Protein AF-0000000080398010 (afdb_homodimer)

pLDDT: mean 87.18, std 16.02, range [29.72, 98.94]

Solvent-accessible surface area (backbone atoms only — not comparable to full-atom values): 49599 Å² total; per-residue (Å²): 121,76,58,70,66,60,52,52,48,48,68,68,34,64,46,47,52,47,32,69,35,80,79,49,30,62,54,34,50,76,70,70,41,73,60,24,50,86,69,58,51,68,89,64,68,44,68,51,65,40,63,33,53,90,36,53,34,21,79,43,53,70,84,75,73,85,48,70,62,50,56,50,50,46,52,51,50,50,44,45,41,30,76,60,27,38,23,46,73,39,97,46,92,76,47,40,20,34,41,34,54,44,63,81,55,83,49,75,66,41,50,49,48,44,43,66,70,47,47,18,61,56,58,59,42,85,45,66,52,16,18,34,37,36,37,34,52,31,29,76,81,13,26,53,38,29,9,47,48,36,7,49,49,8,24,36,19,6,48,14,41,64,40,6,64,44,34,18,28,22,32,34,42,32,36,48,32,86,74,87,62,96,38,75,64,52,50,27,30,45,47,42,60,52,51,50,54,49,37,38,52,31,57,38,42,23,38,43,75,45,58,30,44,79,49,80,33,28,57,62,48,30,56,57,52,52,36,62,45,65,63,74,57,85,87,72,82,82,80,67,67,59,86,76,61,62,50,34,79,33,56,89,33,35,32,38,35,30,34,28,50,48,57,50,24,28,31,29,52,49,34,41,28,56,18,40,21,40,37,40,35,26,30,38,61,94,44,38,67,50,28,44,52,50,19,63,71,55,66,33,43,66,44,68,46,50,57,61,44,88,64,31,38,58,54,49,45,52,49,40,47,70,69,31,73,96,30,30,29,37,27,42,35,48,51,42,64,64,82,64,81,35,45,60,57,74,46,49,69,65,50,42,46,52,29,39,32,41,43,34,48,28,52,55,47,34,41,31,60,35,21,43,91,56,62,43,85,81,55,73,68,62,63,82,44,72,56,35,52,39,74,53,13,21,35,41,37,60,35,27,33,41,10,51,39,21,30,72,26,22,38,46,48,9,17,29,22,13,17,47,42,25,30,21,32,30,45,30,57,46,37,74,75,42,74,62,60,22,48,29,22,28,19,36,18,42,44,43,44,55,36,75,76,50,65,69,47,55,69,69,55,44,50,48,45,18,48,45,23,31,38,39,47,56,41,45,31,57,43,55,16,41,52,51,49,52,55,55,30,70,30,29,34,15,44,52,30,43,67,47,60,45,30,24,41,36,46,55,9,87,121,75,59,69,65,60,54,53,47,46,67,68,34,62,46,48,53,48,31,70,34,78,78,50,30,61,52,34,49,74,72,70,41,73,59,24,50,86,69,58,52,69,89,63,67,44,67,51,63,40,65,33,55,89,36,55,34,21,78,43,53,70,84,76,75,87,46,70,60,52,56,50,50,47,52,51,51,49,44,46,40,30,77,61,26,38,23,45,74,39,98,48,92,78,47,40,21,34,41,34,54,44,62,80,57,81,48,74,66,42,50,48,48,44,43,66,72,46,48,18,61,55,58,58,42,88,44,65,54,16,18,35,37,35,35,33,52,33,28,75,82,12,24,53,39,30,8,48,48,37,8,50,49,8,23,36,19,6,48,15,41,65,41,6,63,42,34,18,28,21,33,32,40,32,36,48,31,90,74,86,61,95,40,75,65,52,49,27,30,44,46,41,60,53,50,48,55,50,37,40,52,32,58,38,41,24,38,43,75,47,58,31,45,77,48,79,33,27,58,63,48,30,57,56,51,50,35,62,44,66,66,74,59,84,88,74,85,81,81,67,66,59,85,75,61,62,51,35,78,32,57,88,33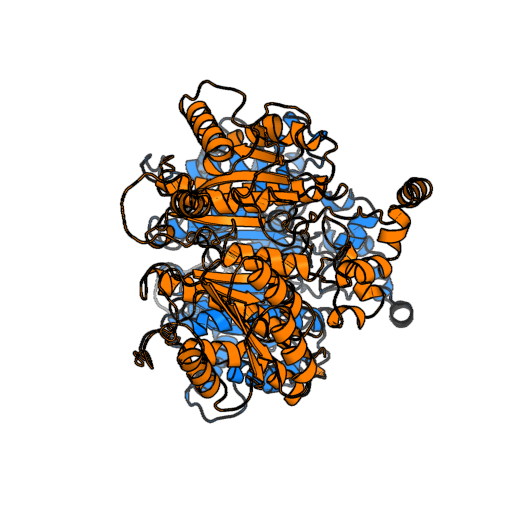,36,32,38,34,30,34,28,50,48,58,49,25,29,31,30,52,48,34,40,26,56,17,40,21,42,37,39,37,26,28,38,62,92,43,37,68,50,29,43,53,50,18,63,72,55,65,35,44,64,45,69,48,49,56,61,43,89,63,30,39,58,55,50,45,52,49,39,47,71,69,30,73,95,29,32,30,37,26,43,35,48,50,42,66,64,82,63,80,36,45,61,55,73,46,50,69,65,52,42,46,51,28,38,34,41,43,34,50,28,54,55,46,32,42,32,60,36,22,43,92,57,62,41,88,79,56,74,67,62,64,82,43,71,56,34,52,40,74,53,12,21,34,39,37,61,34,26,32,41,11,50,42,20,30,73,26,23,37,46,49,8,17,30,24,14,16,47,42,26,30,22,32,31,44,30,56,46,37,75,76,43,73,64,60,23,49,30,22,27,19,36,18,43,44,44,44,57,35,76,75,50,66,69,44,55,69,69,56,44,50,47,46,18,47,45,22,32,39,37,47,57,40,44,31,58,42,54,16,41,51,49,48,51,54,54,30,68,29,28,34,15,46,52,29,44,68,47,59,44,30,24,41,34,45,54,12,78

Foldseek 3Di:
DPPPQLVVQCVVDPQQVQLVDPVCVVVCVVVVHARFYDAQLDDALAAFQLRCAPAEEEEEEQPDDPDPVGVVVSVVVQCLCPVQSNHHYDNDLQHLFYEYELQPDDAPVSVVSCCPPPVVSVLPDLRALGQYEYEYEAEPVDPSRVVVVVVVLVVQLVSQLSNLRRLYAGEYEYEHDDRDDPDLQVSQQCSLVSSLSRHSLLSLFHSYYFYFYRDDLLPDSNSVVSCVLVVVDDPDDDPPPDPVSHRAQQAPFEEEFEPQLFFLNVLQQQSNLSSRYAYEYEYAQVSQVSQVVSCVVSVHHYDHDDLLDPCRLVVVQVVLLPPPVVSAGQEYEADWFDFDFAAPVPDDPCRLVVRCSTLAVSVLSNQQSQQADRDDPPCPPDSPDDHRYDRQHEYEHEAALCLFQPDGRGPSRVVSRVVQLVVFQVSQVVCPPDDHGQYAYEYEHEAAEDTPVLVPDDPVSQQCSQQQASSSGHHYSSSSSSVSVSRSGSSNSRGHSYYRYSRNHGPRGD/DPPPQLVVQCVVDPQQVQLVDPVCVVVCVVVVHARFYDAQLDDALAAFQLRCAPAEEEEEEQPDDPDPVGVVVSVVVVCLCPVQSNHHYDNDLQHLHYEYELQPDDAPVSVVSCCPPPVVSVLPDLRALGQYEYEYEAEPVDPSRVVVVVVVLVVQLVSQLSNLRRLYAGEYEYEHDPRDDPDLQVSQQCSLVSSLSRHSLLSLFHSYYFYFYRDDLLPDSNSVVSCVLVVVDDPDDDPPVDPVSHRAQQAPFEEEFEPQLFFLNVLQQQSNLSSHYAYEYEYAQVSQVSQVVSCVVSVHHYDHDQLLDPCRLVVVQVVLLPPPVVSAGQEYEADWFDADFAAPVPDDPCRLVVRCSTLAVSVLSNQQSQQADRDDPPCPPDSPDDHRYDRQHEYEHEAALCLFFPDGRGPSNVVSRVVQLVVFQVSQVVCPPDDHGQYAYEYEHEAAEDTPVLVPDDPVVQQCSQQQASSSGHHYSSSSSSVSVSRSGSSNSRGHSYYRYSRNHGPRGD

Organism: NCBI:txid72520

Radius of gyration: 28.29 Å; Cα contacts (8 Å, |Δi|>4): 2454; chains: 2; bounding box: 71×84×78 Å

Structure (mmCIF, N/CA/C/O backbone):
data_AF-0000000080398010-model_v1
#
loop_
_entity.id
_entity.type
_entity.pdbx_description
1 polymer 'Short-chain dehydrogenase reductase sdr'
#
loop_
_atom_site.group_PDB
_atom_site.id
_atom_site.type_symbol
_atom_site.label_atom_id
_atom_site.label_alt_id
_atom_site.label_comp_id
_atom_site.label_asym_id
_atom_site.label_entity_id
_atom_site.label_seq_id
_atom_site.pdbx_PDB_ins_code
_atom_site.Cartn_x
_atom_site.Cartn_y
_atom_site.Cartn_z
_atom_site.occupancy
_atom_site.B_iso_or_equiv
_atom_site.auth_seq_id
_atom_site.auth_comp_id
_atom_site.auth_asym_id
_atom_site.auth_atom_id
_atom_site.pdbx_PDB_model_num
ATOM 1 N N . MET A 1 1 ? -14.133 35.562 1.5 1 29.72 1 MET A N 1
ATOM 2 C CA . MET A 1 1 ? -13.398 35.375 0.251 1 29.72 1 MET A CA 1
ATOM 3 C C . MET A 1 1 ? -12.555 34.125 0.288 1 29.72 1 MET A C 1
ATOM 5 O O . MET A 1 1 ? -11.93 33.812 1.306 1 29.72 1 MET A O 1
ATOM 9 N N . PRO A 1 2 ? -12.898 33.25 -0.47 1 39.75 2 PRO A N 1
ATOM 10 C CA . PRO A 1 2 ? -12.023 32.062 -0.4 1 39.75 2 PRO A CA 1
ATOM 11 C C . PRO A 1 2 ? -10.547 32.438 -0.285 1 39.75 2 PRO A C 1
ATOM 13 O O . PRO A 1 2 ? -10.125 33.469 -0.78 1 39.75 2 PRO A O 1
ATOM 16 N N . PRO A 1 3 ? -9.859 31.891 0.656 1 46.03 3 PRO A N 1
ATOM 17 C CA . PRO A 1 3 ? -8.453 32.281 0.783 1 46.03 3 PRO A CA 1
ATOM 18 C C . PRO A 1 3 ? -7.738 32.375 -0.565 1 46.03 3 PRO A C 1
ATOM 20 O O . PRO A 1 3 ? -8.125 31.672 -1.513 1 46.03 3 PRO A O 1
ATOM 23 N N . ARG A 1 4 ? -7.109 33.5 -0.872 1 44.81 4 ARG A N 1
ATOM 24 C CA . ARG A 1 4 ? -6.379 33.906 -2.064 1 44.81 4 ARG A CA 1
ATOM 25 C C . ARG A 1 4 ? -5.746 32.719 -2.764 1 44.81 4 ARG A C 1
ATOM 27 O O . ARG A 1 4 ? -5.723 32.656 -3.994 1 44.81 4 ARG A O 1
ATOM 34 N N . GLN A 1 5 ? -5.355 31.812 -2.002 1 47.94 5 GLN A N 1
ATOM 35 C CA . GLN A 1 5 ? -4.625 30.703 -2.611 1 47.94 5 GLN A CA 1
ATOM 36 C C . GLN A 1 5 ? -5.574 29.734 -3.314 1 47.94 5 GLN A C 1
ATOM 38 O O . GLN A 1 5 ? -5.246 29.188 -4.367 1 47.94 5 GLN A O 1
ATOM 43 N N . GLN A 1 6 ? -6.797 29.594 -2.814 1 54.53 6 GLN A N 1
ATOM 44 C CA . GLN A 1 6 ? -7.781 28.734 -3.479 1 54.53 6 GLN A CA 1
ATOM 45 C C . GLN A 1 6 ? -8.172 29.312 -4.84 1 54.53 6 GLN A C 1
ATOM 47 O O . GLN A 1 6 ? -8.32 28.562 -5.809 1 54.53 6 GLN A O 1
ATOM 52 N N . PHE A 1 7 ? -8.102 30.641 -4.836 1 47.56 7 PHE A N 1
ATOM 53 C CA . PHE A 1 7 ? -8.516 31.312 -6.059 1 47.56 7 PHE A CA 1
ATOM 54 C C . PHE A 1 7 ? -7.492 31.109 -7.168 1 47.56 7 PHE A C 1
ATOM 56 O O . PHE A 1 7 ? -7.855 30.859 -8.32 1 47.56 7 PHE A O 1
ATOM 63 N N . GLN A 1 8 ? -6.293 31.234 -6.828 1 53.72 8 GLN A N 1
ATOM 64 C CA . GLN A 1 8 ? -5.262 31.094 -7.852 1 53.72 8 GLN A CA 1
ATOM 65 C C . GLN A 1 8 ? -5.195 29.656 -8.359 1 53.72 8 GLN A C 1
ATOM 67 O O . GLN A 1 8 ? -5.055 29.422 -9.562 1 53.72 8 GLN A O 1
ATOM 72 N N . ALA A 1 9 ? -5.363 28.719 -7.52 1 59.22 9 ALA A N 1
ATOM 73 C CA . ALA A 1 9 ? -5.363 27.312 -7.914 1 59.22 9 ALA A CA 1
ATOM 74 C C . ALA A 1 9 ? -6.516 27 -8.867 1 59.22 9 ALA A C 1
ATOM 76 O O . ALA A 1 9 ? -6.332 26.312 -9.867 1 59.22 9 ALA A O 1
ATOM 77 N N . PHE A 1 10 ? -7.559 27.594 -8.586 1 58.19 10 PHE A N 1
ATOM 78 C CA . PHE A 1 10 ? -8.742 27.453 -9.422 1 58.19 10 PHE A CA 1
ATOM 79 C C . PHE A 1 10 ? -8.508 28.078 -10.797 1 58.19 10 PHE A C 1
ATOM 81 O O . PHE A 1 10 ? -8.859 27.469 -11.812 1 58.19 10 PHE A O 1
ATOM 88 N N . LYS A 1 11 ? -7.793 29.078 -10.781 1 60.03 11 LYS A N 1
ATOM 89 C CA . LYS A 1 11 ? -7.559 29.781 -12.039 1 60.03 11 LYS A CA 1
ATOM 90 C C . LYS A 1 11 ? -6.59 29.016 -12.93 1 60.03 11 LYS A C 1
ATOM 92 O O . LYS A 1 11 ? -6.68 29.078 -14.156 1 60.03 11 LYS A O 1
ATOM 97 N N . ASP A 1 12 ? -5.883 28.234 -12.32 1 72.5 12 ASP A N 1
ATOM 98 C CA . ASP A 1 12 ? -4.824 27.578 -13.086 1 72.5 12 ASP A CA 1
ATOM 99 C C . ASP A 1 12 ? -5.305 26.266 -13.68 1 72.5 12 ASP A C 1
ATOM 101 O O . ASP A 1 12 ? -4.668 25.719 -14.586 1 72.5 12 ASP A O 1
ATOM 105 N N . ASP A 1 13 ? -6.402 25.781 -13.266 1 79 13 ASP A N 1
ATOM 106 C CA . ASP A 1 13 ? -6.938 24.547 -13.805 1 79 13 ASP A CA 1
ATOM 107 C C . ASP A 1 13 ? -7.988 24.812 -14.875 1 79 13 ASP A C 1
ATOM 109 O O . ASP A 1 13 ? -9.156 25.062 -14.562 1 79 13 ASP A O 1
ATOM 113 N N . PHE A 1 14 ? -7.598 24.625 -16.109 1 75.88 14 PHE A N 1
ATOM 114 C CA . PHE A 1 14 ? -8.414 24.969 -17.266 1 75.88 14 PHE A CA 1
ATOM 115 C C . PHE A 1 14 ? -9.719 24.188 -17.266 1 75.88 14 PHE A C 1
ATOM 117 O O . PHE A 1 14 ? -10.797 24.766 -17.406 1 75.88 14 PHE A O 1
ATOM 124 N N . PHE A 1 15 ? -9.656 23.016 -17 1 77.56 15 PHE A N 1
ATOM 125 C CA . PHE A 1 15 ? -10.844 22.172 -17.078 1 77.56 15 PHE A CA 1
ATOM 126 C C . PHE A 1 15 ? -11.75 22.406 -15.875 1 77.56 15 PHE A C 1
ATOM 128 O O . PHE A 1 15 ? -12.977 22.328 -15.992 1 77.56 15 PHE A O 1
ATOM 135 N N . LEU A 1 16 ? -11.211 22.625 -14.773 1 80.94 16 LEU A N 1
ATOM 136 C CA . LEU A 1 16 ? -12.023 22.938 -13.602 1 80.94 16 LEU A CA 1
ATOM 137 C C . LEU A 1 16 ? -12.805 24.219 -13.82 1 80.94 16 LEU A C 1
ATOM 139 O O . LEU A 1 16 ? -13.984 24.312 -13.461 1 80.94 16 LEU A O 1
ATOM 143 N N . LYS A 1 17 ? -12.188 25.156 -14.422 1 77.75 17 LYS A N 1
ATOM 144 C CA . LYS A 1 17 ? -12.859 26.422 -14.734 1 77.75 17 LYS A CA 1
ATOM 145 C C . LYS A 1 17 ? -13.961 26.219 -15.773 1 77.75 17 LYS A C 1
ATOM 147 O O . LYS A 1 17 ? -15.086 26.688 -15.594 1 77.75 17 LYS A O 1
ATOM 152 N N . LEU A 1 18 ? -13.602 25.422 -16.797 1 77 18 LEU A N 1
ATOM 153 C CA . LEU A 1 18 ? -14.523 25.219 -17.906 1 77 18 LEU A CA 1
ATOM 154 C C . LEU A 1 18 ? -15.734 24.406 -17.453 1 77 18 LEU A C 1
ATOM 156 O O . LEU A 1 18 ? -16.844 24.641 -17.922 1 77 18 LEU A O 1
ATOM 160 N N . SER A 1 19 ? -15.508 23.562 -16.547 1 80.31 19 SER A N 1
ATOM 161 C CA . SER A 1 19 ? -16.562 22.641 -16.125 1 80.31 19 SER A CA 1
ATOM 162 C C . SER A 1 19 ? -17.562 23.328 -15.211 1 80.31 19 SER A C 1
ATOM 164 O O . SER A 1 19 ? -18.641 22.781 -14.945 1 80.31 19 SER A O 1
ATOM 166 N N . GLN A 1 20 ? -17.234 24.5 -14.781 1 79.12 20 GLN A N 1
ATOM 167 C CA . GLN A 1 20 ? -18.172 25.25 -13.938 1 79.12 20 GLN A CA 1
ATOM 168 C C . GLN A 1 20 ? -19.266 25.891 -14.781 1 79.12 20 GLN A C 1
ATOM 170 O O . GLN A 1 20 ? -20.297 26.312 -14.25 1 79.12 20 GLN A O 1
ATOM 175 N N . ASN A 1 21 ? -18.922 25.922 -16.109 1 78.69 21 ASN A N 1
ATOM 176 C CA . ASN A 1 21 ? -19.906 26.469 -17.031 1 78.69 21 ASN A CA 1
ATOM 177 C C . ASN A 1 21 ? -20.953 25.438 -17.422 1 78.69 21 ASN A C 1
ATOM 179 O O . ASN A 1 21 ? -20.641 24.422 -18.047 1 78.69 21 ASN A O 1
ATOM 183 N N . ASN A 1 22 ? -22.172 25.688 -17.109 1 80.62 22 ASN A N 1
ATOM 184 C CA . ASN A 1 22 ? -23.266 24.734 -17.281 1 80.62 22 ASN A CA 1
ATOM 185 C C . ASN A 1 22 ? -23.547 24.453 -18.766 1 80.62 22 ASN A C 1
ATOM 187 O O . ASN A 1 22 ? -24.094 23.406 -19.109 1 80.62 22 ASN A O 1
ATOM 191 N N . ILE A 1 23 ? -23.188 25.344 -19.609 1 79.25 23 ILE A N 1
ATOM 192 C CA . ILE A 1 23 ? -23.422 25.188 -21.031 1 79.25 23 ILE A CA 1
ATOM 193 C C . ILE A 1 23 ? -22.328 24.297 -21.641 1 79.25 23 ILE A C 1
ATOM 195 O O . ILE A 1 23 ? -22.609 23.453 -22.484 1 79.25 23 ILE A O 1
ATOM 199 N N . LEU A 1 24 ? -21.141 24.484 -21.156 1 80.19 24 LEU A N 1
ATOM 200 C CA . LEU A 1 24 ? -20 23.812 -21.781 1 80.19 24 LEU A CA 1
ATOM 201 C C . LEU A 1 24 ? -19.797 22.422 -21.188 1 80.19 24 LEU A C 1
ATOM 203 O O . LEU A 1 24 ? -19.266 21.516 -21.844 1 80.19 24 LEU A O 1
ATOM 207 N N . ARG A 1 25 ? -20.188 22.25 -20.031 1 82.94 25 ARG A N 1
ATOM 208 C CA . ARG A 1 25 ? -19.922 21.016 -19.297 1 82.94 25 ARG A CA 1
ATOM 209 C C . ARG A 1 25 ? -20.469 19.797 -20.047 1 82.94 25 ARG A C 1
ATOM 211 O O . ARG A 1 25 ? -19.75 18.812 -20.234 1 82.94 25 ARG A O 1
ATOM 218 N N . PRO A 1 26 ? -21.703 19.875 -20.516 1 80.5 26 PRO A N 1
ATOM 219 C CA . PRO A 1 26 ? -22.203 18.719 -21.234 1 80.5 26 PRO A CA 1
ATOM 220 C C . PRO A 1 26 ? -21.391 18.391 -22.484 1 80.5 26 PRO A C 1
ATOM 222 O O . PRO A 1 26 ? -21.25 17.219 -22.859 1 80.5 26 PRO A O 1
ATOM 225 N N . TRP A 1 27 ? -20.859 19.344 -23.047 1 76.12 27 TRP A N 1
ATOM 226 C CA . TRP A 1 27 ? -20.047 19.156 -24.25 1 76.12 27 TRP A CA 1
ATOM 227 C C . TRP A 1 27 ? -18.719 18.5 -23.906 1 76.12 27 TRP A C 1
ATOM 229 O O . TRP A 1 27 ? -18.25 17.609 -24.625 1 76.12 27 TRP A O 1
ATOM 239 N N . LEU A 1 28 ? -18.172 18.969 -22.875 1 75.94 28 LEU A N 1
ATOM 240 C CA . LEU A 1 28 ? -16.922 18.375 -22.438 1 75.94 28 LEU A CA 1
ATOM 241 C C . LEU A 1 28 ? -17.094 16.891 -22.141 1 75.94 28 LEU A C 1
ATOM 243 O O . LEU A 1 28 ? -16.281 16.062 -22.578 1 75.94 28 LEU A O 1
ATOM 247 N N . SER A 1 29 ? -18.078 16.656 -21.516 1 78.69 29 SER A N 1
ATOM 248 C CA . SER A 1 29 ? -18.375 15.266 -21.172 1 78.69 29 SER A CA 1
ATOM 249 C C . SER A 1 29 ? -18.609 14.414 -22.422 1 78.69 29 SER A C 1
ATOM 251 O O . SER A 1 29 ? -18.141 13.281 -22.5 1 78.69 29 SER A O 1
ATOM 253 N N . LYS A 1 30 ? -19.281 14.922 -23.359 1 73.62 30 LYS A N 1
ATOM 254 C CA . LYS A 1 30 ? -19.578 14.227 -24.609 1 73.62 30 LYS A CA 1
ATOM 255 C C . LYS A 1 30 ? -18.297 13.875 -25.375 1 73.62 30 LYS A C 1
ATOM 257 O O . LYS A 1 30 ? -18.219 12.828 -26.016 1 73.62 30 LYS A O 1
ATOM 262 N N . PHE A 1 31 ? -17.344 14.734 -25.156 1 75.31 31 PHE A N 1
ATOM 263 C CA . PHE A 1 31 ? -16.094 14.531 -25.891 1 75.31 31 PHE A CA 1
ATOM 264 C C . PHE A 1 31 ? -15.094 13.758 -25.031 1 75.31 31 PHE A C 1
ATOM 266 O O . PHE A 1 31 ? -13.93 13.625 -25.406 1 75.31 31 PHE A O 1
ATOM 273 N N . GLY A 1 32 ? -15.523 13.352 -23.859 1 72.56 32 GLY A N 1
ATOM 274 C CA . GLY A 1 32 ? -14.664 12.547 -23.016 1 72.56 32 GLY A CA 1
ATOM 275 C C . GLY A 1 32 ? -13.617 13.352 -22.281 1 72.56 32 GLY A C 1
ATOM 276 O O . GLY A 1 32 ? -12.602 12.812 -21.844 1 72.56 32 GLY A O 1
ATOM 277 N N . LEU A 1 33 ? -13.883 14.641 -22.203 1 74.81 33 LEU A N 1
ATOM 278 C CA . LEU A 1 33 ? -12.953 15.508 -21.484 1 74.81 33 LEU A CA 1
ATOM 279 C C . LEU A 1 33 ? -13.289 15.555 -20 1 74.81 33 LEU A C 1
ATOM 281 O O . LEU A 1 33 ? -14.43 15.281 -19.609 1 74.81 33 LEU A O 1
ATOM 285 N N . PRO A 1 34 ? -12.297 15.938 -19.219 1 79.31 34 PRO A N 1
ATOM 286 C CA . PRO A 1 34 ? -12.547 15.961 -17.766 1 79.31 34 PRO A CA 1
ATOM 287 C C . PRO A 1 34 ? -13.539 17.047 -17.359 1 79.31 34 PRO A C 1
ATOM 289 O O . PRO A 1 34 ? -13.531 18.141 -17.922 1 79.31 34 PRO A O 1
ATOM 292 N N . THR A 1 35 ? -14.438 16.734 -16.453 1 84.62 35 THR A N 1
ATOM 293 C CA . THR A 1 35 ? -15.398 17.688 -15.914 1 84.62 35 THR A CA 1
ATOM 294 C C . THR A 1 35 ? -15.383 17.688 -14.391 1 84.62 35 THR A C 1
ATOM 296 O O . THR A 1 35 ? -16.422 17.469 -13.758 1 84.62 35 THR A O 1
ATOM 299 N N . PRO A 1 36 ? -14.227 18.047 -13.812 1 88.25 36 PRO A N 1
ATOM 300 C CA . PRO A 1 36 ? -14.172 18.078 -12.352 1 88.25 36 PRO A CA 1
ATOM 301 C C . PRO A 1 36 ? -15.117 19.125 -11.742 1 88.25 36 PRO A C 1
ATOM 303 O O . PRO A 1 36 ? -15.359 20.156 -12.352 1 88.25 36 PRO A O 1
ATOM 306 N N . VAL A 1 37 ? -15.656 18.828 -10.555 1 89.31 37 VAL A N 1
ATOM 307 C CA . VAL A 1 37 ? -16.5 19.766 -9.836 1 89.31 37 VAL A CA 1
ATOM 308 C C . VAL A 1 37 ? -15.688 20.484 -8.758 1 89.31 37 VAL A C 1
ATOM 310 O O . VAL A 1 37 ? -14.844 19.875 -8.102 1 89.31 37 VAL A O 1
ATOM 313 N N . LEU A 1 38 ? -15.938 21.75 -8.672 1 90.25 38 LEU A N 1
ATOM 314 C CA . LEU A 1 38 ? -15.281 22.484 -7.598 1 90.25 38 LEU A CA 1
ATOM 315 C C . LEU A 1 38 ? -15.703 21.953 -6.234 1 90.25 38 LEU A C 1
ATOM 317 O O . LEU A 1 38 ? -16.891 21.953 -5.898 1 90.25 38 LEU A O 1
ATOM 321 N N . LEU A 1 39 ? -14.742 21.516 -5.438 1 94.12 39 LEU A N 1
ATOM 322 C CA . LEU A 1 39 ? -15.047 20.875 -4.168 1 94.12 39 LEU A CA 1
ATOM 323 C C . LEU A 1 39 ? -15.523 21.891 -3.141 1 94.12 39 LEU A C 1
ATOM 325 O O . LEU A 1 39 ? -15.008 23.016 -3.086 1 94.12 39 LEU A O 1
ATOM 329 N N . ASP A 1 40 ? -16.516 21.516 -2.4 1 93.75 40 ASP A N 1
ATOM 330 C CA . ASP A 1 40 ? -16.969 22.312 -1.272 1 93.75 40 ASP A CA 1
ATOM 331 C C . ASP A 1 40 ? -16.094 22.094 -0.043 1 93.75 40 ASP A C 1
ATOM 333 O O . ASP A 1 40 ? -16.141 21.031 0.576 1 93.75 40 ASP A O 1
ATOM 337 N N . ARG A 1 41 ? -15.328 23.078 0.331 1 93 41 ARG A N 1
ATOM 338 C CA . ARG A 1 41 ? -14.414 22.984 1.465 1 93 41 ARG A CA 1
ATOM 339 C C . ARG A 1 41 ? -14.93 23.797 2.652 1 93 41 ARG A C 1
ATOM 341 O O . ARG A 1 41 ? -14.211 23.984 3.633 1 93 41 ARG A O 1
ATOM 348 N N . GLY A 1 42 ? -16.109 24.188 2.551 1 88.75 42 GLY A N 1
ATOM 349 C CA . GLY A 1 42 ? -16.672 25.016 3.607 1 88.75 42 GLY A CA 1
ATOM 350 C C . GLY A 1 42 ? -16.156 26.438 3.586 1 88.75 42 GLY A C 1
ATOM 351 O O . GLY A 1 42 ? -15.297 26.781 2.779 1 88.75 42 GLY A O 1
ATOM 352 N N . THR A 1 43 ? -16.719 27.281 4.512 1 86.81 43 THR A N 1
ATOM 353 C CA . THR A 1 43 ? -16.375 28.703 4.52 1 86.81 43 THR A CA 1
ATOM 354 C C . THR A 1 43 ? -15.672 29.078 5.816 1 86.81 43 THR A C 1
ATOM 356 O O . THR A 1 43 ? -15.078 30.156 5.914 1 86.81 43 THR A O 1
ATOM 359 N N . ARG A 1 44 ? -15.625 28.156 6.734 1 87.19 44 ARG A N 1
ATOM 360 C CA . ARG A 1 44 ? -15.008 28.453 8.023 1 87.19 44 ARG A CA 1
ATOM 361 C C . ARG A 1 44 ? -13.508 28.203 7.984 1 87.19 44 ARG A C 1
ATOM 363 O O . ARG A 1 44 ? -13.031 27.312 7.281 1 87.19 44 ARG A O 1
ATOM 370 N N . ASN A 1 45 ? -12.859 29 8.758 1 90.19 45 ASN A N 1
ATOM 371 C CA . ASN A 1 45 ? -11.414 28.828 8.82 1 90.19 45 ASN A CA 1
ATOM 372 C C . ASN A 1 45 ? -11 27.969 10.016 1 90.19 45 ASN A C 1
ATOM 374 O O . ASN A 1 45 ? -9.812 27.797 10.289 1 90.19 45 ASN A O 1
ATOM 378 N N . HIS A 1 46 ? -11.961 27.531 10.766 1 94 46 HIS A N 1
ATOM 379 C CA . HIS A 1 46 ? -11.766 26.594 11.867 1 94 46 HIS A CA 1
ATOM 380 C C . HIS A 1 46 ? -12.961 25.656 12.023 1 94 46 HIS A C 1
ATOM 382 O O . HIS A 1 46 ? -14.023 25.906 11.445 1 94 46 HIS A O 1
ATOM 388 N N . PHE A 1 47 ? -12.766 24.594 12.688 1 94.75 47 PHE A N 1
ATOM 389 C CA . PHE A 1 47 ? -13.852 23.641 12.906 1 94.75 47 PHE A CA 1
ATOM 390 C C . PHE A 1 47 ? -14.914 24.234 13.82 1 94.75 47 PHE A C 1
ATOM 392 O O . PHE A 1 47 ? -14.594 25.016 14.727 1 94.75 47 PHE A O 1
ATOM 399 N N . ALA A 1 48 ? -16.156 23.875 13.656 1 92.12 48 ALA A N 1
ATOM 400 C CA . ALA A 1 48 ? -17.219 24.25 14.586 1 92.12 48 ALA A CA 1
ATOM 401 C C . ALA A 1 48 ? -17.094 23.469 15.891 1 92.12 48 ALA A C 1
ATOM 403 O O . ALA A 1 48 ? -16.484 22.391 15.93 1 92.12 48 ALA A O 1
ATOM 404 N N . VAL A 1 49 ? -17.609 24.062 16.922 1 89.75 49 VAL A N 1
ATOM 405 C CA . VAL A 1 49 ? -17.734 23.391 18.203 1 89.75 49 VAL A CA 1
ATOM 406 C C . VAL A 1 49 ? -19.172 23.438 18.688 1 89.75 49 VAL A C 1
ATOM 408 O O . VAL A 1 49 ? -19.703 24.516 19.016 1 89.75 49 VAL A O 1
ATOM 411 N N . PRO A 1 50 ? -19.859 22.297 18.703 1 91.25 50 PRO A N 1
ATOM 412 C CA . PRO A 1 50 ? -19.406 20.969 18.297 1 91.25 50 PRO A CA 1
ATOM 413 C C . PRO A 1 50 ? -19.188 20.859 16.781 1 91.25 50 PRO A C 1
ATOM 415 O O . PRO A 1 50 ? -19.75 21.641 16.016 1 91.25 50 PRO A O 1
ATOM 418 N N . PRO A 1 51 ? -18.438 19.859 16.406 1 93.25 51 PRO A N 1
ATOM 419 C CA . PRO A 1 51 ? -17.891 19.859 15.047 1 93.25 51 PRO A CA 1
ATOM 420 C C . PRO A 1 51 ? -18.969 19.734 13.977 1 93.25 51 PRO A C 1
ATOM 422 O O . PRO A 1 51 ? -18.812 20.25 12.867 1 93.25 51 PRO A O 1
ATOM 425 N N . LEU A 1 52 ? -20.062 19.078 14.234 1 94.94 52 LEU A N 1
ATOM 426 C CA . LEU A 1 52 ? -21.062 18.844 13.203 1 94.94 52 LEU A CA 1
ATOM 427 C C . LEU A 1 52 ? -22.25 19.797 13.367 1 94.94 52 LEU A C 1
ATOM 429 O O . LEU A 1 52 ? -23.328 19.547 12.82 1 94.94 52 LEU A O 1
ATOM 433 N N . ALA A 1 53 ? -22 20.875 14.164 1 92.19 53 ALA A N 1
ATOM 434 C CA . ALA A 1 53 ? -23.047 21.891 14.289 1 92.19 53 ALA A CA 1
ATOM 435 C C . ALA A 1 53 ? -23.469 22.422 12.922 1 92.19 53 ALA A C 1
ATOM 437 O O . ALA A 1 53 ? -22.625 22.812 12.117 1 92.19 53 ALA A O 1
ATOM 438 N N . GLY A 1 54 ? -24.781 22.344 12.656 1 89.88 54 GLY A N 1
ATOM 439 C CA . GLY A 1 54 ? -25.328 22.844 11.406 1 89.88 54 GLY A CA 1
ATOM 440 C C . GLY A 1 54 ? -25.328 21.812 10.289 1 89.88 54 GLY A C 1
ATOM 441 O O . GLY A 1 54 ? -25.797 22.094 9.188 1 89.88 54 GLY A O 1
ATOM 442 N N . CYS A 1 55 ? -24.859 20.625 10.578 1 92.56 55 CYS A N 1
ATOM 443 C CA . CYS A 1 55 ? -24.828 19.562 9.578 1 92.56 55 CYS A CA 1
ATOM 444 C C . CYS A 1 55 ? -26 18.609 9.766 1 92.56 55 CYS A C 1
ATOM 446 O O . CYS A 1 55 ? -26.453 18.375 10.891 1 92.56 55 CYS A O 1
ATOM 448 N N . SER A 1 56 ? -26.547 18.141 8.695 1 93.62 56 SER A N 1
ATOM 449 C CA . SER A 1 56 ? -27.484 17.016 8.688 1 93.62 56 SER A CA 1
ATOM 450 C C . SER A 1 56 ? -26.766 15.719 8.32 1 93.62 56 SER A C 1
ATOM 452 O O . SER A 1 56 ? -26.094 15.641 7.289 1 93.62 56 SER A O 1
ATOM 454 N N . VAL A 1 57 ? -26.938 14.727 9.195 1 95.44 57 VAL A N 1
ATOM 455 C CA . VAL A 1 57 ? -26.25 13.453 9 1 95.44 57 VAL A CA 1
ATOM 456 C C . VAL A 1 57 ? -27.266 12.312 9.023 1 95.44 57 VAL A C 1
ATOM 458 O O . VAL A 1 57 ? -28.172 12.297 9.859 1 95.44 57 VAL A O 1
ATOM 461 N N . ALA A 1 58 ? -27.188 11.453 8.039 1 94.38 58 ALA A N 1
ATOM 462 C CA . ALA A 1 58 ? -27.953 10.211 8.07 1 94.38 58 ALA A CA 1
ATOM 463 C C . ALA A 1 58 ? -27.109 9.062 8.617 1 94.38 58 ALA A C 1
ATOM 465 O O . ALA A 1 58 ? -25.922 8.945 8.297 1 94.38 58 ALA A O 1
ATOM 466 N N . VAL A 1 59 ? -27.672 8.273 9.492 1 93.19 59 VAL A N 1
ATOM 467 C CA . VAL A 1 59 ? -27.031 7.074 10.031 1 93.19 59 VAL A CA 1
ATOM 468 C C . VAL A 1 59 ? -27.766 5.832 9.531 1 93.19 59 VAL A C 1
ATOM 470 O O . VAL A 1 59 ? -28.953 5.672 9.773 1 93.19 59 VAL A O 1
ATOM 473 N N . ILE A 1 60 ? -26.984 5.008 8.797 1 90.94 60 ILE A N 1
ATOM 474 C CA . ILE A 1 60 ? -27.578 3.82 8.188 1 90.94 60 ILE A CA 1
ATOM 475 C C . ILE A 1 60 ? -26.938 2.564 8.773 1 90.94 60 ILE A C 1
ATOM 477 O O . ILE A 1 60 ? -25.719 2.504 8.953 1 90.94 60 ILE A O 1
ATOM 481 N N . GLY A 1 61 ? -27.797 1.636 9.195 1 86.56 61 GLY A N 1
ATOM 482 C CA . GLY A 1 61 ? -27.312 0.359 9.703 1 86.56 61 GLY A CA 1
ATOM 483 C C . GLY A 1 61 ? -27.797 -0.825 8.883 1 86.56 61 GLY A C 1
ATOM 484 O O . GLY A 1 61 ? -28.141 -0.672 7.711 1 86.56 61 GLY A O 1
ATOM 485 N N . LYS A 1 62 ? -27.719 -1.938 9.594 1 83.06 62 LYS A N 1
ATOM 486 C CA . LYS A 1 62 ? -28.141 -3.17 8.938 1 83.06 62 LYS A CA 1
ATOM 487 C C . LYS A 1 62 ? -29.641 -3.143 8.664 1 83.06 62 LYS A C 1
ATOM 489 O O . LYS A 1 62 ? -30.438 -2.789 9.539 1 83.06 62 LYS A O 1
ATOM 494 N N . GLN A 1 63 ? -30.141 -3.115 7.438 1 69.44 63 GLN A N 1
ATOM 495 C CA . GLN A 1 63 ? -31.547 -3.029 7.105 1 69.44 63 GLN A CA 1
ATOM 496 C C . GLN A 1 63 ? -32.281 -4.305 7.504 1 69.44 63 GLN A C 1
ATOM 498 O O . GLN A 1 63 ? -33.469 -4.262 7.879 1 69.44 63 GLN A O 1
ATOM 503 N N . SER A 1 64 ? -31.797 -5.367 7.109 1 61.22 64 SER A N 1
ATOM 504 C CA . SER A 1 64 ? -32.562 -6.586 7.352 1 61.22 64 SER A CA 1
ATOM 505 C C . SER A 1 64 ? -31.953 -7.402 8.484 1 61.22 64 SER A C 1
ATOM 507 O O . SER A 1 64 ? -30.734 -7.383 8.695 1 61.22 64 SER A O 1
ATOM 509 N N . GLY A 1 65 ? -32.844 -7.953 9.391 1 56.31 65 GLY A N 1
ATOM 510 C CA . GLY A 1 65 ? -32.625 -8.977 10.406 1 56.31 65 GLY A CA 1
ATOM 511 C C . GLY A 1 65 ? -32.406 -8.406 11.789 1 56.31 65 GLY A C 1
ATOM 512 O O . GLY A 1 65 ? -32.062 -7.227 11.938 1 56.31 65 GLY A O 1
ATOM 513 N N . ASP A 1 66 ? -33.125 -8.727 12.719 1 54.38 66 ASP A N 1
ATOM 514 C CA . ASP A 1 66 ? -33.438 -8.43 14.109 1 54.38 66 ASP A CA 1
ATOM 515 C C . ASP A 1 66 ? -32.188 -8.336 14.961 1 54.38 66 ASP A C 1
ATOM 517 O O . ASP A 1 66 ? -31.891 -9.242 15.742 1 54.38 66 ASP A O 1
ATOM 521 N N . SER A 1 67 ? -30.938 -7.938 14.352 1 61.47 67 SER A N 1
ATOM 522 C CA . SER A 1 67 ? -30.125 -8.188 15.531 1 61.47 67 SER A CA 1
ATOM 523 C C . SER A 1 67 ? -30.156 -7.008 16.5 1 61.47 67 SER A C 1
ATOM 525 O O . SER A 1 67 ? -30.094 -5.852 16.062 1 61.47 67 SER A O 1
ATOM 527 N N . SER A 1 68 ? -30.734 -7.219 17.641 1 62.72 68 SER A N 1
ATOM 528 C CA . SER A 1 68 ? -30.719 -6.359 18.812 1 62.72 68 SER A CA 1
ATOM 529 C C . SER A 1 68 ? -29.422 -5.555 18.875 1 62.72 68 SER A C 1
ATOM 531 O O . SER A 1 68 ? -29.438 -4.359 19.172 1 62.72 68 SER A O 1
ATOM 533 N N . HIS A 1 69 ? -28.453 -6.102 18.297 1 69.19 69 HIS A N 1
ATOM 534 C CA . HIS A 1 69 ? -27.141 -5.445 18.375 1 69.19 69 HIS A CA 1
ATOM 535 C C . HIS A 1 69 ? -27.031 -4.316 17.359 1 69.19 69 HIS A C 1
ATOM 537 O O . HIS A 1 69 ? -26.547 -3.232 17.672 1 69.19 69 HIS A O 1
ATOM 543 N N . ALA A 1 70 ? -27.578 -4.555 16.203 1 71.25 70 ALA A N 1
ATOM 544 C CA . ALA A 1 70 ? -27.5 -3.547 15.156 1 71.25 70 ALA A CA 1
ATOM 545 C C . ALA A 1 70 ? -28.344 -2.322 15.492 1 71.25 70 ALA A C 1
ATOM 547 O O . ALA A 1 70 ? -27.906 -1.186 15.281 1 71.25 70 ALA A O 1
ATOM 548 N N . HIS A 1 71 ? -29.406 -2.588 16.078 1 76.25 71 HIS A N 1
ATOM 549 C CA . HIS A 1 71 ? -30.297 -1.49 16.469 1 76.25 71 HIS A CA 1
ATOM 550 C C . HIS A 1 71 ? -29.672 -0.668 17.609 1 76.25 71 HIS A C 1
ATOM 552 O O . HIS A 1 71 ? -29.781 0.561 17.609 1 76.25 71 HIS A O 1
ATOM 558 N N . GLN A 1 72 ? -29.078 -1.388 18.438 1 80.12 72 GLN A N 1
ATOM 559 C CA . GLN A 1 72 ? -28.438 -0.704 19.547 1 80.12 72 GLN A CA 1
ATOM 560 C C . GLN A 1 72 ? -27.281 0.162 19.078 1 80.12 72 GLN A C 1
ATOM 562 O O . GLN A 1 72 ? -27.094 1.279 19.562 1 80.12 72 GLN A O 1
ATOM 567 N N . THR A 1 73 ? -26.562 -0.33 18.109 1 83.75 73 THR A N 1
ATOM 568 C CA . THR A 1 73 ? -25.422 0.423 17.578 1 83.75 73 THR A CA 1
ATOM 569 C C . THR A 1 73 ? -25.891 1.7 16.891 1 83.75 73 THR A C 1
ATOM 571 O O . THR A 1 73 ? -25.297 2.766 17.078 1 83.75 73 THR A O 1
ATOM 574 N N . ILE A 1 74 ? -26.969 1.597 16.219 1 86.44 74 ILE A N 1
ATOM 575 C CA . ILE A 1 74 ? -27.5 2.748 15.5 1 86.44 74 ILE A CA 1
ATOM 576 C C . ILE A 1 74 ? -27.969 3.809 16.484 1 86.44 74 ILE A C 1
ATOM 578 O O . ILE A 1 74 ? -27.766 5.004 16.266 1 86.44 74 ILE A O 1
ATOM 582 N N . LYS A 1 75 ? -28.578 3.334 17.5 1 85.88 75 LYS A N 1
ATOM 583 C CA . LYS A 1 75 ? -29.047 4.262 18.531 1 85.88 75 LYS A CA 1
ATOM 584 C C . LYS A 1 75 ? -27.859 5.008 19.156 1 85.88 75 LYS A C 1
ATOM 586 O O . LYS A 1 75 ? -27.922 6.223 19.359 1 85.88 75 LYS A O 1
ATOM 591 N N . ILE A 1 76 ? -26.906 4.301 19.391 1 86.19 76 ILE A N 1
ATOM 592 C CA . ILE A 1 76 ? -25.719 4.887 20.016 1 86.19 76 ILE A CA 1
ATOM 593 C C . ILE A 1 76 ? -25.047 5.867 19.062 1 86.19 76 ILE A C 1
ATOM 595 O O . ILE A 1 76 ? -24.672 6.969 19.453 1 86.19 76 ILE A O 1
ATOM 599 N N . LEU A 1 77 ? -24.938 5.496 17.797 1 90.31 77 LEU A N 1
ATOM 600 C CA . LEU A 1 77 ? -24.312 6.355 16.812 1 90.31 77 LEU A CA 1
ATOM 601 C C . LEU A 1 77 ? -25.141 7.613 16.578 1 90.31 77 LEU A C 1
ATOM 603 O O . LEU A 1 77 ? -24.594 8.703 16.391 1 90.31 77 LEU A O 1
ATOM 607 N N . THR A 1 78 ? -26.406 7.434 16.594 1 90.38 78 THR A N 1
ATOM 608 C CA . THR A 1 78 ? -27.312 8.57 16.422 1 90.38 78 THR A CA 1
ATOM 609 C C . THR A 1 78 ? -27.141 9.562 17.578 1 90.38 78 THR A C 1
ATOM 611 O O . THR A 1 78 ? -27.094 10.773 17.359 1 90.38 78 THR A O 1
ATOM 614 N N . GLN A 1 79 ? -27.031 9.023 18.719 1 88.38 79 GLN A N 1
ATOM 615 C CA . GLN A 1 79 ? -26.828 9.859 19.906 1 88.38 79 GLN A CA 1
ATOM 616 C C . GLN A 1 79 ? -25.469 10.555 19.859 1 88.38 79 GLN A C 1
ATOM 618 O O . GLN A 1 79 ? -25.359 11.727 20.219 1 88.38 79 GLN A O 1
ATOM 623 N N . LEU A 1 80 ? -24.5 9.828 19.453 1 89.69 80 LEU A N 1
ATOM 624 C CA . LEU A 1 80 ? -23.172 10.406 19.312 1 89.69 80 LEU A CA 1
ATOM 625 C C . LEU A 1 80 ? -23.188 11.578 18.328 1 89.69 80 LEU A C 1
ATOM 627 O O . LEU A 1 80 ? -22.656 12.656 18.641 1 89.69 80 LEU A O 1
ATOM 631 N N . MET A 1 81 ? -23.828 11.383 17.219 1 92 81 MET A N 1
ATOM 632 C CA . MET A 1 81 ? -23.859 12.398 16.172 1 92 81 MET A CA 1
ATOM 633 C C . MET A 1 81 ? -24.641 13.625 16.625 1 92 81 MET A C 1
ATOM 635 O O . MET A 1 81 ? -24.234 14.758 16.391 1 92 81 MET A O 1
ATOM 639 N N . SER A 1 82 ? -25.766 13.391 17.312 1 91.44 82 SER A N 1
ATOM 640 C CA . SER A 1 82 ? -26.656 14.484 17.656 1 91.44 82 SER A CA 1
ATOM 641 C C . SER A 1 82 ? -26.219 15.164 18.953 1 91.44 82 SER A C 1
ATOM 643 O O . SER A 1 82 ? -25.828 16.328 18.953 1 91.44 82 SER A O 1
ATOM 645 N N . THR A 1 83 ? -26.031 14.43 20.016 1 86.75 83 THR A N 1
ATOM 646 C CA . THR A 1 83 ? -25.859 14.992 21.359 1 86.75 83 THR A CA 1
ATOM 647 C C . THR A 1 83 ? -24.406 15.414 21.578 1 86.75 83 THR A C 1
ATOM 649 O O . THR A 1 83 ? -24.141 16.438 22.219 1 86.75 83 THR A O 1
ATOM 652 N N . LYS A 1 84 ? -23.562 14.703 21.016 1 86.75 84 LYS A N 1
ATOM 653 C CA . LYS A 1 84 ? -22.156 14.992 21.312 1 86.75 84 LYS A CA 1
ATOM 654 C C . LYS A 1 84 ? -21.516 15.812 20.203 1 86.75 84 LYS A C 1
ATOM 656 O O . LYS A 1 84 ? -20.719 16.703 20.484 1 86.75 84 LYS A O 1
ATOM 661 N N . LEU A 1 85 ? -21.922 15.531 18.953 1 92.38 85 LEU A N 1
ATOM 662 C CA . LEU A 1 85 ? -21.219 16.156 17.844 1 92.38 85 LEU A CA 1
ATOM 663 C C . LEU A 1 85 ? -22.062 17.266 17.203 1 92.38 85 LEU A C 1
ATOM 665 O O . LEU A 1 85 ? -21.578 18 16.344 1 92.38 85 LEU A O 1
ATOM 669 N N . GLY A 1 86 ? -23.344 17.406 17.547 1 91.62 86 GLY A N 1
ATOM 670 C CA . GLY A 1 86 ? -24.156 18.578 17.25 1 91.62 86 GLY A CA 1
ATOM 671 C C . GLY A 1 86 ? -24.891 18.484 15.93 1 91.62 86 GLY A C 1
ATOM 672 O O . GLY A 1 86 ? -25.438 19.469 15.438 1 91.62 86 GLY A O 1
ATOM 673 N N . ALA A 1 87 ? -24.922 17.281 15.32 1 93.94 87 ALA A N 1
ATOM 674 C CA . ALA A 1 87 ? -25.578 17.109 14.031 1 93.94 87 ALA A CA 1
ATOM 675 C C . ALA A 1 87 ? -27.094 16.984 14.188 1 93.94 87 ALA A C 1
ATOM 677 O O . ALA A 1 87 ? -27.578 16.562 15.25 1 93.94 87 ALA A O 1
ATOM 678 N N . SER A 1 88 ? -27.844 17.438 13.188 1 93.25 88 SER A N 1
ATOM 679 C CA . SER A 1 88 ? -29.219 16.984 13.016 1 93.25 88 SER A CA 1
ATOM 680 C C . SER A 1 88 ? -29.281 15.633 12.32 1 93.25 88 SER A C 1
ATOM 682 O O . SER A 1 88 ? -28.891 15.508 11.156 1 93.25 88 SER A O 1
ATOM 684 N N . VAL A 1 89 ? -29.719 14.688 13.109 1 90.31 89 VAL A N 1
ATOM 685 C CA . VAL A 1 89 ? -29.766 13.352 12.523 1 90.31 89 VAL A CA 1
ATOM 686 C C . VAL A 1 89 ? -31.141 13.109 11.891 1 90.31 89 VAL A C 1
ATOM 688 O O . VAL A 1 89 ? -32.156 13.25 12.555 1 90.31 89 VAL A O 1
ATOM 691 N N . GLU A 1 90 ? -31.109 13.039 10.625 1 76.38 90 GLU A N 1
ATOM 692 C CA . GLU A 1 90 ? -32.344 12.906 9.867 1 76.38 90 GLU A CA 1
ATOM 693 C C . GLU A 1 90 ? -32.375 11.609 9.062 1 76.38 90 GLU A C 1
ATOM 695 O O . GLU A 1 90 ? -31.312 11.094 8.695 1 76.38 90 GLU A O 1
ATOM 700 N N . CYS A 1 91 ? -33.438 10.969 9.117 1 64.06 91 CYS A N 1
ATOM 701 C CA . CYS A 1 91 ? -33.625 9.828 8.227 1 64.06 91 CYS A CA 1
ATOM 702 C C . CYS A 1 91 ? -33.969 10.273 6.82 1 64.06 91 CYS A C 1
ATOM 704 O O . CYS A 1 91 ? -35.094 10.031 6.363 1 64.06 91 CYS A O 1
ATOM 706 N N . GLN A 1 92 ? -33.25 11.32 6.367 1 64.69 92 GLN A N 1
ATOM 707 C CA . GLN A 1 92 ? -33.719 11.836 5.09 1 64.69 92 GLN A CA 1
ATOM 708 C C . GLN A 1 92 ? -32.844 11.328 3.936 1 64.69 92 GLN A C 1
ATOM 710 O O . GLN A 1 92 ? -31.641 11.219 4.066 1 64.69 92 GLN A O 1
ATOM 715 N N . GLU A 1 93 ? -33.562 10.961 2.924 1 67.25 93 GLU A N 1
ATOM 716 C CA . GLU A 1 93 ? -32.969 10.477 1.682 1 67.25 93 GLU A CA 1
ATOM 717 C C . GLU A 1 93 ? -32.031 11.523 1.069 1 67.25 93 GLU A C 1
ATOM 719 O O . GLU A 1 93 ? -31.125 11.188 0.308 1 67.25 93 GLU A O 1
ATOM 724 N N . ASN A 1 94 ? -32.125 12.664 1.56 1 73.62 94 ASN A N 1
ATOM 725 C CA . ASN A 1 94 ? -31.391 13.695 0.831 1 73.62 94 ASN A CA 1
ATOM 726 C C . ASN A 1 94 ? -30.172 14.156 1.608 1 73.62 94 ASN A C 1
ATOM 728 O O . ASN A 1 94 ? -29.484 15.102 1.198 1 73.62 94 ASN A O 1
ATOM 732 N N . CYS A 1 95 ? -29.828 13.508 2.555 1 88.19 95 CYS A N 1
ATOM 733 C CA . CYS A 1 95 ? -28.641 13.906 3.324 1 88.19 95 CYS A CA 1
ATOM 734 C C . CYS A 1 95 ? -27.359 13.586 2.566 1 88.19 95 CYS A C 1
ATOM 736 O O . CYS A 1 95 ? -27.203 12.477 2.055 1 88.19 95 CYS A O 1
ATOM 738 N N . ASN A 1 96 ? -26.516 14.602 2.496 1 92.25 96 ASN A N 1
ATOM 739 C CA . ASN A 1 96 ? -25.266 14.406 1.768 1 92.25 96 ASN A CA 1
ATOM 740 C C . ASN A 1 96 ? -24.156 13.883 2.68 1 92.25 96 ASN A C 1
ATOM 742 O O . ASN A 1 96 ? -23.078 13.531 2.211 1 92.25 96 ASN A O 1
ATOM 746 N N . LYS A 1 97 ? -24.406 13.883 3.969 1 96.5 97 LYS A N 1
ATOM 747 C CA . LYS A 1 97 ? -23.484 13.273 4.93 1 96.5 97 LYS A CA 1
ATOM 748 C C . LYS A 1 97 ? -24.094 12 5.52 1 96.5 97 LYS A C 1
ATOM 750 O O . LYS A 1 97 ? -25.172 12.031 6.109 1 96.5 97 LYS A O 1
ATOM 755 N N . VAL A 1 98 ? -23.375 10.898 5.309 1 96.44 98 VAL A N 1
ATOM 756 C CA . VAL A 1 98 ? -23.969 9.617 5.676 1 96.44 98 VAL A CA 1
ATOM 757 C C . VAL A 1 98 ? -22.953 8.773 6.434 1 96.44 98 VAL A C 1
ATOM 759 O O . VAL A 1 98 ? -21.828 8.586 5.969 1 96.44 98 VAL A O 1
ATOM 762 N N . LEU A 1 99 ? -23.328 8.344 7.598 1 96.25 99 LEU A N 1
ATOM 763 C CA . LEU A 1 99 ? -22.578 7.359 8.367 1 96.25 99 LEU A CA 1
ATOM 764 C C . LEU A 1 99 ? -23.188 5.973 8.219 1 96.25 99 LEU A C 1
ATOM 766 O O . LEU A 1 99 ? -24.375 5.781 8.523 1 96.25 99 LEU A O 1
ATOM 770 N N . VAL A 1 100 ? -22.391 5.02 7.723 1 95.5 100 VAL A N 1
ATOM 771 C CA . VAL A 1 100 ? -22.875 3.652 7.539 1 95.5 100 VAL A CA 1
ATOM 772 C C . VAL A 1 100 ? -22.234 2.738 8.578 1 95.5 100 VAL A C 1
ATOM 774 O O . VAL A 1 100 ? -21 2.633 8.656 1 95.5 100 VAL A O 1
ATOM 777 N N . ASP A 1 101 ? -23.078 2.057 9.359 1 93.44 101 ASP A N 1
ATOM 778 C CA . ASP A 1 101 ? -22.578 1.095 10.344 1 93.44 101 ASP A CA 1
ATOM 779 C C . ASP A 1 101 ? -22.312 -0.264 9.695 1 93.44 101 ASP A C 1
ATOM 781 O O . ASP A 1 101 ? -23.25 -0.932 9.234 1 93.44 101 ASP A O 1
ATOM 785 N N . ALA A 1 102 ? -21.094 -0.635 9.656 1 94 102 ALA A N 1
ATOM 786 C CA . ALA A 1 102 ? -20.703 -1.95 9.156 1 94 102 ALA A CA 1
ATOM 787 C C . ALA A 1 102 ? -20.016 -2.77 10.258 1 94 102 ALA A C 1
ATOM 789 O O . ALA A 1 102 ? -19.312 -3.732 9.969 1 94 102 ALA A O 1
ATOM 790 N N . THR A 1 103 ? -20.203 -2.449 11.531 1 90.44 103 THR A N 1
ATOM 791 C CA . THR A 1 103 ? -19.562 -3.145 12.641 1 90.44 103 THR A CA 1
ATOM 792 C C . THR A 1 103 ? -20.156 -4.539 12.828 1 90.44 103 THR A C 1
ATOM 794 O O . THR A 1 103 ? -19.578 -5.379 13.516 1 90.44 103 THR A O 1
ATOM 797 N N . TRP A 1 104 ? -21.219 -4.836 12.18 1 88.56 104 TRP A N 1
ATOM 798 C CA . TRP A 1 104 ? -21.906 -6.113 12.305 1 88.56 104 TRP A CA 1
ATOM 799 C C . TRP A 1 104 ? -21.359 -7.133 11.32 1 88.56 104 TRP A C 1
ATOM 801 O O . TRP A 1 104 ? -21.703 -8.32 11.391 1 88.56 104 TRP A O 1
ATOM 811 N N . VAL A 1 105 ? -20.531 -6.75 10.398 1 91.88 105 VAL A N 1
ATOM 812 C CA . VAL A 1 105 ? -20.016 -7.621 9.344 1 91.88 105 VAL A CA 1
ATOM 813 C C . VAL A 1 105 ? -19.109 -8.688 9.945 1 91.88 105 VAL A C 1
ATOM 815 O O . VAL A 1 105 ? -18.188 -8.375 10.695 1 91.88 105 VAL A O 1
ATOM 818 N N . ARG A 1 106 ? -19.438 -10.008 9.625 1 91 106 ARG A N 1
ATOM 819 C CA . ARG A 1 106 ? -18.656 -11.117 10.18 1 91 106 ARG A CA 1
ATOM 820 C C . ARG A 1 106 ? -18.344 -12.148 9.109 1 91 106 ARG A C 1
ATOM 822 O O . ARG A 1 106 ? -17.547 -13.07 9.344 1 91 106 ARG A O 1
ATOM 829 N N . SER A 1 107 ? -18.891 -12.016 7.965 1 93.56 107 SER A N 1
ATOM 830 C CA . SER A 1 107 ? -18.703 -12.992 6.891 1 93.56 107 SER A CA 1
ATOM 831 C C . SER A 1 107 ? -18.703 -12.312 5.523 1 93.56 107 SER A C 1
ATOM 833 O O . SER A 1 107 ? -19.141 -11.172 5.395 1 93.56 107 SER A O 1
ATOM 835 N N . PRO A 1 108 ? -18.203 -13 4.5 1 96.31 108 PRO A N 1
ATOM 836 C CA . PRO A 1 108 ? -18.281 -12.445 3.146 1 96.31 108 PRO A CA 1
ATOM 837 C C . PRO A 1 108 ? -19.703 -12.109 2.725 1 96.31 108 PRO A C 1
ATOM 839 O O . PRO A 1 108 ? -19.938 -11.094 2.066 1 96.31 108 PRO A O 1
ATOM 842 N N . LEU A 1 109 ? -20.641 -12.922 3.133 1 93.31 109 LEU A N 1
ATOM 843 C CA . LEU A 1 109 ? -22.031 -12.695 2.777 1 93.31 109 LEU A CA 1
ATOM 844 C C . LEU A 1 109 ? -22.562 -11.438 3.457 1 93.31 109 LEU A C 1
ATOM 846 O O . LEU A 1 109 ? -23.422 -10.742 2.906 1 93.31 109 LEU A O 1
ATOM 850 N N . ASP A 1 110 ? -22.062 -11.125 4.641 1 94.19 110 ASP A N 1
ATOM 851 C CA . ASP A 1 110 ? -22.438 -9.875 5.301 1 94.19 110 ASP A CA 1
ATOM 852 C C . ASP A 1 110 ? -21.984 -8.664 4.484 1 94.19 110 ASP A C 1
ATOM 854 O O . ASP A 1 110 ? -22.672 -7.645 4.445 1 94.19 110 ASP A O 1
ATOM 858 N N . VAL A 1 111 ? -20.844 -8.781 3.863 1 96.94 111 VAL A N 1
ATOM 859 C CA . VAL A 1 111 ? -20.359 -7.684 3.031 1 96.94 111 VAL A CA 1
ATOM 860 C C . VAL A 1 111 ? -21.266 -7.523 1.81 1 96.94 111 VAL A C 1
ATOM 862 O O . VAL A 1 111 ? -21.547 -6.402 1.375 1 96.94 111 VAL A O 1
ATOM 865 N N . SER A 1 112 ? -21.734 -8.695 1.278 1 96.69 112 SER A N 1
ATOM 866 C CA . SER A 1 112 ? -22.703 -8.633 0.193 1 96.69 112 SER A CA 1
ATOM 867 C C . SER A 1 112 ? -23.969 -7.883 0.621 1 96.69 112 SER A C 1
ATOM 869 O O . SER A 1 112 ? -24.469 -7.039 -0.118 1 96.69 112 SER A O 1
ATOM 871 N N . SER A 1 113 ? -24.375 -8.172 1.776 1 94.81 113 SER A N 1
ATOM 872 C CA . SER A 1 113 ? -25.562 -7.512 2.305 1 94.81 113 SER A CA 1
ATOM 873 C C . SER A 1 113 ? -25.328 -6.016 2.488 1 94.81 113 SER A C 1
ATOM 875 O O . SER A 1 113 ? -26.188 -5.199 2.137 1 94.81 113 SER A O 1
ATOM 877 N N . LEU A 1 114 ? -24.219 -5.668 3.025 1 96 114 LEU A N 1
ATOM 878 C CA . LEU A 1 114 ? -23.844 -4.27 3.201 1 96 114 LEU A CA 1
ATOM 879 C C . LEU A 1 114 ? -23.844 -3.537 1.863 1 96 114 LEU A C 1
ATOM 881 O O . LEU A 1 114 ? -24.406 -2.451 1.74 1 96 114 LEU A O 1
ATOM 885 N N . ALA A 1 115 ? -23.172 -4.148 0.879 1 97.5 115 ALA A N 1
ATOM 886 C CA . ALA A 1 115 ? -23.031 -3.539 -0.441 1 97.5 115 ALA A CA 1
ATOM 887 C C . ALA A 1 115 ? -24.391 -3.369 -1.114 1 97.5 115 ALA A C 1
ATOM 889 O O . ALA A 1 115 ? -24.703 -2.297 -1.638 1 97.5 115 ALA A O 1
ATOM 890 N N . LEU A 1 116 ? -25.234 -4.391 -1.032 1 95.69 116 LEU A N 1
ATOM 891 C CA . LEU A 1 116 ? -26.453 -4.465 -1.838 1 95.69 116 LEU A CA 1
ATOM 892 C C . LEU A 1 116 ? -27.594 -3.723 -1.159 1 95.69 116 LEU A C 1
ATOM 894 O O . LEU A 1 116 ? -28.469 -3.16 -1.832 1 95.69 116 LEU A O 1
ATOM 898 N N . HIS A 1 117 ? -27.531 -3.641 0.167 1 93.38 117 HIS A N 1
ATOM 899 C CA . HIS A 1 117 ? -28.703 -3.113 0.855 1 93.38 117 HIS A CA 1
ATOM 900 C C . HIS A 1 117 ? -28.422 -1.748 1.47 1 93.38 117 HIS A C 1
ATOM 902 O O . HIS A 1 117 ? -29.344 -1.007 1.809 1 93.38 117 HIS A O 1
ATOM 908 N N . SER A 1 118 ? -27.219 -1.364 1.585 1 92.62 118 SER A N 1
ATOM 909 C CA . SER A 1 118 ? -26.875 -0.061 2.152 1 92.62 118 SER A CA 1
ATOM 910 C C . SER A 1 118 ? -26.109 0.792 1.155 1 92.62 118 SER A C 1
ATOM 912 O O . SER A 1 118 ? -26.562 1.867 0.761 1 92.62 118 SER A O 1
ATOM 914 N N . LEU A 1 119 ? -25.109 0.29 0.607 1 96.12 119 LEU A N 1
ATOM 915 C CA . LEU A 1 119 ? -24.188 1.107 -0.171 1 96.12 119 LEU A CA 1
ATOM 916 C C . LEU A 1 119 ? -24.719 1.334 -1.582 1 96.12 119 LEU A C 1
ATOM 918 O O . LEU A 1 119 ? -24.484 2.391 -2.176 1 96.12 119 LEU A O 1
ATOM 922 N N . ARG A 1 120 ? -25.391 0.335 -2.096 1 95.62 120 ARG A N 1
ATOM 923 C CA . ARG A 1 120 ? -25.922 0.456 -3.447 1 95.62 120 ARG A CA 1
ATOM 924 C C . ARG A 1 120 ? -26.906 1.623 -3.551 1 95.62 120 ARG A C 1
ATOM 926 O O . ARG A 1 120 ? -26.859 2.393 -4.512 1 95.62 120 ARG A O 1
ATOM 933 N N . SER A 1 121 ? -27.781 1.768 -2.598 1 91.12 121 SER A N 1
ATOM 934 C CA . SER A 1 121 ? -28.75 2.867 -2.592 1 91.12 121 SER A CA 1
ATOM 935 C C . SER A 1 121 ? -28.031 4.215 -2.49 1 91.12 121 SER A C 1
ATOM 937 O O . SER A 1 121 ? -28.453 5.191 -3.113 1 91.12 121 SER A O 1
ATOM 939 N N . LEU A 1 122 ? -27.047 4.25 -1.736 1 91.88 122 LEU A N 1
ATOM 940 C CA . LEU A 1 122 ? -26.266 5.477 -1.612 1 91.88 122 LEU A CA 1
ATOM 941 C C . LEU A 1 122 ? -25.594 5.828 -2.932 1 91.88 122 LEU A C 1
ATOM 943 O O . LEU A 1 122 ? -25.578 6.992 -3.342 1 91.88 122 LEU A O 1
ATOM 947 N N . ALA A 1 123 ? -25.031 4.82 -3.551 1 93.19 123 ALA A N 1
ATOM 948 C CA . ALA A 1 123 ? -24.359 5.008 -4.832 1 93.19 123 ALA A CA 1
ATOM 949 C C . ALA A 1 123 ? -25.344 5.504 -5.898 1 93.19 123 ALA A C 1
ATOM 951 O O . ALA A 1 123 ? -24.953 6.184 -6.844 1 93.19 123 ALA A O 1
ATOM 952 N N . ALA A 1 124 ? -26.531 5.137 -5.695 1 91.06 124 ALA A N 1
ATOM 953 C CA . ALA A 1 124 ? -27.547 5.496 -6.672 1 91.06 124 ALA A CA 1
ATOM 954 C C . ALA A 1 124 ? -28.016 6.934 -6.473 1 91.06 124 ALA A C 1
ATOM 956 O O . ALA A 1 124 ? -28.625 7.527 -7.367 1 91.06 124 ALA A O 1
ATOM 957 N N . ARG A 1 125 ? -27.547 7.363 -5.281 1 86.44 125 ARG A N 1
ATOM 958 C CA . ARG A 1 125 ? -27.922 8.742 -5.008 1 86.44 125 ARG A CA 1
ATOM 959 C C . ARG A 1 125 ? -26.984 9.719 -5.734 1 86.44 125 ARG A C 1
ATOM 961 O O . ARG A 1 125 ? -25.812 9.422 -5.938 1 86.44 125 ARG A O 1
ATOM 968 N N . LYS A 1 126 ? -27.328 10.586 -6.48 1 80.81 126 LYS A N 1
ATOM 969 C CA . LYS A 1 126 ? -26.484 11.617 -7.09 1 80.81 126 LYS A CA 1
ATOM 970 C C . LYS A 1 126 ? -26.141 12.711 -6.078 1 80.81 126 LYS A C 1
ATOM 972 O O . LYS A 1 126 ? -26.469 13.875 -6.289 1 80.81 126 LYS A O 1
ATOM 977 N N . LEU A 1 127 ? -25.344 12.195 -5.047 1 88.62 127 LEU A N 1
ATOM 978 C CA . LEU A 1 127 ? -24.953 13.148 -4.016 1 88.62 127 LEU A CA 1
ATOM 979 C C . LEU A 1 127 ? -23.953 14.156 -4.559 1 88.62 127 LEU A C 1
ATOM 981 O O . LEU A 1 127 ? -23.062 13.789 -5.336 1 88.62 127 LEU A O 1
ATOM 985 N N . LYS A 1 128 ? -24.203 15.367 -4.25 1 90.06 128 LYS A N 1
ATOM 986 C CA . LYS A 1 128 ? -23.219 16.406 -4.566 1 90.06 128 LYS A CA 1
ATOM 987 C C . LYS A 1 128 ? -22.391 16.766 -3.338 1 90.06 128 LYS A C 1
ATOM 989 O O . LYS A 1 128 ? -22.938 17.156 -2.303 1 90.06 128 LYS A O 1
ATOM 994 N N . HIS A 1 129 ? -21.078 16.641 -3.455 1 94.81 129 HIS A N 1
ATOM 995 C CA . HIS A 1 129 ? -20.156 16.891 -2.352 1 94.81 129 HIS A CA 1
ATOM 996 C C . HIS A 1 129 ? -20.5 16.047 -1.135 1 94.81 129 HIS A C 1
ATOM 998 O O . HIS A 1 129 ? -20.5 16.531 -0.004 1 94.81 129 HIS A O 1
ATOM 1004 N N . GLY A 1 130 ? -20.969 14.82 -1.46 1 95.94 130 GLY A N 1
ATOM 1005 C CA . GLY A 1 130 ? -21.328 13.906 -0.384 1 95.94 130 GLY A CA 1
ATOM 1006 C C . GLY A 1 130 ? -20.125 13.461 0.436 1 95.94 130 GLY A C 1
ATOM 1007 O O . GLY A 1 130 ? -19 13.453 -0.059 1 95.94 130 GLY A O 1
ATOM 1008 N N . ARG A 1 131 ? -20.422 13.18 1.701 1 97.94 131 ARG A N 1
ATOM 1009 C CA . ARG A 1 131 ? -19.469 12.57 2.623 1 97.94 131 ARG A CA 1
ATOM 1010 C C . ARG A 1 131 ? -20 11.258 3.174 1 97.94 131 ARG A C 1
ATOM 1012 O O . ARG A 1 131 ? -20.938 11.25 3.984 1 97.94 131 ARG A O 1
ATOM 1019 N N . ILE A 1 132 ? -19.453 10.133 2.711 1 97.69 132 ILE A N 1
ATOM 1020 C CA . ILE A 1 132 ? -19.875 8.812 3.182 1 97.69 132 ILE A CA 1
ATOM 1021 C C . ILE A 1 132 ? -18.766 8.195 4.027 1 97.69 132 ILE A C 1
ATOM 1023 O O . ILE A 1 132 ? -17.609 8.086 3.58 1 97.69 132 ILE A O 1
ATOM 1027 N N . VAL A 1 133 ? -19.094 7.828 5.262 1 98.38 133 VAL A N 1
ATOM 1028 C CA . VAL A 1 133 ? -18.141 7.184 6.156 1 98.38 133 VAL A CA 1
ATOM 1029 C C . VAL A 1 133 ? -18.672 5.816 6.578 1 98.38 133 VAL A C 1
ATOM 1031 O O . VAL A 1 133 ? -19.781 5.711 7.098 1 98.38 133 VAL A O 1
ATOM 1034 N N . ILE A 1 134 ? -17.906 4.793 6.309 1 97.88 134 ILE A N 1
ATOM 1035 C CA . ILE A 1 134 ? -18.25 3.438 6.73 1 97.88 134 ILE A CA 1
ATOM 1036 C C . ILE A 1 134 ? -17.484 3.096 8.016 1 97.88 134 ILE A C 1
ATOM 1038 O O . ILE A 1 134 ? -16.25 3.154 8.047 1 97.88 134 ILE A O 1
ATOM 1042 N N . LEU A 1 135 ? -18.219 2.811 9.055 1 95.25 135 LEU A N 1
ATOM 1043 C CA . LEU A 1 135 ? -17.641 2.389 10.328 1 95.25 135 LEU A CA 1
ATOM 1044 C C . LEU A 1 135 ? -17.594 0.868 10.422 1 95.25 135 LEU A C 1
ATOM 1046 O O . LEU A 1 135 ? -18.625 0.199 10.297 1 95.25 135 LEU A O 1
ATOM 1050 N N . SER A 1 136 ? -16.406 0.318 10.57 1 93.69 136 SER A N 1
ATOM 1051 C CA . SER A 1 136 ? -16.219 -1.12 10.734 1 93.69 136 SER A CA 1
ATOM 1052 C C . SER A 1 136 ? -15.297 -1.432 11.906 1 93.69 136 SER A C 1
ATOM 1054 O O . SER A 1 136 ? -14.867 -0.524 12.625 1 93.69 136 SER A O 1
ATOM 1056 N N . SER A 1 137 ? -15.203 -2.697 12.234 1 89.62 137 SER A N 1
ATOM 1057 C CA . SER A 1 137 ? -14.289 -3.168 13.266 1 89.62 137 SER A CA 1
ATOM 1058 C C . SER A 1 137 ? -13.57 -4.441 12.836 1 89.62 137 SER A C 1
ATOM 1060 O O . SER A 1 137 ? -14.023 -5.137 11.922 1 89.62 137 SER A O 1
ATOM 1062 N N . TYR A 1 138 ? -12.391 -4.582 13.359 1 85.62 138 TYR A N 1
ATOM 1063 C CA . TYR A 1 138 ? -11.758 -5.875 13.109 1 85.62 138 TYR A CA 1
ATOM 1064 C C . TYR A 1 138 ? -10.836 -6.266 14.258 1 85.62 138 TYR A C 1
ATOM 1066 O O . TYR A 1 138 ? -10.406 -5.406 15.039 1 85.62 138 TYR A O 1
ATOM 1074 N N . THR A 1 139 ? -10.734 -7.516 14.438 1 84.38 139 THR A N 1
ATOM 1075 C CA . THR A 1 139 ? -9.812 -8.156 15.367 1 84.38 139 THR A CA 1
ATOM 1076 C C . THR A 1 139 ? -8.633 -8.766 14.617 1 84.38 139 THR A C 1
ATOM 1078 O O . THR A 1 139 ? -8.781 -9.766 13.914 1 84.38 139 THR A O 1
ATOM 1081 N N . PRO A 1 140 ? -7.457 -8.297 14.867 1 77.69 140 PRO A N 1
ATOM 1082 C CA . PRO A 1 140 ? -6.305 -8.727 14.07 1 77.69 140 PRO A CA 1
ATOM 1083 C C . PRO A 1 140 ? -6.004 -10.211 14.227 1 77.69 140 PRO A C 1
ATOM 1085 O O . PRO A 1 140 ? -5.504 -10.844 13.289 1 77.69 140 PRO A O 1
ATOM 1088 N N . SER A 1 141 ? -6.328 -10.797 15.359 1 79.94 141 SER A N 1
ATOM 1089 C CA . SER A 1 141 ? -6.008 -12.203 15.602 1 79.94 141 SER A CA 1
ATOM 1090 C C . SER A 1 141 ? -7.031 -13.125 14.945 1 79.94 141 SER A C 1
ATOM 1092 O O . SER A 1 141 ? -6.812 -14.328 14.844 1 79.94 141 SER A O 1
ATOM 1094 N N . ASP A 1 142 ? -8.062 -12.531 14.539 1 88.94 142 ASP A N 1
ATOM 1095 C CA . ASP A 1 142 ? -9.094 -13.281 13.82 1 88.94 142 ASP A CA 1
ATOM 1096 C C . ASP A 1 142 ? -8.859 -13.227 12.312 1 88.94 142 ASP A C 1
ATOM 1098 O O . ASP A 1 142 ? -8.984 -12.172 11.695 1 88.94 142 ASP A O 1
ATOM 1102 N N . ILE A 1 143 ? -8.602 -14.383 11.781 1 92.62 143 ILE A N 1
ATOM 1103 C CA . ILE A 1 143 ? -8.164 -14.5 10.391 1 92.62 143 ILE A CA 1
ATOM 1104 C C . ILE A 1 143 ? -9.227 -13.93 9.469 1 92.62 143 ILE A C 1
ATOM 1106 O O . ILE A 1 143 ? -8.93 -13.109 8.594 1 92.62 143 ILE A O 1
ATOM 1110 N N . LEU A 1 144 ? -10.461 -14.32 9.641 1 93.88 144 LEU A N 1
ATOM 1111 C CA . LEU A 1 144 ? -11.547 -13.875 8.773 1 93.88 144 LEU A CA 1
ATOM 1112 C C . LEU A 1 144 ? -11.805 -12.383 8.953 1 93.88 144 LEU A C 1
ATOM 1114 O O . LEU A 1 144 ? -12.047 -11.664 7.973 1 93.88 144 LEU A O 1
ATOM 1118 N N . SER A 1 145 ? -11.758 -11.93 10.195 1 92.75 145 SER A N 1
ATOM 1119 C CA . SER A 1 145 ? -11.961 -10.516 10.477 1 92.75 145 SER A CA 1
ATOM 1120 C C . SER A 1 145 ? -10.922 -9.656 9.75 1 92.75 145 SER A C 1
ATOM 1122 O O . SER A 1 145 ? -11.266 -8.625 9.172 1 92.75 145 SER A O 1
ATOM 1124 N N . ALA A 1 146 ? -9.711 -10.109 9.797 1 93.06 146 ALA A N 1
ATOM 1125 C CA . ALA A 1 146 ? -8.641 -9.398 9.109 1 93.06 146 ALA A CA 1
ATOM 1126 C C . ALA A 1 146 ? -8.844 -9.422 7.602 1 93.06 146 ALA A C 1
ATOM 1128 O O . ALA A 1 146 ? -8.641 -8.414 6.922 1 93.06 146 ALA A O 1
ATOM 1129 N N . SER A 1 147 ? -9.234 -10.562 7.105 1 96.38 147 SER A N 1
ATOM 1130 C CA . SER A 1 147 ? -9.547 -10.719 5.688 1 96.38 147 SER A CA 1
ATOM 1131 C C . SER A 1 147 ? -10.625 -9.75 5.242 1 96.38 147 SER A C 1
ATOM 1133 O O . SER A 1 147 ? -10.438 -8.992 4.285 1 96.38 147 SER A O 1
ATOM 1135 N N . LEU A 1 148 ? -11.695 -9.68 5.965 1 96.69 148 LEU A N 1
ATOM 1136 C CA . LEU A 1 148 ? -12.836 -8.844 5.613 1 96.69 148 LEU A CA 1
ATOM 1137 C C . LEU A 1 148 ? -12.492 -7.367 5.73 1 96.69 148 LEU A C 1
ATOM 1139 O O . LEU A 1 148 ? -12.953 -6.551 4.93 1 96.69 148 LEU A O 1
ATOM 1143 N N . SER A 1 149 ? -11.734 -7.035 6.734 1 95.81 149 SER A N 1
ATOM 1144 C CA . SER A 1 149 ? -11.312 -5.648 6.887 1 95.81 149 SER A CA 1
ATOM 1145 C C . SER A 1 149 ? -10.531 -5.172 5.668 1 95.81 149 SER A C 1
ATOM 1147 O O . SER A 1 149 ? -10.758 -4.074 5.16 1 95.81 149 SER A O 1
ATOM 1149 N N . SER A 1 150 ? -9.617 -6.031 5.207 1 96.62 150 SER A N 1
ATOM 1150 C CA . SER A 1 150 ? -8.859 -5.707 4 1 96.62 150 SER A CA 1
ATOM 1151 C C . SER A 1 150 ? -9.781 -5.59 2.787 1 96.62 150 SER A C 1
ATOM 1153 O O . SER A 1 150 ? -9.633 -4.672 1.976 1 96.62 150 SER A O 1
ATOM 1155 N N . GLY A 1 151 ? -10.672 -6.488 2.709 1 98.38 151 GLY A N 1
ATOM 1156 C CA . GLY A 1 151 ? -11.625 -6.465 1.612 1 98.38 151 GLY A CA 1
ATOM 1157 C C . GLY A 1 151 ? -12.5 -5.227 1.609 1 98.38 151 GLY A C 1
ATOM 1158 O O . GLY A 1 151 ? -12.711 -4.609 0.563 1 98.38 151 GLY A O 1
ATOM 1159 N N . LEU A 1 152 ? -12.992 -4.848 2.727 1 98.06 152 LEU A N 1
ATOM 1160 C CA . LEU A 1 152 ? -13.867 -3.686 2.848 1 98.06 152 LEU A CA 1
ATOM 1161 C C . LEU A 1 152 ? -13.133 -2.406 2.465 1 98.06 152 LEU A C 1
ATOM 1163 O O . LEU A 1 152 ? -13.719 -1.508 1.856 1 98.06 152 LEU A O 1
ATOM 1167 N N . ALA A 1 153 ? -11.93 -2.35 2.832 1 97.06 153 ALA A N 1
ATOM 1168 C CA . ALA A 1 153 ? -11.141 -1.171 2.475 1 97.06 153 ALA A CA 1
ATOM 1169 C C . ALA A 1 153 ? -11.078 -0.992 0.961 1 97.06 153 ALA A C 1
ATOM 1171 O O . ALA A 1 153 ? -11.203 0.127 0.457 1 97.06 153 ALA A O 1
ATOM 1172 N N . SER A 1 154 ? -10.898 -2.088 0.287 1 97.31 154 SER A N 1
ATOM 1173 C CA . SER A 1 154 ? -10.82 -1.998 -1.167 1 97.31 154 SER A CA 1
ATOM 1174 C C . SER A 1 154 ? -12.188 -1.718 -1.779 1 97.31 154 SER A C 1
ATOM 1176 O O . SER A 1 154 ? -12.297 -1.013 -2.785 1 97.31 154 SER A O 1
ATOM 1178 N N . LEU A 1 155 ? -13.211 -2.301 -1.216 1 98.38 155 LEU A N 1
ATOM 1179 C CA . LEU A 1 155 ? -14.57 -1.965 -1.639 1 98.38 155 LEU A CA 1
ATOM 1180 C C . LEU A 1 155 ? -14.82 -0.467 -1.504 1 98.38 155 LEU A C 1
ATOM 1182 O O . LEU A 1 155 ? -15.375 0.157 -2.412 1 98.38 155 LEU A O 1
ATOM 1186 N N . VAL A 1 156 ? -14.359 0.102 -0.441 1 98.06 156 VAL A N 1
ATOM 1187 C CA . VAL A 1 156 ? -14.516 1.527 -0.169 1 98.06 156 VAL A CA 1
ATOM 1188 C C . VAL A 1 156 ? -13.789 2.34 -1.237 1 98.06 156 VAL A C 1
ATOM 1190 O O . VAL A 1 156 ? -14.336 3.314 -1.763 1 98.06 156 VAL A O 1
ATOM 1193 N N . ARG A 1 157 ? -12.602 1.967 -1.566 1 97.06 157 ARG A N 1
ATOM 1194 C CA . ARG A 1 157 ? -11.844 2.672 -2.6 1 97.06 157 ARG A CA 1
ATOM 1195 C C . ARG A 1 157 ? -12.562 2.598 -3.943 1 97.06 157 ARG A C 1
ATOM 1197 O O . ARG A 1 157 ? -12.625 3.588 -4.676 1 97.06 157 ARG A O 1
ATOM 1204 N N . SER A 1 158 ? -13.094 1.408 -4.254 1 97.5 158 SER A N 1
ATOM 1205 C CA . SER A 1 158 ? -13.812 1.246 -5.512 1 97.5 158 SER A CA 1
ATOM 1206 C C . SER A 1 158 ? -15.055 2.131 -5.559 1 97.5 158 SER A C 1
ATOM 1208 O O . SER A 1 158 ? -15.312 2.797 -6.562 1 97.5 158 SER A O 1
ATOM 1210 N N . LEU A 1 159 ? -15.727 2.125 -4.445 1 98.19 159 LEU A N 1
ATOM 1211 C CA . LEU A 1 159 ? -16.922 2.953 -4.371 1 98.19 159 LEU A CA 1
ATOM 1212 C C . LEU A 1 159 ? -16.578 4.434 -4.453 1 98.19 159 LEU A C 1
ATOM 1214 O O . LEU A 1 159 ? -17.281 5.211 -5.094 1 98.19 159 LEU A O 1
ATOM 1218 N N . ALA A 1 160 ? -15.508 4.852 -3.807 1 97.62 160 ALA A N 1
ATOM 1219 C CA . ALA A 1 160 ? -15.031 6.23 -3.865 1 97.62 160 ALA A CA 1
ATOM 1220 C C . ALA A 1 160 ? -14.734 6.648 -5.301 1 97.62 160 ALA A C 1
ATOM 1222 O O . ALA A 1 160 ? -15.008 7.785 -5.695 1 97.62 160 ALA A O 1
ATOM 1223 N N . LYS A 1 161 ? -14.18 5.754 -6.043 1 96 161 LYS A N 1
ATOM 1224 C CA . LYS A 1 161 ? -13.891 6.039 -7.445 1 96 161 LYS A CA 1
ATOM 1225 C C . LYS A 1 161 ? -15.18 6.215 -8.242 1 96 161 LYS A C 1
ATOM 1227 O O . LYS A 1 161 ? -15.25 7.055 -9.148 1 96 161 LYS A O 1
ATOM 1232 N N . GLU A 1 162 ? -16.188 5.461 -7.887 1 96.56 162 GLU A N 1
ATOM 1233 C CA . GLU A 1 162 ? -17.453 5.547 -8.594 1 96.56 162 GLU A CA 1
ATOM 1234 C C . GLU A 1 162 ? -18.172 6.863 -8.289 1 96.56 162 GLU A C 1
ATOM 1236 O O . GLU A 1 162 ? -18.875 7.406 -9.148 1 96.56 162 GLU A O 1
ATOM 1241 N N . MET A 1 163 ? -17.906 7.367 -7.109 1 96.38 163 MET A N 1
ATOM 1242 C CA . MET A 1 163 ? -18.734 8.492 -6.672 1 96.38 163 MET A CA 1
ATOM 1243 C C . MET A 1 163 ? -17.938 9.797 -6.734 1 96.38 163 MET A C 1
ATOM 1245 O O . MET A 1 163 ? -18.5 10.875 -6.512 1 96.38 163 MET A O 1
ATOM 1249 N N . GLY A 1 164 ? -16.703 9.758 -7.094 1 95.75 164 GLY A N 1
ATOM 1250 C CA . GLY A 1 164 ? -15.812 10.906 -7.027 1 95.75 164 GLY A CA 1
ATOM 1251 C C . GLY A 1 164 ? -16.188 12.008 -8 1 95.75 164 GLY A C 1
ATOM 1252 O O . GLY A 1 164 ? -15.867 13.18 -7.773 1 95.75 164 GLY A O 1
ATOM 1253 N N . GLY A 1 165 ? -16.891 11.711 -9.055 1 92.38 165 GLY A N 1
ATOM 1254 C CA . GLY A 1 165 ? -17.188 12.672 -10.102 1 92.38 165 GLY A CA 1
ATOM 1255 C C . GLY A 1 165 ? -18.078 13.812 -9.625 1 92.38 165 GLY A C 1
ATOM 1256 O O . GLY A 1 165 ? -18.094 14.883 -10.234 1 92.38 165 GLY A O 1
ATOM 1257 N N . THR A 1 166 ? -18.797 13.648 -8.562 1 93.06 166 THR A N 1
ATOM 1258 C CA . THR A 1 166 ? -19.688 14.672 -8.039 1 93.06 166 THR A CA 1
ATOM 1259 C C . THR A 1 166 ? -19.078 15.367 -6.828 1 93.06 166 THR A C 1
ATOM 1261 O O . THR A 1 166 ? -19.766 16.078 -6.094 1 93.06 166 THR A O 1
ATOM 1264 N N . GLY A 1 167 ? -17.781 15.047 -6.598 1 94.88 167 GLY A N 1
ATOM 1265 C CA . GLY A 1 167 ? -17.141 15.609 -5.426 1 94.88 167 GLY A CA 1
ATOM 1266 C C . GLY A 1 167 ? -17.422 14.844 -4.152 1 94.88 167 GLY A C 1
ATOM 1267 O O . GLY A 1 167 ? -17.141 15.32 -3.053 1 94.88 167 GLY A O 1
ATOM 1268 N N . THR A 1 168 ? -18.047 13.664 -4.258 1 96.81 168 THR A N 1
ATOM 1269 C CA . THR A 1 168 ? -18.391 12.82 -3.119 1 96.81 168 THR A CA 1
ATOM 1270 C C . THR A 1 168 ? -17.203 11.961 -2.699 1 96.81 168 THR A C 1
ATOM 1272 O O . THR A 1 168 ? -16.5 11.414 -3.549 1 96.81 168 THR A O 1
ATOM 1275 N N . THR A 1 169 ? -16.953 11.938 -1.399 1 98.19 169 THR A N 1
ATOM 1276 C CA . THR A 1 169 ? -15.898 11.086 -0.872 1 98.19 169 THR A CA 1
ATOM 1277 C C . THR A 1 169 ? -16.484 9.898 -0.117 1 98.19 169 THR A C 1
ATOM 1279 O O . THR A 1 169 ? -17.594 9.961 0.389 1 98.19 169 THR A O 1
ATOM 1282 N N . VAL A 1 170 ? -15.852 8.766 -0.152 1 98.44 170 VAL A N 1
ATOM 1283 C CA . VAL A 1 170 ? -16.156 7.57 0.621 1 98.44 170 VAL A CA 1
ATOM 1284 C C . VAL A 1 170 ? -14.922 7.141 1.412 1 98.44 170 VAL A C 1
ATOM 1286 O O . VAL A 1 170 ? -13.852 6.926 0.839 1 98.44 170 VAL A O 1
ATOM 1289 N N . ASN A 1 171 ? -15.062 7.105 2.721 1 98.62 171 ASN A N 1
ATOM 1290 C CA . ASN A 1 171 ? -13.977 6.715 3.607 1 98.62 171 ASN A CA 1
ATOM 1291 C C . ASN A 1 171 ? -14.43 5.695 4.645 1 98.62 171 ASN A C 1
ATOM 1293 O O . ASN A 1 171 ? -15.625 5.402 4.746 1 98.62 171 ASN A O 1
ATOM 1297 N N . MET A 1 172 ? -13.453 5.133 5.281 1 98.12 172 MET A N 1
ATOM 1298 C CA . MET A 1 172 ? -13.766 4.129 6.297 1 98.12 172 MET A CA 1
ATOM 1299 C C . MET A 1 172 ? -13.008 4.414 7.59 1 98.12 172 MET A C 1
ATOM 1301 O O . MET A 1 172 ? -11.852 4.844 7.555 1 98.12 172 MET A O 1
ATOM 1305 N N . VAL A 1 173 ? -13.672 4.301 8.727 1 96.69 173 VAL A N 1
ATOM 1306 C CA . VAL A 1 173 ? -13.062 4.234 10.055 1 96.69 173 VAL A CA 1
ATOM 1307 C C . VAL A 1 173 ? -13.164 2.814 10.602 1 96.69 173 VAL A C 1
ATOM 1309 O O . VAL A 1 173 ? -14.242 2.219 10.602 1 96.69 173 VAL A O 1
ATOM 1312 N N . VAL A 1 174 ? -12.078 2.236 10.977 1 95.44 174 VAL A N 1
ATOM 1313 C CA . VAL A 1 174 ? -12.055 0.871 11.484 1 95.44 174 VAL A CA 1
ATOM 1314 C C . VAL A 1 174 ? -11.562 0.869 12.93 1 95.44 174 VAL A C 1
ATOM 1316 O O . VAL A 1 174 ? -10.492 1.411 13.234 1 95.44 174 VAL A O 1
ATOM 1319 N N . VAL A 1 175 ? -12.297 0.274 13.789 1 91.5 175 VAL A N 1
ATOM 1320 C CA . VAL A 1 175 ? -11.898 0.137 15.188 1 91.5 175 VAL A CA 1
ATOM 1321 C C . VAL A 1 175 ? -11.195 -1.203 15.398 1 91.5 175 VAL A C 1
ATOM 1323 O O . VAL A 1 175 ? -11.75 -2.258 15.07 1 91.5 175 VAL A O 1
ATOM 1326 N N . ARG A 1 176 ? -10 -1.102 15.828 1 86.5 176 ARG A N 1
ATOM 1327 C CA . ARG A 1 176 ? -9.273 -2.32 16.156 1 86.5 176 ARG A CA 1
ATOM 1328 C C . ARG A 1 176 ? -9.594 -2.771 17.578 1 86.5 176 ARG A C 1
ATOM 1330 O O . ARG A 1 176 ? -9.289 -2.064 18.547 1 86.5 176 ARG A O 1
ATOM 1337 N N . VAL A 1 177 ? -10.484 -3.781 17.734 1 72.06 177 VAL A N 1
ATOM 1338 C CA . VAL A 1 177 ? -10.906 -4.176 19.062 1 72.06 177 VAL A CA 1
ATOM 1339 C C . VAL A 1 177 ? -10.898 -5.699 19.188 1 72.06 177 VAL A C 1
ATOM 1341 O O . VAL A 1 177 ? -10.938 -6.406 18.172 1 72.06 177 VAL A O 1
ATOM 1344 N N . ALA A 1 178 ? -10.438 -6.195 20.25 1 59.38 178 ALA A N 1
ATOM 1345 C CA . ALA A 1 178 ? -10.844 -7.551 20.594 1 59.38 178 ALA A CA 1
ATOM 1346 C C . ALA A 1 178 ? -12.188 -7.547 21.328 1 59.38 178 ALA A C 1
ATOM 1348 O O . ALA A 1 178 ? -12.273 -7.066 22.469 1 59.38 178 ALA A O 1
ATOM 1349 N N . PRO A 1 179 ? -13.273 -8.109 21.156 1 57.84 179 PRO A N 1
ATOM 1350 C CA . PRO A 1 179 ? -14.578 -8.016 20.484 1 57.84 179 PRO A CA 1
ATOM 1351 C C . PRO A 1 179 ? -15.156 -6.602 20.516 1 57.84 179 PRO A C 1
ATOM 1353 O O . PRO A 1 179 ? -14.906 -5.848 21.453 1 57.84 179 PRO A O 1
ATOM 1356 N N . PHE A 1 180 ? -15.734 -6.07 19.469 1 57.09 180 PHE A N 1
ATOM 1357 C CA . PHE A 1 180 ? -16.297 -4.73 19.375 1 57.09 180 PHE A CA 1
ATOM 1358 C C . PHE A 1 180 ? -17.453 -4.562 20.344 1 57.09 180 PHE A C 1
ATOM 1360 O O . PHE A 1 180 ? -18.438 -5.316 20.297 1 57.09 180 PHE A O 1
ATOM 1367 N N . THR A 1 181 ? -17.109 -3.996 21.5 1 62.72 181 THR A N 1
ATOM 1368 C CA . THR A 1 181 ? -18.203 -3.586 22.375 1 62.72 181 THR A CA 1
ATOM 1369 C C . THR A 1 181 ? -18.391 -2.07 22.328 1 62.72 181 THR A C 1
ATOM 1371 O O . THR A 1 181 ? -17.406 -1.32 22.344 1 62.72 181 THR A O 1
ATOM 1374 N N . LEU A 1 182 ? -19.578 -1.758 22 1 63.88 182 LEU A N 1
ATOM 1375 C CA . LEU A 1 182 ? -19.938 -0.343 22.016 1 63.88 182 LEU A CA 1
ATOM 1376 C C . LEU A 1 182 ? -19.891 0.215 23.422 1 63.88 182 LEU A C 1
ATOM 1378 O O . LEU A 1 182 ? -20.797 -0.022 24.219 1 63.88 182 LEU A O 1
ATOM 1382 N N . SER A 1 183 ? -18.719 0.613 23.797 1 69.12 183 SER A N 1
ATOM 1383 C CA . SER A 1 183 ? -18.531 1.249 25.094 1 69.12 183 SER A CA 1
ATOM 1384 C C . SER A 1 183 ? -18.328 2.754 24.938 1 69.12 183 SER A C 1
ATOM 1386 O O . SER A 1 183 ? -18.109 3.252 23.844 1 69.12 183 SER A O 1
ATOM 1388 N N . SER A 1 184 ? -18.516 3.422 26.047 1 65.75 184 SER A N 1
ATOM 1389 C CA . SER A 1 184 ? -18.297 4.863 26.078 1 65.75 184 SER A CA 1
ATOM 1390 C C . SER A 1 184 ? -16.906 5.215 25.578 1 65.75 184 SER A C 1
ATOM 1392 O O . SER A 1 184 ? -16.719 6.23 24.891 1 65.75 184 SER A O 1
ATOM 1394 N N . GLN A 1 185 ? -16.016 4.332 25.844 1 68.44 185 GLN A N 1
ATOM 1395 C CA . GLN A 1 185 ? -14.633 4.57 25.422 1 68.44 185 GLN A CA 1
ATOM 1396 C C . GLN A 1 185 ? -14.5 4.473 23.906 1 68.44 185 GLN A C 1
ATOM 1398 O O . GLN A 1 185 ? -13.812 5.289 23.281 1 68.44 185 GLN A O 1
ATOM 1403 N N . THR A 1 186 ? -15.156 3.441 23.406 1 73.31 186 THR A N 1
ATOM 1404 C CA . THR A 1 186 ? -15.117 3.27 21.953 1 73.31 186 THR A CA 1
ATOM 1405 C C . THR A 1 186 ? -15.719 4.484 21.25 1 73.31 186 THR A C 1
ATOM 1407 O O . THR A 1 186 ? -15.148 4.988 20.281 1 73.31 186 THR A O 1
ATOM 1410 N N . PHE A 1 187 ? -16.719 5.02 21.844 1 73.31 187 PHE A N 1
ATOM 1411 C CA . PHE A 1 187 ? -17.406 6.125 21.188 1 73.31 187 PHE A CA 1
ATOM 1412 C C . PHE A 1 187 ? -16.578 7.406 21.281 1 73.31 187 PHE A C 1
ATOM 1414 O O . PHE A 1 187 ? -16.547 8.195 20.328 1 73.31 187 PHE A O 1
ATOM 1421 N N . ALA A 1 188 ? -15.859 7.578 22.391 1 74.25 188 ALA A N 1
ATOM 1422 C CA . ALA A 1 188 ? -15 8.75 22.531 1 74.25 188 ALA A CA 1
ATOM 1423 C C . ALA A 1 188 ? -13.859 8.711 21.516 1 74.25 188 ALA A C 1
ATOM 1425 O O . ALA A 1 188 ? -13.484 9.742 20.953 1 74.25 188 ALA A O 1
ATOM 1426 N N . SER A 1 189 ? -13.398 7.539 21.219 1 82.31 189 SER A N 1
ATOM 1427 C CA . SER A 1 189 ? -12.203 7.395 20.391 1 82.31 189 SER A CA 1
ATOM 1428 C C . SER A 1 189 ? -12.539 7.543 18.922 1 82.31 189 SER A C 1
ATOM 1430 O O . SER A 1 189 ? -11.688 7.938 18.109 1 82.31 189 SER A O 1
ATOM 1432 N N . ILE A 1 190 ? -13.773 7.289 18.578 1 90.12 190 ILE A N 1
ATOM 1433 C CA . ILE A 1 190 ? -14.07 7.297 17.141 1 90.12 190 ILE A CA 1
ATOM 1434 C C . ILE A 1 190 ? -14.867 8.555 16.797 1 90.12 190 ILE A C 1
ATOM 1436 O O . ILE A 1 190 ? -15.086 8.844 15.609 1 90.12 190 ILE A O 1
ATOM 1440 N N . ALA A 1 191 ? -15.273 9.344 17.781 1 92 191 ALA A N 1
ATOM 1441 C CA . ALA A 1 191 ? -16.141 10.5 17.547 1 92 191 ALA A CA 1
ATOM 1442 C C . ALA A 1 191 ? -15.5 11.492 16.594 1 92 191 ALA A C 1
ATOM 1444 O O . ALA A 1 191 ? -16.109 11.891 15.594 1 92 191 ALA A O 1
ATOM 1445 N N . TRP A 1 192 ? -14.297 11.805 16.844 1 94.5 192 TRP A N 1
ATOM 1446 C CA . TRP A 1 192 ? -13.633 12.859 16.078 1 94.5 192 TRP A CA 1
ATOM 1447 C C . TRP A 1 192 ? -13.266 12.383 14.68 1 94.5 192 TRP A C 1
ATOM 1449 O O . TRP A 1 192 ? -13.531 13.07 13.695 1 94.5 192 TRP A O 1
ATOM 1459 N N . PRO A 1 193 ? -12.727 11.148 14.555 1 96.38 193 PRO A N 1
ATOM 1460 C CA . PRO A 1 193 ? -12.477 10.672 13.188 1 96.38 193 PRO A CA 1
ATOM 1461 C C . PRO A 1 193 ? -13.742 10.602 12.344 1 96.38 193 PRO A C 1
ATOM 1463 O O . PRO A 1 193 ? -13.727 10.953 11.164 1 96.38 193 PRO A O 1
ATOM 1466 N N . LEU A 1 194 ? -14.82 10.211 12.945 1 96.5 194 LEU A N 1
ATOM 1467 C CA . LEU A 1 194 ? -16.094 10.18 12.219 1 96.5 194 LEU A CA 1
ATOM 1468 C C . LEU A 1 194 ? -16.547 11.578 11.844 1 96.5 194 LEU A C 1
ATOM 1470 O O . LEU A 1 194 ? -16.891 11.836 10.688 1 96.5 194 LEU A O 1
ATOM 1474 N N . ALA A 1 195 ? -16.484 12.484 12.789 1 96.94 195 ALA A N 1
ATOM 1475 C CA . ALA A 1 195 ? -16.906 13.859 12.539 1 96.94 195 ALA A CA 1
ATOM 1476 C C . ALA A 1 195 ? -16.078 14.508 11.438 1 96.94 195 ALA A C 1
ATOM 1478 O O . ALA A 1 195 ? -16.625 15.086 10.492 1 96.94 195 ALA A O 1
ATOM 1479 N N . PHE A 1 196 ? -14.797 14.383 11.523 1 98 196 PHE A N 1
ATOM 1480 C CA . PHE A 1 196 ? -13.898 15.031 10.578 1 98 196 PHE A CA 1
ATOM 1481 C C . PHE A 1 196 ? -14.195 14.57 9.156 1 98 196 PHE A C 1
ATOM 1483 O O . PHE A 1 196 ? -14.289 15.383 8.234 1 98 196 PHE A O 1
ATOM 1490 N N . LEU A 1 197 ? -14.367 13.219 8.984 1 98.62 197 LEU A N 1
ATOM 1491 C CA . LEU A 1 197 ? -14.555 12.664 7.648 1 98.62 197 LEU A CA 1
ATOM 1492 C C . LEU A 1 197 ? -15.938 13.008 7.113 1 98.62 197 LEU A C 1
ATOM 1494 O O . LEU A 1 197 ? -16.188 12.875 5.914 1 98.62 197 LEU A O 1
ATOM 1498 N N . LEU A 1 198 ? -16.797 13.523 7.926 1 98 198 LEU A N 1
ATOM 1499 C CA . LEU A 1 198 ? -18.125 13.945 7.492 1 98 198 LEU A CA 1
ATOM 1500 C C . LEU A 1 198 ? -18.141 15.438 7.172 1 98 198 LEU A C 1
ATOM 1502 O O . LEU A 1 198 ? -19.141 15.953 6.641 1 98 198 LEU A O 1
ATOM 1506 N N . LEU A 1 199 ? -17.062 16.141 7.445 1 97.5 199 LEU A N 1
ATOM 1507 C CA . LEU A 1 199 ? -17.016 17.594 7.258 1 97.5 199 LEU A CA 1
ATOM 1508 C C . LEU A 1 199 ? -16.516 17.938 5.855 1 97.5 199 LEU A C 1
ATOM 1510 O O . LEU A 1 199 ? -15.859 17.125 5.207 1 97.5 199 LEU A O 1
ATOM 1514 N N . HIS A 1 200 ? -16.797 19.125 5.43 1 95.38 200 HIS A N 1
ATOM 1515 C CA . HIS A 1 200 ? -16.328 19.656 4.148 1 95.38 200 HIS A CA 1
ATOM 1516 C C . HIS A 1 200 ? -14.812 19.797 4.121 1 95.38 200 HIS A C 1
ATOM 1518 O O . HIS A 1 200 ? -14.203 19.781 3.051 1 95.38 200 HIS A O 1
ATOM 1524 N N . GLU A 1 201 ? -14.227 19.844 5.328 1 96.75 201 GLU A N 1
ATOM 1525 C CA . GLU A 1 201 ? -12.781 20.016 5.441 1 96.75 201 GLU A CA 1
ATOM 1526 C C . GLU A 1 201 ? -12.039 18.781 4.949 1 96.75 201 GLU A C 1
ATOM 1528 O O . GLU A 1 201 ? -10.836 18.844 4.684 1 96.75 201 GLU A O 1
ATOM 1533 N N . SER A 1 202 ? -12.75 17.641 4.82 1 98.06 202 SER A N 1
ATOM 1534 C CA . SER A 1 202 ? -12.125 16.406 4.332 1 98.06 202 SER A CA 1
ATOM 1535 C C . SER A 1 202 ? -12.398 16.203 2.844 1 98.06 202 SER A C 1
ATOM 1537 O O . SER A 1 202 ? -12.32 15.086 2.342 1 98.06 202 SER A O 1
ATOM 1539 N N . ALA A 1 203 ? -12.648 17.266 2.078 1 97.44 203 ALA A N 1
ATOM 1540 C CA . ALA A 1 203 ? -13.148 17.219 0.707 1 97.44 203 ALA A CA 1
ATOM 1541 C C . ALA A 1 203 ? -12.156 16.531 -0.222 1 97.44 203 ALA A C 1
ATOM 1543 O O . ALA A 1 203 ? -12.539 15.984 -1.258 1 97.44 203 ALA A O 1
ATOM 1544 N N . PHE A 1 204 ? -10.875 16.531 0.155 1 97.94 204 PHE A N 1
ATOM 1545 C CA . PHE A 1 204 ? -9.867 15.961 -0.736 1 97.94 204 PHE A CA 1
ATOM 1546 C C . PHE A 1 204 ? -9.32 14.656 -0.17 1 97.94 204 PHE A C 1
ATOM 1548 O O . PHE A 1 204 ? -8.258 14.195 -0.584 1 97.94 204 PHE A O 1
ATOM 1555 N N . ILE A 1 205 ? -9.992 14.102 0.854 1 98.5 205 ILE A N 1
ATOM 1556 C CA . ILE A 1 205 ? -9.68 12.805 1.443 1 98.5 205 ILE A CA 1
ATOM 1557 C C . ILE A 1 205 ? -10.727 11.773 1.028 1 98.5 205 ILE A C 1
ATOM 1559 O O . ILE A 1 205 ? -11.875 11.844 1.472 1 98.5 205 ILE A O 1
ATOM 1563 N N . SER A 1 206 ? -10.32 10.844 0.187 1 98.19 206 SER A N 1
ATOM 1564 C CA . SER A 1 206 ? -11.25 9.828 -0.302 1 98.19 206 SER A CA 1
ATOM 1565 C C . SER A 1 206 ? -10.578 8.461 -0.389 1 98.19 206 SER A C 1
ATOM 1567 O O . SER A 1 206 ? -9.367 8.375 -0.586 1 98.19 206 SER A O 1
ATOM 1569 N N . GLY A 1 207 ? -11.359 7.422 -0.138 1 97.38 207 GLY A N 1
ATOM 1570 C CA . GLY A 1 207 ? -10.867 6.055 -0.234 1 97.38 207 GLY A CA 1
ATOM 1571 C C . GLY A 1 207 ? -9.938 5.676 0.9 1 97.38 207 GLY A C 1
ATOM 1572 O O . GLY A 1 207 ? -9.148 4.734 0.775 1 97.38 207 GLY A O 1
ATOM 1573 N N . GLN A 1 208 ? -9.945 6.445 1.969 1 97.5 208 GLN A N 1
ATOM 1574 C CA . GLN A 1 208 ? -8.984 6.223 3.041 1 97.5 208 GLN A CA 1
ATOM 1575 C C . GLN A 1 208 ? -9.594 5.391 4.168 1 97.5 208 GLN A C 1
ATOM 1577 O O . GLN A 1 208 ? -10.805 5.434 4.391 1 97.5 208 GLN A O 1
ATOM 1582 N N . LYS A 1 209 ? -8.781 4.621 4.719 1 96.81 209 LYS A N 1
ATOM 1583 C CA . LYS A 1 209 ? -9.07 3.881 5.945 1 96.81 209 LYS A CA 1
ATOM 1584 C C . LYS A 1 209 ? -8.32 4.469 7.137 1 96.81 209 LYS A C 1
ATOM 1586 O O . LYS A 1 209 ? -7.09 4.562 7.113 1 96.81 209 LYS A O 1
ATOM 1591 N N . ILE A 1 210 ? -9.016 4.965 8.141 1 97.38 210 ILE A N 1
ATOM 1592 C CA . ILE A 1 210 ? -8.414 5.387 9.398 1 97.38 210 ILE A CA 1
ATOM 1593 C C . ILE A 1 210 ? -8.68 4.336 10.477 1 97.38 210 ILE A C 1
ATOM 1595 O O . ILE A 1 210 ? -9.828 4.035 10.789 1 97.38 210 ILE A O 1
ATOM 1599 N N . THR A 1 211 ? -7.645 3.766 10.992 1 95.44 211 THR A N 1
ATOM 1600 C CA . THR A 1 211 ? -7.75 2.785 12.062 1 95.44 211 THR A CA 1
ATOM 1601 C C . THR A 1 211 ? -7.66 3.465 13.43 1 95.44 211 THR A C 1
ATOM 1603 O O . THR A 1 211 ? -6.762 4.273 13.664 1 95.44 211 THR A O 1
ATOM 1606 N N . VAL A 1 212 ? -8.578 3.176 14.25 1 93.12 212 VAL A N 1
ATOM 1607 C CA . VAL A 1 212 ? -8.594 3.727 15.602 1 93.12 212 VAL A CA 1
ATOM 1608 C C . VAL A 1 212 ? -8.32 2.617 16.609 1 93.12 212 VAL A C 1
ATOM 1610 O O . VAL A 1 212 ? -9.023 1.604 16.641 1 93.12 212 VAL A O 1
ATOM 1613 N N . GLU A 1 213 ? -7.277 2.768 17.312 1 87.38 213 GLU A N 1
ATOM 1614 C CA . GLU A 1 213 ? -6.953 1.825 18.375 1 87.38 213 GLU A CA 1
ATOM 1615 C C . GLU A 1 213 ? -7.562 2.262 19.703 1 87.38 213 GLU A C 1
ATOM 1617 O O . GLU A 1 213 ? -7.586 3.451 20.016 1 87.38 213 GLU A O 1
ATOM 1622 N N . LEU A 1 214 ? -8.109 1.088 20.328 1 75.12 214 LEU A N 1
ATOM 1623 C CA . LEU A 1 214 ? -8.68 1.362 21.656 1 75.12 214 LEU A CA 1
ATOM 1624 C C . LEU A 1 214 ? -7.629 1.169 22.75 1 75.12 214 LEU A C 1
ATOM 1626 O O . LEU A 1 214 ? -6.785 0.274 22.641 1 75.12 214 LEU A O 1
ATOM 1630 N N . GLY A 1 215 ? -7.051 2.146 23.312 1 60.84 215 GLY A N 1
ATOM 1631 C CA . GLY A 1 215 ? -6.094 2.012 24.391 1 60.84 215 GLY A CA 1
ATOM 1632 C C . GLY A 1 215 ? -5.844 3.312 25.141 1 60.84 215 GLY A C 1
ATOM 1633 O O . GLY A 1 215 ? -6.531 4.309 24.906 1 60.84 215 GLY A O 1
ATOM 1634 N N . ALA A 1 216 ? -4.965 3.111 26.062 1 50.69 216 ALA A N 1
ATOM 1635 C CA . ALA A 1 216 ? -4.715 4.129 27.078 1 50.69 216 ALA A CA 1
ATOM 1636 C C . ALA A 1 216 ? -4.562 5.512 26.453 1 50.69 216 ALA A C 1
ATOM 1638 O O . ALA A 1 216 ? -4.902 6.523 27.062 1 50.69 216 ALA A O 1
ATOM 1639 N N . GLY A 1 217 ? -4.074 5.664 25.328 1 51.62 217 GLY A N 1
ATOM 1640 C CA . GLY A 1 217 ? -3.881 7.023 24.844 1 51.62 217 GLY A CA 1
ATOM 1641 C C . GLY A 1 217 ? -5.168 7.688 24.391 1 51.62 217 GLY A C 1
ATOM 1642 O O . GLY A 1 217 ? -5.16 8.852 23.984 1 51.62 217 GLY A O 1
ATOM 1643 N N . SER A 1 218 ? -6.09 6.746 24.203 1 53.06 218 SER A N 1
ATOM 1644 C CA . SER A 1 218 ? -7.367 7.285 23.75 1 53.06 218 SER A CA 1
ATOM 1645 C C . SER A 1 218 ? -8.016 8.148 24.828 1 53.06 218 SER A C 1
ATOM 1647 O O . SER A 1 218 ? -9.18 8.539 24.688 1 53.06 218 SER A O 1
ATOM 1649 N N . SER A 1 219 ? -7.27 8.258 25.953 1 51.06 219 SER A N 1
ATOM 1650 C CA . SER A 1 219 ? -8.031 8.555 27.172 1 51.06 219 SER A CA 1
ATOM 1651 C C . SER A 1 219 ? -8.75 9.891 27.062 1 51.06 219 SER A C 1
ATOM 1653 O O . SER A 1 219 ? -9.375 10.344 28.016 1 51.06 219 SER A O 1
ATOM 1655 N N . GLY A 1 220 ? -8.25 11.055 26.531 1 54.72 220 GLY A N 1
ATOM 1656 C CA . GLY A 1 220 ? -9.141 12.164 26.859 1 54.72 220 GLY A CA 1
ATOM 1657 C C . GLY A 1 220 ? -10.516 12.031 26.234 1 54.72 220 GLY A C 1
ATOM 1658 O O . GLY A 1 220 ? -10.664 11.406 25.188 1 54.72 220 GLY A O 1
ATOM 1659 N N . ASP A 1 221 ? -11.477 11.844 27.016 1 67.62 221 ASP A N 1
ATOM 1660 C CA . ASP A 1 221 ? -12.859 11.867 26.547 1 67.62 221 ASP A CA 1
ATOM 1661 C C . ASP A 1 221 ? -13.125 13.086 25.672 1 67.62 221 ASP A C 1
ATOM 1663 O O . ASP A 1 221 ? -13.375 14.18 26.172 1 67.62 221 ASP A O 1
ATOM 1667 N N . PHE A 1 222 ? -12.836 12.938 24.281 1 77.5 222 PHE A N 1
ATOM 1668 C CA . PHE A 1 222 ? -13.047 14.016 23.312 1 77.5 222 PHE A CA 1
ATOM 1669 C C . PHE A 1 222 ? -14.422 14.656 23.516 1 77.5 222 PHE A C 1
ATOM 1671 O O . PHE A 1 222 ? -14.555 15.875 23.438 1 77.5 222 PHE A O 1
ATOM 1678 N N . CYS A 1 223 ? -15.32 13.852 23.828 1 77.5 223 CYS A N 1
ATOM 1679 C CA . CYS A 1 223 ? -16.672 14.383 24.031 1 77.5 223 CYS A CA 1
ATOM 1680 C C . CYS A 1 223 ? -16.734 15.242 25.281 1 77.5 223 CYS A C 1
ATOM 1682 O O . CYS A 1 223 ? -17.391 16.281 25.297 1 77.5 223 CYS A O 1
ATOM 1684 N N . ALA A 1 224 ? -15.977 14.742 26.266 1 76 224 ALA A N 1
ATOM 1685 C CA . ALA A 1 224 ? -15.906 15.547 27.484 1 76 224 ALA A CA 1
ATOM 1686 C C . ALA A 1 224 ? -15.164 16.859 27.234 1 76 224 ALA A C 1
ATOM 1688 O O . ALA A 1 224 ? -15.555 17.906 27.75 1 76 224 ALA A O 1
ATOM 1689 N N . TRP A 1 225 ? -14.156 16.781 26.484 1 77 225 TRP A N 1
ATOM 1690 C CA . TRP A 1 225 ? -13.391 17.969 26.109 1 77 225 TRP A CA 1
ATOM 1691 C C . TRP A 1 225 ? -14.25 18.953 25.328 1 77 225 TRP A C 1
ATOM 1693 O O . TRP A 1 225 ? -14.25 20.141 25.609 1 77 225 TRP A O 1
ATOM 1703 N N . LEU A 1 226 ? -15 18.469 24.422 1 78.56 226 LEU A N 1
ATOM 1704 C CA . LEU A 1 226 ? -15.906 19.297 23.641 1 78.56 226 LEU A CA 1
ATOM 1705 C C . LEU A 1 226 ? -16.906 20.031 24.531 1 78.56 226 LEU A C 1
ATOM 1707 O O . LEU A 1 226 ? -17.156 21.219 24.344 1 78.56 226 LEU A O 1
ATOM 1711 N N . GLU A 1 227 ? -17.391 19.266 25.469 1 78 227 GLU A N 1
ATOM 1712 C CA . GLU A 1 227 ? -18.359 19.844 26.391 1 78 227 GLU A CA 1
ATOM 1713 C C . GLU A 1 227 ? -17.734 20.953 27.234 1 78 227 GLU A C 1
ATOM 1715 O O . GLU A 1 227 ? -18.406 21.953 27.531 1 78 227 GLU A O 1
ATOM 1720 N N . SER A 1 228 ? -16.484 20.797 27.469 1 76.94 228 SER A N 1
ATOM 1721 C CA . SER A 1 228 ? -15.797 21.797 28.25 1 76.94 228 SER A CA 1
ATOM 1722 C C . SER A 1 228 ? -15.594 23.078 27.453 1 76.94 228 SER A C 1
ATOM 1724 O O . SER A 1 228 ? -15.461 24.172 28.031 1 76.94 228 SER A O 1
ATOM 1726 N N . LEU A 1 229 ? -15.57 22.938 26.188 1 75.94 229 LEU A N 1
ATOM 1727 C CA . LEU A 1 229 ? -15.352 24.094 25.328 1 75.94 229 LEU A CA 1
ATOM 1728 C C . LEU A 1 229 ? -16.641 24.875 25.125 1 75.94 229 LEU A C 1
ATOM 1730 O O . LEU A 1 229 ? -16.625 26.047 24.75 1 75.94 229 LEU A O 1
ATOM 1734 N N . THR A 1 230 ? -17.812 24.172 25.203 1 69.31 230 THR A N 1
ATOM 1735 C CA . THR A 1 230 ? -19.109 24.797 24.938 1 69.31 230 THR A CA 1
ATOM 1736 C C . THR A 1 230 ? -19.766 25.281 26.219 1 69.31 230 THR A C 1
ATOM 1738 O O . THR A 1 230 ? -20.781 25.969 26.188 1 69.31 230 THR A O 1
ATOM 1741 N N . GLY A 1 231 ? -19.125 25.375 27.312 1 60.5 231 GLY A N 1
ATOM 1742 C CA . GLY A 1 231 ? -19.672 25.828 28.578 1 60.5 231 GLY A CA 1
ATOM 1743 C C . GLY A 1 231 ? -20.766 24.922 29.125 1 60.5 231 GLY A C 1
ATOM 1744 O O . GLY A 1 231 ? -21.453 25.266 30.078 1 60.5 231 GLY A O 1
ATOM 1745 N N . ALA A 1 232 ? -21.281 23.906 28.469 1 47.03 232 ALA A N 1
ATOM 1746 C CA . ALA A 1 232 ? -22.406 23.141 28.984 1 47.03 232 ALA A CA 1
ATOM 1747 C C . ALA A 1 232 ? -22.016 22.328 30.219 1 47.03 232 ALA A C 1
ATOM 1749 O O . ALA A 1 232 ? -22.812 21.531 30.719 1 47.03 232 ALA A O 1
ATOM 1750 N N . ALA A 1 233 ? -20.812 22.047 30.578 1 43.75 233 ALA A N 1
ATOM 1751 C CA . ALA A 1 233 ? -20.484 21.359 31.828 1 43.75 233 ALA A CA 1
ATOM 1752 C C . ALA A 1 233 ? -21.031 22.141 33.031 1 43.75 233 ALA A C 1
ATOM 1754 O O . ALA A 1 233 ? -21.188 23.359 32.969 1 43.75 233 ALA A O 1
ATOM 1755 N N . ASN A 1 234 ? -21.422 21.266 34.219 1 36.88 234 ASN A N 1
ATOM 1756 C CA . ASN A 1 234 ? -21.875 21.594 35.562 1 36.88 234 ASN A CA 1
ATOM 1757 C C . ASN A 1 234 ? -21.016 22.703 36.188 1 36.88 234 ASN A C 1
ATOM 1759 O O . ASN A 1 234 ? -19.906 22.938 35.719 1 36.88 234 ASN A O 1
ATOM 1763 N N . ASN A 1 235 ? -21.469 23.375 37.438 1 31.44 235 ASN A N 1
ATOM 1764 C CA . ASN A 1 235 ? -21.141 24.234 38.562 1 31.44 235 ASN A CA 1
ATOM 1765 C C . ASN A 1 235 ? -19.734 23.953 39.094 1 31.44 235 ASN A C 1
ATOM 1767 O O . ASN A 1 235 ? -19.359 24.469 40.156 1 31.44 235 ASN A O 1
ATOM 1771 N N . ASP A 1 236 ? -19.219 22.719 39.25 1 29.73 236 ASP A N 1
ATOM 1772 C CA . ASP A 1 236 ? -18.172 22.641 40.25 1 29.73 236 ASP A CA 1
ATOM 1773 C C . ASP A 1 236 ? -16.938 23.422 39.844 1 29.73 236 ASP A C 1
ATOM 1775 O O . ASP A 1 236 ? -16.438 24.266 40.594 1 29.73 236 ASP A O 1
ATOM 1779 N N . THR A 1 237 ? -15.703 22.641 39.562 1 31.38 237 THR A N 1
ATOM 1780 C CA . THR A 1 237 ? -14.383 23.125 39.906 1 31.38 237 THR A CA 1
ATOM 1781 C C . THR A 1 237 ? -13.984 24.312 39.062 1 31.38 237 THR A C 1
ATOM 1783 O O . THR A 1 237 ? -14.586 24.547 38 1 31.38 237 THR A O 1
ATOM 1786 N N . SER A 1 238 ? -12.68 25.125 39.438 1 30.11 238 SER A N 1
ATOM 1787 C CA . SER A 1 238 ? -11.805 26.281 39.344 1 30.11 238 SER A CA 1
ATOM 1788 C C . SER A 1 238 ? -11.352 26.5 37.906 1 30.11 238 SER A C 1
ATOM 1790 O O . SER A 1 238 ? -10.586 27.422 37.625 1 30.11 238 SER A O 1
ATOM 1792 N N . ARG A 1 239 ? -11.234 25.422 37.125 1 35.38 239 ARG A N 1
ATOM 1793 C CA . ARG A 1 239 ? -10.602 25.922 35.906 1 35.38 239 ARG A CA 1
ATOM 1794 C C . ARG A 1 239 ? -11.586 26.75 35.094 1 35.38 239 ARG A C 1
ATOM 1796 O O . ARG A 1 239 ? -12.383 26.203 34.344 1 35.38 239 ARG A O 1
ATOM 1803 N N . THR A 1 240 ? -12.133 27.828 35.781 1 30.27 240 THR A N 1
ATOM 1804 C CA . THR A 1 240 ? -12.891 28.859 35.094 1 30.27 240 THR A CA 1
ATOM 1805 C C . THR A 1 240 ? -12.203 29.266 33.812 1 30.27 240 THR A C 1
ATOM 1807 O O . THR A 1 240 ? -11.172 29.922 33.812 1 30.27 240 THR A O 1
ATOM 1810 N N . LEU A 1 241 ? -12.148 28.391 32.844 1 34.69 241 LEU A N 1
ATOM 1811 C CA . LEU A 1 241 ? -11.688 28.969 31.609 1 34.69 241 LEU A CA 1
ATOM 1812 C C . LEU A 1 241 ? -12.406 30.281 31.312 1 34.69 241 LEU A C 1
ATOM 1814 O O . LEU A 1 241 ? -13.586 30.438 31.641 1 34.69 241 LEU A O 1
ATOM 1818 N N . SER A 1 242 ? -11.703 31.438 31.344 1 32.56 242 SER A N 1
ATOM 1819 C CA . SER A 1 242 ? -12.281 32.719 30.969 1 32.56 242 SER A CA 1
ATOM 1820 C C . SER A 1 242 ? -13.32 32.562 29.859 1 32.56 242 SER A C 1
ATOM 1822 O O . SER A 1 242 ? -13.234 31.625 29.062 1 32.56 242 SER A O 1
ATOM 1824 N N . PRO A 1 243 ? -14.461 33.156 30.016 1 35.31 243 PRO A N 1
ATOM 1825 C CA . PRO A 1 243 ? -15.531 33.25 29.016 1 35.31 243 PRO A CA 1
ATOM 1826 C C . PRO A 1 243 ? -15 33.312 27.578 1 35.31 243 PRO A C 1
ATOM 1828 O O . PRO A 1 243 ? -15.719 32.969 26.641 1 35.31 243 PRO A O 1
ATOM 1831 N N . ALA A 1 244 ? -13.914 34 27.391 1 36.81 244 ALA A N 1
ATOM 1832 C CA . ALA A 1 244 ? -13.414 34.188 26.031 1 36.81 244 ALA A CA 1
ATOM 1833 C C . ALA A 1 244 ? -12.992 32.844 25.406 1 36.81 244 ALA A C 1
ATOM 1835 O O . ALA A 1 244 ? -12.438 32.844 24.312 1 36.81 244 ALA A O 1
ATOM 1836 N N . ALA A 1 245 ? -12.758 31.859 26.125 1 45.25 245 ALA A N 1
ATOM 1837 C CA . ALA A 1 245 ? -12.375 30.562 25.562 1 45.25 245 ALA A CA 1
ATOM 1838 C C . ALA A 1 245 ? -13.359 30.125 24.469 1 45.25 245 ALA A C 1
ATOM 1840 O O . ALA A 1 245 ? -14.438 29.609 24.781 1 45.25 245 ALA A O 1
ATOM 1841 N N . GLU A 1 246 ? -13.531 30.906 23.438 1 54.84 246 GLU A N 1
ATOM 1842 C CA . GLU A 1 246 ? -14.227 30.75 22.156 1 54.84 246 GLU A CA 1
ATOM 1843 C C . GLU A 1 246 ? -13.961 29.359 21.578 1 54.84 246 GLU A C 1
ATOM 1845 O O . GLU A 1 246 ? -12.844 28.844 21.656 1 54.84 246 GLU A O 1
ATOM 1850 N N . GLY A 1 247 ? -14.984 28.453 21.281 1 79.75 247 GLY A N 1
ATOM 1851 C CA . GLY A 1 247 ? -15.398 27.266 20.531 1 79.75 247 GLY A CA 1
ATOM 1852 C C . GLY A 1 247 ? -14.383 26.844 19.5 1 79.75 247 GLY A C 1
ATOM 1853 O O . GLY A 1 247 ? -14.734 26.594 18.344 1 79.75 247 GLY A O 1
ATOM 1854 N N . LYS A 1 248 ? -13 26.906 19.984 1 90.94 248 LYS A N 1
ATOM 1855 C CA . LYS A 1 248 ? -11.984 26.453 19.047 1 90.94 248 LYS A CA 1
ATOM 1856 C C . LYS A 1 248 ? -11.297 25.188 19.547 1 90.94 248 LYS A C 1
ATOM 1858 O O . LYS A 1 248 ? -11 25.062 20.734 1 90.94 248 LYS A O 1
ATOM 1863 N N . LEU A 1 249 ? -10.898 24.328 18.734 1 92.5 249 LEU A N 1
ATOM 1864 C CA . LEU A 1 249 ? -10.531 22.969 19.109 1 92.5 249 LEU A CA 1
ATOM 1865 C C . LEU A 1 249 ? -9.102 22.906 19.625 1 92.5 249 LEU A C 1
ATOM 1867 O O . LEU A 1 249 ? -8.719 21.953 20.297 1 92.5 249 LEU A O 1
ATOM 1871 N N . LEU A 1 250 ? -8.25 23.953 19.359 1 95.62 250 LEU A N 1
ATOM 1872 C CA . LEU A 1 250 ? -6.867 23.891 19.812 1 95.62 250 LEU A CA 1
ATOM 1873 C C . LEU A 1 250 ? -6.547 25.062 20.734 1 95.62 250 LEU A C 1
ATOM 1875 O O . LEU A 1 250 ? -5.395 25.484 20.828 1 95.62 250 LEU A O 1
ATOM 1879 N N . ILE A 1 251 ? -7.562 25.578 21.375 1 93.19 251 ILE A N 1
ATOM 1880 C CA . ILE A 1 251 ? -7.383 26.672 22.312 1 93.19 251 ILE A CA 1
ATOM 1881 C C . ILE A 1 251 ? -6.406 26.25 23.422 1 93.19 251 ILE A C 1
ATOM 1883 O O . ILE A 1 251 ? -6.508 25.141 23.953 1 93.19 251 ILE A O 1
ATOM 1887 N N . GLY A 1 252 ? -5.418 27.094 23.656 1 93 252 GLY A N 1
ATOM 1888 C CA . GLY A 1 252 ? -4.461 26.859 24.719 1 93 252 GLY A CA 1
ATOM 1889 C C . GLY A 1 252 ? -3.322 25.938 24.312 1 93 252 GLY A C 1
ATOM 1890 O O . GLY A 1 252 ? -2.406 25.688 25.094 1 93 252 GLY A O 1
ATOM 1891 N N . LYS A 1 253 ? -3.338 25.469 23.141 1 96.06 253 LYS A N 1
ATOM 1892 C CA . LYS A 1 253 ? -2.291 24.562 22.656 1 96.06 253 LYS A CA 1
ATOM 1893 C C . LYS A 1 253 ? -1.16 25.344 21.984 1 96.06 253 LYS A C 1
ATOM 1895 O O . LYS A 1 253 ? -1.385 26.422 21.438 1 96.06 253 LYS A O 1
ATOM 1900 N N . THR A 1 254 ? 0.043 24.859 22.094 1 98.62 254 THR A N 1
ATOM 1901 C CA . THR A 1 254 ? 1.202 25.406 21.406 1 98.62 254 THR A CA 1
ATOM 1902 C C . THR A 1 254 ? 1.705 24.438 20.344 1 98.62 254 THR A C 1
ATOM 1904 O O . THR A 1 254 ? 1.994 23.281 20.641 1 98.62 254 THR A O 1
ATOM 1907 N N . CYS A 1 255 ? 1.797 24.875 19.094 1 98.81 255 CYS A N 1
ATOM 1908 C CA . CYS A 1 255 ? 2.189 24.047 17.953 1 98.81 255 CYS A CA 1
ATOM 1909 C C . CYS A 1 255 ? 3.445 24.609 17.297 1 98.81 255 CYS A C 1
ATOM 1911 O O . CYS A 1 255 ? 3.547 25.812 17.047 1 98.81 255 CYS A O 1
ATOM 1913 N N . LEU A 1 256 ? 4.414 23.75 17.062 1 98.94 256 LEU A N 1
ATOM 1914 C CA . LEU A 1 256 ? 5.582 24.094 16.266 1 98.94 256 LEU A CA 1
ATOM 1915 C C . LEU A 1 256 ? 5.418 23.609 14.828 1 98.94 256 LEU A C 1
ATOM 1917 O O . LEU A 1 256 ? 5.09 22.438 14.609 1 98.94 256 LEU A O 1
ATOM 1921 N N . VAL A 1 257 ? 5.602 24.453 13.852 1 98.94 257 VAL A N 1
ATOM 1922 C CA . VAL A 1 257 ? 5.5 24.094 12.438 1 98.94 257 VAL A CA 1
ATOM 1923 C C . VAL A 1 257 ? 6.805 24.453 11.727 1 98.94 257 VAL A C 1
ATOM 1925 O O . VAL A 1 257 ? 7.211 25.609 11.703 1 98.94 257 VAL A O 1
ATOM 1928 N N . THR A 1 258 ? 7.445 23.469 11.141 1 98.88 258 THR A N 1
ATOM 1929 C CA . THR A 1 258 ? 8.656 23.734 10.367 1 98.88 258 THR A CA 1
ATOM 1930 C C . THR A 1 258 ? 8.312 23.984 8.898 1 98.88 258 THR A C 1
ATOM 1932 O O . THR A 1 258 ? 7.375 23.391 8.367 1 98.88 258 THR A O 1
ATOM 1935 N N . GLY A 1 259 ? 9.094 24.812 8.219 1 98.19 259 GLY A N 1
ATOM 1936 C CA . GLY A 1 259 ? 8.852 25.141 6.82 1 98.19 259 GLY A CA 1
ATOM 1937 C C . GLY A 1 259 ? 7.539 25.875 6.598 1 98.19 259 GLY A C 1
ATOM 1938 O O . GLY A 1 259 ? 6.754 25.484 5.723 1 98.19 259 GLY A O 1
ATOM 1939 N N . CYS A 1 260 ? 7.199 26.938 7.359 1 96.38 260 CYS A N 1
ATOM 1940 C CA . CYS A 1 260 ? 5.809 27.375 7.355 1 96.38 260 CYS A CA 1
ATOM 1941 C C . CYS A 1 260 ? 5.664 28.734 6.68 1 96.38 260 CYS A C 1
ATOM 1943 O O . CYS A 1 260 ? 4.598 29.359 6.738 1 96.38 260 CYS A O 1
ATOM 1945 N N . SER A 1 261 ? 6.672 29.219 5.863 1 95.75 261 SER A N 1
ATOM 1946 C CA . SER A 1 261 ? 6.617 30.578 5.316 1 95.75 261 SER A CA 1
ATOM 1947 C C . SER A 1 261 ? 5.75 30.625 4.062 1 95.75 261 SER A C 1
ATOM 1949 O O . SER A 1 261 ? 5.363 31.703 3.615 1 95.75 261 SER A O 1
ATOM 1951 N N . ARG A 1 262 ? 5.496 29.5 3.426 1 93.19 262 ARG A N 1
ATOM 1952 C CA . ARG A 1 262 ? 4.703 29.5 2.201 1 93.19 262 ARG A CA 1
ATOM 1953 C C . ARG A 1 262 ? 4.031 28.141 1.985 1 93.19 262 ARG A C 1
ATOM 1955 O O . ARG A 1 262 ? 4.301 27.188 2.715 1 93.19 262 ARG A O 1
ATOM 1962 N N . GLY A 1 263 ? 3.123 28.125 1.067 1 95.12 263 GLY A N 1
ATOM 1963 C CA . GLY A 1 263 ? 2.545 26.875 0.594 1 95.12 263 GLY A CA 1
ATOM 1964 C C . GLY A 1 263 ? 1.795 26.125 1.673 1 95.12 263 GLY A C 1
ATOM 1965 O O . GLY A 1 263 ? 0.968 26.703 2.383 1 95.12 263 GLY A O 1
ATOM 1966 N N . ILE A 1 264 ? 2.082 24.812 1.72 1 97.31 264 ILE A N 1
ATOM 1967 C CA . ILE A 1 264 ? 1.404 23.922 2.646 1 97.31 264 ILE A CA 1
ATOM 1968 C C . ILE A 1 264 ? 1.701 24.344 4.086 1 97.31 264 ILE A C 1
ATOM 1970 O O . ILE A 1 264 ? 0.796 24.391 4.922 1 97.31 264 ILE A O 1
ATOM 1974 N N . GLY A 1 265 ? 2.949 24.703 4.359 1 98.38 265 GLY A N 1
ATOM 1975 C CA . GLY A 1 265 ? 3.328 25.125 5.699 1 98.38 265 GLY A CA 1
ATOM 1976 C C . GLY A 1 265 ? 2.586 26.359 6.18 1 98.38 265 GLY A C 1
ATOM 1977 O O . GLY A 1 265 ? 2.129 26.406 7.32 1 98.38 265 GLY A O 1
ATOM 1978 N N . ALA A 1 266 ? 2.463 27.312 5.312 1 98.31 266 ALA A N 1
ATOM 1979 C CA . ALA A 1 266 ? 1.742 28.547 5.66 1 98.31 266 ALA A CA 1
ATOM 1980 C C . ALA A 1 266 ? 0.271 28.25 5.941 1 98.31 266 ALA A C 1
ATOM 1982 O O . ALA A 1 266 ? -0.308 28.797 6.879 1 98.31 266 ALA A O 1
ATOM 1983 N N . ALA A 1 267 ? -0.285 27.359 5.133 1 97.81 267 ALA A N 1
ATOM 1984 C CA . ALA A 1 267 ? -1.683 26.984 5.332 1 97.81 267 ALA A CA 1
ATOM 1985 C C . ALA A 1 267 ? -1.873 26.25 6.66 1 97.81 267 ALA A C 1
ATOM 1987 O O . ALA A 1 267 ? -2.863 26.484 7.359 1 97.81 267 ALA A O 1
ATOM 1988 N N . ILE A 1 268 ? -0.917 25.422 7.008 1 98.75 268 ILE A N 1
ATOM 1989 C CA . ILE A 1 268 ? -0.982 24.688 8.266 1 98.75 268 ILE A CA 1
ATOM 1990 C C . ILE A 1 268 ? -0.908 25.656 9.438 1 98.75 268 ILE A C 1
ATOM 1992 O O . ILE A 1 268 ? -1.743 25.609 10.344 1 98.75 268 ILE A O 1
ATOM 1996 N N . ALA A 1 269 ? 0.039 26.562 9.414 1 98.75 269 ALA A N 1
ATOM 1997 C CA . ALA A 1 269 ? 0.201 27.531 10.492 1 98.75 269 ALA A CA 1
ATOM 1998 C C . ALA A 1 269 ? -1.054 28.391 10.656 1 98.75 269 ALA A C 1
ATOM 2000 O O . ALA A 1 269 ? -1.526 28.594 11.773 1 98.75 269 ALA A O 1
ATOM 2001 N N . THR A 1 270 ? -1.573 28.828 9.539 1 98.44 270 THR A N 1
ATOM 2002 C CA . THR A 1 270 ? -2.768 29.656 9.555 1 98.44 270 THR A CA 1
ATOM 2003 C C . THR A 1 270 ? -3.953 28.906 10.148 1 98.44 270 THR A C 1
ATOM 2005 O O . THR A 1 270 ? -4.688 29.438 10.977 1 98.44 270 THR A O 1
ATOM 2008 N N . ARG A 1 271 ? -4.133 27.656 9.734 1 98.12 271 ARG A N 1
ATOM 2009 C CA . ARG A 1 271 ? -5.246 26.844 10.211 1 98.12 271 ARG A CA 1
ATOM 2010 C C . ARG A 1 271 ? -5.113 26.562 11.711 1 98.12 271 ARG A C 1
ATOM 2012 O O . ARG A 1 271 ? -6.094 26.672 12.453 1 98.12 271 ARG A O 1
ATOM 2019 N N . LEU A 1 272 ? -3.916 26.203 12.172 1 98.62 272 LEU A N 1
ATOM 2020 C CA . LEU A 1 272 ? -3.707 25.922 13.594 1 98.62 272 LEU A CA 1
ATOM 2021 C C . LEU A 1 272 ? -3.982 27.156 14.445 1 98.62 272 LEU A C 1
ATOM 2023 O O . LEU A 1 272 ? -4.605 27.047 15.5 1 98.62 272 LEU A O 1
ATOM 2027 N N . ALA A 1 273 ? -3.572 28.312 14.016 1 98.38 273 ALA A N 1
ATOM 2028 C CA . ALA A 1 273 ? -3.855 29.562 14.719 1 98.38 273 ALA A CA 1
ATOM 2029 C C . ALA A 1 273 ? -5.355 29.844 14.766 1 98.38 273 ALA A C 1
ATOM 2031 O O . ALA A 1 273 ? -5.887 30.25 15.797 1 98.38 273 ALA A O 1
ATOM 2032 N N . ALA A 1 274 ? -5.992 29.609 13.648 1 97.19 274 ALA A N 1
ATOM 2033 C CA . ALA A 1 274 ? -7.434 29.812 13.57 1 97.19 274 ALA A CA 1
ATOM 2034 C C . ALA A 1 274 ? -8.18 28.891 14.523 1 97.19 274 ALA A C 1
ATOM 2036 O O . ALA A 1 274 ? -9.258 29.219 15.016 1 97.19 274 ALA A O 1
ATOM 2037 N N . GLU A 1 275 ? -7.566 27.719 14.758 1 97.06 275 GLU A N 1
ATOM 2038 C CA . GLU A 1 275 ? -8.148 26.766 15.695 1 97.06 275 GLU A CA 1
ATOM 2039 C C . GLU A 1 275 ? -7.852 27.156 17.141 1 97.06 275 GLU A C 1
ATOM 2041 O O . GLU A 1 275 ? -8.258 26.453 18.062 1 97.06 275 GLU A O 1
ATOM 2046 N N . GLY A 1 276 ? -7.031 28.219 17.391 1 96.25 276 GLY A N 1
ATOM 2047 C CA . GLY A 1 276 ? -6.801 28.75 18.719 1 96.25 276 GLY A CA 1
ATOM 2048 C C . GLY A 1 276 ? -5.41 28.438 19.25 1 96.25 276 GLY A C 1
ATOM 2049 O O . GLY A 1 276 ? -5.059 28.859 20.359 1 96.25 276 GLY A O 1
ATOM 2050 N N . ALA A 1 277 ? -4.598 27.859 18.469 1 98 277 ALA A N 1
ATOM 2051 C CA . ALA A 1 277 ? -3.264 27.469 18.922 1 98 277 ALA A CA 1
ATOM 2052 C C . ALA A 1 277 ? -2.299 28.656 18.844 1 98 277 ALA A C 1
ATOM 2054 O O . ALA A 1 277 ? -2.453 29.531 17.984 1 98 277 ALA A O 1
ATOM 2055 N N . ARG A 1 278 ? -1.414 28.656 19.734 1 98.31 278 ARG A N 1
ATOM 2056 C CA . ARG A 1 278 ? -0.206 29.453 19.547 1 98.31 278 ARG A CA 1
ATOM 2057 C C . ARG A 1 278 ? 0.779 28.766 18.625 1 98.31 278 ARG A C 1
ATOM 2059 O O . ARG A 1 278 ? 1.167 27.609 18.859 1 98.31 278 ARG A O 1
ATOM 2066 N N . VAL A 1 279 ? 1.238 29.453 17.594 1 98.81 279 VAL A N 1
ATOM 2067 C CA . VAL A 1 279 ? 2.082 28.812 16.594 1 98.81 279 VAL A CA 1
ATOM 2068 C C . VAL A 1 279 ? 3.518 29.312 16.734 1 98.81 279 VAL A C 1
ATOM 2070 O O . VAL A 1 279 ? 3.754 30.531 16.766 1 98.81 279 VAL A O 1
ATOM 2073 N N . LEU A 1 280 ? 4.438 28.438 16.906 1 98.88 280 LEU A N 1
ATOM 2074 C CA . LEU A 1 280 ? 5.863 28.672 16.719 1 98.88 280 LEU A CA 1
ATOM 2075 C C . LEU A 1 280 ? 6.293 28.266 15.312 1 98.88 280 LEU A C 1
ATOM 2077 O O . LEU A 1 280 ? 6.297 27.078 14.977 1 98.88 280 LEU A O 1
ATOM 2081 N N . GLY A 1 281 ? 6.656 29.25 14.484 1 98.81 281 GLY A N 1
ATOM 2082 C CA . GLY A 1 281 ? 6.973 29 13.086 1 98.81 281 GLY A CA 1
ATOM 2083 C C . GLY A 1 281 ? 8.461 29.016 12.797 1 98.81 281 GLY A C 1
ATOM 2084 O O . GLY A 1 281 ? 9.18 29.906 13.273 1 98.81 281 GLY A O 1
ATOM 2085 N N . VAL A 1 282 ? 8.93 28.016 12.023 1 98.88 282 VAL A N 1
ATOM 2086 C CA . VAL A 1 282 ? 10.344 27.922 11.68 1 98.88 282 VAL A CA 1
ATOM 2087 C C . VAL A 1 282 ? 10.492 27.891 10.156 1 98.88 282 VAL A C 1
ATOM 2089 O O . VAL A 1 282 ? 9.711 27.234 9.461 1 98.88 282 VAL A O 1
ATOM 2092 N N . ASP A 1 283 ? 11.438 28.562 9.625 1 98.69 283 ASP A N 1
ATOM 2093 C CA . ASP A 1 283 ? 11.867 28.438 8.234 1 98.69 283 ASP A CA 1
ATOM 2094 C C . ASP A 1 283 ? 13.312 28.906 8.062 1 98.69 283 ASP A C 1
ATOM 2096 O O . ASP A 1 283 ? 13.93 29.391 9.008 1 98.69 283 ASP A O 1
ATOM 2100 N N . VAL A 1 284 ? 13.836 28.734 6.895 1 98.44 284 VAL A N 1
ATOM 2101 C CA . VAL A 1 284 ? 15.219 29.062 6.602 1 98.44 284 VAL A CA 1
ATOM 2102 C C . VAL A 1 284 ? 15.398 30.578 6.613 1 98.44 284 VAL A C 1
ATOM 2104 O O . VAL A 1 284 ? 14.453 31.328 6.355 1 98.44 284 VAL A O 1
ATOM 2107 N N . PRO A 1 285 ? 16.625 31.062 6.836 1 97.75 285 PRO A N 1
ATOM 2108 C CA . PRO A 1 285 ? 16.891 32.5 6.898 1 97.75 285 PRO A CA 1
ATOM 2109 C C . PRO A 1 285 ? 16.469 33.25 5.621 1 97.75 285 PRO A C 1
ATOM 2111 O O . PRO A 1 285 ? 16.031 34.375 5.676 1 97.75 285 PRO A O 1
ATOM 2114 N N . GLY A 1 286 ? 16.562 32.625 4.512 1 97.25 286 GLY A N 1
ATOM 2115 C CA . GLY A 1 286 ? 16.188 33.219 3.244 1 97.25 286 GLY A CA 1
ATOM 2116 C C . GLY A 1 286 ? 14.695 33.531 3.15 1 97.25 286 GLY A C 1
ATOM 2117 O O . GLY A 1 286 ? 14.273 34.344 2.32 1 97.25 286 GLY A O 1
ATOM 2118 N N . ALA A 1 287 ? 13.93 32.938 3.996 1 97.31 287 ALA A N 1
ATOM 2119 C CA . ALA A 1 287 ? 12.484 33.125 3.994 1 97.31 287 ALA A CA 1
ATOM 2120 C C . ALA A 1 287 ? 12.039 33.938 5.203 1 97.31 287 ALA A C 1
ATOM 2122 O O . ALA A 1 287 ? 10.852 34 5.523 1 97.31 287 ALA A O 1
ATOM 2123 N N . CYS A 1 288 ? 12.898 34.625 5.887 1 97.44 288 CYS A N 1
ATOM 2124 C CA . CYS A 1 288 ? 12.672 35.281 7.168 1 97.44 288 CYS A CA 1
ATOM 2125 C C . CYS A 1 288 ? 11.578 36.344 7.055 1 97.44 288 CYS A C 1
ATOM 2127 O O . CYS A 1 288 ? 10.727 36.438 7.941 1 97.44 288 CYS A O 1
ATOM 2129 N N . GLN A 1 289 ? 11.555 37.094 6.027 1 97.94 289 GLN A N 1
ATOM 2130 C CA . GLN A 1 289 ? 10.57 38.156 5.875 1 97.94 289 GLN A CA 1
ATOM 2131 C C . GLN A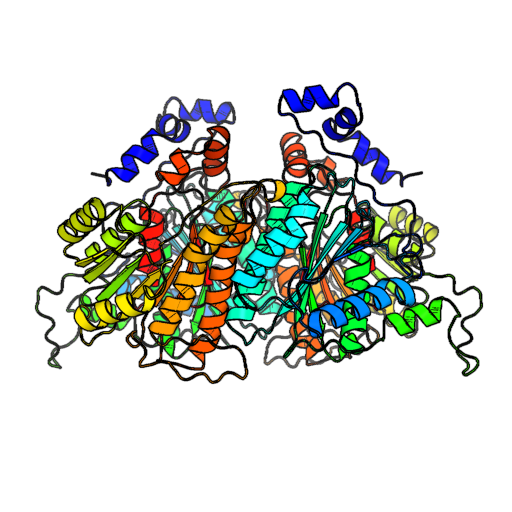 1 289 ? 9.156 37.594 5.777 1 97.94 289 GLN A C 1
ATOM 2133 O O . GLN A 1 289 ? 8.25 38.062 6.473 1 97.94 289 GLN A O 1
ATOM 2138 N N . ARG A 1 290 ? 9.023 36.594 4.918 1 97.75 290 ARG A N 1
ATOM 2139 C CA . ARG A 1 290 ? 7.727 35.938 4.762 1 97.75 290 ARG A CA 1
ATOM 2140 C C . ARG A 1 290 ? 7.297 35.25 6.055 1 97.75 290 ARG A C 1
ATOM 2142 O O . ARG A 1 290 ? 6.125 35.312 6.434 1 97.75 290 ARG A O 1
ATOM 2149 N N . LEU A 1 291 ? 8.242 34.625 6.672 1 98.44 291 LEU A N 1
ATOM 2150 C CA . LEU A 1 291 ? 7.973 33.969 7.938 1 98.44 291 LEU A CA 1
ATOM 2151 C C . LEU A 1 291 ? 7.496 34.938 8.992 1 98.44 291 LEU A C 1
ATOM 2153 O O . LEU A 1 291 ? 6.48 34.719 9.648 1 98.44 291 LEU A O 1
ATOM 2157 N N . THR A 1 292 ? 8.188 36.031 9.18 1 98.31 292 THR A N 1
ATOM 2158 C CA . THR A 1 292 ? 7.855 37.062 10.188 1 98.31 292 THR A CA 1
ATOM 2159 C C . THR A 1 292 ? 6.492 37.656 9.906 1 98.31 292 THR A C 1
ATOM 2161 O O . THR A 1 292 ? 5.688 37.875 10.82 1 98.31 292 THR A O 1
ATOM 2164 N N . ALA A 1 293 ? 6.262 37.938 8.664 1 98.44 293 ALA A N 1
ATOM 2165 C CA . ALA A 1 293 ? 4.973 38.531 8.281 1 98.44 293 ALA A CA 1
ATOM 2166 C C . ALA A 1 293 ? 3.826 37.594 8.633 1 98.44 293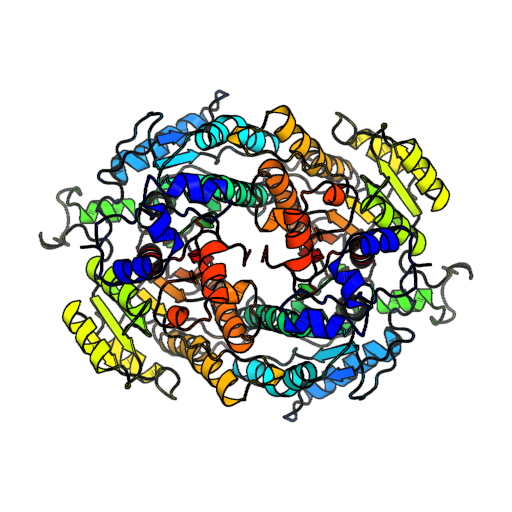 ALA A C 1
ATOM 2168 O O . ALA A 1 293 ? 2.795 38 9.156 1 98.44 293 ALA A O 1
ATOM 2169 N N . LEU A 1 294 ? 3.998 36.281 8.32 1 98.31 294 LEU A N 1
ATOM 2170 C CA . LEU A 1 294 ? 2.957 35.312 8.617 1 98.31 294 LEU A CA 1
ATOM 2171 C C . LEU A 1 294 ? 2.742 35.188 10.117 1 98.31 294 LEU A C 1
ATOM 2173 O O . LEU A 1 294 ? 1.602 35.125 10.586 1 98.31 294 LEU A O 1
ATOM 2177 N N . MET A 1 295 ? 3.814 35.125 10.883 1 98.38 295 MET A N 1
ATOM 2178 C CA . MET A 1 295 ? 3.705 34.969 12.328 1 98.38 295 MET A CA 1
ATOM 2179 C C . MET A 1 295 ? 3.039 36.188 12.961 1 98.38 295 MET A C 1
ATOM 2181 O O . MET A 1 295 ? 2.268 36.062 13.914 1 98.38 295 MET A O 1
ATOM 2185 N N . GLU A 1 296 ? 3.309 37.344 12.469 1 98.31 296 GLU A N 1
ATOM 2186 C CA . GLU A 1 296 ? 2.617 38.531 12.93 1 98.31 296 GLU A CA 1
ATOM 2187 C C . GLU A 1 296 ? 1.123 38.469 12.633 1 98.31 296 GLU A C 1
ATOM 2189 O O . GLU A 1 296 ? 0.298 38.812 13.477 1 98.31 296 GLU A O 1
ATOM 2194 N N . GLU A 1 297 ? 0.864 38 11.484 1 97.75 297 GLU A N 1
ATOM 2195 C CA . GLU A 1 297 ? -0.525 37.906 11.047 1 97.75 297 GLU A CA 1
ATOM 2196 C C . GLU A 1 297 ? -1.313 36.938 11.922 1 97.75 297 GLU A C 1
ATOM 2198 O O . GLU A 1 297 ? -2.467 37.188 12.273 1 97.75 297 GLU A O 1
ATOM 2203 N N . VAL A 1 298 ? -0.692 35.844 12.336 1 97.62 298 VAL A N 1
ATOM 2204 C CA . VAL A 1 298 ? -1.453 34.781 13.008 1 97.62 298 VAL A CA 1
ATOM 2205 C C . VAL A 1 298 ? -1.216 34.844 14.516 1 97.62 298 VAL A C 1
ATOM 2207 O O . VAL A 1 298 ? -1.729 34.031 15.273 1 97.62 298 VAL A O 1
ATOM 2210 N N . GLY A 1 299 ? -0.413 35.812 14.969 1 97.38 299 GLY A N 1
ATOM 2211 C CA . GLY A 1 299 ? -0.113 35.938 16.391 1 97.38 299 GLY A CA 1
ATOM 2212 C C . GLY A 1 299 ? 0.868 34.906 16.891 1 97.38 299 GLY A C 1
ATOM 2213 O O . GLY A 1 299 ? 0.765 34.438 18.031 1 97.38 299 GLY A O 1
ATOM 2214 N N . GLY A 1 300 ? 1.743 34.469 16.016 1 98.38 300 GLY A N 1
ATOM 2215 C CA . GLY A 1 300 ? 2.736 33.469 16.375 1 98.38 300 GLY A CA 1
ATOM 2216 C C . GLY A 1 300 ? 4.117 34.031 16.609 1 98.38 300 GLY A C 1
ATOM 2217 O O . GLY A 1 300 ? 4.266 35.25 16.734 1 98.38 300 GLY A O 1
ATOM 2218 N N . THR A 1 301 ? 5.051 33.156 16.781 1 98.75 301 THR A N 1
ATOM 2219 C CA . THR A 1 301 ? 6.449 33.531 16.984 1 98.75 301 THR A CA 1
ATOM 2220 C C . THR A 1 301 ? 7.336 32.875 15.914 1 98.75 301 THR A C 1
ATOM 2222 O O . THR A 1 301 ? 7.223 31.688 15.641 1 98.75 301 THR A O 1
ATOM 2225 N N . ALA A 1 302 ? 8.18 33.719 15.328 1 98.69 302 ALA A N 1
ATOM 2226 C CA . ALA A 1 302 ? 9.047 33.25 14.242 1 98.69 302 ALA A CA 1
ATOM 2227 C C . ALA A 1 302 ? 10.422 32.844 14.773 1 98.69 302 ALA A C 1
ATOM 2229 O O . ALA A 1 302 ? 10.961 33.469 15.68 1 98.69 302 ALA A O 1
ATOM 2230 N N . PHE A 1 303 ? 10.961 31.797 14.203 1 98.62 303 PHE A N 1
ATOM 2231 C CA . PHE A 1 303 ? 12.336 31.359 14.422 1 98.62 303 PHE A CA 1
ATOM 2232 C C . PHE A 1 303 ? 13.023 31.047 13.102 1 98.62 303 PHE A C 1
ATOM 2234 O O . PHE A 1 303 ? 12.695 30.062 12.438 1 98.62 303 PHE A O 1
ATOM 2241 N N . SER A 1 304 ? 13.93 31.875 12.68 1 98.44 304 SER A N 1
ATOM 2242 C CA . SER A 1 304 ? 14.648 31.703 11.422 1 98.44 304 SER A CA 1
ATOM 2243 C C . SER A 1 304 ? 15.859 30.797 11.594 1 98.44 304 SER A C 1
ATOM 2245 O O . SER A 1 304 ? 16.844 31.188 12.227 1 98.44 304 SER A O 1
ATOM 2247 N N . GLN A 1 305 ? 15.789 29.562 11.016 1 98.25 305 GLN A N 1
ATOM 2248 C CA . GLN A 1 305 ? 16.844 28.562 11.195 1 98.25 305 GLN A CA 1
ATOM 2249 C C . GLN A 1 305 ? 16.812 27.531 10.07 1 98.25 305 GLN A C 1
ATOM 2251 O O . GLN A 1 305 ? 15.758 26.984 9.742 1 98.25 305 GLN A O 1
ATOM 2256 N N . ASP A 1 306 ? 17.969 27.344 9.422 1 98.31 306 ASP A N 1
ATOM 2257 C CA . ASP A 1 306 ? 18.141 26.188 8.547 1 98.31 306 ASP A CA 1
ATOM 2258 C C . ASP A 1 306 ? 18.297 24.906 9.352 1 98.31 306 ASP A C 1
ATOM 2260 O O . ASP A 1 306 ? 19.328 24.688 9.984 1 98.31 306 ASP A O 1
ATOM 2264 N N . LEU A 1 307 ? 17.328 24.078 9.242 1 98 307 LEU A N 1
ATOM 2265 C CA . LEU A 1 307 ? 17.25 22.891 10.102 1 98 307 LEU A CA 1
ATOM 2266 C C . LEU A 1 307 ? 18.266 21.844 9.664 1 98 307 LEU A C 1
ATOM 2268 O O . LEU A 1 307 ? 18.531 20.891 10.398 1 98 307 LEU A O 1
ATOM 2272 N N . ALA A 1 308 ? 18.812 21.953 8.469 1 96.81 308 ALA A N 1
ATOM 2273 C CA . ALA A 1 308 ? 19.812 21 7.988 1 96.81 308 ALA A CA 1
ATOM 2274 C C . ALA A 1 308 ? 21.188 21.344 8.523 1 96.81 308 ALA A C 1
ATOM 2276 O O . ALA A 1 308 ? 22.125 20.547 8.422 1 96.81 308 ALA A O 1
ATOM 2277 N N . GLU A 1 309 ? 21.328 22.484 9.141 1 97.12 309 GLU A N 1
ATOM 2278 C CA . GLU A 1 309 ? 22.625 22.922 9.672 1 97.12 309 GLU A CA 1
ATOM 2279 C C . GLU A 1 309 ? 22.984 22.156 10.945 1 97.12 309 GLU A C 1
ATOM 2281 O O . GLU A 1 309 ? 22.094 21.766 11.711 1 97.12 309 GLU A O 1
ATOM 2286 N N . GLU A 1 310 ? 24.281 22.047 11.148 1 95.38 310 GLU A N 1
ATOM 2287 C CA . GLU A 1 310 ? 24.75 21.422 12.375 1 95.38 310 GLU A CA 1
ATOM 2288 C C . GLU A 1 310 ? 24.328 22.219 13.602 1 95.38 310 GLU A C 1
ATOM 2290 O O . GLU A 1 310 ? 24.469 23.453 13.633 1 95.38 310 GLU A O 1
ATOM 2295 N N . GLY A 1 311 ? 23.719 21.578 14.547 1 96.81 311 GLY A N 1
ATOM 2296 C CA . GLY A 1 311 ? 23.359 22.219 15.805 1 96.81 311 GLY A CA 1
ATOM 2297 C C . GLY A 1 311 ? 21.984 22.844 15.766 1 96.81 311 GLY A C 1
ATOM 2298 O O . GLY A 1 311 ? 21.5 23.359 16.781 1 96.81 311 GLY A O 1
ATOM 2299 N N . ALA A 1 312 ? 21.375 22.828 14.625 1 98.19 312 ALA A N 1
ATOM 2300 C CA . ALA A 1 312 ? 20.062 23.453 14.484 1 98.19 312 ALA A CA 1
ATOM 2301 C C . ALA A 1 312 ? 19.078 22.859 15.477 1 98.19 312 ALA A C 1
ATOM 2303 O O . ALA A 1 312 ? 18.219 23.562 16.016 1 98.19 312 ALA A O 1
ATOM 2304 N N . GLU A 1 313 ? 19.109 21.5 15.742 1 96.88 313 GLU A N 1
ATOM 2305 C CA . GLU A 1 313 ? 18.188 20.828 16.641 1 96.88 313 GLU A CA 1
ATOM 2306 C C . GLU A 1 313 ? 18.312 21.359 18.062 1 96.88 313 GLU A C 1
ATOM 2308 O O . GLU A 1 313 ? 17.328 21.484 18.797 1 96.88 313 GLU A O 1
ATOM 2313 N N . ARG A 1 314 ? 19.531 21.719 18.484 1 96.94 314 ARG A N 1
ATOM 2314 C CA . ARG A 1 314 ? 19.75 22.25 19.812 1 96.94 314 ARG A CA 1
ATOM 2315 C C . ARG A 1 314 ? 19.234 23.672 19.938 1 96.94 314 ARG A C 1
ATOM 2317 O O . ARG A 1 314 ? 18.625 24.047 20.938 1 96.94 314 ARG A O 1
ATOM 2324 N N . ARG A 1 315 ? 19.484 24.469 18.922 1 98.31 315 ARG A N 1
ATOM 2325 C CA . ARG A 1 315 ? 18.969 25.828 18.922 1 98.31 315 ARG A CA 1
ATOM 2326 C C . ARG A 1 315 ? 17.453 25.844 18.938 1 98.31 315 ARG A C 1
ATOM 2328 O O . ARG A 1 315 ? 16.828 26.672 19.609 1 98.31 315 ARG A O 1
ATOM 2335 N N . LEU A 1 316 ? 16.891 24.922 18.172 1 98.38 316 LEU A N 1
ATOM 2336 C CA . LEU A 1 316 ? 15.43 24.828 18.156 1 98.38 316 LEU A CA 1
ATOM 2337 C C . LEU A 1 316 ? 14.891 24.391 19.516 1 98.38 316 LEU A C 1
ATOM 2339 O O . LEU A 1 316 ? 13.859 24.891 19.953 1 98.38 316 LEU A O 1
ATOM 2343 N N . ARG A 1 317 ? 15.578 23.438 20.109 1 97.44 317 ARG A N 1
ATOM 2344 C CA . ARG A 1 317 ? 15.195 23.016 21.453 1 97.44 317 ARG A CA 1
ATOM 2345 C C . ARG A 1 317 ? 15.195 24.203 22.422 1 97.44 317 ARG A C 1
ATOM 2347 O O . ARG A 1 317 ? 14.242 24.391 23.188 1 97.44 317 ARG A O 1
ATOM 2354 N N . ASP A 1 318 ? 16.25 25 22.391 1 97.81 318 ASP A N 1
ATOM 2355 C CA . ASP A 1 318 ? 16.359 26.156 23.25 1 97.81 318 ASP A CA 1
ATOM 2356 C C . ASP A 1 318 ? 15.234 27.156 22.984 1 97.81 318 ASP A C 1
ATOM 2358 O O . ASP A 1 318 ? 14.68 27.734 23.922 1 97.81 318 ASP A O 1
ATOM 2362 N N . PHE A 1 319 ? 14.969 27.328 21.797 1 98.44 319 PHE A N 1
ATOM 2363 C CA . PHE A 1 319 ? 13.883 28.219 21.391 1 98.44 319 PHE A CA 1
ATOM 2364 C C . PHE A 1 319 ? 12.555 27.75 21.969 1 98.44 319 PHE A C 1
ATOM 2366 O O . PHE A 1 319 ? 11.797 28.547 22.516 1 98.44 319 PHE A O 1
ATOM 2373 N N . VAL A 1 320 ? 12.242 26.422 21.891 1 98.38 320 VAL A N 1
ATOM 2374 C CA . VAL A 1 320 ? 10.992 25.859 22.406 1 98.38 320 VAL A CA 1
ATOM 2375 C C . VAL A 1 320 ? 10.945 26.016 23.922 1 98.38 320 VAL A C 1
ATOM 2377 O O . VAL A 1 320 ? 9.922 26.406 24.484 1 98.38 320 VAL A O 1
ATOM 2380 N N . LEU A 1 321 ? 12.078 25.766 24.609 1 97.38 321 LEU A N 1
ATOM 2381 C CA . LEU A 1 321 ? 12.148 25.906 26.062 1 97.38 321 LEU A CA 1
ATOM 2382 C C . LEU A 1 321 ? 11.844 27.328 26.484 1 97.38 321 LEU A C 1
ATOM 2384 O O . LEU A 1 321 ? 11.234 27.547 27.547 1 97.38 321 LEU A O 1
ATOM 2388 N N . ALA A 1 322 ? 12.195 28.234 25.672 1 97.94 322 ALA A N 1
ATOM 2389 C CA . ALA A 1 322 ? 12.039 29.641 26.016 1 97.94 322 ALA A CA 1
ATOM 2390 C C . ALA A 1 322 ? 10.633 30.125 25.688 1 97.94 322 ALA A C 1
ATOM 2392 O O . ALA A 1 322 ? 10.062 30.953 26.406 1 97.94 322 ALA A O 1
ATOM 2393 N N . GLU A 1 323 ? 10.062 29.656 24.594 1 97.81 323 GLU A N 1
ATOM 2394 C CA . GLU A 1 323 ? 8.875 30.297 24.047 1 97.81 323 GLU A CA 1
ATOM 2395 C C . GLU A 1 323 ? 7.613 29.531 24.422 1 97.81 323 GLU A C 1
ATOM 2397 O O . GLU A 1 323 ? 6.527 30.109 24.516 1 97.81 323 GLU A O 1
ATOM 2402 N N . ALA A 1 324 ? 7.684 28.203 24.562 1 97.25 324 ALA A N 1
ATOM 2403 C CA . ALA A 1 324 ? 6.504 27.406 24.859 1 97.25 324 ALA A CA 1
ATOM 2404 C C . ALA A 1 324 ? 6.203 27.406 26.359 1 97.25 324 ALA A C 1
ATOM 2406 O O . ALA A 1 324 ? 7.117 27.344 27.172 1 97.25 324 ALA A O 1
ATOM 2407 N N . PRO A 1 325 ? 4.906 27.438 26.703 1 95.12 325 PRO A N 1
ATOM 2408 C CA . PRO A 1 325 ? 4.578 27.266 28.125 1 95.12 325 PRO A CA 1
ATOM 2409 C C . PRO A 1 325 ? 5.152 26 28.719 1 95.12 325 PRO A C 1
ATOM 2411 O O . PRO A 1 325 ? 4.98 24.906 28.156 1 95.12 325 PRO A O 1
ATOM 2414 N N . ALA A 1 326 ? 5.887 26.172 29.844 1 93.88 326 ALA A N 1
ATOM 2415 C CA . ALA A 1 326 ? 6.531 25.078 30.562 1 93.88 326 ALA A CA 1
ATOM 2416 C C . ALA A 1 326 ? 7.582 24.391 29.703 1 93.88 326 ALA A C 1
ATOM 2418 O O . ALA A 1 326 ? 8.008 23.266 30 1 93.88 326 ALA A O 1
ATOM 2419 N N . GLY A 1 327 ? 7.852 25.016 28.578 1 96.12 327 GLY A N 1
ATOM 2420 C CA . GLY A 1 327 ? 8.891 24.5 27.688 1 96.12 327 GLY A CA 1
ATOM 2421 C C . GLY A 1 327 ? 8.453 23.281 26.906 1 96.12 327 GLY A C 1
ATOM 2422 O O . GLY A 1 327 ? 9.289 22.453 26.516 1 96.12 327 GLY A O 1
ATOM 2423 N N . LYS A 1 328 ? 7.16 23.094 26.75 1 96.62 328 LYS A N 1
ATOM 2424 C CA . LYS A 1 328 ? 6.66 21.891 26.094 1 96.62 328 LYS A CA 1
ATOM 2425 C C . LYS A 1 328 ? 5.648 22.234 25.016 1 96.62 328 LYS A C 1
ATOM 2427 O O . LYS A 1 328 ? 4.922 23.234 25.125 1 96.62 328 LYS A O 1
ATOM 2432 N N . LEU A 1 329 ? 5.645 21.406 24.047 1 98.12 329 LEU A N 1
ATOM 2433 C CA . LEU A 1 329 ? 4.727 21.562 22.922 1 98.12 329 LEU A CA 1
ATOM 2434 C C . LEU A 1 329 ? 3.533 20.625 23.062 1 98.12 329 LEU A C 1
ATOM 2436 O O . LEU A 1 329 ? 3.627 19.578 23.719 1 98.12 329 LEU A O 1
ATOM 2440 N N . ASP A 1 330 ? 2.443 21.047 22.438 1 97.38 330 ASP A N 1
ATOM 2441 C CA . ASP A 1 330 ? 1.299 20.141 22.266 1 97.38 330 ASP A CA 1
ATOM 2442 C C . ASP A 1 330 ? 1.324 19.469 20.906 1 97.38 330 ASP A C 1
ATOM 2444 O O . ASP A 1 330 ? 0.863 18.328 20.766 1 97.38 330 ASP A O 1
ATOM 2448 N N . CYS A 1 331 ? 1.814 20.156 19.891 1 98.56 331 CYS A N 1
ATOM 2449 C CA . CYS A 1 331 ? 1.896 19.594 18.547 1 98.56 331 CYS A CA 1
ATOM 2450 C C . CYS A 1 331 ? 3.225 19.953 17.891 1 98.56 331 CYS A C 1
ATOM 2452 O O . CYS A 1 331 ? 3.715 21.078 18.047 1 98.56 331 CYS A O 1
ATOM 2454 N N . LEU A 1 332 ? 3.803 18.984 17.234 1 98.81 332 LEU A N 1
ATOM 2455 C CA . LEU A 1 332 ? 5.02 19.125 16.453 1 98.81 332 LEU A CA 1
ATOM 2456 C C . LEU A 1 332 ? 4.777 18.703 15 1 98.81 332 LEU A C 1
ATOM 2458 O O . LEU A 1 332 ? 4.562 17.531 14.719 1 98.81 332 LEU A O 1
ATOM 2462 N N . ILE A 1 333 ? 4.812 19.672 14.062 1 98.94 333 ILE A N 1
ATOM 2463 C CA . ILE A 1 333 ? 4.559 19.406 12.656 1 98.94 333 ILE A CA 1
ATOM 2464 C C . ILE A 1 333 ? 5.859 19.547 11.867 1 98.94 333 ILE A C 1
ATOM 2466 O O . ILE A 1 333 ? 6.406 20.641 11.734 1 98.94 333 ILE A O 1
ATOM 2470 N N . HIS A 1 334 ? 6.301 18.422 11.367 1 98.88 334 HIS A N 1
ATOM 2471 C CA . HIS A 1 334 ? 7.434 18.406 10.445 1 98.88 334 HIS A CA 1
ATOM 2472 C C . HIS A 1 334 ? 6.977 18.578 9.008 1 98.88 334 HIS A C 1
ATOM 2474 O O . HIS A 1 334 ? 6.691 17.594 8.312 1 98.88 334 HIS A O 1
ATOM 2480 N N . ASN A 1 335 ? 7.02 19.812 8.555 1 98.62 335 ASN A N 1
ATOM 2481 C CA . ASN A 1 335 ? 6.559 20.141 7.207 1 98.62 335 ASN A CA 1
ATOM 2482 C C . ASN A 1 335 ? 7.719 20.516 6.293 1 98.62 335 ASN A C 1
ATOM 2484 O O . ASN A 1 335 ? 7.617 20.391 5.07 1 98.62 335 ASN A O 1
ATOM 2488 N N . ALA A 1 336 ? 8.836 21 6.879 1 98.38 336 ALA A N 1
ATOM 2489 C CA . ALA A 1 336 ? 9.969 21.406 6.062 1 98.38 336 ALA A CA 1
ATOM 2490 C C . ALA A 1 336 ? 10.414 20.297 5.129 1 98.38 336 ALA A C 1
ATOM 2492 O O . ALA A 1 336 ? 10.477 19.125 5.531 1 98.38 336 ALA A O 1
ATOM 2493 N N . GLY A 1 337 ? 10.609 20.594 3.92 1 96.44 337 GLY A N 1
ATOM 2494 C CA . GLY A 1 337 ? 11.078 19.656 2.918 1 96.44 337 GLY A CA 1
ATOM 2495 C C . GLY A 1 337 ? 11.43 20.297 1.597 1 96.44 337 GLY A C 1
ATOM 2496 O O . GLY A 1 337 ? 10.938 21.391 1.285 1 96.44 337 GLY A O 1
ATOM 2497 N N . VAL A 1 338 ? 12.312 19.672 0.858 1 96.19 338 VAL A N 1
ATOM 2498 C CA . VAL A 1 338 ? 12.734 20.172 -0.447 1 96.19 338 VAL A CA 1
ATOM 2499 C C . VAL A 1 338 ? 12.711 19.031 -1.466 1 96.19 338 VAL A C 1
ATOM 2501 O O . VAL A 1 338 ? 12.641 17.859 -1.094 1 96.19 338 VAL A O 1
ATOM 2504 N N . THR A 1 339 ? 12.664 19.391 -2.73 1 94.94 339 THR A N 1
ATOM 2505 C CA . THR A 1 339 ? 12.82 18.453 -3.832 1 94.94 339 THR A CA 1
ATOM 2506 C C . THR A 1 339 ? 14.016 18.828 -4.707 1 94.94 339 THR A C 1
ATOM 2508 O O . THR A 1 339 ? 14.359 20 -4.82 1 94.94 339 THR A O 1
ATOM 2511 N N . ARG A 1 340 ? 14.695 17.906 -5.156 1 96.25 340 ARG A N 1
ATOM 2512 C CA . ARG A 1 340 ? 15.68 17.969 -6.23 1 96.25 340 ARG A CA 1
ATOM 2513 C C . ARG A 1 340 ? 15.469 16.859 -7.246 1 96.25 340 ARG A C 1
ATOM 2515 O O . ARG A 1 340 ? 16.047 15.773 -7.121 1 96.25 340 ARG A O 1
ATOM 2522 N N . ASP A 1 341 ? 14.688 17.156 -8.297 1 94.56 341 ASP A N 1
ATOM 2523 C CA . ASP A 1 341 ? 14.289 16.125 -9.25 1 94.56 341 ASP A CA 1
ATOM 2524 C C . ASP A 1 341 ? 15.375 15.914 -10.312 1 94.56 341 ASP A C 1
ATOM 2526 O O . ASP A 1 341 ? 15.773 16.844 -11 1 94.56 341 ASP A O 1
ATOM 2530 N N . ARG A 1 342 ? 15.859 14.695 -10.328 1 96.75 342 ARG A N 1
ATOM 2531 C CA . ARG A 1 342 ? 16.859 14.258 -11.297 1 96.75 342 ARG A CA 1
ATOM 2532 C C . ARG A 1 342 ? 16.969 12.734 -11.328 1 96.75 342 ARG A C 1
ATOM 2534 O O . ARG A 1 342 ? 16.891 12.078 -10.289 1 96.75 342 ARG A O 1
ATOM 2541 N N . THR A 1 343 ? 17.016 12.203 -12.562 1 97.38 343 THR A N 1
ATOM 2542 C CA . THR A 1 343 ? 17.281 10.766 -12.578 1 97.38 343 THR A CA 1
ATOM 2543 C C . THR A 1 343 ? 18.562 10.445 -11.812 1 97.38 343 THR A C 1
ATOM 2545 O O . THR A 1 343 ? 19.484 11.266 -11.766 1 97.38 343 THR A O 1
ATOM 2548 N N . LEU A 1 344 ? 18.625 9.234 -11.211 1 98.06 344 LEU A N 1
ATOM 2549 C CA . LEU A 1 344 ? 19.75 8.906 -10.352 1 98.06 344 LEU A CA 1
ATOM 2550 C C . LEU A 1 344 ? 21.062 8.953 -11.141 1 98.06 344 LEU A C 1
ATOM 2552 O O . LEU A 1 344 ? 22.078 9.43 -10.633 1 98.06 344 LEU A O 1
ATOM 2556 N N . ARG A 1 345 ? 21.062 8.555 -12.406 1 96.75 345 ARG A N 1
ATOM 2557 C CA . ARG A 1 345 ? 22.25 8.531 -13.234 1 96.75 345 ARG A CA 1
ATOM 2558 C C . ARG A 1 345 ? 22.844 9.93 -13.383 1 96.75 345 ARG A C 1
ATOM 2560 O O . ARG A 1 345 ? 24.062 10.078 -13.547 1 96.75 345 ARG A O 1
ATOM 2567 N N . ARG A 1 346 ? 22 10.922 -13.258 1 97.44 346 ARG A N 1
ATOM 2568 C CA . ARG A 1 346 ? 22.453 12.297 -13.477 1 97.44 346 ARG A CA 1
ATOM 2569 C C . ARG A 1 346 ? 22.484 13.078 -12.164 1 97.44 346 ARG A C 1
ATOM 2571 O O . ARG A 1 346 ? 22.891 14.234 -12.141 1 97.44 346 ARG A O 1
ATOM 2578 N N . MET A 1 347 ? 22.078 12.469 -11.117 1 97.62 347 MET A N 1
ATOM 2579 C CA . MET A 1 347 ? 21.938 13.172 -9.852 1 97.62 347 MET A CA 1
ATOM 2580 C C . MET A 1 347 ? 23.297 13.383 -9.195 1 97.62 347 MET A C 1
ATOM 2582 O O . MET A 1 347 ? 24.094 12.445 -9.109 1 97.62 347 MET A O 1
ATOM 2586 N N . THR A 1 348 ? 23.594 14.656 -8.82 1 97.75 348 THR A N 1
ATOM 2587 C CA . THR A 1 348 ? 24.859 14.93 -8.125 1 97.75 348 THR A CA 1
ATOM 2588 C C . THR A 1 348 ? 24.75 14.539 -6.656 1 97.75 348 T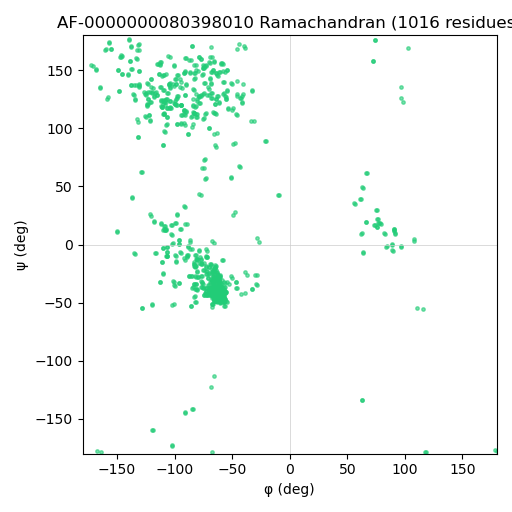HR A C 1
ATOM 2590 O O . THR A 1 348 ? 23.656 14.352 -6.129 1 97.75 348 THR A O 1
ATOM 2593 N N . ALA A 1 349 ? 25.875 14.375 -6.035 1 97.5 349 ALA A N 1
ATOM 2594 C CA . ALA A 1 349 ? 25.922 14.078 -4.605 1 97.5 349 ALA A CA 1
ATOM 2595 C C . ALA A 1 349 ? 25.234 15.172 -3.795 1 97.5 349 ALA A C 1
ATOM 2597 O O . ALA A 1 349 ? 24.5 14.891 -2.844 1 97.5 349 ALA A O 1
ATOM 2598 N N . GLU A 1 350 ? 25.453 16.359 -4.164 1 97.75 350 GLU A N 1
ATOM 2599 C CA . GLU A 1 350 ? 24.875 17.5 -3.453 1 97.75 350 GLU A CA 1
ATOM 2600 C C . GLU A 1 350 ? 23.359 17.469 -3.514 1 97.75 350 GLU A C 1
ATOM 2602 O O . GLU A 1 350 ? 22.688 17.719 -2.512 1 97.75 350 GLU A O 1
ATOM 2607 N N . GLU A 1 351 ? 22.844 17.156 -4.66 1 98 351 GLU A N 1
ATOM 2608 C CA . GLU A 1 351 ? 21.391 17.109 -4.84 1 98 351 GLU A CA 1
ATOM 2609 C C . GLU A 1 351 ? 20.781 16 -3.986 1 98 351 GLU A C 1
ATOM 2611 O O . GLU A 1 351 ? 19.75 16.219 -3.344 1 98 351 GLU A O 1
ATOM 2616 N N . PHE A 1 352 ? 21.359 14.828 -4.008 1 98.5 352 PHE A N 1
ATOM 2617 C CA . PHE A 1 352 ? 20.828 13.719 -3.227 1 98.5 352 PHE A CA 1
ATOM 2618 C C . PHE A 1 352 ? 20.922 14.016 -1.734 1 98.5 352 PHE A C 1
ATOM 2620 O O . PHE A 1 352 ? 19.922 13.898 -1.014 1 98.5 352 PHE A O 1
ATOM 2627 N N . GLU A 1 353 ? 22 14.516 -1.274 1 98 353 GLU A N 1
ATOM 2628 C CA . GLU A 1 353 ? 22.281 14.664 0.15 1 98 353 GLU A CA 1
ATOM 2629 C C . GLU A 1 353 ? 21.484 15.828 0.747 1 98 353 GLU A C 1
ATOM 2631 O O . GLU A 1 353 ? 21.078 15.773 1.907 1 98 353 GLU A O 1
ATOM 2636 N N . GLN A 1 354 ? 21.344 16.859 -0.003 1 97.88 354 GLN A N 1
ATOM 2637 C CA . GLN A 1 354 ? 20.562 17.984 0.497 1 97.88 354 GLN A CA 1
ATOM 2638 C C . GLN A 1 354 ? 19.141 17.547 0.856 1 97.88 354 GLN A C 1
ATOM 2640 O O . GLN A 1 354 ? 18.625 17.922 1.912 1 97.88 354 GLN A O 1
ATOM 2645 N N . VAL A 1 355 ? 18.516 16.766 -0.031 1 98.56 355 VAL A N 1
ATOM 2646 C CA . VAL A 1 355 ? 17.156 16.281 0.202 1 98.56 355 VAL A CA 1
ATOM 2647 C C . VAL A 1 355 ? 17.141 15.375 1.435 1 98.56 355 VAL A C 1
ATOM 2649 O O . VAL A 1 355 ? 16.25 15.492 2.277 1 98.56 355 VAL A O 1
ATOM 2652 N N . VAL A 1 356 ? 18.109 14.531 1.607 1 98.69 356 VAL A N 1
ATOM 2653 C CA . VAL A 1 356 ? 18.188 13.609 2.734 1 98.69 356 VAL A CA 1
ATOM 2654 C C . VAL A 1 356 ? 18.359 14.391 4.031 1 98.69 356 VAL A C 1
ATOM 2656 O O . VAL A 1 356 ? 17.703 14.109 5.035 1 98.69 356 VAL A O 1
ATOM 2659 N N . LYS A 1 357 ? 19.219 15.414 4.008 1 98 357 LYS A N 1
ATOM 2660 C CA . LYS A 1 357 ? 19.531 16.203 5.195 1 98 357 LYS A CA 1
ATOM 2661 C C . LYS A 1 357 ? 18.312 16.969 5.684 1 98 357 LYS A C 1
ATOM 2663 O O . LYS A 1 357 ? 18.016 16.984 6.879 1 98 357 LYS A O 1
ATOM 2668 N N . VAL A 1 358 ? 17.609 17.531 4.797 1 98.25 358 VAL A N 1
ATOM 2669 C CA . VAL A 1 358 ? 16.5 18.406 5.16 1 98.25 358 VAL A CA 1
ATOM 2670 C C . VAL A 1 358 ? 15.266 17.562 5.477 1 98.25 358 VAL A C 1
ATOM 2672 O O . VAL A 1 358 ? 14.648 17.719 6.531 1 98.25 358 VAL A O 1
ATOM 2675 N N . ASN A 1 359 ? 14.898 16.594 4.57 1 98.69 359 ASN A N 1
ATOM 2676 C CA . ASN A 1 359 ? 13.617 15.906 4.637 1 98.69 359 ASN A CA 1
ATOM 2677 C C . ASN A 1 359 ? 13.609 14.844 5.73 1 98.69 359 ASN A C 1
ATOM 2679 O O . ASN A 1 359 ? 12.547 14.484 6.246 1 98.69 359 ASN A O 1
ATOM 2683 N N . LEU A 1 360 ? 14.797 14.297 6.07 1 98.5 360 LEU A N 1
ATOM 2684 C CA . LEU A 1 360 ? 14.781 13.141 6.957 1 98.5 360 LEU A CA 1
ATOM 2685 C C . LEU A 1 360 ? 15.719 13.344 8.141 1 98.5 360 LEU A C 1
ATOM 2687 O O . LEU A 1 360 ? 15.289 13.273 9.297 1 98.5 360 LEU A O 1
ATOM 2691 N N . GLU A 1 361 ? 17 13.656 7.918 1 97.5 361 GLU A N 1
ATOM 2692 C CA . GLU A 1 361 ? 17.969 13.773 9.008 1 97.5 361 GLU A CA 1
ATOM 2693 C C . GLU A 1 361 ? 17.562 14.859 10 1 97.5 361 GLU A C 1
ATOM 2695 O O . GLU A 1 361 ? 17.688 14.68 11.211 1 97.5 361 GLU A O 1
ATOM 2700 N N . ALA A 1 362 ? 17.141 15.945 9.508 1 97.88 362 ALA A N 1
ATOM 2701 C CA . ALA A 1 362 ? 16.703 17.031 10.383 1 97.88 362 ALA A CA 1
ATOM 2702 C C . ALA A 1 362 ? 15.586 16.578 11.305 1 97.88 362 ALA A C 1
ATOM 2704 O O . ALA A 1 362 ? 15.602 16.875 12.5 1 97.88 362 ALA A O 1
ATOM 2705 N N . VAL A 1 363 ? 14.617 15.836 10.789 1 98 363 VAL A N 1
ATOM 2706 C CA . VAL A 1 363 ? 13.477 15.344 11.562 1 98 363 VAL A CA 1
ATOM 2707 C C . VAL A 1 363 ? 13.961 14.414 12.672 1 98 363 VAL A C 1
ATOM 2709 O O . VAL A 1 363 ? 13.555 14.547 13.828 1 98 363 VAL A O 1
ATOM 2712 N N . LEU A 1 364 ? 14.828 13.492 12.328 1 96.44 364 LEU A N 1
ATOM 2713 C CA . LEU A 1 364 ? 15.359 12.539 13.289 1 96.44 364 LEU A CA 1
ATOM 2714 C C . LEU A 1 364 ? 16.125 13.25 14.398 1 96.44 364 LEU A C 1
ATOM 2716 O O . LEU A 1 364 ? 15.945 12.953 15.578 1 96.44 364 LEU A O 1
ATOM 2720 N N . ARG A 1 365 ? 16.922 14.242 14.039 1 95.5 365 ARG A N 1
ATOM 2721 C CA . ARG A 1 365 ? 17.734 14.984 15.008 1 95.5 365 ARG A CA 1
ATOM 2722 C C . ARG A 1 365 ? 16.844 15.82 15.922 1 95.5 365 ARG A C 1
ATOM 2724 O O . ARG A 1 365 ? 17.094 15.891 17.125 1 95.5 365 ARG A O 1
ATOM 2731 N N . ILE A 1 366 ? 15.883 16.438 15.383 1 96.88 366 ILE A N 1
ATOM 2732 C CA . ILE A 1 366 ? 14.984 17.281 16.172 1 96.88 366 ILE A CA 1
ATOM 2733 C C . ILE A 1 366 ? 14.219 16.422 17.172 1 96.88 366 ILE A C 1
ATOM 2735 O O . ILE A 1 366 ? 14.148 16.75 18.359 1 96.88 366 ILE A O 1
ATOM 2739 N N . ASN A 1 367 ? 13.648 15.297 16.688 1 96 367 ASN A N 1
ATOM 2740 C CA . ASN A 1 367 ? 12.883 14.43 17.578 1 96 367 ASN A CA 1
ATOM 2741 C C . ASN A 1 367 ? 13.758 13.875 18.703 1 96 367 ASN A C 1
ATOM 2743 O O . ASN A 1 367 ? 13.312 13.781 19.844 1 96 367 ASN A O 1
ATOM 2747 N N . GLU A 1 368 ? 14.977 13.578 18.344 1 93 368 GLU A N 1
ATOM 2748 C CA . GLU A 1 368 ? 15.906 13.125 19.375 1 93 368 GLU A CA 1
ATOM 2749 C C . GLU A 1 368 ? 16.188 14.234 20.391 1 93 368 GLU A C 1
ATOM 2751 O O . GLU A 1 368 ? 16.156 14 21.594 1 93 368 GLU A O 1
ATOM 2756 N N . ALA A 1 369 ? 16.438 15.398 19.922 1 94.25 369 ALA A N 1
ATOM 2757 C CA . ALA A 1 369 ? 16.734 16.547 20.781 1 94.25 369 ALA A CA 1
ATOM 2758 C C . ALA A 1 369 ? 15.531 16.875 21.656 1 94.25 369 ALA A C 1
ATOM 2760 O O . ALA A 1 369 ? 15.688 17.453 22.75 1 94.25 369 ALA A O 1
ATOM 2761 N N . PHE A 1 370 ? 14.352 16.547 21.172 1 95.56 370 PHE A N 1
ATOM 2762 C CA . PHE A 1 370 ? 13.125 16.828 21.922 1 95.56 370 PHE A CA 1
ATOM 2763 C C . PHE A 1 370 ? 12.805 15.688 22.891 1 95.56 370 PHE A C 1
ATOM 2765 O O . PHE A 1 370 ? 11.742 15.68 23.5 1 95.56 370 PHE A O 1
ATOM 2772 N N . GLY A 1 371 ? 13.695 14.695 22.953 1 91.69 371 GLY A N 1
ATOM 2773 C CA . GLY A 1 371 ? 13.594 13.656 23.969 1 91.69 371 GLY A CA 1
ATOM 2774 C C . GLY A 1 371 ? 12.789 12.453 23.516 1 91.69 371 GLY A C 1
ATOM 2775 O O . GLY A 1 371 ? 12.438 11.594 24.328 1 91.69 371 GLY A O 1
ATOM 2776 N N . LEU A 1 372 ? 12.438 12.367 22.25 1 91.56 372 LEU A N 1
ATOM 2777 C CA . LEU A 1 372 ? 11.703 11.211 21.75 1 91.56 372 LEU A CA 1
ATOM 2778 C C . LEU A 1 372 ? 12.641 10.023 21.562 1 91.56 372 LEU A C 1
ATOM 2780 O O . LEU A 1 372 ? 13.852 10.195 21.391 1 91.56 372 LEU A O 1
ATOM 2784 N N . PRO A 1 373 ? 12.086 8.852 21.531 1 83.38 373 PRO A N 1
ATOM 2785 C CA . PRO A 1 373 ? 12.922 7.652 21.375 1 83.38 373 PRO A CA 1
ATOM 2786 C C . PRO A 1 373 ? 13.625 7.605 20.031 1 83.38 373 PRO A C 1
ATOM 2788 O O . PRO A 1 373 ? 13.047 7.996 19 1 83.38 373 PRO A O 1
ATOM 2791 N N . SER A 1 374 ? 14.859 7.562 19.938 1 72.5 374 SER A N 1
ATOM 2792 C CA . SER A 1 374 ? 15.594 7.48 18.672 1 72.5 374 SER A CA 1
ATOM 2793 C C . SER A 1 374 ? 16.047 6.051 18.391 1 72.5 374 SER A C 1
ATOM 2795 O O . SER A 1 374 ? 16.266 5.684 17.234 1 72.5 374 SER A O 1
ATOM 2797 N N . HIS A 1 375 ? 16.781 5.391 19.531 1 55.34 375 HIS A N 1
ATOM 2798 C CA . HIS A 1 375 ? 17.672 4.258 19.328 1 55.34 375 HIS A CA 1
ATOM 2799 C C . HIS A 1 375 ? 16.891 2.975 19.078 1 55.34 375 HIS A C 1
ATOM 2801 O O . HIS A 1 375 ? 15.734 2.859 19.469 1 55.34 375 HIS A O 1
ATOM 2807 N N . THR A 1 376 ? 17.594 2.006 18.109 1 47.22 376 THR A N 1
ATOM 2808 C CA . THR A 1 376 ? 17.594 0.562 17.891 1 47.22 376 THR A CA 1
ATOM 2809 C C . THR A 1 376 ? 17.547 -0.177 19.234 1 47.22 376 THR A C 1
ATOM 2811 O O . THR A 1 376 ? 17.891 0.388 20.266 1 47.22 376 THR A O 1
ATOM 2814 N N . GLU A 1 377 ? 17.344 -1.369 19.297 1 38.81 377 GLU A N 1
ATOM 2815 C CA . GLU A 1 377 ? 17.734 -2.406 20.25 1 38.81 377 GLU A CA 1
ATOM 2816 C C . GLU A 1 377 ? 19.219 -2.348 20.562 1 38.81 377 GLU A C 1
ATOM 2818 O O . GLU A 1 377 ? 20.047 -2.318 19.641 1 38.81 377 GLU A O 1
ATOM 2823 N N . GLY A 1 378 ? 19.766 -2.102 21.766 1 39.31 378 GLY A N 1
ATOM 2824 C CA . GLY A 1 378 ? 21.016 -2.021 22.516 1 39.31 378 GLY A CA 1
ATOM 2825 C C . GLY A 1 378 ? 21.375 -0.605 22.922 1 39.31 378 GLY A C 1
ATOM 2826 O O . GLY A 1 378 ? 22.297 -0.396 23.719 1 39.31 378 GLY A O 1
ATOM 2827 N N . GLY A 1 379 ? 21.469 0.388 22.016 1 36.94 379 GLY A N 1
ATOM 2828 C CA . GLY A 1 379 ? 21.906 1.667 22.562 1 36.94 379 GLY A CA 1
ATOM 2829 C C . GLY A 1 379 ? 20.828 2.371 23.359 1 36.94 379 GLY A C 1
ATOM 2830 O O . GLY A 1 379 ? 19.797 2.748 22.828 1 36.94 379 GLY A O 1
ATOM 2831 N N . THR A 1 380 ? 20.578 1.865 24.469 1 36.31 380 THR A N 1
ATOM 2832 C CA . THR A 1 380 ? 19.922 2.57 25.562 1 36.31 380 THR A CA 1
ATOM 2833 C C . THR A 1 380 ? 20.203 4.07 25.484 1 36.31 380 THR A C 1
ATOM 2835 O O . THR A 1 380 ? 20.984 4.602 26.266 1 36.31 380 THR A O 1
ATOM 2838 N N . LYS A 1 381 ? 20.844 4.523 24.484 1 38.78 381 LYS A N 1
ATOM 2839 C CA . LYS A 1 381 ? 21.188 5.891 24.859 1 38.78 381 LYS A CA 1
ATOM 2840 C C . LYS A 1 381 ? 20 6.621 25.469 1 38.78 381 LYS A C 1
ATOM 2842 O O . LYS A 1 381 ? 18.859 6.43 25.047 1 38.78 381 LYS A O 1
ATOM 2847 N N . SER A 1 382 ? 20.25 7.09 26.484 1 42.88 382 SER A N 1
ATOM 2848 C CA . SER A 1 382 ? 19.656 8.008 27.453 1 42.88 382 SER A CA 1
ATOM 2849 C C . SER A 1 382 ? 18.781 9.047 26.75 1 42.88 382 SER A C 1
ATOM 2851 O O . SER A 1 382 ? 19.094 9.484 25.641 1 42.88 382 SER A O 1
ATOM 2853 N N . GLN A 1 383 ? 17.562 8.844 26.906 1 50.62 383 GLN A N 1
ATOM 2854 C CA . GLN A 1 383 ? 16.766 10.047 26.781 1 50.62 383 GLN A CA 1
ATOM 2855 C C . GLN A 1 383 ? 17.609 11.297 27 1 50.62 383 GLN A C 1
ATOM 2857 O O . GLN A 1 383 ? 18.266 11.438 28.031 1 50.62 383 GLN A O 1
ATOM 2862 N N . LEU A 1 384 ? 18.219 11.82 25.828 1 54.75 384 LEU A N 1
ATOM 2863 C CA . LEU A 1 384 ? 19.109 12.977 25.938 1 54.75 384 LEU A CA 1
ATOM 2864 C C . LEU A 1 384 ? 18.562 13.977 26.953 1 54.75 384 LEU A C 1
ATOM 2866 O O . LEU A 1 384 ? 19.344 14.719 27.562 1 54.75 384 LEU A O 1
ATOM 2870 N N . GLY A 1 385 ? 17.188 13.969 27.234 1 64.38 385 GLY A N 1
ATOM 2871 C CA . GLY A 1 385 ? 16.562 14.914 28.141 1 64.38 385 GLY A CA 1
ATOM 2872 C C . GLY A 1 385 ? 15.055 14.727 28.234 1 64.38 385 GLY A C 1
ATOM 2873 O O . GLY A 1 385 ? 14.516 13.719 27.781 1 64.38 385 GLY A O 1
ATOM 2874 N N . PRO A 1 386 ? 14.547 15.594 28.969 1 84 386 PRO A N 1
ATOM 2875 C CA . PRO A 1 386 ? 13.086 15.539 29.125 1 84 386 PRO A CA 1
ATOM 2876 C C . PRO A 1 386 ? 12.344 15.648 27.797 1 84 386 PRO A C 1
ATOM 2878 O O . PRO A 1 386 ? 12.805 16.344 26.875 1 84 386 PRO A O 1
ATOM 2881 N N . VAL A 1 387 ? 11.375 14.938 27.656 1 90.69 387 VAL A N 1
ATOM 2882 C CA . VAL A 1 387 ? 10.508 15 26.484 1 90.69 387 VAL A CA 1
ATOM 2883 C C . VAL A 1 387 ? 9.828 16.359 26.406 1 90.69 387 VAL A C 1
ATOM 2885 O O . VAL A 1 387 ? 9.195 16.797 27.375 1 90.69 387 VAL A O 1
ATOM 2888 N N . LEU A 1 388 ? 9.977 17.016 25.312 1 95.5 388 LEU A N 1
ATOM 2889 C CA . LEU A 1 388 ? 9.461 18.375 25.156 1 95.5 388 LEU A CA 1
ATOM 2890 C C . LEU A 1 388 ? 8.039 18.359 24.625 1 95.5 388 LEU A C 1
ATOM 2892 O O . LEU A 1 388 ? 7.559 19.359 24.094 1 95.5 388 LEU A O 1
ATOM 2896 N N . LEU A 1 389 ? 7.352 17.266 24.703 1 95.5 389 LEU A N 1
ATOM 2897 C CA . LEU A 1 389 ? 5.934 17.172 24.359 1 95.5 389 LEU A CA 1
ATOM 2898 C C . LEU A 1 389 ? 5.094 16.891 25.594 1 95.5 389 LEU A C 1
ATOM 2900 O O . LEU A 1 389 ? 5.488 16.109 26.453 1 95.5 389 LEU A O 1
ATOM 2904 N N . ASN A 1 390 ? 4.004 17.609 25.703 1 93.44 390 ASN A N 1
ATOM 2905 C CA . ASN A 1 390 ? 3.039 17.328 26.766 1 93.44 390 ASN A CA 1
ATOM 2906 C C . ASN A 1 390 ? 2.389 15.961 26.578 1 93.44 390 ASN A C 1
ATOM 2908 O O . ASN A 1 390 ? 2.402 15.406 25.484 1 93.44 390 ASN A O 1
ATOM 2912 N N . PRO A 1 391 ? 1.88 15.445 27.734 1 89.75 391 PRO A N 1
ATOM 2913 C CA . PRO A 1 391 ? 0.993 14.297 27.531 1 89.75 391 PRO A CA 1
ATOM 2914 C C . PRO A 1 391 ? -0.09 14.562 26.5 1 89.75 391 PRO A C 1
ATOM 2916 O O . PRO A 1 391 ? -0.568 15.695 26.375 1 89.75 391 PRO A O 1
ATOM 2919 N N . LEU A 1 392 ? -0.389 13.617 25.641 1 89.38 392 LEU A N 1
ATOM 2920 C CA . LEU A 1 392 ? -1.378 13.711 24.562 1 89.38 392 LEU A CA 1
ATOM 2921 C C . LEU A 1 392 ? -0.852 14.547 23.406 1 89.38 392 LEU A C 1
ATOM 2923 O O . LEU A 1 392 ? -1.632 15.055 22.594 1 89.38 392 LEU A O 1
ATOM 2927 N N . GLY A 1 393 ? 0.474 14.766 23.422 1 94.44 393 GLY A N 1
ATOM 2928 C CA . GLY A 1 393 ? 1.09 15.484 22.312 1 94.44 393 GLY A CA 1
ATOM 2929 C C . GLY A 1 393 ? 0.872 14.82 20.969 1 94.44 393 GLY A C 1
ATOM 2930 O O . GLY A 1 393 ? 0.558 13.633 20.906 1 94.44 393 GLY A O 1
ATOM 2931 N N . ARG A 1 394 ? 0.949 15.586 19.938 1 96.94 394 ARG A N 1
ATOM 2932 C CA . ARG A 1 394 ? 0.714 15.133 18.578 1 96.94 394 ARG A CA 1
ATOM 2933 C C . ARG A 1 394 ? 1.899 15.469 17.672 1 96.94 394 ARG A C 1
ATOM 2935 O O . ARG A 1 394 ? 2.385 16.609 17.672 1 96.94 394 ARG A O 1
ATOM 2942 N N . ILE A 1 395 ? 2.385 14.461 16.938 1 98.25 395 ILE A N 1
ATOM 2943 C CA . ILE A 1 395 ? 3.418 14.672 15.938 1 98.25 395 ILE A CA 1
ATOM 2944 C C . ILE A 1 395 ? 2.863 14.352 14.547 1 98.25 395 ILE A C 1
ATOM 2946 O O . ILE A 1 395 ? 2.248 13.305 14.344 1 98.25 395 ILE A O 1
ATOM 2950 N N . VAL A 1 396 ? 3.018 15.25 13.617 1 98.94 396 VAL A N 1
ATOM 2951 C CA . VAL A 1 396 ? 2.588 15.039 12.242 1 98.94 396 VAL A CA 1
ATOM 2952 C C . VAL A 1 396 ? 3.775 15.211 11.297 1 98.94 396 VAL A C 1
ATOM 2954 O O . VAL A 1 396 ? 4.488 16.219 11.367 1 98.94 396 VAL A O 1
ATOM 2957 N N . LEU A 1 397 ? 4.043 14.227 10.477 1 98.88 397 LEU A N 1
ATOM 2958 C CA . LEU A 1 397 ? 5.082 14.258 9.453 1 98.88 397 LEU A CA 1
ATOM 2959 C C . LEU A 1 397 ? 4.469 14.43 8.062 1 98.88 397 LEU A C 1
ATOM 2961 O O . LEU A 1 397 ? 3.438 13.828 7.762 1 98.88 397 LEU A O 1
ATOM 2965 N N . LEU A 1 398 ? 5.066 15.242 7.242 1 98.69 398 LEU A N 1
ATOM 2966 C CA . LEU A 1 398 ? 4.613 15.352 5.859 1 98.69 398 LEU A CA 1
ATOM 2967 C C . LEU A 1 398 ? 5.406 14.43 4.945 1 98.69 398 LEU A C 1
ATOM 2969 O O . LEU A 1 398 ? 6.539 14.734 4.57 1 98.69 398 LEU A O 1
ATOM 2973 N N . SER A 1 399 ? 4.773 13.391 4.594 1 98.06 399 SER A N 1
ATOM 2974 C CA . SER A 1 399 ? 5.281 12.445 3.6 1 98.06 399 SER A CA 1
ATOM 2975 C C . SER A 1 399 ? 4.812 12.812 2.197 1 98.06 399 SER A C 1
ATOM 2977 O O . SER A 1 399 ? 4.816 13.992 1.825 1 98.06 399 SER A O 1
ATOM 2979 N N . SER A 1 400 ? 4.539 11.812 1.379 1 96.56 400 SER A N 1
ATOM 2980 C CA . SER A 1 400 ? 4.09 12.023 0.007 1 96.56 400 SER A CA 1
ATOM 2981 C C . SER A 1 400 ? 3.586 10.727 -0.618 1 96.56 400 SER A C 1
ATOM 2983 O O . SER A 1 400 ? 4.047 9.641 -0.263 1 96.56 400 SER A O 1
ATOM 2985 N N . ILE A 1 401 ? 2.648 10.867 -1.524 1 95.38 401 ILE A N 1
ATOM 2986 C CA . ILE A 1 401 ? 2.244 9.688 -2.289 1 95.38 401 ILE A CA 1
ATOM 2987 C C . ILE A 1 401 ? 3.43 9.164 -3.1 1 95.38 401 ILE A C 1
ATOM 2989 O O . ILE A 1 401 ? 3.508 7.973 -3.398 1 95.38 401 ILE A O 1
ATOM 2993 N N . ASN A 1 402 ? 4.34 10.055 -3.418 1 94.62 402 ASN A N 1
ATOM 2994 C CA . ASN A 1 402 ? 5.535 9.609 -4.121 1 94.62 402 ASN A CA 1
ATOM 2995 C C . ASN A 1 402 ? 6.441 8.773 -3.217 1 94.62 402 ASN A C 1
ATOM 2997 O O . ASN A 1 402 ? 7.246 7.977 -3.701 1 94.62 402 ASN A O 1
ATOM 3001 N N . GLY A 1 403 ? 6.352 8.977 -1.915 1 96.38 403 GLY A N 1
ATOM 3002 C CA . GLY A 1 403 ? 7.02 8.07 -0.995 1 96.38 403 GLY A CA 1
ATOM 3003 C C . GLY A 1 403 ? 6.453 6.664 -1.022 1 96.38 403 GLY A C 1
ATOM 3004 O O . GLY A 1 403 ? 7.172 5.695 -0.776 1 96.38 403 GLY A O 1
ATOM 3005 N N . ILE A 1 404 ? 5.199 6.602 -1.353 1 94.5 404 ILE A N 1
ATOM 3006 C CA . ILE A 1 404 ? 4.516 5.312 -1.371 1 94.5 404 ILE A CA 1
ATOM 3007 C C . ILE A 1 404 ? 4.801 4.594 -2.688 1 94.5 404 ILE A C 1
ATOM 3009 O O . ILE A 1 404 ? 5.262 3.451 -2.691 1 94.5 404 ILE A O 1
ATOM 3013 N N . ALA A 1 405 ? 4.73 5.27 -3.785 1 93.69 405 ALA A N 1
ATOM 3014 C CA . ALA A 1 405 ? 4.73 4.641 -5.102 1 93.69 405 ALA A CA 1
ATOM 3015 C C . ALA A 1 405 ? 6.125 4.68 -5.727 1 93.69 405 ALA A C 1
ATOM 3017 O O . ALA A 1 405 ? 6.402 3.957 -6.688 1 93.69 405 ALA A O 1
ATOM 3018 N N . GLY A 1 406 ? 7.004 5.492 -5.176 1 94.56 406 GLY A N 1
ATOM 3019 C CA . GLY A 1 406 ? 8.172 5.848 -5.969 1 94.56 406 GLY A CA 1
ATOM 3020 C C . GLY A 1 406 ? 7.852 6.797 -7.105 1 94.56 406 GLY A C 1
ATOM 3021 O O . GLY A 1 406 ? 6.695 6.902 -7.527 1 94.56 406 GLY A O 1
ATOM 3022 N N . ALA A 1 407 ? 8.898 7.504 -7.562 1 93.62 407 ALA A N 1
ATOM 3023 C CA . ALA A 1 407 ? 8.688 8.461 -8.641 1 93.62 407 ALA A CA 1
ATOM 3024 C C . ALA A 1 407 ? 9.922 8.57 -9.523 1 93.62 407 ALA A C 1
ATOM 3026 O O . ALA A 1 407 ? 11.047 8.695 -9.023 1 93.62 407 ALA A O 1
ATOM 3027 N N . PHE A 1 408 ? 9.664 8.492 -10.867 1 94.88 408 PHE A N 1
ATOM 3028 C CA . PHE A 1 408 ? 10.734 8.703 -11.836 1 94.88 408 PHE A CA 1
ATOM 3029 C C . PHE A 1 408 ? 11.438 10.031 -11.586 1 94.88 408 PHE A C 1
ATOM 3031 O O . PHE A 1 408 ? 10.789 11.078 -11.539 1 94.88 408 PHE A O 1
ATOM 3038 N N . GLY A 1 409 ? 12.711 9.984 -11.258 1 96.5 409 GLY A N 1
ATOM 3039 C CA . GLY A 1 409 ? 13.5 11.195 -11.078 1 96.5 409 GLY A CA 1
ATOM 3040 C C . GLY A 1 409 ? 13.492 11.703 -9.648 1 96.5 409 GLY A C 1
ATOM 3041 O O . GLY A 1 409 ? 13.906 12.836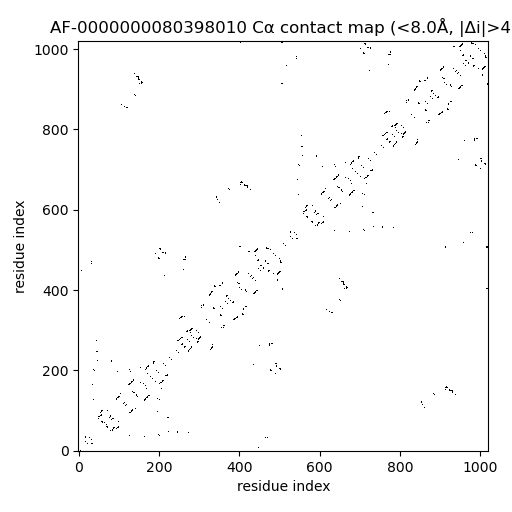 -9.391 1 96.5 409 GLY A O 1
ATOM 3042 N N . GLN A 1 410 ? 13.023 10.867 -8.742 1 97.12 410 GLN A N 1
ATOM 3043 C CA . GLN A 1 410 ? 12.938 11.312 -7.359 1 97.12 410 GLN A CA 1
ATOM 3044 C C . GLN A 1 410 ? 13.422 10.234 -6.398 1 97.12 410 GLN A C 1
ATOM 3046 O O . GLN A 1 410 ? 12.82 10.008 -5.352 1 97.12 410 GLN A O 1
ATOM 3051 N N . THR A 1 411 ? 14.469 9.531 -6.723 1 98.56 411 THR A N 1
ATOM 3052 C CA . THR A 1 411 ? 14.992 8.5 -5.84 1 98.56 411 THR A CA 1
ATOM 3053 C C . THR A 1 411 ? 15.289 9.07 -4.457 1 98.56 411 THR A C 1
ATOM 3055 O O . THR A 1 411 ? 14.992 8.438 -3.441 1 98.56 411 THR A O 1
ATOM 3058 N N . ASN A 1 412 ? 15.867 10.32 -4.422 1 98.62 412 ASN A N 1
ATOM 3059 C CA . ASN A 1 412 ? 16.172 10.984 -3.162 1 98.62 412 ASN A CA 1
ATOM 3060 C C . ASN A 1 412 ? 14.898 11.359 -2.41 1 98.62 412 ASN A C 1
ATOM 3062 O O . ASN A 1 412 ? 14.727 11 -1.246 1 98.62 412 ASN A O 1
ATOM 3066 N N . TYR A 1 413 ? 14 11.992 -3.029 1 98.31 413 TYR A N 1
ATOM 3067 C CA . TYR A 1 413 ? 12.758 12.469 -2.426 1 98.31 413 TYR A CA 1
ATOM 3068 C C . TYR A 1 413 ? 11.875 11.305 -1.988 1 98.31 413 TYR A C 1
ATOM 3070 O O . TYR A 1 413 ? 11.398 11.273 -0.852 1 98.31 413 TYR A O 1
ATOM 3078 N N . SER A 1 414 ? 11.695 10.336 -2.871 1 97.75 414 SER A N 1
ATOM 3079 C CA . SER A 1 414 ? 10.867 9.18 -2.549 1 97.75 414 SER A CA 1
ATOM 3080 C C . SER A 1 414 ? 11.438 8.414 -1.356 1 97.75 414 SER A C 1
ATOM 3082 O O . SER A 1 414 ? 10.68 7.957 -0.492 1 97.75 414 SER A O 1
ATOM 3084 N N . PHE A 1 415 ? 12.758 8.32 -1.334 1 98.69 415 PHE A N 1
ATOM 3085 C CA . PHE A 1 415 ? 13.414 7.703 -0.189 1 98.69 415 PHE A CA 1
ATOM 3086 C C . PHE A 1 415 ? 13.016 8.406 1.105 1 98.69 415 PHE A C 1
ATOM 3088 O O . PHE A 1 415 ? 12.516 7.77 2.035 1 98.69 415 PHE A O 1
ATOM 3095 N N . THR A 1 416 ? 13.141 9.641 1.192 1 98.88 416 THR A N 1
ATOM 3096 C CA . THR A 1 416 ? 12.969 10.375 2.441 1 98.88 416 THR A CA 1
ATOM 3097 C C . THR A 1 416 ? 11.5 10.367 2.869 1 98.88 416 THR A C 1
ATOM 3099 O O . THR A 1 416 ? 11.195 10.195 4.051 1 98.88 416 THR A O 1
ATOM 3102 N N . LYS A 1 417 ? 10.609 10.547 1.934 1 98.56 417 LYS A N 1
ATOM 3103 C CA . LYS A 1 417 ? 9.188 10.633 2.279 1 98.56 417 LYS A CA 1
ATOM 3104 C C . LYS A 1 417 ? 8.648 9.273 2.715 1 98.56 417 LYS A C 1
ATOM 3106 O O . LYS A 1 417 ? 7.809 9.195 3.615 1 98.56 417 LYS A O 1
ATOM 3111 N N . ALA A 1 418 ? 9.125 8.219 2.137 1 98.19 418 ALA A N 1
ATOM 3112 C CA . ALA A 1 418 ? 8.766 6.883 2.6 1 98.19 418 ALA A CA 1
ATOM 3113 C C . ALA A 1 418 ? 9.375 6.594 3.969 1 98.19 418 ALA A C 1
ATOM 3115 O O . ALA A 1 418 ? 8.75 5.945 4.809 1 98.19 418 ALA A O 1
ATOM 3116 N N . ALA A 1 419 ? 10.594 7.027 4.121 1 98.62 419 ALA A N 1
ATOM 3117 C CA . ALA A 1 419 ? 11.25 6.836 5.41 1 98.62 419 ALA A CA 1
ATOM 3118 C C . ALA A 1 419 ? 10.477 7.516 6.535 1 98.62 419 ALA A C 1
ATOM 3120 O O . ALA A 1 419 ? 10.406 7 7.652 1 98.62 419 ALA A O 1
ATOM 3121 N N . LEU A 1 420 ? 9.891 8.648 6.262 1 98.69 420 LEU A N 1
ATOM 3122 C CA . LEU A 1 420 ? 9.086 9.344 7.262 1 98.69 420 LEU A CA 1
ATOM 3123 C C . LEU A 1 420 ? 7.863 8.516 7.641 1 98.69 420 LEU A C 1
ATOM 3125 O O . LEU A 1 420 ? 7.504 8.43 8.82 1 98.69 420 LEU A O 1
ATOM 3129 N N . SER A 1 421 ? 7.207 7.926 6.664 1 97.94 421 SER A N 1
ATOM 3130 C CA . SER A 1 421 ? 6.066 7.062 6.953 1 97.94 421 SER A CA 1
ATOM 3131 C C . SER A 1 421 ? 6.48 5.863 7.797 1 97.94 421 SER A C 1
ATOM 3133 O O . SER A 1 421 ? 5.789 5.496 8.75 1 97.94 421 SER A O 1
ATOM 3135 N N . GLY A 1 422 ? 7.598 5.254 7.379 1 97.19 422 GLY A N 1
ATOM 3136 C CA . GLY A 1 422 ? 8.117 4.152 8.18 1 97.19 422 GLY A CA 1
ATOM 3137 C C . GLY A 1 422 ? 8.484 4.566 9.594 1 97.19 422 GLY A C 1
ATOM 3138 O O . GLY A 1 422 ? 8.25 3.82 10.547 1 97.19 422 GLY A O 1
ATOM 3139 N N . TYR A 1 423 ? 9.016 5.738 9.734 1 97.25 423 TYR A N 1
ATOM 3140 C CA . TYR A 1 423 ? 9.375 6.293 11.031 1 97.25 423 TYR A CA 1
ATOM 3141 C C . TYR A 1 423 ? 8.141 6.473 11.914 1 97.25 423 TYR A C 1
ATOM 3143 O O . TYR A 1 423 ? 8.156 6.113 13.094 1 97.25 423 TYR A O 1
ATOM 3151 N N . ALA A 1 424 ? 7.109 6.996 11.352 1 97.56 424 ALA A N 1
ATOM 3152 C CA . ALA A 1 424 ? 5.871 7.203 12.094 1 97.56 424 ALA A CA 1
ATOM 3153 C C . ALA A 1 424 ? 5.344 5.887 12.656 1 97.56 424 ALA A C 1
ATOM 3155 O O . ALA A 1 424 ? 4.984 5.812 13.836 1 97.56 424 ALA A O 1
ATOM 3156 N N . HIS A 1 425 ? 5.332 4.918 11.836 1 96.06 425 HIS A N 1
ATOM 3157 C CA . HIS A 1 425 ? 4.828 3.621 12.266 1 96.06 425 HIS A CA 1
ATOM 3158 C C . HIS A 1 425 ? 5.68 3.045 13.391 1 96.06 425 HIS A C 1
ATOM 3160 O O . HIS A 1 425 ? 5.152 2.604 14.414 1 96.06 425 HIS A O 1
ATOM 3166 N N . ALA A 1 426 ? 6.965 3.047 13.203 1 94.38 426 ALA A N 1
ATOM 3167 C CA . ALA A 1 426 ? 7.879 2.441 14.172 1 94.38 426 ALA A CA 1
ATOM 3168 C C . ALA A 1 426 ? 7.859 3.197 15.492 1 94.38 426 ALA A C 1
ATOM 3170 O O . ALA A 1 426 ? 7.793 2.588 16.562 1 94.38 426 ALA A O 1
ATOM 3171 N N . LEU A 1 427 ? 7.914 4.492 15.406 1 94.31 427 LEU A N 1
ATOM 3172 C CA . LEU A 1 427 ? 7.922 5.285 16.625 1 94.31 427 LEU A CA 1
ATOM 3173 C C . LEU A 1 427 ? 6.598 5.145 17.375 1 94.31 427 LEU A C 1
ATOM 3175 O O . LEU A 1 427 ? 6.574 5.109 18.609 1 94.31 427 LEU A O 1
ATOM 3179 N N . ALA A 1 428 ? 5.484 5.105 16.672 1 94.06 428 ALA A N 1
ATOM 3180 C CA . ALA A 1 428 ? 4.184 4.918 17.312 1 94.06 428 ALA A CA 1
ATOM 3181 C C . ALA A 1 428 ? 4.164 3.637 18.141 1 94.06 428 ALA A C 1
ATOM 3183 O O . ALA A 1 428 ? 3.609 3.611 19.234 1 94.06 428 ALA A O 1
ATOM 3184 N N . THR A 1 429 ? 4.781 2.609 17.578 1 89.88 429 THR A N 1
ATOM 3185 C CA . THR A 1 429 ? 4.828 1.332 18.281 1 89.88 429 THR A CA 1
ATOM 3186 C C . THR A 1 429 ? 5.605 1.465 19.578 1 89.88 429 THR A C 1
ATOM 3188 O O . THR A 1 429 ? 5.172 0.96 20.625 1 89.88 429 THR A O 1
ATOM 3191 N N . VAL A 1 430 ? 6.621 2.184 19.516 1 88.19 430 VAL A N 1
ATOM 3192 C CA . VAL A 1 430 ? 7.457 2.361 20.703 1 88.19 430 VAL A CA 1
ATOM 3193 C C . VAL A 1 430 ? 6.75 3.264 21.703 1 88.19 430 VAL A C 1
ATOM 3195 O O . VAL A 1 430 ? 6.75 2.984 22.906 1 88.19 430 VAL A O 1
ATOM 3198 N N . LEU A 1 431 ? 6.113 4.293 21.172 1 88 431 LEU A N 1
ATOM 3199 C CA . LEU A 1 431 ? 5.426 5.242 22.047 1 88 431 LEU A CA 1
ATOM 3200 C C . LEU A 1 431 ? 4.25 4.578 22.75 1 88 431 LEU A C 1
ATOM 3202 O O . LEU A 1 431 ? 3.879 4.98 23.859 1 88 431 LEU A O 1
ATOM 3206 N N . SER A 1 432 ? 3.709 3.609 22.156 1 84.12 432 SER A N 1
ATOM 3207 C CA . SER A 1 432 ? 2.566 2.928 22.766 1 84.12 432 SER A CA 1
ATOM 3208 C C . SER A 1 432 ? 2.994 2.082 23.953 1 84.12 432 SER A C 1
ATOM 3210 O O . SER A 1 432 ? 2.174 1.757 24.812 1 84.12 432 SER A O 1
ATOM 3212 N N . THR A 1 433 ? 4.25 1.778 24.031 1 78.44 433 THR A N 1
ATOM 3213 C CA . THR A 1 433 ? 4.719 0.901 25.094 1 78.44 433 THR A CA 1
ATOM 3214 C C . THR A 1 433 ? 5.609 1.663 26.062 1 78.44 433 THR A C 1
ATOM 3216 O O . THR A 1 433 ? 5.711 1.295 27.234 1 78.44 433 THR A O 1
ATOM 3219 N N . ARG A 1 434 ? 6.254 2.576 25.438 1 74.44 434 ARG A N 1
ATOM 3220 C CA . ARG A 1 434 ? 7.215 3.332 26.234 1 74.44 434 ARG A CA 1
ATOM 3221 C C . ARG A 1 434 ? 7.035 4.832 26.031 1 74.44 434 ARG A C 1
ATOM 3223 O O . ARG A 1 434 ? 6.543 5.27 24.984 1 74.44 434 ARG A O 1
ATOM 3230 N N . GLY A 1 435 ? 7.066 5.691 26.969 1 65.5 435 GLY A N 1
ATOM 3231 C CA . GLY A 1 435 ? 7.004 7.141 26.844 1 65.5 435 GLY A CA 1
ATOM 3232 C C . GLY A 1 435 ? 5.797 7.75 27.531 1 65.5 435 GLY A C 1
ATOM 3233 O O . GLY A 1 435 ? 5.047 7.047 28.219 1 65.5 435 GLY A O 1
ATOM 3234 N N . PRO A 1 436 ? 5.801 9.102 27.328 1 73.19 436 PRO A N 1
ATOM 3235 C CA . PRO A 1 436 ? 4.633 9.75 27.938 1 73.19 436 PRO A CA 1
ATOM 3236 C C . PRO A 1 436 ? 3.312 9.25 27.359 1 73.19 436 PRO A C 1
ATOM 3238 O O . PRO A 1 436 ? 3.238 8.93 26.172 1 73.19 436 PRO A O 1
ATOM 3241 N N . PRO A 1 437 ? 2.416 9.258 28.141 1 79.69 437 PRO A N 1
ATOM 3242 C CA . PRO A 1 437 ? 1.152 8.656 27.719 1 79.69 437 PRO A CA 1
ATOM 3243 C C . PRO A 1 437 ? 0.423 9.484 26.656 1 79.69 437 PRO A C 1
ATOM 3245 O O . PRO A 1 437 ? 0.376 10.711 26.766 1 79.69 437 PRO A O 1
ATOM 3248 N N . GLY A 1 438 ? 0.071 8.883 25.656 1 87.56 438 GLY A N 1
ATOM 3249 C CA . GLY A 1 438 ? -0.941 9.438 24.766 1 87.56 438 GLY A CA 1
ATOM 3250 C C . GLY A 1 438 ? -0.354 10.18 23.578 1 87.56 438 GLY A C 1
ATOM 3251 O O . GLY A 1 438 ? -1.09 10.758 22.781 1 87.56 438 GLY A O 1
ATOM 3252 N N . ILE A 1 439 ? 0.995 10.273 23.469 1 92.69 439 ILE A N 1
ATOM 3253 C CA . ILE A 1 439 ? 1.59 10.938 22.312 1 92.69 439 ILE A CA 1
ATOM 3254 C C . ILE A 1 439 ? 1.348 10.102 21.062 1 92.69 439 ILE A C 1
ATOM 3256 O O . ILE A 1 439 ? 1.477 8.875 21.094 1 92.69 439 ILE A O 1
ATOM 3260 N N . THR A 1 440 ? 0.876 10.727 20.047 1 95 440 THR A N 1
ATOM 3261 C CA . THR A 1 440 ? 0.688 10.031 18.781 1 95 440 THR A CA 1
ATOM 3262 C C . THR A 1 440 ? 1.612 10.609 17.703 1 95 440 THR A C 1
ATOM 3264 O O . THR A 1 440 ? 2.104 11.734 17.844 1 95 440 THR A O 1
ATOM 3267 N N . ILE A 1 441 ? 1.93 9.867 16.734 1 96.88 441 ILE A N 1
ATOM 3268 C CA . ILE A 1 441 ? 2.668 10.297 15.555 1 96.88 441 ILE A CA 1
ATOM 3269 C C . ILE A 1 441 ? 2.016 9.727 14.297 1 96.88 441 ILE A C 1
ATOM 3271 O O . ILE A 1 441 ? 1.691 8.539 14.25 1 96.88 441 ILE A O 1
ATOM 3275 N N . ASN A 1 442 ? 1.75 10.562 13.344 1 98.5 442 ASN A N 1
ATOM 3276 C CA . ASN A 1 442 ? 1.184 10.164 12.055 1 98.5 442 ASN A CA 1
ATOM 3277 C C . ASN A 1 442 ? 1.84 10.906 10.898 1 98.5 442 ASN A C 1
ATOM 3279 O O . ASN A 1 442 ? 2.471 11.945 11.102 1 98.5 442 ASN A O 1
ATOM 3283 N N . ALA A 1 443 ? 1.74 10.344 9.75 1 98.81 443 ALA A N 1
ATOM 3284 C CA . ALA A 1 443 ? 2.184 11.008 8.531 1 98.81 443 ALA A CA 1
ATOM 3285 C C . ALA A 1 443 ? 0.995 11.383 7.648 1 98.81 443 ALA A C 1
ATOM 3287 O O . ALA A 1 443 ? -0.045 10.719 7.684 1 98.81 443 ALA A O 1
ATOM 3288 N N . ILE A 1 444 ? 1.094 12.469 6.98 1 98.81 444 ILE A N 1
ATOM 3289 C CA . ILE A 1 444 ? 0.211 12.836 5.879 1 98.81 444 ILE A CA 1
ATOM 3290 C C . ILE A 1 444 ? 0.951 12.68 4.551 1 98.81 444 ILE A C 1
ATOM 3292 O O . ILE A 1 444 ? 2.111 13.078 4.43 1 98.81 444 ILE A O 1
ATOM 3296 N N . ALA A 1 445 ? 0.348 12.023 3.631 1 97.88 445 ALA A N 1
ATOM 3297 C CA . ALA A 1 445 ? 0.899 11.891 2.285 1 97.88 445 ALA A CA 1
ATOM 3298 C C . ALA A 1 445 ? 0.092 12.695 1.277 1 97.88 445 ALA A C 1
ATOM 3300 O O . ALA A 1 445 ? -0.898 12.211 0.728 1 97.88 445 ALA A O 1
ATOM 3301 N N . PRO A 1 446 ? 0.542 13.898 0.951 1 97.12 446 PRO A N 1
ATOM 3302 C CA . PRO A 1 446 ? -0.159 14.727 -0.035 1 97.12 446 PRO A CA 1
ATOM 3303 C C . PRO A 1 446 ? -0.054 14.164 -1.453 1 97.12 446 PRO A C 1
ATOM 3305 O O . PRO A 1 446 ? 0.97 13.586 -1.816 1 97.12 446 PRO A O 1
ATOM 3308 N N . GLY A 1 447 ? -1.15 14.32 -2.184 1 94.94 447 GLY A N 1
ATOM 3309 C CA . GLY A 1 447 ? -1.081 14.148 -3.625 1 94.94 447 GLY A CA 1
ATOM 3310 C C . GLY A 1 447 ? -0.64 15.398 -4.355 1 94.94 447 GLY A C 1
ATOM 3311 O O . GLY A 1 447 ? 0.318 16.062 -3.943 1 94.94 447 GLY A O 1
ATOM 3312 N N . PHE A 1 448 ? -1.24 15.633 -5.488 1 93.44 448 PHE A N 1
ATOM 3313 C CA . PHE A 1 448 ? -0.975 16.859 -6.219 1 93.44 448 PHE A CA 1
ATOM 3314 C C . PHE A 1 448 ? -1.67 18.047 -5.555 1 93.44 448 PHE A C 1
ATOM 3316 O O . PHE A 1 448 ? -2.898 18.141 -5.578 1 93.44 448 PHE A O 1
ATOM 3323 N N . ILE A 1 449 ? -0.906 18.828 -4.969 1 95.06 449 ILE A N 1
ATOM 3324 C CA . ILE A 1 449 ? -1.418 20.016 -4.297 1 95.06 449 ILE A CA 1
ATOM 3325 C C . ILE A 1 449 ? -1.008 21.266 -5.07 1 95.06 449 ILE A C 1
ATOM 3327 O O . ILE A 1 449 ? 0.151 21.406 -5.473 1 95.06 449 ILE A O 1
ATOM 3331 N N . GLU A 1 450 ? -1.979 22.109 -5.258 1 92 450 GLU A N 1
ATOM 3332 C CA . GLU A 1 450 ? -1.709 23.359 -5.965 1 92 450 GLU A CA 1
ATOM 3333 C C . GLU A 1 450 ? -0.852 24.297 -5.121 1 92 450 GLU A C 1
ATOM 3335 O O . GLU A 1 450 ? -1.359 24.969 -4.219 1 92 450 GLU A O 1
ATOM 3340 N N . THR A 1 451 ? 0.439 24.344 -5.402 1 89.5 451 THR A N 1
ATOM 3341 C CA . THR A 1 451 ? 1.423 25.203 -4.746 1 89.5 451 THR A CA 1
ATOM 3342 C C . THR A 1 451 ? 2.408 25.766 -5.762 1 89.5 451 THR A C 1
ATOM 3344 O O . THR A 1 451 ? 2.312 25.484 -6.957 1 89.5 451 THR A O 1
ATOM 3347 N N . ASP A 1 452 ? 3.289 26.625 -5.246 1 81.81 452 ASP A N 1
ATOM 3348 C CA . ASP A 1 452 ? 4.359 27.125 -6.102 1 81.81 452 ASP A CA 1
ATOM 3349 C C . ASP A 1 452 ? 5.227 25.984 -6.625 1 81.81 452 ASP A C 1
ATOM 3351 O O . ASP A 1 452 ? 5.699 26.031 -7.766 1 81.81 452 ASP A O 1
ATOM 3355 N N . MET A 1 453 ? 5.379 25 -5.812 1 75.81 453 MET A N 1
ATOM 3356 C CA . MET A 1 453 ? 6.172 23.828 -6.184 1 75.81 453 MET A CA 1
ATOM 3357 C C . MET A 1 453 ? 5.574 23.141 -7.398 1 75.81 453 MET A C 1
ATOM 3359 O O . MET A 1 453 ? 6.289 22.812 -8.352 1 75.81 453 MET A O 1
ATOM 3363 N N . THR A 1 454 ? 4.277 22.922 -7.402 1 82.19 454 THR A N 1
ATOM 3364 C CA . THR A 1 454 ? 3.639 22.156 -8.477 1 82.19 454 THR A CA 1
ATOM 3365 C C . THR A 1 454 ? 3.375 23.062 -9.68 1 82.19 454 THR A C 1
ATOM 3367 O O . THR A 1 454 ? 3.188 22.562 -10.797 1 82.19 454 THR A O 1
ATOM 3370 N N . ARG A 1 455 ? 3.365 24.344 -9.477 1 80.56 455 ARG A N 1
ATOM 3371 C CA . ARG A 1 455 ? 3.188 25.281 -10.578 1 80.56 455 ARG A CA 1
ATOM 3372 C C . ARG A 1 455 ? 4.363 25.219 -11.547 1 80.56 455 ARG A C 1
ATOM 3374 O O . ARG A 1 455 ? 4.223 25.562 -12.727 1 80.56 455 ARG A O 1
ATOM 3381 N N . ARG A 1 456 ? 5.465 24.766 -11.023 1 78.62 456 ARG A N 1
ATOM 3382 C CA . ARG A 1 456 ? 6.688 24.734 -11.82 1 78.62 456 ARG A CA 1
ATOM 3383 C C . ARG A 1 456 ? 6.766 23.469 -12.656 1 78.62 456 ARG A C 1
ATOM 3385 O O . ARG A 1 456 ? 7.617 23.359 -13.547 1 78.62 456 ARG A O 1
ATOM 3392 N N . MET A 1 457 ? 5.848 22.594 -12.508 1 81.62 457 MET A N 1
ATOM 3393 C CA . MET A 1 457 ? 5.855 21.344 -13.258 1 81.62 457 MET A CA 1
ATOM 3394 C C . MET A 1 457 ? 5.438 21.578 -14.703 1 81.62 457 MET A C 1
ATOM 3396 O O . MET A 1 457 ? 4.707 22.516 -15 1 81.62 457 MET A O 1
ATOM 3400 N N . PRO A 1 458 ? 5.957 20.688 -15.555 1 81.62 458 PRO A N 1
ATOM 3401 C CA . PRO A 1 458 ? 5.477 20.75 -16.938 1 81.62 458 PRO A CA 1
ATOM 3402 C C . PRO A 1 458 ? 3.971 20.531 -17.047 1 81.62 458 PRO A C 1
ATOM 3404 O O . PRO A 1 458 ? 3.365 19.906 -16.172 1 81.62 458 PRO A O 1
ATOM 3407 N N . THR A 1 459 ? 3.365 21.016 -18.094 1 83.31 459 THR A N 1
ATOM 3408 C CA . THR A 1 459 ? 1.921 21.031 -18.297 1 83.31 459 THR A CA 1
ATOM 3409 C C . THR A 1 459 ? 1.35 19.625 -18.234 1 83.31 459 THR A C 1
ATOM 3411 O O . THR A 1 459 ? 0.316 19.391 -17.609 1 83.31 459 THR A O 1
ATOM 3414 N N . LEU A 1 460 ? 2.041 18.672 -18.922 1 81.06 460 LEU A N 1
ATOM 3415 C CA . LEU A 1 460 ? 1.549 17.297 -18.906 1 81.06 460 LEU A CA 1
ATOM 3416 C C . LEU A 1 460 ? 1.584 16.703 -17.5 1 81.06 460 LEU A C 1
ATOM 3418 O O . LEU A 1 460 ? 0.666 15.984 -17.109 1 81.06 460 LEU A O 1
ATOM 3422 N N . GLY A 1 461 ? 2.613 17.062 -16.812 1 84.38 461 GLY A N 1
ATOM 3423 C CA . GLY A 1 461 ? 2.711 16.625 -15.43 1 84.38 461 GLY A CA 1
ATOM 3424 C C . GLY A 1 461 ? 1.61 17.172 -14.547 1 84.38 461 GLY A C 1
ATOM 3425 O O . GLY A 1 461 ? 1.023 16.453 -13.742 1 84.38 461 GLY A O 1
ATOM 3426 N N . LYS A 1 462 ? 1.318 18.406 -14.711 1 87.31 462 LYS A N 1
ATOM 3427 C CA . LYS A 1 462 ? 0.245 19.047 -13.953 1 87.31 462 LYS A CA 1
ATOM 3428 C C . LYS A 1 462 ? -1.107 18.422 -14.297 1 87.31 462 LYS A C 1
ATOM 3430 O O . LYS A 1 462 ? -1.925 18.172 -13.398 1 87.31 462 LYS A O 1
ATOM 3435 N N . PHE A 1 463 ? -1.287 18.219 -15.602 1 86.19 463 PHE A N 1
ATOM 3436 C CA . PHE A 1 463 ? -2.539 17.609 -16.047 1 86.19 463 PHE A CA 1
ATOM 3437 C C . PHE A 1 463 ? -2.73 16.234 -15.406 1 86.19 463 PHE A C 1
ATOM 3439 O O . PHE A 1 463 ? -3.787 15.953 -14.844 1 86.19 463 PHE A O 1
ATOM 3446 N N . LEU A 1 464 ? -1.706 15.438 -15.438 1 84.75 464 LEU A N 1
ATOM 3447 C CA . LEU A 1 464 ? -1.792 14.102 -14.875 1 84.75 464 LEU A CA 1
ATOM 3448 C C . LEU A 1 464 ? -1.958 14.156 -13.359 1 84.75 464 LEU A C 1
ATOM 3450 O O . LEU A 1 464 ? -2.717 13.375 -12.781 1 84.75 464 LEU A O 1
ATOM 3454 N N . GLY A 1 465 ? -1.238 15.07 -12.75 1 88.06 465 GLY A N 1
ATOM 3455 C CA . GLY A 1 465 ? -1.369 15.25 -11.312 1 88.06 465 GLY A CA 1
ATOM 3456 C C . GLY A 1 465 ? -2.781 15.594 -10.883 1 88.06 465 GLY A C 1
ATOM 3457 O O . GLY A 1 465 ? -3.254 15.109 -9.852 1 88.06 465 GLY A O 1
ATOM 3458 N N . ARG A 1 466 ? -3.449 16.375 -11.68 1 90.25 466 ARG A N 1
ATOM 3459 C CA . ARG A 1 466 ? -4.797 16.828 -11.375 1 90.25 466 ARG A CA 1
ATOM 3460 C C . ARG A 1 466 ? -5.832 15.75 -11.688 1 90.25 466 ARG A C 1
ATOM 3462 O O . ARG A 1 466 ? -6.836 15.625 -10.984 1 90.25 466 ARG A O 1
ATOM 3469 N N . ARG A 1 467 ? -5.512 14.898 -12.641 1 90 467 ARG A N 1
ATOM 3470 C CA . ARG A 1 467 ? -6.566 14.062 -13.203 1 90 467 ARG A CA 1
ATOM 3471 C C . ARG A 1 467 ? -6.43 12.617 -12.727 1 90 467 ARG A C 1
ATOM 3473 O O . ARG A 1 467 ? -7.375 11.836 -12.82 1 90 467 ARG A O 1
ATOM 3480 N N . ALA A 1 468 ? -5.406 12.312 -12.133 1 89.5 468 ALA A N 1
ATOM 3481 C CA . ALA A 1 468 ? -5.137 10.914 -11.797 1 89.5 468 ALA A CA 1
ATOM 3482 C C . ALA A 1 468 ? -5.68 10.562 -10.414 1 89.5 468 ALA A C 1
ATOM 3484 O O . ALA A 1 468 ? -5.047 9.812 -9.672 1 89.5 468 ALA A O 1
ATOM 3485 N N . ASN A 1 469 ? -6.738 11.156 -10.031 1 92.31 469 ASN A N 1
ATOM 3486 C CA . ASN A 1 469 ? -7.41 10.805 -8.789 1 92.31 469 ASN A CA 1
ATOM 3487 C C . ASN A 1 469 ? -8.922 10.766 -8.961 1 92.31 469 ASN A C 1
ATOM 3489 O O . ASN A 1 469 ? -9.445 11.164 -10 1 92.31 469 ASN A O 1
ATOM 3493 N N . ALA A 1 470 ? -9.648 10.289 -7.996 1 93.38 470 ALA A N 1
ATOM 3494 C CA . ALA A 1 470 ? -11.07 10.008 -8.117 1 93.38 470 ALA A CA 1
ATOM 3495 C C . ALA A 1 470 ? -11.883 11.297 -8.211 1 93.38 470 ALA A C 1
ATOM 3497 O O . ALA A 1 470 ? -13.031 11.289 -8.656 1 93.38 470 ALA A O 1
ATOM 3498 N N . LEU A 1 471 ? -11.273 12.422 -7.773 1 94.5 471 LEU A N 1
ATOM 3499 C CA . LEU A 1 471 ? -11.961 13.711 -7.781 1 94.5 471 LEU A CA 1
ATOM 3500 C C . LEU A 1 471 ? -11.555 14.539 -8.992 1 94.5 471 LEU A C 1
ATOM 3502 O O . LEU A 1 471 ? -12.125 15.609 -9.242 1 94.5 471 LEU A O 1
ATOM 3506 N N . SER A 1 472 ? -10.547 14.109 -9.734 1 92.94 472 SER A N 1
ATOM 3507 C CA . SER A 1 472 ? -10.094 14.625 -11.023 1 92.94 472 SER A CA 1
ATOM 3508 C C . SER A 1 472 ? -9.648 16.078 -10.914 1 92.94 472 SER A C 1
ATOM 3510 O O . SER A 1 472 ? -9.992 16.906 -11.773 1 92.94 472 SER A O 1
ATOM 3512 N N . GLN A 1 473 ? -8.992 16.391 -9.836 1 92.25 473 GLN A N 1
ATOM 3513 C CA . GLN A 1 473 ? -8.477 17.75 -9.609 1 92.25 473 GLN A CA 1
ATOM 3514 C C . GLN A 1 473 ? -7.359 17.734 -8.578 1 92.25 473 GLN A C 1
ATOM 3516 O O . GLN A 1 473 ? -7.129 16.734 -7.902 1 92.25 473 GLN A O 1
ATOM 3521 N N . GLY A 1 474 ? -6.672 18.844 -8.484 1 93.5 474 GLY A N 1
ATOM 3522 C CA . GLY A 1 474 ? -5.672 19 -7.441 1 93.5 474 GLY A CA 1
ATOM 3523 C C . GLY A 1 474 ? -6.262 19.438 -6.113 1 93.5 474 GLY A C 1
ATOM 3524 O O . GLY A 1 474 ? -7.371 19.969 -6.066 1 93.5 474 GLY A O 1
ATOM 3525 N N . GLY A 1 475 ? -5.543 19.094 -5.098 1 95.56 475 GLY A N 1
ATOM 3526 C CA . GLY A 1 475 ? -5.891 19.625 -3.787 1 95.56 475 GLY A CA 1
ATOM 3527 C C . GLY A 1 475 ? -5.301 20.984 -3.52 1 95.56 475 GLY A C 1
ATOM 3528 O O . GLY A 1 475 ? -4.539 21.516 -4.332 1 95.56 475 GLY A O 1
ATOM 3529 N N . TYR A 1 476 ? -5.727 21.578 -2.449 1 94.88 476 TYR A N 1
ATOM 3530 C CA . TYR A 1 476 ? -5.215 22.875 -2.004 1 94.88 476 TYR A CA 1
ATOM 3531 C C . TYR A 1 476 ? -4.438 22.734 -0.701 1 94.88 476 TYR A C 1
ATOM 3533 O O . TYR A 1 476 ? -4.594 21.75 0.019 1 94.88 476 TYR A O 1
ATOM 3541 N N . PRO A 1 477 ? -3.5 23.688 -0.469 1 96.44 477 PRO A N 1
ATOM 3542 C CA . PRO A 1 477 ? -2.795 23.656 0.815 1 96.44 477 PRO A CA 1
ATOM 3543 C C . PRO A 1 477 ? -3.744 23.578 2.008 1 96.44 477 PRO A C 1
ATOM 3545 O O . PRO A 1 477 ? -3.422 22.938 3.012 1 96.44 477 PRO A O 1
ATOM 3548 N N . GLU A 1 478 ? -4.965 24.078 1.877 1 96.5 478 GLU A N 1
ATOM 3549 C CA . GLU A 1 478 ? -5.965 24.078 2.939 1 96.5 478 GLU A CA 1
ATOM 3550 C C . GLU A 1 478 ? -6.441 22.656 3.23 1 96.5 478 GLU A C 1
ATOM 3552 O O . GLU A 1 478 ? -6.852 22.344 4.352 1 96.5 478 GLU A O 1
ATOM 3557 N N . ASP A 1 479 ? -6.414 21.781 2.184 1 97.88 479 ASP A N 1
ATOM 3558 C CA . ASP A 1 479 ? -6.77 20.375 2.402 1 97.88 479 ASP A CA 1
ATOM 3559 C C . ASP A 1 479 ? -5.789 19.703 3.357 1 97.88 479 ASP A C 1
ATOM 3561 O O . ASP A 1 479 ? -6.195 18.938 4.242 1 97.88 479 ASP A O 1
ATOM 3565 N N . ILE A 1 480 ? -4.508 20.016 3.16 1 98.5 480 ILE A N 1
ATOM 3566 C CA . ILE A 1 480 ? -3.467 19.453 4.016 1 98.5 480 ILE A CA 1
ATOM 3567 C C . ILE A 1 480 ? -3.568 20.062 5.414 1 98.5 480 ILE A C 1
ATOM 3569 O O . ILE A 1 480 ? -3.412 19.344 6.414 1 98.5 480 ILE A O 1
ATOM 3573 N N . ALA A 1 481 ? -3.838 21.344 5.469 1 98.56 481 ALA A N 1
ATOM 3574 C CA . ALA A 1 481 ? -3.955 22.047 6.746 1 98.56 481 ALA A CA 1
ATOM 3575 C C . ALA A 1 481 ? -5.094 21.469 7.582 1 98.56 481 ALA A C 1
ATOM 3577 O O . ALA A 1 481 ? -4.945 21.281 8.789 1 98.56 481 ALA A O 1
ATOM 3578 N N . ALA A 1 482 ? -6.234 21.188 6.934 1 98.44 482 ALA A N 1
ATOM 3579 C CA . ALA A 1 482 ? -7.375 20.609 7.641 1 98.44 482 ALA A CA 1
ATOM 3580 C C . ALA A 1 482 ? -7.035 19.234 8.188 1 98.44 482 ALA A C 1
ATOM 3582 O O . ALA A 1 482 ? -7.375 18.906 9.328 1 98.44 482 ALA A O 1
ATOM 3583 N N . ALA A 1 483 ? -6.367 18.438 7.406 1 98.81 483 ALA A N 1
ATOM 3584 C CA . ALA A 1 483 ? -5.953 17.109 7.848 1 98.81 483 ALA A CA 1
ATOM 3585 C C . ALA A 1 483 ? -4.969 17.203 9.008 1 98.81 483 ALA A C 1
ATOM 3587 O O . ALA A 1 483 ? -5.031 16.406 9.945 1 98.81 483 ALA A O 1
ATOM 3588 N N . THR A 1 484 ? -4.051 18.156 8.93 1 98.88 484 THR A N 1
ATOM 3589 C CA . THR A 1 484 ? -3.086 18.359 10.008 1 98.88 484 THR A CA 1
ATOM 3590 C C . THR A 1 484 ? -3.791 18.75 11.305 1 98.88 484 THR A C 1
ATOM 3592 O O . THR A 1 484 ? -3.508 18.203 12.367 1 98.88 484 THR A O 1
ATOM 3595 N N . ALA A 1 485 ? -4.742 19.703 11.227 1 98.69 485 ALA A N 1
ATOM 3596 C CA . ALA A 1 485 ? -5.508 20.109 12.398 1 98.69 485 ALA A CA 1
ATOM 3597 C C . ALA A 1 485 ? -6.289 18.953 12.984 1 98.69 485 ALA A C 1
ATOM 3599 O O . ALA A 1 485 ? -6.383 18.797 14.203 1 98.69 485 ALA A O 1
ATOM 3600 N N . PHE A 1 486 ? -6.852 18.141 12.109 1 98.19 486 PHE A N 1
ATOM 3601 C CA . PHE A 1 486 ? -7.539 16.938 12.547 1 98.19 486 PHE A CA 1
ATOM 3602 C C . PHE A 1 486 ? -6.625 16.062 13.406 1 98.19 486 PHE A C 1
ATOM 3604 O O . PHE A 1 486 ? -6.996 15.672 14.508 1 98.19 486 PHE A O 1
ATOM 3611 N N . LEU A 1 487 ? -5.434 15.812 12.961 1 98.25 487 LEU A N 1
ATOM 3612 C CA . LEU A 1 487 ? -4.508 14.93 13.656 1 98.25 487 LEU A CA 1
ATOM 3613 C C . LEU A 1 487 ? -3.971 15.586 14.922 1 98.25 487 LEU A C 1
ATOM 3615 O O . LEU A 1 487 ? -3.568 14.898 15.859 1 98.25 487 LEU A O 1
ATOM 3619 N N . CYS A 1 488 ? -3.99 16.922 15.008 1 97.5 488 CYS A N 1
ATOM 3620 C CA . CYS A 1 488 ? -3.459 17.641 16.156 1 97.5 488 CYS A CA 1
ATOM 3621 C C . CYS A 1 488 ? -4.48 17.719 17.281 1 97.5 488 CYS A C 1
ATOM 3623 O O . CYS A 1 488 ? -4.129 18.016 18.422 1 97.5 488 CYS A O 1
ATOM 3625 N N . CYS A 1 489 ? -5.699 17.438 16.969 1 93.31 489 CYS A N 1
ATOM 3626 C CA . CYS A 1 489 ? -6.781 17.578 17.938 1 93.31 489 CYS A CA 1
ATOM 3627 C C . CYS A 1 489 ? -6.75 16.438 18.953 1 93.31 489 CYS A C 1
ATOM 3629 O O . CYS A 1 489 ? -6.301 15.336 18.641 1 93.31 489 CYS A O 1
ATOM 3631 N N . GLU A 1 490 ? -7.281 16.703 20.109 1 86.81 490 GLU A N 1
ATOM 3632 C CA . GLU A 1 490 ? -7.328 15.734 21.203 1 86.81 490 GLU A CA 1
ATOM 3633 C C . GLU A 1 490 ? -8.125 14.492 20.812 1 86.81 490 GLU A C 1
ATOM 3635 O O . GLU A 1 490 ? -7.824 13.383 21.25 1 86.81 490 GLU A O 1
ATOM 3640 N N . GLY A 1 491 ? -9.047 14.648 19.938 1 90.06 491 GLY A N 1
ATOM 3641 C CA . GLY A 1 491 ? -9.891 13.539 19.531 1 90.06 491 GLY A CA 1
ATOM 3642 C C . GLY A 1 491 ? -9.172 12.531 18.656 1 90.06 491 GLY A C 1
ATOM 3643 O O . GLY A 1 491 ? -9.688 11.438 18.406 1 90.06 491 GLY A O 1
ATOM 3644 N N . SER A 1 492 ? -7.922 12.773 18.297 1 93.5 492 SER A N 1
ATOM 3645 C CA . SER A 1 492 ? -7.172 11.891 17.406 1 93.5 492 SER A CA 1
ATOM 3646 C C . SER A 1 492 ? -6.246 10.969 18.188 1 93.5 492 SER A C 1
ATOM 3648 O O . SER A 1 492 ? -5.312 10.391 17.625 1 93.5 492 SER A O 1
ATOM 3650 N N . GLY A 1 493 ? -6.484 10.789 19.5 1 90.44 493 GLY A N 1
ATOM 3651 C CA . GLY A 1 493 ? -5.621 10 20.359 1 90.44 493 GLY A CA 1
ATOM 3652 C C . GLY A 1 493 ? -5.551 8.539 19.969 1 90.44 493 GLY A C 1
ATOM 3653 O O . GLY A 1 493 ? -4.566 7.859 20.266 1 90.44 493 GLY A O 1
ATOM 3654 N N . GLY A 1 494 ? -6.59 8.039 19.312 1 90.19 494 GLY A N 1
ATOM 3655 C CA . GLY A 1 494 ? -6.602 6.645 18.891 1 90.19 494 GLY A CA 1
ATOM 3656 C C . GLY A 1 494 ? -5.988 6.426 17.531 1 90.19 494 GLY A C 1
ATOM 3657 O O . GLY A 1 494 ? -5.902 5.293 17.062 1 90.19 494 GLY A O 1
ATOM 3658 N N . VAL A 1 495 ? -5.555 7.48 16.844 1 94.75 495 VAL A N 1
ATOM 3659 C CA . VAL A 1 495 ? -4.984 7.422 15.5 1 94.75 495 VAL A CA 1
ATOM 3660 C C . VAL A 1 495 ? -3.479 7.652 15.57 1 94.75 495 VAL A C 1
ATOM 3662 O O . VAL A 1 495 ? -3.025 8.789 15.734 1 94.75 495 VAL A O 1
ATOM 3665 N N . SER A 1 496 ? -2.684 6.57 15.445 1 95 496 SER A N 1
ATOM 3666 C CA . SER A 1 496 ? -1.233 6.715 15.539 1 95 496 SER A CA 1
ATOM 3667 C C . SER A 1 496 ? -0.523 5.73 14.609 1 95 496 SER A C 1
ATOM 3669 O O . SER A 1 496 ? -1.039 4.645 14.336 1 95 496 SER A O 1
ATOM 3671 N N . GLY A 1 497 ? 0.574 6.16 14.109 1 96.25 497 GLY A N 1
ATOM 3672 C CA . GLY A 1 497 ? 1.438 5.309 13.305 1 96.25 497 GLY A CA 1
ATOM 3673 C C . GLY A 1 497 ? 0.925 5.098 11.898 1 96.25 497 GLY A C 1
ATOM 3674 O O . GLY A 1 497 ? 1.291 4.121 11.234 1 96.25 497 GLY A O 1
ATOM 3675 N N . GLN A 1 498 ? 0.03 5.98 11.477 1 97.06 498 GLN A N 1
ATOM 3676 C CA . GLN A 1 498 ? -0.61 5.801 10.172 1 97.06 498 GLN A CA 1
ATOM 3677 C C . GLN A 1 498 ? -0.176 6.887 9.195 1 97.06 498 GLN A C 1
ATOM 3679 O O . GLN A 1 498 ? 0.368 7.918 9.602 1 97.06 498 GLN A O 1
ATOM 3684 N N . THR A 1 499 ? -0.287 6.602 7.977 1 97.38 499 THR A N 1
ATOM 3685 C CA . THR A 1 499 ? -0.129 7.59 6.914 1 97.38 499 THR A CA 1
ATOM 3686 C C . THR A 1 499 ? -1.472 7.902 6.262 1 97.38 499 THR A C 1
ATOM 3688 O O . THR A 1 499 ? -2.092 7.027 5.652 1 97.38 499 THR A O 1
ATOM 3691 N N . LEU A 1 500 ? -1.952 9.078 6.43 1 98 500 LEU A N 1
ATOM 3692 C CA . LEU A 1 500 ? -3.193 9.547 5.816 1 98 500 LEU A CA 1
ATOM 3693 C C . LEU A 1 500 ? -2.922 10.188 4.461 1 98 500 LEU A C 1
ATOM 3695 O O . LEU A 1 500 ? -2.252 11.219 4.379 1 98 500 LEU A O 1
ATOM 3699 N N . ARG A 1 501 ? -3.404 9.586 3.41 1 97.19 501 ARG A N 1
ATOM 3700 C CA . ARG A 1 501 ? -3.264 10.195 2.09 1 97.19 501 ARG A CA 1
ATOM 3701 C C . ARG A 1 501 ? -4.285 11.305 1.89 1 97.19 501 ARG A C 1
ATOM 3703 O O . ARG A 1 501 ? -5.484 11.102 2.094 1 97.19 501 ARG A O 1
ATOM 3710 N N . VAL A 1 502 ? -3.84 12.398 1.637 1 98 502 VAL A N 1
ATOM 3711 C CA . VAL A 1 502 ? -4.672 13.516 1.207 1 98 502 VAL A CA 1
ATOM 3712 C C . VAL A 1 502 ? -4.398 13.828 -0.263 1 98 502 VAL A C 1
ATOM 3714 O O . VAL A 1 502 ? -3.582 14.695 -0.579 1 98 502 VAL A O 1
ATOM 3717 N N . CYS A 1 503 ? -5.148 13.055 -1.086 1 96.81 503 CYS A N 1
ATOM 3718 C CA . CYS A 1 503 ? -4.75 13.055 -2.488 1 96.81 503 CYS A CA 1
ATOM 3719 C C . CYS A 1 503 ? -5.953 12.82 -3.396 1 96.81 503 CYS A C 1
ATOM 3721 O O . CYS A 1 503 ? -5.793 12.453 -4.562 1 96.81 503 CYS A O 1
ATOM 3723 N N . GLY A 1 504 ? -7.199 12.875 -2.881 1 96.44 504 GLY A N 1
ATOM 3724 C CA . GLY A 1 504 ? -8.398 12.648 -3.674 1 96.44 504 GLY A CA 1
ATOM 3725 C C . GLY A 1 504 ? -8.508 11.227 -4.188 1 96.44 504 GLY A C 1
ATOM 3726 O O . GLY A 1 504 ? -9.141 10.977 -5.215 1 96.44 504 GLY A O 1
ATOM 3727 N N . LEU A 1 505 ? -7.746 10.328 -3.531 1 95.81 505 LEU A N 1
ATOM 3728 C CA . LEU A 1 505 ? -7.617 8.93 -3.949 1 95.81 505 LEU A CA 1
ATOM 3729 C C . LEU A 1 505 ? -6.895 8.836 -5.289 1 95.81 505 LEU A C 1
ATOM 3731 O O . LEU A 1 505 ? -7.461 8.352 -6.27 1 95.81 505 LEU A O 1
ATOM 3735 N N . ASN A 1 506 ? -5.695 9.305 -5.242 1 93.12 506 ASN A N 1
ATOM 3736 C CA . ASN A 1 506 ? -4.812 9.227 -6.398 1 93.12 506 ASN A CA 1
ATOM 3737 C C . ASN A 1 506 ? -4.52 7.781 -6.785 1 93.12 506 ASN A C 1
ATOM 3739 O O . ASN A 1 506 ? -4.418 6.91 -5.918 1 93.12 506 ASN A O 1
ATOM 3743 N N . ALA A 1 507 ? -4.383 7.508 -8.078 1 84.88 507 ALA A N 1
ATOM 3744 C CA . ALA A 1 507 ? -4.121 6.168 -8.602 1 84.88 507 ALA A CA 1
ATOM 3745 C C . ALA A 1 507 ? -2.783 5.637 -8.094 1 84.88 507 ALA A C 1
ATOM 3747 O O . ALA A 1 507 ? -2.605 4.426 -7.941 1 84.88 507 ALA A O 1
ATOM 3748 N N . VAL A 1 508 ? -1.922 6.574 -7.945 1 71.44 508 VAL A N 1
ATOM 3749 C CA . VAL A 1 508 ? -0.572 6.23 -7.512 1 71.44 508 VAL A CA 1
ATOM 3750 C C . VAL A 1 508 ? -0.563 5.977 -6.004 1 71.44 508 VAL A C 1
ATOM 3752 O O . VAL A 1 508 ? -1.153 6.742 -5.238 1 71.44 508 VAL A O 1
ATOM 3755 N N . GLY A 1 509 ? -0.028 4.82 -5.73 1 61.16 509 GLY A N 1
ATOM 3756 C CA . GLY A 1 509 ? 0.085 4.516 -4.316 1 61.16 509 GLY A CA 1
ATOM 3757 C C . GLY A 1 509 ? -0.969 3.539 -3.828 1 61.16 509 GLY A C 1
ATOM 3758 O O . GLY A 1 509 ? -1.762 3.025 -4.621 1 61.16 509 GLY A O 1
ATOM 3759 N N . LYS A 1 510 ? -0.875 2.955 -2.564 1 65 510 LYS A N 1
ATOM 3760 C CA . LYS A 1 510 ? -1.704 1.903 -1.984 1 65 510 LYS A CA 1
ATOM 3761 C C . LYS A 1 510 ? -3.16 2.35 -1.875 1 65 510 LYS A C 1
ATOM 3763 O O . LYS A 1 510 ? -3.439 3.539 -1.709 1 65 510 LYS A O 1
ATOM 3768 N N . MET B 1 1 ? 9.711 -22.594 -29.516 1 29.75 1 MET B N 1
ATOM 3769 C CA . MET B 1 1 ? 8.688 -21.656 -29.953 1 29.75 1 MET B CA 1
ATOM 3770 C C . MET B 1 1 ? 8.062 -20.938 -28.766 1 29.75 1 MET B C 1
ATOM 3772 O O . MET B 1 1 ? 7.797 -21.562 -27.734 1 29.75 1 MET B O 1
ATOM 3776 N N . PRO B 1 2 ? 8.297 -19.766 -28.688 1 39.5 2 PRO B N 1
ATOM 3777 C CA . PRO B 1 2 ? 7.633 -19.141 -27.531 1 39.5 2 PRO B CA 1
ATOM 3778 C C . PRO B 1 2 ? 6.211 -19.641 -27.328 1 39.5 2 PRO B C 1
ATOM 3780 O O . PRO B 1 2 ? 5.539 -20.031 -28.281 1 39.5 2 PRO B O 1
ATOM 3783 N N . PRO B 1 3 ? 5.891 -20.078 -26.172 1 45.53 3 PRO B N 1
ATOM 3784 C CA . PRO B 1 3 ? 4.539 -20.625 -26 1 45.53 3 PRO B CA 1
ATOM 3785 C C . PRO B 1 3 ? 3.473 -19.766 -26.672 1 45.53 3 PRO B C 1
ATOM 3787 O O . PRO B 1 3 ? 3.66 -18.547 -26.828 1 45.53 3 PRO B O 1
ATOM 3790 N N . ARG B 1 4 ? 2.645 -20.359 -27.531 1 44.69 4 ARG B N 1
ATOM 3791 C CA . ARG B 1 4 ? 1.561 -19.844 -28.359 1 44.69 4 ARG B CA 1
ATOM 3792 C C . ARG B 1 4 ? 0.916 -18.625 -27.719 1 44.69 4 ARG B C 1
ATOM 3794 O O . ARG B 1 4 ? 0.556 -17.672 -28.406 1 44.69 4 ARG B O 1
ATOM 3801 N N . GLN B 1 5 ? 0.856 -18.656 -26.469 1 47.66 5 GLN B N 1
ATOM 3802 C CA . GLN B 1 5 ? 0.135 -17.562 -25.812 1 47.66 5 GLN B CA 1
ATOM 3803 C C . GLN B 1 5 ? 0.969 -16.281 -25.781 1 47.66 5 GLN B C 1
ATOM 3805 O O . GLN B 1 5 ? 0.432 -15.188 -25.922 1 47.66 5 GLN B O 1
ATOM 3810 N N . GLN B 1 6 ? 2.305 -16.391 -25.688 1 54.25 6 GLN B N 1
ATOM 3811 C CA . GLN B 1 6 ? 3.17 -15.227 -25.734 1 54.25 6 GLN B CA 1
ATOM 3812 C C . GLN B 1 6 ? 3.092 -14.539 -27.109 1 54.25 6 GLN B C 1
ATOM 3814 O O . GLN B 1 6 ? 3.068 -13.312 -27.188 1 54.25 6 GLN B O 1
ATOM 3819 N N . PHE B 1 7 ? 2.859 -15.422 -28.078 1 47.59 7 PHE B N 1
ATOM 3820 C CA . PHE B 1 7 ? 2.846 -14.906 -29.438 1 47.59 7 PHE B CA 1
ATOM 3821 C C . PHE B 1 7 ? 1.589 -14.086 -29.688 1 47.59 7 PHE B C 1
ATOM 3823 O O . PHE B 1 7 ? 1.653 -13.023 -30.312 1 47.59 7 PHE B O 1
ATOM 3830 N N . GLN B 1 8 ? 0.522 -14.555 -29.234 1 53.31 8 GLN B N 1
ATOM 3831 C CA . GLN B 1 8 ? -0.72 -13.828 -29.469 1 53.31 8 GLN B CA 1
ATOM 3832 C C . GLN B 1 8 ? -0.744 -12.516 -28.703 1 53.31 8 GLN B C 1
ATOM 3834 O O . GLN B 1 8 ? -1.176 -11.484 -29.219 1 53.31 8 GLN B O 1
ATOM 3839 N N . ALA B 1 9 ? -0.235 -12.5 -27.562 1 58.78 9 ALA B N 1
ATOM 3840 C CA . ALA B 1 9 ? -0.165 -11.289 -26.75 1 58.78 9 ALA B CA 1
ATOM 3841 C C . ALA B 1 9 ? 0.72 -10.234 -27.406 1 58.78 9 ALA B C 1
ATOM 3843 O O . ALA B 1 9 ? 0.364 -9.055 -27.453 1 58.78 9 ALA B O 1
ATOM 3844 N N . PHE B 1 10 ? 1.718 -10.695 -27.953 1 58.31 10 PHE B N 1
ATOM 3845 C CA . PHE B 1 10 ? 2.641 -9.844 -28.688 1 58.31 10 PHE B CA 1
ATOM 3846 C C . PHE B 1 10 ? 1.965 -9.25 -29.922 1 58.31 10 PHE B C 1
ATOM 3848 O O . PHE B 1 10 ? 2.09 -8.047 -30.188 1 58.31 10 PHE B O 1
ATOM 3855 N N . LYS B 1 11 ? 1.143 -10.008 -30.453 1 60.91 11 LYS B N 1
ATOM 3856 C CA . LYS B 1 11 ? 0.485 -9.57 -31.672 1 60.91 11 LYS B CA 1
ATOM 3857 C C . LYS B 1 11 ? -0.585 -8.523 -31.375 1 60.91 11 LYS B C 1
ATOM 3859 O O . LYS B 1 11 ? -0.85 -7.645 -32.219 1 60.91 11 LYS B O 1
ATOM 3864 N N . ASP B 1 12 ? -0.992 -8.555 -30.234 1 72.25 12 ASP B N 1
ATOM 3865 C CA . ASP B 1 12 ? -2.131 -7.688 -29.938 1 72.25 12 ASP B CA 1
ATOM 3866 C C . ASP B 1 12 ? -1.668 -6.32 -29.438 1 72.25 12 ASP B C 1
ATOM 3868 O O . ASP B 1 12 ? -2.453 -5.367 -29.406 1 72.25 12 ASP B O 1
ATOM 3872 N N . ASP B 1 13 ? -0.449 -6.188 -29.125 1 78.62 13 ASP B N 1
ATOM 3873 C CA . ASP B 1 13 ? 0.071 -4.902 -28.672 1 78.62 13 ASP B CA 1
ATOM 3874 C C . ASP B 1 13 ? 0.749 -4.152 -29.812 1 78.62 13 ASP B C 1
ATOM 3876 O O . ASP B 1 13 ? 1.917 -4.398 -30.125 1 78.62 13 ASP B O 1
ATOM 3880 N N . PHE B 1 14 ? 0.053 -3.16 -30.328 1 75.62 14 PHE B N 1
ATOM 3881 C CA . PHE B 1 14 ? 0.472 -2.428 -31.516 1 75.62 14 PHE B CA 1
ATOM 3882 C C . PHE B 1 14 ? 1.813 -1.743 -31.281 1 75.62 14 PHE B C 1
ATOM 3884 O O . PHE B 1 14 ? 2.736 -1.886 -32.094 1 75.62 14 PHE B O 1
ATOM 3891 N N . PHE B 1 15 ? 1.979 -1.176 -30.219 1 77.56 15 PHE B N 1
ATOM 3892 C CA . PHE B 1 15 ? 3.195 -0.415 -29.953 1 77.56 15 PHE B CA 1
ATOM 3893 C C . PHE B 1 15 ? 4.363 -1.346 -29.656 1 77.56 15 PHE B C 1
ATOM 3895 O O . PHE B 1 15 ? 5.508 -1.048 -30 1 77.56 15 PHE B O 1
ATOM 3902 N N . LEU B 1 16 ? 4.109 -2.385 -29 1 80.88 16 LEU B N 1
ATOM 3903 C CA . LEU B 1 16 ? 5.164 -3.359 -28.75 1 80.88 16 LEU B CA 1
ATOM 3904 C C . LEU B 1 16 ? 5.691 -3.947 -30.047 1 80.88 16 LEU B C 1
ATOM 3906 O O . LEU B 1 16 ? 6.902 -4.117 -30.219 1 80.88 16 LEU B O 1
ATOM 3910 N N . LYS B 1 17 ? 4.832 -4.18 -30.938 1 77.62 17 LYS B N 1
ATOM 3911 C CA . LYS B 1 17 ? 5.23 -4.691 -32.25 1 77.62 17 LYS B CA 1
ATOM 3912 C C . LYS B 1 17 ? 6.02 -3.645 -33.031 1 77.62 17 LYS B C 1
ATOM 3914 O O . LYS B 1 17 ? 7.082 -3.941 -33.594 1 77.62 17 LYS B O 1
ATOM 3919 N N . LEU B 1 18 ? 5.492 -2.406 -32.969 1 76.88 18 LEU B N 1
ATOM 3920 C CA . LEU B 1 18 ? 6.098 -1.328 -33.75 1 76.88 18 LEU B CA 1
ATOM 3921 C C . LEU B 1 18 ? 7.477 -0.975 -33.188 1 76.88 18 LEU B C 1
ATOM 3923 O O . LEU B 1 18 ? 8.383 -0.644 -33.969 1 76.88 18 LEU B O 1
ATOM 3927 N N . SER B 1 19 ? 7.609 -1.114 -31.953 1 79.94 19 SER B N 1
ATOM 3928 C CA . SER B 1 19 ? 8.844 -0.69 -31.297 1 79.94 19 SER B CA 1
ATOM 3929 C C . SER B 1 19 ? 9.969 -1.694 -31.531 1 79.94 19 SER B C 1
ATOM 3931 O O . SER B 1 19 ? 11.133 -1.403 -31.25 1 79.94 19 SER B O 1
ATOM 3933 N N . GLN B 1 20 ? 9.617 -2.838 -32.031 1 79.25 20 GLN B N 1
ATOM 3934 C CA . GLN B 1 20 ? 10.648 -3.832 -32.344 1 79.25 20 GLN B CA 1
ATOM 3935 C C . GLN B 1 20 ? 11.383 -3.488 -33.625 1 79.25 20 GLN B C 1
ATOM 3937 O O . GLN B 1 20 ? 12.453 -4.039 -33.906 1 79.25 20 GLN B O 1
ATOM 3942 N N . ASN B 1 21 ? 10.695 -2.562 -34.375 1 78.56 21 ASN B N 1
ATOM 3943 C CA . ASN B 1 21 ? 11.312 -2.102 -35.625 1 78.56 21 ASN B CA 1
ATOM 3944 C C . ASN B 1 21 ? 12.344 -1.006 -35.344 1 78.56 21 ASN B C 1
ATOM 3946 O O . ASN B 1 21 ? 11.992 0.081 -34.906 1 78.56 21 ASN B O 1
ATOM 3950 N N . ASN B 1 22 ? 13.555 -1.243 -35.688 1 80.62 22 ASN B N 1
ATOM 3951 C CA . ASN B 1 22 ? 14.672 -0.355 -35.406 1 80.62 22 ASN B CA 1
ATOM 3952 C C . ASN B 1 22 ? 14.562 0.965 -36.156 1 80.62 22 ASN B C 1
ATOM 3954 O O . ASN B 1 22 ? 15.125 1.977 -35.719 1 80.62 22 ASN B O 1
ATOM 3958 N N . ILE B 1 23 ? 13.875 0.961 -37.25 1 79 23 ILE B N 1
ATOM 3959 C CA . ILE B 1 23 ? 13.719 2.164 -38.062 1 79 23 ILE B CA 1
ATOM 3960 C C . ILE B 1 23 ? 12.633 3.053 -37.469 1 79 23 ILE B C 1
ATOM 3962 O O . ILE B 1 23 ? 12.773 4.277 -37.406 1 79 23 ILE B O 1
ATOM 3966 N N . LEU B 1 24 ? 11.586 2.426 -36.969 1 80 24 LEU B N 1
ATOM 3967 C CA . LEU B 1 24 ? 10.414 3.174 -36.531 1 80 24 LEU B CA 1
ATOM 3968 C C . LEU B 1 24 ? 10.562 3.619 -35.094 1 80 24 LEU B C 1
ATOM 3970 O O . LEU B 1 24 ? 9.992 4.629 -34.688 1 80 24 LEU B O 1
ATOM 3974 N N . ARG B 1 25 ? 11.289 2.91 -34.375 1 82.69 25 ARG B N 1
ATOM 3975 C CA . ARG B 1 25 ? 11.383 3.139 -32.938 1 82.69 25 ARG B CA 1
ATOM 3976 C C . ARG B 1 25 ? 11.859 4.559 -32.625 1 82.69 25 ARG B C 1
ATOM 3978 O O . ARG B 1 25 ? 11.258 5.258 -31.812 1 82.69 25 ARG B O 1
ATOM 3985 N N . PRO B 1 26 ? 12.891 5.02 -33.312 1 80.5 26 PRO B N 1
ATOM 3986 C CA . PRO B 1 26 ? 13.328 6.391 -33.031 1 80.5 26 PRO B CA 1
ATOM 3987 C C . PRO B 1 26 ? 12.25 7.426 -33.344 1 80.5 26 PRO B C 1
ATOM 3989 O O . PRO B 1 26 ? 12.156 8.445 -32.656 1 80.5 26 PRO B O 1
ATOM 3992 N N . TRP B 1 27 ? 11.461 7.137 -34.25 1 76 27 TRP B N 1
ATOM 3993 C CA . TRP B 1 27 ? 10.391 8.055 -34.594 1 76 27 TRP B CA 1
ATOM 3994 C C . TRP B 1 27 ? 9.297 8.062 -33.531 1 76 27 TRP B C 1
ATOM 3996 O O . TRP B 1 27 ? 8.781 9.125 -33.188 1 76 27 TRP B O 1
ATOM 4006 N N . LEU B 1 28 ? 9.008 6.91 -33.125 1 76.06 28 LEU B N 1
ATOM 4007 C CA . LEU B 1 28 ? 8.008 6.816 -32.062 1 76.06 28 LEU B CA 1
ATOM 4008 C C . LEU B 1 28 ? 8.445 7.602 -30.828 1 76.06 28 LEU B C 1
ATOM 4010 O O . LEU B 1 28 ? 7.656 8.367 -30.266 1 76.06 28 LEU B O 1
ATOM 4014 N N . SER B 1 29 ? 9.594 7.422 -30.531 1 78.56 29 SER B N 1
ATOM 4015 C CA . SER B 1 29 ? 10.148 8.117 -29.375 1 78.56 29 SER B CA 1
ATOM 4016 C C . SER B 1 29 ? 10.125 9.625 -29.562 1 78.56 29 SER B C 1
ATOM 4018 O O . SER B 1 29 ? 9.805 10.375 -28.641 1 78.56 29 SER B O 1
ATOM 4020 N N . LYS B 1 30 ? 10.438 10.07 -30.719 1 73.75 30 LYS B N 1
ATOM 4021 C CA . LYS B 1 30 ? 10.469 11.492 -31.047 1 73.75 30 LYS B CA 1
ATOM 4022 C C . LYS B 1 30 ? 9.086 12.117 -30.891 1 73.75 30 LYS B C 1
ATOM 4024 O O . LYS B 1 30 ? 8.969 13.281 -30.484 1 73.75 30 LYS B O 1
ATOM 4029 N N . PHE B 1 31 ? 8.117 11.289 -31.125 1 75.38 31 PHE B N 1
ATOM 4030 C CA . PHE B 1 31 ? 6.758 11.812 -31.078 1 75.38 31 PHE B CA 1
ATOM 4031 C C . PHE B 1 31 ? 6.133 11.555 -29.703 1 75.38 31 PHE B C 1
ATOM 4033 O O . PHE B 1 31 ? 4.934 11.766 -29.516 1 75.38 31 PHE B O 1
ATOM 4040 N N . GLY B 1 32 ? 6.914 11 -28.812 1 72.88 32 GLY B N 1
ATOM 4041 C CA . GLY B 1 32 ? 6.438 10.789 -27.453 1 72.88 32 GLY B CA 1
ATOM 4042 C C . GLY B 1 32 ? 5.539 9.57 -27.312 1 72.88 32 GLY B C 1
ATOM 4043 O O . GLY B 1 32 ? 4.754 9.477 -26.375 1 72.88 32 GLY B O 1
ATOM 4044 N N . LEU B 1 33 ? 5.633 8.719 -28.297 1 74.69 33 LEU B N 1
ATOM 4045 C CA . LEU B 1 33 ? 4.832 7.496 -28.266 1 74.69 33 LEU B CA 1
ATOM 4046 C C . LEU B 1 33 ? 5.555 6.402 -27.484 1 74.69 33 LEU B C 1
ATOM 4048 O O . LEU B 1 33 ? 6.781 6.43 -27.359 1 74.69 33 LEU B O 1
ATOM 4052 N N . PRO B 1 34 ? 4.762 5.445 -27.031 1 79.25 34 PRO B N 1
ATOM 4053 C CA . PRO B 1 34 ? 5.387 4.383 -26.234 1 79.25 34 PRO B CA 1
ATOM 4054 C C . PRO B 1 34 ? 6.309 3.494 -27.062 1 79.25 34 PRO B C 1
ATOM 4056 O O . PRO B 1 34 ? 6.008 3.188 -28.219 1 79.25 34 PRO B O 1
ATOM 4059 N N . THR B 1 35 ? 7.461 3.133 -26.516 1 84.69 35 THR B N 1
ATOM 4060 C CA . THR B 1 35 ? 8.406 2.232 -27.172 1 84.69 35 THR B CA 1
ATOM 4061 C C . THR B 1 35 ? 8.812 1.099 -26.234 1 84.69 35 THR B C 1
ATOM 4063 O O . THR B 1 35 ? 10 0.902 -25.953 1 84.69 35 THR B O 1
ATOM 4066 N N . PRO B 1 36 ? 7.824 0.272 -25.828 1 88.31 36 PRO B N 1
ATOM 4067 C CA . PRO B 1 36 ? 8.18 -0.841 -24.953 1 88.31 36 PRO B CA 1
ATOM 4068 C C . PRO B 1 36 ? 9.109 -1.854 -25.609 1 88.31 36 PRO B C 1
ATOM 4070 O O . PRO B 1 3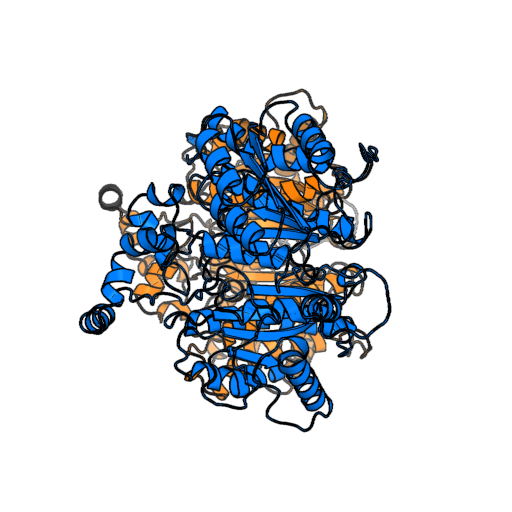6 ? 9.039 -2.053 -26.828 1 88.31 36 PRO B O 1
ATOM 4073 N N . VAL B 1 37 ? 9.992 -2.479 -24.828 1 89.31 37 VAL B N 1
ATOM 4074 C CA . VAL B 1 37 ? 10.883 -3.523 -25.328 1 89.31 37 VAL B CA 1
ATOM 4075 C C . VAL B 1 37 ? 10.305 -4.898 -24.984 1 89.31 37 VAL B C 1
ATOM 4077 O O . VAL B 1 37 ? 9.758 -5.094 -23.891 1 89.31 37 VAL B O 1
ATOM 4080 N N . LEU B 1 38 ? 10.406 -5.762 -25.938 1 90.31 38 LEU B N 1
ATOM 4081 C CA . LEU B 1 38 ? 9.977 -7.129 -25.656 1 90.31 38 LEU B CA 1
ATOM 4082 C C . LEU B 1 38 ? 10.82 -7.738 -24.531 1 90.31 38 LEU B C 1
ATOM 4084 O O . LEU B 1 38 ? 12.047 -7.84 -24.656 1 90.31 38 LEU B O 1
ATOM 4088 N N . LEU B 1 39 ? 10.172 -8.172 -23.484 1 94.12 39 LEU B N 1
ATOM 4089 C CA . LEU B 1 39 ? 10.898 -8.656 -22.312 1 94.12 39 LEU B CA 1
ATOM 4090 C C . LEU B 1 39 ? 11.508 -10.031 -22.578 1 94.12 39 LEU B C 1
ATOM 4092 O O . LEU B 1 39 ? 10.891 -10.867 -23.234 1 94.12 39 LEU B O 1
ATOM 4096 N N . ASP B 1 40 ? 12.703 -10.203 -22.109 1 93.75 40 ASP B N 1
ATOM 4097 C CA . ASP B 1 40 ? 13.352 -11.508 -22.156 1 93.75 40 ASP B CA 1
ATOM 4098 C C . ASP B 1 40 ? 12.883 -12.398 -21 1 93.75 40 ASP B C 1
ATOM 4100 O O . ASP B 1 40 ? 13.234 -12.156 -19.844 1 93.75 40 ASP B O 1
ATOM 4104 N N . ARG B 1 41 ? 12.117 -13.422 -21.297 1 92.94 41 ARG B N 1
ATOM 4105 C CA . ARG B 1 41 ? 11.57 -14.32 -20.281 1 92.94 41 ARG B CA 1
ATOM 4106 C C . ARG B 1 41 ? 12.281 -15.672 -20.312 1 92.94 41 ARG B C 1
ATOM 4108 O O . ARG B 1 41 ? 11.836 -16.625 -19.656 1 92.94 41 ARG B O 1
ATOM 4115 N N . GLY B 1 42 ? 13.336 -15.703 -20.984 1 88.69 42 GLY B N 1
ATOM 4116 C CA . GLY B 1 42 ? 14.055 -16.953 -21.109 1 88.69 42 GLY B CA 1
ATOM 4117 C C . GLY B 1 42 ? 13.383 -17.938 -22.047 1 88.69 42 GLY B C 1
ATOM 4118 O O . GLY B 1 42 ? 12.297 -17.672 -22.562 1 88.69 42 GLY B O 1
ATOM 4119 N N . THR B 1 43 ? 14.062 -19.109 -22.266 1 86.81 43 THR B N 1
ATOM 4120 C CA . THR B 1 43 ? 13.562 -20.078 -23.234 1 86.81 43 THR B CA 1
ATOM 4121 C C . THR B 1 43 ? 13.195 -21.391 -22.531 1 86.81 43 THR B C 1
ATOM 4123 O O . THR B 1 43 ? 12.523 -22.25 -23.109 1 86.81 43 THR B O 1
ATOM 4126 N N . ARG B 1 44 ? 13.516 -21.484 -21.281 1 87.19 44 ARG B N 1
ATOM 4127 C CA . ARG B 1 44 ? 13.25 -22.719 -20.547 1 87.19 44 ARG B CA 1
ATOM 4128 C C . ARG B 1 44 ? 11.836 -22.719 -19.984 1 87.19 44 ARG B C 1
ATOM 4130 O O . ARG B 1 44 ? 11.297 -21.672 -19.609 1 87.19 44 ARG B O 1
ATOM 4137 N N . ASN B 1 45 ? 11.336 -23.906 -19.938 1 90.25 45 ASN B N 1
ATOM 4138 C CA . ASN B 1 45 ? 9.992 -24.031 -19.375 1 90.25 45 ASN B CA 1
ATOM 4139 C C . ASN B 1 45 ? 10.039 -24.406 -17.891 1 90.25 45 ASN B C 1
ATOM 4141 O O . ASN B 1 45 ? 9 -24.641 -17.281 1 90.25 45 ASN B O 1
ATOM 4145 N N . HIS B 1 46 ? 11.211 -24.547 -17.359 1 94.06 46 HIS B N 1
ATOM 4146 C CA . HIS B 1 46 ? 11.445 -24.781 -15.945 1 94.06 46 HIS B CA 1
ATOM 4147 C C . HIS B 1 46 ? 12.742 -24.141 -15.477 1 94.06 46 HIS B C 1
ATOM 4149 O O . HIS B 1 46 ? 13.57 -23.734 -16.297 1 94.06 46 HIS B O 1
ATOM 4155 N N . PHE B 1 47 ? 12.875 -23.953 -14.227 1 94.75 47 PHE B N 1
ATOM 4156 C CA . PHE B 1 47 ? 14.094 -23.359 -13.688 1 94.75 47 PHE B CA 1
ATOM 4157 C C . PHE B 1 47 ? 15.281 -24.297 -13.867 1 94.75 47 PHE B C 1
ATOM 4159 O O . PHE B 1 47 ? 15.117 -25.531 -13.805 1 94.75 47 PHE B O 1
ATOM 4166 N N . ALA B 1 48 ? 16.469 -23.781 -14.039 1 92.19 48 ALA B N 1
ATOM 4167 C CA . ALA B 1 48 ? 17.688 -24.578 -14.047 1 92.19 48 ALA B CA 1
ATOM 4168 C C . ALA B 1 48 ? 18.031 -25.062 -12.641 1 92.19 48 ALA B C 1
ATOM 4170 O O . ALA B 1 48 ? 17.578 -24.484 -11.648 1 92.19 48 ALA B O 1
ATOM 4171 N N . VAL B 1 49 ? 18.719 -26.156 -12.586 1 89.69 49 VAL B N 1
ATOM 4172 C CA . VAL B 1 49 ? 19.266 -26.672 -11.336 1 89.69 49 VAL B CA 1
ATOM 4173 C C . VAL B 1 49 ? 20.766 -26.875 -11.477 1 89.69 49 VAL B C 1
ATOM 4175 O O . VAL B 1 49 ? 21.219 -27.75 -12.219 1 89.69 49 VAL B O 1
ATOM 4178 N N . PRO B 1 50 ? 21.562 -26.047 -10.805 1 91.19 50 PRO B N 1
ATOM 4179 C CA . PRO B 1 50 ? 21.203 -24.922 -9.945 1 91.19 50 PRO B CA 1
ATOM 4180 C C . PRO B 1 50 ? 20.578 -23.766 -10.719 1 91.19 50 PRO B C 1
ATOM 4182 O O . PRO B 1 50 ? 20.812 -23.625 -11.922 1 91.19 50 PRO B O 1
ATOM 4185 N N . PRO B 1 51 ? 19.906 -22.922 -9.992 1 93.25 51 PRO B N 1
ATOM 4186 C CA . PRO B 1 51 ? 19 -21.969 -10.664 1 93.25 51 PRO B CA 1
ATOM 4187 C C . PRO B 1 51 ? 19.75 -20.953 -11.516 1 93.25 51 PRO B C 1
ATOM 4189 O O . PRO B 1 51 ? 19.234 -20.484 -12.531 1 93.25 51 PRO B O 1
ATOM 4192 N N . LEU B 1 52 ? 20.953 -20.594 -11.172 1 94.94 52 LEU B N 1
ATOM 4193 C CA . LEU B 1 52 ? 21.656 -19.531 -11.898 1 94.94 52 LEU B CA 1
ATOM 4194 C C . LEU B 1 52 ? 22.703 -20.125 -12.836 1 94.94 52 LEU B C 1
ATOM 4196 O O . LEU B 1 52 ? 23.625 -19.422 -13.273 1 94.94 52 LEU B O 1
ATOM 4200 N N . ALA B 1 53 ? 22.547 -21.453 -13.086 1 92.12 53 ALA B N 1
ATOM 4201 C CA . ALA B 1 53 ? 23.453 -22.078 -14.047 1 92.12 53 ALA B CA 1
ATOM 4202 C C . ALA B 1 53 ? 23.422 -21.344 -15.391 1 92.12 53 ALA B C 1
ATOM 4204 O O . ALA B 1 53 ? 22.344 -21.109 -15.945 1 92.12 53 ALA B O 1
ATOM 4205 N N . GLY B 1 54 ? 24.625 -20.922 -15.852 1 89.88 54 GLY B N 1
ATOM 4206 C CA . GLY B 1 54 ? 24.734 -20.25 -17.141 1 89.88 54 GLY B CA 1
ATOM 4207 C C . GLY B 1 54 ? 24.562 -18.75 -17.047 1 89.88 54 GLY B C 1
ATOM 4208 O O . GLY B 1 54 ? 24.672 -18.031 -18.047 1 89.88 54 GLY B O 1
ATOM 4209 N N . CYS B 1 55 ? 24.328 -18.25 -15.852 1 92.5 55 CYS B N 1
ATOM 4210 C CA . CYS B 1 55 ? 24.156 -16.812 -15.656 1 92.5 55 CYS B CA 1
ATOM 4211 C C . CYS B 1 55 ? 25.453 -16.188 -15.148 1 92.5 55 CYS B C 1
ATOM 4213 O O . CYS B 1 55 ? 26.219 -16.812 -14.422 1 92.5 55 CYS B O 1
ATOM 4215 N N . SER B 1 56 ? 25.75 -14.992 -15.602 1 93.56 56 SER B N 1
ATOM 4216 C CA . SER B 1 56 ? 26.781 -14.141 -15.023 1 93.56 56 SER B CA 1
ATOM 4217 C C . SER B 1 56 ? 26.172 -13.102 -14.086 1 93.56 56 SER B C 1
ATOM 4219 O O . SER B 1 56 ? 25.266 -12.367 -14.469 1 93.56 56 SER B O 1
ATOM 4221 N N . VAL B 1 57 ? 26.672 -13.094 -12.852 1 95.44 57 VAL B N 1
ATOM 4222 C CA . VAL B 1 57 ? 26.125 -12.203 -11.836 1 95.44 57 VAL B CA 1
ATOM 4223 C C . VAL B 1 57 ? 27.25 -11.344 -11.25 1 95.44 57 VAL B C 1
ATOM 4225 O O . VAL B 1 57 ? 28.344 -11.844 -10.953 1 95.44 57 VAL B O 1
ATOM 4228 N N . ALA B 1 58 ? 27.016 -10.055 -11.203 1 94.38 58 ALA B N 1
ATOM 4229 C CA . ALA B 1 58 ? 27.906 -9.164 -10.461 1 94.38 58 ALA B CA 1
ATOM 4230 C C . ALA B 1 58 ? 27.406 -8.938 -9.039 1 94.38 58 ALA B C 1
ATOM 4232 O O . ALA B 1 58 ? 26.203 -8.773 -8.82 1 94.38 58 ALA B O 1
ATOM 4233 N N . VAL B 1 59 ? 28.266 -9.016 -8.07 1 93.25 59 VAL B N 1
ATOM 4234 C CA . VAL B 1 59 ? 27.969 -8.711 -6.676 1 93.25 59 VAL B CA 1
ATOM 4235 C C . VAL B 1 59 ? 28.688 -7.434 -6.25 1 93.25 59 VAL B C 1
ATOM 4237 O O . VAL B 1 59 ? 29.906 -7.363 -6.301 1 93.25 59 VAL B O 1
ATOM 4240 N N . ILE B 1 60 ? 27.844 -6.445 -5.871 1 90.94 60 ILE B N 1
ATOM 4241 C CA . ILE B 1 60 ? 28.391 -5.141 -5.516 1 90.94 60 ILE B CA 1
ATOM 4242 C C . ILE B 1 60 ? 28.109 -4.844 -4.047 1 90.94 60 ILE B C 1
ATOM 4244 O O . ILE B 1 60 ? 27 -5.102 -3.559 1 90.94 60 ILE B O 1
ATOM 4248 N N . GLY B 1 61 ? 29.141 -4.426 -3.33 1 86.44 61 GLY B N 1
ATOM 4249 C CA . GLY B 1 61 ? 28.984 -4.027 -1.94 1 86.44 61 GLY B CA 1
ATOM 4250 C C . GLY B 1 61 ? 29.375 -2.584 -1.685 1 86.44 61 GLY B C 1
ATOM 4251 O O . GLY B 1 61 ? 29.375 -1.766 -2.605 1 86.44 61 GLY B O 1
ATOM 4252 N N . LYS B 1 62 ? 29.625 -2.398 -0.409 1 82.94 62 LYS B N 1
ATOM 4253 C CA . LYS B 1 62 ? 30.031 -1.054 -0.006 1 82.94 62 LYS B CA 1
ATOM 4254 C C . LYS B 1 62 ? 31.391 -0.686 -0.6 1 82.94 62 LYS B C 1
ATOM 4256 O O . LYS B 1 62 ? 32.344 -1.479 -0.545 1 82.94 62 LYS B O 1
ATOM 4261 N N . GLN B 1 63 ? 31.531 0.271 -1.505 1 69 63 GLN B N 1
ATOM 4262 C CA . GLN B 1 63 ? 32.781 0.632 -2.15 1 69 63 GLN B CA 1
ATOM 4263 C C . GLN B 1 63 ? 33.75 1.241 -1.149 1 69 63 GLN B C 1
ATOM 4265 O O . GLN B 1 63 ? 34.969 1.044 -1.26 1 69 63 GLN B O 1
ATOM 4270 N N . SER B 1 64 ? 33.312 2.199 -0.487 1 60.84 64 SER B N 1
ATOM 4271 C CA . SER B 1 64 ? 34.281 2.9 0.358 1 60.84 64 SER B CA 1
ATOM 4272 C C . SER B 1 64 ? 34.094 2.516 1.824 1 60.84 64 SER B C 1
ATOM 4274 O O . SER B 1 64 ? 33 2.205 2.266 1 60.84 64 SER B O 1
ATOM 4276 N N . GLY B 1 65 ? 35.281 2.312 2.537 1 56 65 GLY B N 1
ATOM 4277 C CA . GLY B 1 65 ? 35.5 2.203 3.971 1 56 65 GLY B CA 1
ATOM 4278 C C . GLY B 1 65 ? 35.562 0.769 4.457 1 56 65 GLY B C 1
ATOM 4279 O O . GLY B 1 65 ? 35.125 -0.149 3.76 1 56 65 GLY B O 1
ATOM 4280 N N . ASP B 1 66 ? 36.531 0.375 5.105 1 54.25 66 ASP B N 1
ATOM 4281 C CA . ASP B 1 66 ? 37.188 -0.812 5.66 1 54.25 66 ASP B CA 1
ATOM 4282 C C . ASP B 1 66 ? 36.188 -1.674 6.422 1 54.25 66 ASP B C 1
ATOM 4284 O O . ASP B 1 66 ? 36.188 -1.721 7.652 1 54.25 66 ASP B O 1
ATOM 4288 N N . SER B 1 67 ? 34.781 -1.628 6.09 1 61.34 67 SER B N 1
ATOM 4289 C CA . SER B 1 67 ? 34.344 -2.451 7.219 1 61.34 67 SER B CA 1
ATOM 4290 C C . SER B 1 67 ? 34.5 -3.938 6.902 1 61.34 67 SER B C 1
ATOM 4292 O O . SER B 1 67 ? 34.188 -4.375 5.793 1 61.34 67 SER B O 1
ATOM 4294 N N . SER B 1 68 ? 35.406 -4.582 7.602 1 62.59 68 SER B N 1
ATOM 4295 C CA . SER B 1 68 ? 35.562 -6.027 7.688 1 62.59 68 SER B CA 1
ATOM 4296 C C . SER B 1 68 ? 34.25 -6.762 7.48 1 62.59 68 SER B C 1
ATOM 4298 O O . SER B 1 68 ? 34.188 -7.758 6.758 1 62.59 68 SER B O 1
ATOM 4300 N N . HIS B 1 69 ? 33.25 -6.078 7.785 1 69 69 HIS B N 1
ATOM 4301 C CA . HIS B 1 69 ? 31.938 -6.727 7.699 1 69 69 HIS B CA 1
ATOM 4302 C C . HIS B 1 69 ? 31.406 -6.719 6.27 1 69 69 HIS B C 1
ATOM 4304 O O . HIS B 1 69 ? 30.891 -7.73 5.785 1 69 69 HIS B O 1
ATOM 4310 N N . ALA B 1 70 ? 31.641 -5.641 5.594 1 71.31 70 ALA B N 1
ATOM 4311 C CA . ALA B 1 70 ? 31.156 -5.523 4.227 1 71.31 70 ALA B CA 1
ATOM 4312 C C . ALA B 1 70 ? 31.891 -6.473 3.293 1 71.31 70 ALA B C 1
ATOM 4314 O O . ALA B 1 70 ? 31.281 -7.113 2.434 1 71.31 70 ALA B O 1
ATOM 4315 N N . HIS B 1 71 ? 33.125 -6.605 3.561 1 76.38 71 HIS B N 1
ATOM 4316 C CA . HIS B 1 71 ? 33.906 -7.504 2.742 1 76.38 71 HIS B CA 1
ATOM 4317 C C . HIS B 1 71 ? 33.531 -8.961 2.982 1 76.38 71 HIS B C 1
ATOM 4319 O O . HIS B 1 71 ? 33.469 -9.758 2.041 1 76.38 71 HIS B O 1
ATOM 4325 N N . GLN B 1 72 ? 33.281 -9.188 4.188 1 80.12 72 GLN B N 1
ATOM 4326 C CA . GLN B 1 72 ? 32.875 -10.547 4.531 1 80.12 72 GLN B CA 1
ATOM 4327 C C . GLN B 1 72 ? 31.531 -10.906 3.912 1 80.12 72 GLN B C 1
ATOM 4329 O O . GLN B 1 72 ? 31.344 -12.023 3.422 1 80.12 72 GLN B O 1
ATOM 4334 N N . THR B 1 73 ? 30.641 -9.945 3.883 1 83.69 73 THR B N 1
ATOM 4335 C CA . THR B 1 73 ? 29.328 -10.195 3.314 1 83.69 73 THR B CA 1
ATOM 4336 C C . THR B 1 73 ? 29.422 -10.461 1.813 1 83.69 73 THR B C 1
ATOM 4338 O O . THR B 1 73 ? 28.781 -11.375 1.294 1 83.69 73 THR B O 1
ATOM 4341 N N . ILE B 1 74 ? 30.281 -9.75 1.187 1 86.44 74 ILE B N 1
ATOM 4342 C CA . ILE B 1 74 ? 30.438 -9.891 -0.256 1 86.44 74 ILE B CA 1
ATOM 4343 C C . ILE B 1 74 ? 31.031 -11.266 -0.57 1 86.44 74 ILE B C 1
ATOM 4345 O O . ILE B 1 74 ? 30.625 -11.914 -1.542 1 86.44 74 ILE B O 1
ATOM 4349 N N . LYS B 1 75 ? 31.953 -11.641 0.234 1 85.75 75 LYS B N 1
ATOM 4350 C CA . LYS B 1 75 ? 32.562 -12.961 0.044 1 85.75 75 LYS B CA 1
ATOM 4351 C C . LYS B 1 75 ? 31.516 -14.062 0.191 1 85.75 75 LYS B C 1
ATOM 4353 O O . LYS B 1 75 ? 31.469 -15 -0.611 1 85.75 75 LYS B O 1
ATOM 4358 N N . ILE B 1 76 ? 30.75 -13.883 1.119 1 86.12 76 ILE B N 1
ATOM 4359 C CA . ILE B 1 76 ? 29.719 -14.891 1.386 1 86.12 76 ILE B CA 1
ATOM 4360 C C . ILE B 1 76 ? 28.703 -14.898 0.252 1 86.12 76 ILE B C 1
ATOM 4362 O O . ILE B 1 76 ? 28.297 -15.961 -0.229 1 86.12 76 ILE B O 1
ATOM 4366 N N . LEU B 1 77 ? 28.281 -13.734 -0.203 1 90.25 77 LEU B N 1
ATOM 4367 C CA . LEU B 1 77 ? 27.312 -13.641 -1.278 1 90.25 77 LEU B CA 1
ATOM 4368 C C . LEU B 1 77 ? 27.875 -14.18 -2.586 1 90.25 77 LEU B C 1
ATOM 4370 O O . LEU B 1 77 ? 27.172 -14.82 -3.359 1 90.25 77 LEU B O 1
ATOM 4374 N N . THR B 1 78 ? 29.125 -13.914 -2.785 1 90.38 78 THR B N 1
ATOM 4375 C CA . THR B 1 78 ? 29.781 -14.43 -3.979 1 90.38 78 THR B CA 1
ATOM 4376 C C . THR B 1 78 ? 29.812 -15.953 -3.969 1 90.38 78 THR B C 1
ATOM 4378 O O . THR B 1 78 ? 29.547 -16.594 -4.992 1 90.38 78 THR B O 1
ATOM 4381 N N . GLN B 1 79 ? 30.094 -16.469 -2.844 1 88.38 79 GLN B N 1
ATOM 4382 C CA . GLN B 1 79 ? 30.125 -17.922 -2.699 1 88.38 79 GLN B CA 1
ATOM 4383 C C . GLN B 1 79 ? 28.734 -18.516 -2.877 1 88.38 79 GLN B C 1
ATOM 4385 O O . GLN B 1 79 ? 28.562 -19.562 -3.504 1 88.38 79 GLN B O 1
ATOM 4390 N N . LEU B 1 80 ? 27.781 -17.859 -2.32 1 89.62 80 LEU B N 1
ATOM 4391 C CA . LEU B 1 80 ? 26.391 -18.312 -2.473 1 89.62 80 LEU B CA 1
ATOM 4392 C C . LEU B 1 80 ? 26 -18.344 -3.943 1 89.62 80 LEU B C 1
ATOM 4394 O O . LEU B 1 80 ? 25.453 -19.328 -4.422 1 89.62 80 LEU B O 1
ATOM 4398 N N . MET B 1 81 ? 26.328 -17.281 -4.648 1 91.94 81 MET B N 1
ATOM 4399 C CA . MET B 1 81 ? 25.953 -17.172 -6.055 1 91.94 81 MET B CA 1
ATOM 4400 C C . MET B 1 81 ? 26.672 -18.203 -6.902 1 91.94 81 MET B C 1
ATOM 4402 O O . MET B 1 81 ? 26.062 -18.828 -7.781 1 91.94 81 MET B O 1
ATOM 4406 N N . SER B 1 82 ? 27.938 -18.422 -6.621 1 91.38 82 SER B N 1
ATOM 4407 C CA . SER B 1 82 ? 28.75 -19.297 -7.465 1 91.38 82 SER B CA 1
ATOM 4408 C C . SER B 1 82 ? 28.609 -20.75 -7.062 1 91.38 82 SER B C 1
ATOM 4410 O O . SER B 1 82 ? 28.109 -21.562 -7.836 1 91.38 82 SER B O 1
ATOM 4412 N N . THR B 1 83 ? 28.812 -21.094 -5.82 1 86.69 83 THR B N 1
ATOM 4413 C CA . THR B 1 83 ? 28.953 -22.484 -5.379 1 86.69 83 THR B CA 1
ATOM 4414 C C . THR B 1 83 ? 27.578 -23.109 -5.168 1 86.69 83 THR B C 1
ATOM 4416 O O . THR B 1 83 ? 27.375 -24.297 -5.469 1 86.69 83 THR B O 1
ATOM 4419 N N . LYS B 1 84 ? 26.688 -22.328 -4.746 1 86.75 84 LYS B N 1
ATOM 4420 C CA . LYS B 1 84 ? 25.406 -22.922 -4.391 1 86.75 84 LYS B CA 1
ATOM 4421 C C . LYS B 1 84 ? 24.375 -22.719 -5.504 1 86.75 84 LYS B C 1
ATOM 4423 O O . LYS B 1 84 ? 23.578 -23.609 -5.789 1 86.75 84 LYS B O 1
ATOM 4428 N N . LEU B 1 85 ? 24.469 -21.547 -6.176 1 92.38 85 LEU B N 1
ATOM 4429 C CA . LEU B 1 85 ? 23.406 -21.219 -7.121 1 92.38 85 LEU B CA 1
ATOM 4430 C C . LEU B 1 85 ? 23.891 -21.359 -8.555 1 92.38 85 LEU B C 1
ATOM 4432 O O . LEU B 1 85 ? 23.109 -21.25 -9.5 1 92.38 85 LEU B O 1
ATOM 4436 N N . GLY B 1 86 ? 25.219 -21.547 -8.812 1 91.62 86 GLY B N 1
ATOM 4437 C CA . GLY B 1 86 ? 25.75 -21.984 -10.086 1 91.62 86 GLY B CA 1
ATOM 4438 C C . GLY B 1 86 ? 26.094 -20.828 -11.016 1 91.62 86 GLY B C 1
ATOM 4439 O O . GLY B 1 86 ? 26.359 -21.047 -12.203 1 91.62 86 GLY B O 1
ATOM 4440 N N . ALA B 1 87 ? 26.125 -19.594 -10.5 1 93.94 87 ALA B N 1
ATOM 4441 C CA . ALA B 1 87 ? 26.406 -18.438 -11.344 1 93.94 87 ALA B CA 1
ATOM 4442 C C . ALA B 1 87 ? 27.906 -18.281 -11.555 1 93.94 87 ALA B C 1
ATOM 4444 O O . ALA B 1 87 ? 28.719 -18.734 -10.734 1 93.94 87 ALA B O 1
ATOM 4445 N N . SER B 1 88 ? 28.297 -17.719 -12.703 1 93.25 88 SER B N 1
ATOM 4446 C CA . SER B 1 88 ? 29.625 -17.125 -12.852 1 93.25 88 SER B CA 1
ATOM 4447 C C . SER B 1 88 ? 29.656 -15.719 -12.273 1 93.25 88 SER B C 1
ATOM 4449 O O . SER B 1 88 ? 28.984 -14.82 -12.781 1 93.25 88 SER B O 1
ATOM 4451 N N . VAL B 1 89 ? 30.406 -15.641 -11.211 1 90.31 89 VAL B N 1
ATOM 4452 C CA . VAL B 1 89 ? 30.453 -14.32 -10.586 1 90.31 89 VAL B CA 1
ATOM 4453 C C . VAL B 1 89 ? 31.625 -13.523 -11.164 1 90.31 89 VAL B C 1
ATOM 4455 O O . VAL B 1 89 ? 32.781 -13.977 -11.141 1 90.31 89 VAL B O 1
ATOM 4458 N N . GLU B 1 90 ? 31.266 -12.516 -11.867 1 76.56 90 GLU B N 1
ATOM 4459 C CA . GLU B 1 90 ? 32.25 -11.703 -12.555 1 76.56 90 GLU B CA 1
ATOM 4460 C C . GLU B 1 90 ? 32.188 -10.25 -12.086 1 76.56 90 GLU B C 1
ATOM 4462 O O . GLU B 1 90 ? 31.156 -9.773 -11.641 1 76.56 90 GLU B O 1
ATOM 4467 N N . CYS B 1 91 ? 33.312 -9.727 -11.859 1 63.88 91 CYS B N 1
ATOM 4468 C CA . CYS B 1 91 ? 33.375 -8.297 -11.578 1 63.88 91 CYS B CA 1
ATOM 4469 C C . CYS B 1 91 ? 33.281 -7.488 -12.867 1 63.88 91 CYS B C 1
ATOM 4471 O O . CYS B 1 91 ? 34.25 -6.824 -13.25 1 63.88 91 CYS B O 1
ATOM 4473 N N . GLN B 1 92 ? 32.344 -7.926 -13.734 1 64.62 92 GLN B N 1
ATOM 4474 C CA . GLN B 1 92 ? 32.406 -7.242 -15.023 1 64.62 92 GLN B CA 1
ATOM 4475 C C . GLN B 1 92 ? 31.312 -6.168 -15.125 1 64.62 92 GLN B C 1
ATOM 4477 O O . GLN B 1 92 ? 30.203 -6.355 -14.633 1 64.62 92 GLN B O 1
ATOM 4482 N N . GLU B 1 93 ? 31.75 -5.086 -15.664 1 67.06 93 GLU B N 1
ATOM 4483 C CA . GLU B 1 93 ? 30.906 -3.922 -15.906 1 67.06 93 GLU B CA 1
ATOM 4484 C C . GLU B 1 93 ? 29.719 -4.277 -16.812 1 67.06 93 GLU B C 1
ATOM 4486 O O . GLU B 1 93 ? 28.688 -3.607 -16.781 1 67.06 93 GLU B O 1
ATOM 4491 N N . ASN B 1 94 ? 29.797 -5.383 -17.391 1 73.69 94 ASN B N 1
ATOM 4492 C CA . ASN B 1 94 ? 28.766 -5.609 -18.391 1 73.69 94 ASN B CA 1
ATOM 4493 C C . ASN B 1 94 ? 27.75 -6.645 -17.922 1 73.69 94 ASN B C 1
ATOM 4495 O O . ASN B 1 94 ? 26.875 -7.039 -18.688 1 73.69 94 ASN B O 1
ATOM 4499 N N . CYS B 1 95 ? 27.766 -6.961 -16.781 1 88.12 95 CYS B N 1
ATOM 4500 C CA . CYS B 1 95 ? 26.812 -7.949 -16.281 1 88.12 95 CYS B CA 1
ATOM 4501 C C . CYS B 1 95 ? 25.422 -7.336 -16.141 1 88.12 95 CYS B C 1
ATOM 4503 O O . CYS B 1 95 ? 25.266 -6.25 -15.586 1 88.12 95 CYS B O 1
ATOM 4505 N N . ASN B 1 96 ? 24.469 -8.062 -16.719 1 92.25 96 ASN B N 1
ATOM 4506 C CA . ASN B 1 96 ? 23.094 -7.555 -16.672 1 92.25 96 ASN B CA 1
ATOM 4507 C C . ASN B 1 96 ? 22.359 -8.031 -15.422 1 92.25 96 ASN B C 1
ATOM 4509 O O . ASN B 1 96 ? 21.25 -7.586 -15.148 1 92.25 96 ASN B O 1
ATOM 4513 N N . LYS B 1 97 ? 22.938 -8.961 -14.719 1 96.5 97 LYS B N 1
ATOM 4514 C CA . LYS B 1 97 ? 22.422 -9.398 -13.422 1 96.5 97 LYS B CA 1
ATOM 4515 C C . LYS B 1 97 ? 23.312 -8.93 -12.281 1 96.5 97 LYS B C 1
ATOM 4517 O O . LYS B 1 97 ? 24.5 -9.25 -12.25 1 96.5 97 LYS B O 1
ATOM 4522 N N . VAL B 1 98 ? 22.719 -8.148 -11.391 1 96.38 98 VAL B N 1
ATOM 4523 C CA . VAL B 1 98 ? 23.531 -7.508 -10.375 1 96.38 98 VAL B CA 1
ATOM 4524 C C . VAL B 1 98 ? 22.875 -7.652 -9 1 96.38 98 VAL B C 1
ATOM 4526 O O . VAL B 1 98 ? 21.703 -7.32 -8.836 1 96.38 98 VAL B O 1
ATOM 4529 N N . LEU B 1 99 ? 23.594 -8.195 -8.086 1 96.25 99 LEU B N 1
ATOM 4530 C CA . LEU B 1 99 ? 23.219 -8.219 -6.676 1 96.25 99 LEU B CA 1
ATOM 4531 C C . LEU B 1 99 ? 23.953 -7.129 -5.902 1 96.25 99 LEU B C 1
ATOM 4533 O O . LEU B 1 99 ? 25.188 -7.078 -5.898 1 96.25 99 LEU B O 1
ATOM 4537 N N . VAL B 1 100 ? 23.188 -6.23 -5.27 1 95.5 100 VAL B N 1
ATOM 4538 C CA . VAL B 1 100 ? 23.75 -5.141 -4.492 1 95.5 100 VAL B CA 1
ATOM 4539 C C . VAL B 1 100 ? 23.547 -5.398 -3.002 1 95.5 100 VAL B C 1
ATOM 4541 O O . VAL B 1 100 ? 22.406 -5.539 -2.545 1 95.5 100 VAL B O 1
ATOM 4544 N N . ASP B 1 101 ? 24.641 -5.43 -2.262 1 93.5 101 ASP B N 1
ATOM 4545 C CA . ASP B 1 101 ? 24.578 -5.594 -0.813 1 93.5 101 ASP B CA 1
ATOM 4546 C C . ASP B 1 101 ? 24.312 -4.258 -0.12 1 93.5 101 ASP B C 1
ATOM 4548 O O . ASP B 1 101 ? 25.156 -3.359 -0.16 1 93.5 101 ASP B O 1
ATOM 4552 N N . ALA B 1 102 ? 23.188 -4.141 0.471 1 94 102 ALA B N 1
ATOM 4553 C CA . ALA B 1 102 ? 22.828 -2.961 1.259 1 94 102 ALA B CA 1
ATOM 4554 C C . ALA B 1 102 ? 22.594 -3.326 2.721 1 94 102 ALA B C 1
ATOM 4556 O O . ALA B 1 102 ? 21.953 -2.572 3.461 1 94 102 ALA B O 1
ATOM 4557 N N . THR B 1 103 ? 23.078 -4.469 3.215 1 90.44 103 THR B N 1
ATOM 4558 C CA . THR B 1 103 ? 22.859 -4.922 4.582 1 90.44 103 THR B CA 1
ATOM 4559 C C . THR B 1 103 ? 23.656 -4.074 5.57 1 90.44 103 THR B C 1
ATOM 4561 O O . THR B 1 103 ? 23.406 -4.113 6.777 1 90.44 103 THR B O 1
ATOM 4564 N N . TRP B 1 104 ? 24.531 -3.271 5.105 1 88.62 104 TRP B N 1
ATOM 4565 C CA . TRP B 1 104 ? 25.391 -2.443 5.945 1 88.62 104 TRP B CA 1
ATOM 4566 C C . TRP B 1 104 ? 24.719 -1.107 6.258 1 88.62 104 TRP B C 1
ATOM 4568 O O . TRP B 1 104 ? 25.203 -0.345 7.098 1 88.62 104 TRP B O 1
ATOM 4578 N N . VAL B 1 105 ? 23.625 -0.777 5.645 1 91.88 105 VAL B N 1
ATOM 4579 C CA . VAL B 1 105 ? 22.969 0.515 5.789 1 91.88 105 VAL B CA 1
ATOM 4580 C C . VAL B 1 105 ? 22.391 0.65 7.203 1 91.88 105 VAL B C 1
ATOM 4582 O O . VAL B 1 105 ? 21.672 -0.231 7.68 1 91.88 105 VAL B O 1
ATOM 4585 N N . ARG B 1 106 ? 22.797 1.795 7.898 1 91.06 106 ARG B N 1
ATOM 4586 C CA . ARG B 1 106 ? 22.344 2.006 9.273 1 91.06 106 ARG B CA 1
ATOM 4587 C C . ARG B 1 106 ? 21.875 3.443 9.477 1 91.06 106 ARG B C 1
ATOM 4589 O O . ARG B 1 106 ? 21.312 3.77 10.523 1 91.06 106 ARG B O 1
ATOM 4596 N N . SER B 1 107 ? 22.078 4.281 8.539 1 93.62 107 SER B N 1
ATOM 4597 C CA . SER B 1 107 ? 21.734 5.695 8.664 1 93.62 107 SER B CA 1
ATOM 4598 C C . SER B 1 107 ? 21.266 6.273 7.328 1 93.62 107 SER B C 1
ATOM 4600 O O . SER B 1 107 ? 21.516 5.68 6.277 1 93.62 107 SER B O 1
ATOM 4602 N N . PRO B 1 108 ? 20.594 7.422 7.367 1 96.44 108 PRO B N 1
ATOM 4603 C CA . PRO B 1 108 ? 20.219 8.07 6.109 1 96.44 108 PRO B CA 1
ATOM 4604 C C . PRO B 1 108 ? 21.422 8.352 5.211 1 96.44 108 PRO B C 1
ATOM 4606 O O . PRO B 1 108 ? 21.328 8.211 3.988 1 96.44 108 PRO B O 1
ATOM 4609 N N . LEU B 1 109 ? 22.531 8.703 5.805 1 93.38 109 LEU B N 1
ATOM 4610 C CA . LEU B 1 109 ? 23.734 9 5.035 1 93.38 109 LEU B CA 1
ATOM 4611 C C . LEU B 1 109 ? 24.266 7.738 4.363 1 93.38 109 LEU B C 1
ATOM 4613 O O . LEU B 1 109 ? 24.844 7.805 3.277 1 93.38 109 LEU B O 1
ATOM 4617 N N . ASP B 1 110 ? 24.078 6.582 4.988 1 94.25 110 ASP B N 1
ATOM 4618 C CA . ASP B 1 110 ? 24.453 5.32 4.355 1 94.25 110 ASP B CA 1
ATOM 4619 C C . ASP B 1 110 ? 23.641 5.082 3.08 1 94.25 110 ASP B C 1
ATOM 4621 O O . ASP B 1 110 ? 24.156 4.531 2.105 1 94.25 110 ASP B O 1
ATOM 4625 N N . VAL B 1 111 ? 22.391 5.477 3.094 1 97 111 VAL B N 1
ATOM 4626 C CA . VAL B 1 111 ? 21.562 5.316 1.903 1 97 111 VAL B CA 1
ATOM 4627 C C . VAL B 1 111 ? 22.078 6.242 0.797 1 97 111 VAL B C 1
ATOM 4629 O O . VAL B 1 111 ? 22.078 5.871 -0.379 1 97 111 VAL B O 1
ATOM 4632 N N . SER B 1 112 ? 22.516 7.457 1.224 1 96.75 112 SER B N 1
ATOM 4633 C CA . SER B 1 112 ? 23.141 8.352 0.252 1 96.75 112 SER B CA 1
ATOM 4634 C C . SER B 1 112 ? 24.359 7.703 -0.392 1 96.75 112 SER B C 1
ATOM 4636 O O . SER B 1 112 ? 24.531 7.766 -1.61 1 96.75 112 SER B O 1
ATOM 4638 N N . SER B 1 113 ? 25.109 7.086 0.407 1 94.81 113 SER B N 1
ATOM 4639 C CA . SER B 1 113 ? 26.312 6.41 -0.092 1 94.81 113 SER B CA 1
ATOM 4640 C C . SER B 1 113 ? 25.938 5.266 -1.032 1 94.81 113 SER B C 1
ATOM 4642 O O . SER B 1 113 ? 26.547 5.105 -2.09 1 94.81 113 SER B O 1
ATOM 4644 N N . LEU B 1 114 ? 24.984 4.492 -0.659 1 96 114 LEU B N 1
ATOM 4645 C CA . LEU B 1 114 ? 24.5 3.4 -1.495 1 96 114 LEU B CA 1
ATOM 4646 C C . LEU B 1 114 ? 24.031 3.918 -2.85 1 96 114 LEU B C 1
ATOM 4648 O O . LEU B 1 114 ? 24.406 3.375 -3.893 1 96 114 LEU B O 1
ATOM 4652 N N . ALA B 1 115 ? 23.219 4.969 -2.814 1 97.56 115 ALA B N 1
ATOM 4653 C CA . ALA B 1 115 ? 22.641 5.539 -4.031 1 97.56 115 ALA B CA 1
ATOM 4654 C C . ALA B 1 115 ? 23.734 6.102 -4.938 1 97.56 115 ALA B C 1
ATOM 4656 O O . ALA B 1 115 ? 23.75 5.828 -6.141 1 97.56 115 ALA B O 1
ATOM 4657 N N . LEU B 1 116 ? 24.672 6.812 -4.352 1 95.69 116 LEU B N 1
ATOM 4658 C CA . LEU B 1 116 ? 25.625 7.613 -5.121 1 95.69 116 LEU B CA 1
ATOM 4659 C C . LEU B 1 116 ? 26.812 6.77 -5.574 1 95.69 116 LEU B C 1
ATOM 4661 O O . LEU B 1 116 ? 27.375 7.012 -6.641 1 95.69 116 LEU B O 1
ATOM 4665 N N . HIS B 1 117 ? 27.109 5.715 -4.812 1 93.38 117 HIS B N 1
ATOM 4666 C CA . HIS B 1 117 ? 28.344 5.008 -5.113 1 93.38 117 HIS B CA 1
ATOM 4667 C C . HIS B 1 117 ? 28.062 3.619 -5.68 1 93.38 117 HIS B C 1
ATOM 4669 O O . HIS B 1 117 ? 28.938 3.002 -6.285 1 93.38 117 HIS B O 1
ATOM 4675 N N . SER B 1 118 ? 26.891 3.131 -5.559 1 92.62 118 SER B N 1
ATOM 4676 C CA . SER B 1 118 ? 26.562 1.815 -6.098 1 92.62 118 SER B CA 1
ATOM 4677 C C . SER B 1 118 ? 25.453 1.904 -7.125 1 92.62 118 SER B C 1
ATOM 4679 O O . SER B 1 118 ? 25.641 1.557 -8.297 1 92.62 118 SER B O 1
ATOM 4681 N N . LEU B 1 119 ? 24.406 2.52 -6.809 1 96.12 119 LEU B N 1
ATOM 4682 C CA . LEU B 1 119 ? 23.219 2.451 -7.641 1 96.12 119 LEU B CA 1
ATOM 4683 C C . LEU B 1 119 ? 23.312 3.424 -8.812 1 96.12 119 LEU B C 1
ATOM 4685 O O . LEU B 1 119 ? 22.797 3.145 -9.898 1 96.12 119 LEU B O 1
ATOM 4689 N N . ARG B 1 120 ? 23.938 4.527 -8.562 1 95.56 120 ARG B N 1
ATOM 4690 C CA . ARG B 1 120 ? 24.062 5.523 -9.617 1 95.56 120 ARG B CA 1
ATOM 4691 C C . ARG B 1 120 ? 24.828 4.961 -10.82 1 95.56 120 ARG B C 1
ATOM 4693 O O . ARG B 1 120 ? 24.422 5.172 -11.969 1 95.56 120 ARG B O 1
ATOM 4700 N N . SER B 1 121 ? 25.906 4.281 -10.586 1 91.06 121 SER B N 1
ATOM 4701 C CA . SER B 1 121 ? 26.688 3.68 -11.664 1 91.06 121 SER B CA 1
ATOM 4702 C C . SER B 1 121 ? 25.859 2.635 -12.414 1 91.06 121 SER B C 1
ATOM 4704 O O . SER B 1 121 ? 25.969 2.52 -13.641 1 91.06 121 SER B O 1
ATOM 4706 N N . LEU B 1 122 ? 25.109 1.906 -11.727 1 91.88 122 LEU B N 1
ATOM 4707 C CA . LEU B 1 122 ? 24.25 0.916 -12.359 1 91.88 122 LEU B CA 1
ATOM 4708 C C . LEU B 1 122 ? 23.203 1.589 -13.234 1 91.88 122 LEU B C 1
ATOM 4710 O O . LEU B 1 122 ? 22.938 1.137 -14.352 1 91.88 122 LEU B O 1
ATOM 4714 N N . ALA B 1 123 ? 22.625 2.658 -12.695 1 93.12 123 ALA B N 1
ATOM 4715 C CA . ALA B 1 123 ? 21.609 3.408 -13.438 1 93.12 123 ALA B CA 1
ATOM 4716 C C . ALA B 1 123 ? 22.203 4.004 -14.719 1 93.12 123 ALA B C 1
ATOM 4718 O O . ALA B 1 123 ? 21.469 4.215 -15.695 1 93.12 123 ALA B O 1
ATOM 4719 N N . ALA B 1 124 ? 23.422 4.227 -14.641 1 91 124 ALA B N 1
ATOM 4720 C CA . ALA B 1 124 ? 24.094 4.848 -15.781 1 91 124 ALA B CA 1
ATOM 4721 C C . ALA B 1 124 ? 24.406 3.818 -16.859 1 91 124 ALA B C 1
ATOM 4723 O O . ALA B 1 124 ? 24.672 4.176 -18.016 1 91 124 ALA B O 1
ATOM 4724 N N . ARG B 1 125 ? 24.234 2.594 -16.328 1 86.31 125 ARG B N 1
ATOM 4725 C CA . ARG B 1 125 ? 24.484 1.531 -17.297 1 86.31 125 ARG B CA 1
ATOM 4726 C C . ARG B 1 125 ? 23.266 1.317 -18.203 1 86.31 125 ARG B C 1
ATOM 4728 O O . ARG B 1 125 ? 22.125 1.516 -17.781 1 86.31 125 ARG B O 1
ATOM 4735 N N . LYS B 1 126 ? 23.266 1.375 -19.406 1 80.75 126 LYS B N 1
ATOM 4736 C CA . LYS B 1 126 ? 22.172 1.048 -20.312 1 80.75 126 LYS B CA 1
ATOM 4737 C C . LYS B 1 126 ? 21.984 -0.463 -20.422 1 80.75 126 LYS B C 1
ATOM 4739 O O . LYS B 1 126 ? 22.078 -1.027 -21.516 1 80.75 126 LYS B O 1
ATOM 4744 N N . LEU B 1 127 ? 21.562 -0.997 -19.188 1 88.56 127 LEU B N 1
ATOM 4745 C CA . LEU B 1 127 ? 21.359 -2.441 -19.172 1 88.56 127 LEU B CA 1
ATOM 4746 C C . LEU B 1 127 ? 20.125 -2.824 -19.984 1 88.56 127 LEU B C 1
ATOM 4748 O O . LEU B 1 127 ? 19.109 -2.121 -19.953 1 88.56 127 LEU B O 1
ATOM 4752 N N . LYS B 1 128 ? 20.297 -3.828 -20.75 1 90.12 128 LYS B N 1
ATOM 4753 C CA . LYS B 1 128 ? 19.156 -4.398 -21.453 1 90.12 128 LYS B CA 1
ATOM 4754 C C . LYS B 1 128 ? 18.656 -5.656 -20.75 1 90.12 128 LYS B C 1
ATOM 4756 O O . LYS B 1 128 ? 19.406 -6.609 -20.562 1 90.12 128 LYS B O 1
ATOM 4761 N N . HIS B 1 129 ? 17.391 -5.652 -20.359 1 94.81 129 HIS B N 1
ATOM 4762 C CA . HIS B 1 129 ? 16.781 -6.758 -19.641 1 94.81 129 HIS B CA 1
ATOM 4763 C C . HIS B 1 129 ? 17.547 -7.062 -18.359 1 94.81 129 HIS B C 1
ATOM 4765 O O . HIS B 1 129 ? 17.797 -8.227 -18.031 1 94.81 129 HIS B O 1
ATOM 4771 N N . GLY B 1 130 ? 18.062 -5.973 -17.766 1 95.94 130 GLY B N 1
ATOM 4772 C CA . GLY B 1 130 ? 18.812 -6.133 -16.531 1 95.94 130 GLY B CA 1
ATOM 4773 C C . GLY B 1 130 ? 17.953 -6.602 -15.375 1 95.94 130 GLY B C 1
ATOM 4774 O O . GLY B 1 130 ? 16.734 -6.371 -15.359 1 95.94 130 GLY B O 1
ATOM 4775 N N . ARG B 1 131 ? 18.609 -7.324 -14.477 1 97.88 131 ARG B N 1
ATOM 4776 C CA . ARG B 1 131 ? 18.031 -7.734 -13.203 1 97.88 131 ARG B CA 1
ATOM 4777 C C . ARG B 1 131 ? 18.859 -7.219 -12.031 1 97.88 131 ARG B C 1
ATOM 4779 O O . ARG B 1 131 ? 19.969 -7.703 -11.789 1 97.88 131 ARG B O 1
ATOM 4786 N N . ILE B 1 132 ? 18.344 -6.207 -11.32 1 97.69 132 ILE B N 1
ATOM 4787 C CA . ILE B 1 132 ? 19.047 -5.645 -10.172 1 97.69 132 ILE B CA 1
ATOM 4788 C C . ILE B 1 132 ? 18.297 -6.012 -8.891 1 97.69 132 ILE B C 1
ATOM 4790 O O . ILE B 1 132 ? 17.094 -5.762 -8.766 1 97.69 132 ILE B O 1
ATOM 4794 N N . VAL B 1 133 ? 19 -6.652 -7.961 1 98.38 133 VAL B N 1
ATOM 4795 C CA . VAL B 1 133 ? 18.422 -7.02 -6.672 1 98.38 133 VAL B CA 1
ATOM 4796 C C . VAL B 1 133 ? 19.219 -6.375 -5.543 1 98.38 133 VAL B C 1
ATOM 4798 O O . VAL B 1 133 ? 20.438 -6.547 -5.457 1 98.38 133 VAL B O 1
ATOM 4801 N N . ILE B 1 134 ? 18.547 -5.598 -4.734 1 97.88 134 ILE B N 1
ATOM 4802 C CA . ILE B 1 134 ? 19.156 -4.988 -3.555 1 97.88 134 ILE B CA 1
ATOM 4803 C C . ILE B 1 134 ? 18.828 -5.82 -2.318 1 97.88 134 ILE B C 1
ATOM 4805 O O . ILE B 1 134 ? 17.656 -6.051 -2.008 1 97.88 134 ILE B O 1
ATOM 4809 N N . LEU B 1 135 ? 19.844 -6.316 -1.669 1 95.31 135 LEU B N 1
ATOM 4810 C CA . LEU B 1 135 ? 19.688 -7.059 -0.425 1 95.31 135 LEU B CA 1
ATOM 4811 C C . LEU B 1 135 ? 19.859 -6.145 0.782 1 95.31 135 LEU B C 1
ATOM 4813 O O . LEU B 1 135 ? 20.891 -5.477 0.921 1 95.31 135 LEU B O 1
ATOM 4817 N N . SER B 1 136 ? 18.828 -6.047 1.6 1 93.75 136 SER B N 1
ATOM 4818 C CA . SER B 1 136 ? 18.891 -5.254 2.824 1 93.75 136 SER B CA 1
ATOM 4819 C C . SER B 1 136 ? 18.375 -6.047 4.02 1 93.75 136 SER B C 1
ATOM 4821 O O . SER B 1 136 ? 18.031 -7.223 3.893 1 93.75 136 SER B O 1
ATOM 4823 N N . SER B 1 137 ? 18.531 -5.477 5.191 1 89.75 137 SER B N 1
ATOM 4824 C CA . SER B 1 137 ? 18 -6.055 6.418 1 89.75 137 SER B CA 1
ATOM 4825 C C . SER B 1 137 ? 17.375 -4.992 7.305 1 89.75 137 SER B C 1
ATOM 4827 O O . SER B 1 137 ? 17.641 -3.799 7.148 1 89.75 137 SER B O 1
ATOM 4829 N N . TYR B 1 138 ? 16.406 -5.445 8.055 1 85.75 138 TYR B N 1
ATOM 4830 C CA . TYR B 1 138 ? 15.898 -4.496 9.039 1 85.75 138 TYR B CA 1
ATOM 4831 C C . TYR B 1 138 ? 15.391 -5.219 10.281 1 85.75 138 TYR B C 1
ATOM 4833 O O . TYR B 1 138 ? 15.086 -6.41 10.234 1 85.75 138 TYR B O 1
ATOM 4841 N N . THR B 1 139 ? 15.5 -4.531 11.344 1 84.62 139 THR B N 1
ATOM 4842 C CA . THR B 1 139 ? 14.953 -4.926 12.641 1 84.62 139 THR B CA 1
ATOM 4843 C C . THR B 1 139 ? 13.703 -4.117 12.969 1 84.62 139 THR B C 1
ATOM 4845 O O . THR B 1 139 ? 13.781 -2.92 13.234 1 84.62 139 THR B O 1
ATOM 4848 N N . PRO B 1 140 ? 12.586 -4.766 13.094 1 78 140 PRO B N 1
ATOM 4849 C CA . PRO B 1 140 ? 11.32 -4.039 13.242 1 78 140 PRO B CA 1
ATOM 4850 C C . PRO B 1 140 ? 11.266 -3.217 14.523 1 78 140 PRO B C 1
ATOM 4852 O O . PRO B 1 140 ? 10.609 -2.17 14.57 1 78 140 PRO B O 1
ATOM 4855 N N . SER B 1 141 ? 11.953 -3.635 15.57 1 80.31 141 SER B N 1
ATOM 4856 C CA . SER B 1 141 ? 11.898 -2.938 16.844 1 80.31 141 SER B CA 1
ATOM 4857 C C . SER B 1 141 ? 12.812 -1.718 16.859 1 80.31 141 SER B C 1
ATOM 4859 O O . SER B 1 141 ? 12.734 -0.879 17.75 1 80.31 141 SER B O 1
ATOM 4861 N N . ASP B 1 142 ? 13.617 -1.668 15.883 1 89.06 142 ASP B N 1
ATOM 4862 C CA . ASP B 1 142 ? 14.492 -0.516 15.719 1 89.06 142 ASP B CA 1
ATOM 4863 C C . ASP B 1 142 ? 13.852 0.546 14.836 1 89.06 142 ASP B C 1
ATOM 4865 O O . ASP B 1 142 ? 13.672 0.332 13.633 1 89.06 142 ASP B O 1
ATOM 4869 N N . ILE B 1 143 ? 13.602 1.665 15.445 1 92.75 143 ILE B N 1
ATOM 4870 C CA . ILE B 1 143 ? 12.828 2.723 14.812 1 92.75 143 ILE B CA 1
ATOM 4871 C C . ILE B 1 143 ? 13.516 3.172 13.531 1 92.75 143 ILE B C 1
ATOM 4873 O O . ILE B 1 143 ? 12.883 3.25 12.469 1 92.75 143 ILE B O 1
ATOM 4877 N N . LEU B 1 144 ? 14.789 3.453 13.594 1 94 144 LEU B N 1
ATOM 4878 C CA . LEU B 1 144 ? 15.523 3.947 12.43 1 94 144 LEU B CA 1
ATOM 4879 C C . LEU B 1 144 ? 15.633 2.871 11.359 1 94 144 LEU B C 1
ATOM 4881 O O . LEU B 1 144 ? 15.5 3.162 10.164 1 94 144 LEU B O 1
ATOM 4885 N N . SER B 1 145 ? 15.875 1.642 11.797 1 92.88 145 SER B N 1
ATOM 4886 C CA . SER B 1 145 ? 15.961 0.533 10.852 1 92.88 145 SER B CA 1
ATOM 4887 C C . SER B 1 145 ? 14.672 0.383 10.055 1 92.88 145 SER B C 1
ATOM 4889 O O . SER B 1 145 ? 14.703 0.178 8.836 1 92.88 145 SER B O 1
ATOM 4891 N N . ALA B 1 146 ? 13.578 0.487 10.758 1 93.12 146 ALA B N 1
ATOM 4892 C CA . ALA B 1 146 ? 12.281 0.394 10.094 1 93.12 146 ALA B CA 1
ATOM 4893 C C . ALA B 1 146 ? 12.062 1.567 9.141 1 93.12 146 ALA B C 1
ATOM 4895 O O . ALA B 1 146 ? 11.555 1.389 8.031 1 93.12 146 ALA B O 1
ATOM 4896 N N . SER B 1 147 ? 12.445 2.729 9.578 1 96.44 147 SER B N 1
ATOM 4897 C CA . SER B 1 147 ? 12.367 3.932 8.758 1 96.44 147 SER B CA 1
ATOM 4898 C C . SER B 1 147 ? 13.156 3.768 7.461 1 96.44 147 SER B C 1
ATOM 4900 O O . SER B 1 147 ? 12.625 3.969 6.371 1 96.44 147 SER B O 1
ATOM 4902 N N . LEU B 1 148 ? 14.367 3.32 7.555 1 96.75 148 LEU B N 1
ATOM 4903 C CA . LEU B 1 148 ? 15.258 3.186 6.41 1 96.75 148 LEU B CA 1
ATOM 4904 C C . LEU B 1 148 ? 14.766 2.086 5.469 1 96.75 148 LEU B C 1
ATOM 4906 O O . LEU B 1 148 ? 14.883 2.211 4.25 1 96.75 148 LEU B O 1
ATOM 4910 N N . SER B 1 149 ? 14.273 1.023 6.047 1 95.94 149 SER B N 1
ATOM 4911 C CA . SER B 1 149 ? 13.742 -0.049 5.211 1 95.94 149 SER B CA 1
ATOM 4912 C C . SER B 1 149 ? 12.594 0.449 4.336 1 95.94 149 SER B C 1
ATOM 4914 O O . SER B 1 149 ? 12.539 0.141 3.145 1 95.94 149 SER B O 1
ATOM 4916 N N . SER B 1 150 ? 11.711 1.244 4.941 1 96.62 150 SER B N 1
ATOM 4917 C CA . SER B 1 150 ? 10.617 1.836 4.176 1 96.62 150 SER B CA 1
ATOM 4918 C C . SER B 1 150 ? 11.148 2.779 3.1 1 96.62 150 SER B C 1
ATOM 4920 O O . SER B 1 150 ? 10.664 2.766 1.966 1 96.62 150 SER B O 1
ATOM 4922 N N . GLY B 1 151 ? 12.094 3.537 3.48 1 98.38 151 GLY B N 1
ATOM 4923 C CA . GLY B 1 151 ? 12.703 4.461 2.535 1 98.38 151 GLY B CA 1
ATOM 4924 C C . GLY B 1 151 ? 13.375 3.764 1.371 1 98.38 151 GLY B C 1
ATOM 4925 O O . GLY B 1 151 ? 13.203 4.164 0.217 1 98.38 151 GLY B O 1
ATOM 4926 N N . LEU B 1 152 ? 14.109 2.744 1.628 1 98.06 152 LEU B N 1
ATOM 4927 C CA . LEU B 1 152 ? 14.828 2.006 0.597 1 98.06 152 LEU B CA 1
ATOM 4928 C C . LEU B 1 152 ? 13.859 1.363 -0.389 1 98.06 152 LEU B C 1
ATOM 4930 O O . LEU B 1 152 ? 14.133 1.303 -1.589 1 98.06 152 LEU B O 1
ATOM 4934 N N . ALA B 1 153 ? 12.797 0.9 0.123 1 97 153 ALA B N 1
ATOM 4935 C CA . ALA B 1 153 ? 11.797 0.297 -0.758 1 97 153 ALA B CA 1
ATOM 4936 C C . ALA B 1 153 ? 11.305 1.302 -1.794 1 97 153 ALA B C 1
ATOM 4938 O O . ALA B 1 153 ? 11.141 0.962 -2.969 1 97 153 ALA B O 1
ATOM 4939 N N . SER B 1 154 ? 11.086 2.498 -1.333 1 97.31 154 SER B N 1
ATOM 4940 C CA . SER B 1 154 ? 10.602 3.516 -2.26 1 97.31 154 SER B CA 1
ATOM 4941 C C . SER B 1 154 ? 11.703 3.961 -3.217 1 97.31 154 SER B C 1
ATOM 4943 O O . SER B 1 154 ? 11.438 4.266 -4.383 1 97.31 154 SER B O 1
ATOM 4945 N N . LEU B 1 155 ? 12.914 4.059 -2.719 1 98.38 155 LEU B N 1
ATOM 4946 C CA . LEU B 1 155 ? 14.047 4.324 -3.6 1 98.38 155 LEU B CA 1
ATOM 4947 C C . LEU B 1 155 ? 14.133 3.277 -4.703 1 98.38 155 LEU B C 1
ATOM 4949 O O . LEU B 1 155 ? 14.328 3.615 -5.871 1 98.38 155 LEU B O 1
ATOM 4953 N N . VAL B 1 156 ? 13.914 2.051 -4.359 1 98 156 VAL B N 1
ATOM 4954 C CA . VAL B 1 156 ? 13.953 0.937 -5.301 1 98 156 VAL B CA 1
ATOM 4955 C C . VAL B 1 156 ? 12.867 1.108 -6.355 1 98 156 VAL B C 1
ATOM 4957 O O . VAL B 1 156 ? 13.117 0.935 -7.551 1 98 156 VAL B O 1
ATOM 4960 N N . ARG B 1 157 ? 11.68 1.447 -5.949 1 97.06 157 ARG B N 1
ATOM 4961 C CA . ARG B 1 157 ? 10.594 1.663 -6.895 1 97.06 157 ARG B CA 1
ATOM 4962 C C . ARG B 1 157 ? 10.914 2.805 -7.852 1 97.06 157 ARG B C 1
ATOM 4964 O O . ARG B 1 157 ? 10.648 2.713 -9.055 1 97.06 157 ARG B O 1
ATOM 4971 N N . SER B 1 158 ? 11.484 3.883 -7.297 1 97.5 158 SER B N 1
ATOM 4972 C CA . SER B 1 158 ? 11.844 5.02 -8.133 1 97.5 158 SER B CA 1
ATOM 4973 C C . SER B 1 158 ? 12.906 4.637 -9.164 1 97.5 158 SER B C 1
ATOM 4975 O O . SER B 1 158 ? 12.789 4.988 -10.344 1 97.5 158 SER B O 1
ATOM 4977 N N . LEU B 1 159 ? 13.859 3.896 -8.672 1 98.12 159 LEU B N 1
ATOM 4978 C CA . LEU B 1 159 ? 14.914 3.453 -9.57 1 98.12 159 LEU B CA 1
ATOM 4979 C C . LEU B 1 159 ? 14.367 2.502 -10.633 1 98.12 159 LEU B C 1
ATOM 4981 O O . LEU B 1 159 ? 14.766 2.564 -11.797 1 98.12 159 LEU B O 1
ATOM 4985 N N . ALA B 1 160 ? 13.477 1.608 -10.266 1 97.62 160 ALA B N 1
ATOM 4986 C CA . ALA B 1 160 ? 12.836 0.691 -11.203 1 97.62 160 ALA B CA 1
ATOM 4987 C C . ALA B 1 160 ? 12.102 1.455 -12.305 1 97.62 160 ALA B C 1
ATOM 4989 O O . ALA B 1 160 ? 12.109 1.044 -13.469 1 97.62 160 ALA B O 1
ATOM 4990 N N . LYS B 1 161 ? 11.477 2.521 -11.93 1 95.94 161 LYS B N 1
ATOM 4991 C CA . LYS B 1 161 ? 10.789 3.346 -12.922 1 95.94 161 LYS B CA 1
ATOM 4992 C C . LYS B 1 161 ? 11.773 3.992 -13.883 1 95.94 161 LYS B C 1
ATOM 4994 O O . LYS B 1 161 ? 11.492 4.125 -15.078 1 95.94 161 LYS B O 1
ATOM 4999 N N . GLU B 1 162 ? 12.938 4.34 -13.375 1 96.56 162 GLU B N 1
ATOM 5000 C CA . GLU B 1 162 ? 13.945 4.973 -14.219 1 96.56 162 GLU B CA 1
ATOM 5001 C C . GLU B 1 162 ? 14.539 3.975 -15.211 1 96.56 162 GLU B C 1
ATOM 5003 O O . GLU B 1 162 ? 14.898 4.348 -16.328 1 96.56 162 GLU B O 1
ATOM 5008 N N . MET B 1 163 ? 14.547 2.736 -14.797 1 96.38 163 MET B N 1
ATOM 5009 C CA . MET B 1 163 ? 15.305 1.778 -15.602 1 96.38 163 MET B CA 1
ATOM 5010 C C . MET B 1 163 ? 14.375 0.873 -16.391 1 96.38 163 MET B C 1
ATOM 5012 O O . MET B 1 163 ? 14.828 0.077 -17.219 1 96.38 163 MET B O 1
ATOM 5016 N N . GLY B 1 164 ? 13.102 1.004 -16.25 1 95.69 164 GLY B N 1
ATOM 5017 C CA . GLY B 1 164 ? 12.125 0.093 -16.812 1 95.69 164 GLY B CA 1
ATOM 5018 C C . GLY B 1 164 ? 12.07 0.145 -18.328 1 95.69 164 GLY B C 1
ATOM 5019 O O . GLY B 1 164 ? 11.68 -0.83 -18.984 1 95.69 164 GLY B O 1
ATOM 5020 N N . GLY B 1 165 ? 12.477 1.216 -18.938 1 92.38 165 GLY B N 1
ATOM 5021 C CA . GLY B 1 165 ? 12.367 1.408 -20.375 1 92.38 165 GLY B CA 1
ATOM 5022 C C . GLY B 1 165 ? 13.188 0.418 -21.188 1 92.38 165 GLY B C 1
ATOM 5023 O O . GLY B 1 165 ? 12.898 0.171 -22.359 1 92.38 165 GLY B O 1
ATOM 5024 N N . THR B 1 166 ? 14.188 -0.176 -20.609 1 93.06 166 THR B N 1
ATOM 5025 C CA . THR B 1 166 ? 15.055 -1.122 -21.297 1 93.06 166 THR B CA 1
ATOM 5026 C C . THR B 1 166 ? 14.711 -2.557 -20.922 1 93.06 166 THR B C 1
ATOM 5028 O O . THR B 1 166 ? 15.477 -3.482 -21.188 1 93.06 166 THR B O 1
ATOM 5031 N N . GLY B 1 167 ? 13.578 -2.691 -20.188 1 94.94 167 GLY B N 1
ATOM 5032 C CA . GLY B 1 167 ? 13.211 -4.02 -19.719 1 94.94 167 GLY B CA 1
ATOM 5033 C C . GLY B 1 167 ? 13.938 -4.43 -18.453 1 94.94 167 GLY B C 1
ATOM 5034 O O . GLY B 1 167 ? 13.898 -5.598 -18.062 1 94.94 167 GLY B O 1
ATOM 5035 N N . THR B 1 168 ? 14.648 -3.488 -17.812 1 96.88 168 THR B N 1
ATOM 5036 C CA . THR B 1 168 ? 15.398 -3.744 -16.594 1 96.88 168 THR B CA 1
ATOM 5037 C C . THR B 1 168 ? 14.484 -3.646 -15.367 1 96.88 168 THR B C 1
ATOM 5039 O O . THR B 1 168 ? 13.641 -2.752 -15.281 1 96.88 168 THR B O 1
ATOM 5042 N N . THR B 1 169 ? 14.625 -4.641 -14.484 1 98.19 169 THR B N 1
ATOM 5043 C CA . THR B 1 169 ? 13.859 -4.617 -13.242 1 98.19 169 THR B CA 1
ATOM 5044 C C . THR B 1 169 ? 14.773 -4.328 -12.055 1 98.19 169 THR B C 1
ATOM 5046 O O . THR B 1 169 ? 15.977 -4.602 -12.102 1 98.19 169 THR B O 1
ATOM 5049 N N . VAL B 1 170 ? 14.305 -3.639 -11.055 1 98.44 170 VAL B N 1
ATOM 5050 C CA . VAL B 1 170 ? 14.961 -3.391 -9.773 1 98.44 170 VAL B CA 1
ATOM 5051 C C . VAL B 1 170 ? 14.055 -3.857 -8.641 1 98.44 170 VAL B C 1
ATOM 5053 O O . VAL B 1 170 ? 12.906 -3.424 -8.531 1 98.44 170 VAL B O 1
ATOM 5056 N N . ASN B 1 171 ? 14.547 -4.805 -7.863 1 98.62 171 ASN B N 1
ATOM 5057 C CA . ASN B 1 171 ? 13.805 -5.352 -6.734 1 98.62 171 ASN B CA 1
ATOM 5058 C C . ASN B 1 171 ? 14.656 -5.395 -5.469 1 98.62 171 ASN B C 1
ATOM 5060 O O . ASN B 1 171 ? 15.852 -5.125 -5.516 1 98.62 171 ASN B O 1
ATOM 5064 N N . MET B 1 172 ? 13.969 -5.621 -4.395 1 98.06 172 MET B N 1
ATOM 5065 C CA . MET B 1 172 ? 14.672 -5.68 -3.115 1 98.06 172 MET B CA 1
ATOM 5066 C C . MET B 1 172 ? 14.266 -6.926 -2.334 1 98.06 172 MET B C 1
ATOM 5068 O O . MET B 1 172 ? 13.102 -7.328 -2.357 1 98.06 172 MET B O 1
ATOM 5072 N N . VAL B 1 173 ? 15.234 -7.621 -1.747 1 96.75 173 VAL B N 1
ATOM 5073 C CA . VAL B 1 173 ? 15.023 -8.648 -0.728 1 96.75 173 VAL B CA 1
ATOM 5074 C C . VAL B 1 173 ? 15.445 -8.109 0.637 1 96.75 173 VAL B C 1
ATOM 5076 O O . VAL B 1 173 ? 16.547 -7.586 0.788 1 96.75 173 VAL B O 1
ATOM 5079 N N . VAL B 1 174 ? 14.586 -8.156 1.594 1 95.44 174 VAL B N 1
ATOM 5080 C CA . VAL B 1 174 ? 14.883 -7.645 2.93 1 95.44 174 VAL B CA 1
ATOM 5081 C C . VAL B 1 174 ? 14.805 -8.781 3.945 1 95.44 174 VAL B C 1
ATOM 5083 O O . VAL B 1 174 ? 13.805 -9.5 4.012 1 95.44 174 VAL B O 1
ATOM 5086 N N . VAL B 1 175 ? 15.812 -8.938 4.711 1 91.56 175 VAL B N 1
ATOM 5087 C CA . VAL B 1 175 ? 15.836 -9.945 5.77 1 91.56 175 VAL B CA 1
ATOM 5088 C C . VAL B 1 175 ? 15.391 -9.312 7.09 1 91.56 175 VAL B C 1
ATOM 5090 O O . VAL B 1 175 ? 15.961 -8.312 7.527 1 91.56 175 VAL B O 1
ATOM 5093 N N . ARG B 1 176 ? 14.359 -9.844 7.602 1 86.88 176 ARG B N 1
ATOM 5094 C CA . ARG B 1 176 ? 13.922 -9.398 8.922 1 86.88 176 ARG B CA 1
ATOM 5095 C C . ARG B 1 176 ? 14.672 -10.125 10.023 1 86.88 176 ARG B C 1
ATOM 5097 O O . ARG B 1 176 ? 14.578 -11.344 10.156 1 86.88 176 ARG B O 1
ATOM 5104 N N . VAL B 1 177 ? 15.648 -9.438 10.641 1 72.56 177 VAL B N 1
ATOM 5105 C CA . VAL B 1 177 ? 16.484 -10.117 11.625 1 72.56 177 VAL B CA 1
ATOM 5106 C C . VAL B 1 177 ? 16.625 -9.258 12.875 1 72.56 177 VAL B C 1
ATOM 5108 O O . VAL B 1 177 ? 16.438 -8.039 12.82 1 72.56 177 VAL B O 1
ATOM 5111 N N . ALA B 1 178 ? 16.531 -9.836 13.953 1 59.69 178 ALA B N 1
ATOM 5112 C CA . ALA B 1 178 ? 17.109 -9.18 15.125 1 59.69 178 ALA B CA 1
ATOM 5113 C C . ALA B 1 178 ? 18.547 -9.609 15.352 1 59.69 178 ALA B C 1
ATOM 5115 O O . ALA B 1 178 ? 18.812 -10.734 15.781 1 59.69 178 ALA B O 1
ATOM 5116 N N . PRO B 1 179 ? 19.625 -9 15.305 1 57.72 179 PRO B N 1
ATOM 5117 C CA . PRO B 1 179 ? 20.656 -8.344 14.5 1 57.72 179 PRO B CA 1
ATOM 5118 C C . PRO B 1 179 ? 21.062 -9.172 13.281 1 57.72 179 PRO B C 1
ATOM 5120 O O . PRO B 1 179 ? 21 -10.398 13.312 1 57.72 179 PRO B O 1
ATOM 5123 N N . PHE B 1 180 ? 21.312 -8.641 12.117 1 56.81 180 PHE B N 1
ATOM 5124 C CA . PHE B 1 180 ? 21.672 -9.336 10.883 1 56.81 180 PHE B CA 1
ATOM 5125 C C . PHE B 1 180 ? 23.031 -10.008 11.023 1 56.81 180 PHE B C 1
ATOM 5127 O O . PHE B 1 180 ? 24.031 -9.344 11.297 1 56.81 180 PHE B O 1
ATOM 5134 N N . THR B 1 181 ? 22.984 -11.297 11.375 1 62.25 181 THR B N 1
ATOM 5135 C CA . THR B 1 181 ? 24.219 -12.062 11.281 1 62.25 181 THR B CA 1
ATOM 5136 C C . THR B 1 181 ? 24.203 -12.977 10.055 1 62.25 181 THR B C 1
ATOM 5138 O O . THR B 1 181 ? 23.172 -13.594 9.758 1 62.25 181 THR B O 1
ATOM 5141 N N . LEU B 1 182 ? 25.203 -12.75 9.289 1 63.62 182 LEU B N 1
ATOM 5142 C CA . LEU B 1 182 ? 25.375 -13.617 8.125 1 63.62 182 LEU B CA 1
ATOM 5143 C C . LEU B 1 182 ? 25.656 -15.055 8.555 1 63.62 182 LEU B C 1
ATOM 5145 O O . LEU B 1 182 ? 26.781 -15.383 8.938 1 63.62 182 LEU B O 1
ATOM 5149 N N . SER B 1 183 ? 24.609 -15.75 8.828 1 68.62 183 SER B N 1
ATOM 5150 C CA . SER B 1 183 ? 24.719 -17.156 9.172 1 68.62 183 SER B CA 1
ATOM 5151 C C . SER B 1 183 ? 24.297 -18.047 8.008 1 68.62 183 SER B C 1
ATOM 5153 O O . SER B 1 183 ? 23.734 -17.578 7.027 1 68.62 183 SER B O 1
ATOM 5155 N N . SER B 1 184 ? 24.734 -19.281 8.109 1 65.06 184 SER B N 1
ATOM 5156 C CA . SER B 1 184 ? 24.359 -20.281 7.102 1 65.06 184 SER B CA 1
ATOM 5157 C C . SER B 1 184 ? 22.844 -20.328 6.918 1 65.06 184 SER B C 1
ATOM 5159 O O . SER B 1 184 ? 22.359 -20.516 5.801 1 65.06 184 SER B O 1
ATOM 5161 N N . GLN B 1 185 ? 22.172 -20.094 7.992 1 67.88 185 GLN B N 1
ATOM 5162 C CA . GLN B 1 185 ? 20.719 -20.125 7.934 1 67.88 185 GLN B CA 1
ATOM 5163 C C . GLN B 1 185 ? 20.172 -18.953 7.129 1 67.88 185 GLN B C 1
ATOM 5165 O O . GLN B 1 185 ? 19.234 -19.109 6.34 1 67.88 185 GLN B O 1
ATOM 5170 N N . THR B 1 186 ? 20.781 -17.828 7.414 1 73 186 THR B N 1
ATOM 5171 C CA . THR B 1 186 ? 20.359 -16.641 6.684 1 73 186 THR B CA 1
ATOM 5172 C C . THR B 1 186 ? 20.578 -16.812 5.184 1 73 186 THR B C 1
ATOM 5174 O O . THR B 1 186 ? 19.688 -16.5 4.379 1 73 186 THR B O 1
ATOM 5177 N N . PHE B 1 187 ? 21.609 -17.469 4.871 1 73.31 187 PHE B N 1
ATOM 5178 C CA . PHE B 1 187 ? 21.953 -17.594 3.457 1 73.31 187 PHE B CA 1
ATOM 5179 C C . PHE B 1 187 ? 21.062 -18.609 2.773 1 73.31 187 PHE B C 1
ATOM 5181 O O . PHE B 1 187 ? 20.672 -18.438 1.617 1 73.31 187 PHE B O 1
ATOM 5188 N N . ALA B 1 188 ? 20.656 -19.656 3.52 1 73.94 188 ALA B N 1
ATOM 5189 C CA . ALA B 1 188 ? 19.734 -20.641 2.957 1 73.94 188 ALA B CA 1
ATOM 5190 C C . ALA B 1 188 ? 18.375 -20.016 2.688 1 73.94 188 ALA B C 1
ATOM 5192 O O . ALA B 1 188 ? 17.734 -20.312 1.676 1 73.94 188 ALA B O 1
ATOM 5193 N N . SER B 1 189 ? 18 -19.109 3.51 1 82.19 189 SER B N 1
ATOM 5194 C CA . SER B 1 189 ? 16.656 -18.562 3.441 1 82.19 189 SER B CA 1
ATOM 5195 C C . SER B 1 189 ? 16.547 -17.5 2.34 1 82.19 189 SER B C 1
ATOM 5197 O O . SER B 1 189 ? 15.461 -17.281 1.794 1 82.19 189 SER B O 1
ATOM 5199 N N . ILE B 1 190 ? 17.656 -16.922 1.983 1 90.06 190 ILE B N 1
ATOM 5200 C CA . ILE B 1 190 ? 17.531 -15.82 1.029 1 90.06 190 ILE B CA 1
ATOM 5201 C C . ILE B 1 190 ? 18.031 -16.266 -0.341 1 90.06 190 ILE B C 1
ATOM 5203 O O . ILE B 1 190 ? 17.875 -15.555 -1.333 1 90.06 190 ILE B O 1
ATOM 5207 N N . ALA B 1 191 ? 18.594 -17.469 -0.446 1 92 191 ALA B N 1
ATOM 5208 C CA . ALA B 1 191 ? 19.219 -17.938 -1.684 1 92 191 ALA B CA 1
ATOM 5209 C C . ALA B 1 191 ? 18.203 -17.953 -2.83 1 92 191 ALA B C 1
ATOM 5211 O O . ALA B 1 191 ? 18.469 -17.391 -3.898 1 92 191 ALA B O 1
ATOM 5212 N N . TRP B 1 192 ? 17.094 -18.5 -2.588 1 94.44 192 TRP B N 1
ATOM 5213 C CA . TRP B 1 192 ? 16.109 -18.719 -3.65 1 94.44 192 TRP B CA 1
ATOM 5214 C C . TRP B 1 192 ? 15.438 -17.406 -4.043 1 94.44 192 TRP B C 1
ATOM 5216 O O . TRP B 1 192 ? 15.336 -17.078 -5.23 1 94.44 192 TRP B O 1
ATOM 5226 N N . PRO B 1 193 ? 15.047 -16.562 -3.057 1 96.38 193 PRO B N 1
ATOM 5227 C CA . PRO B 1 193 ? 14.5 -15.266 -3.457 1 96.38 193 PRO B CA 1
ATOM 5228 C C . PRO B 1 193 ? 15.492 -14.43 -4.262 1 96.38 193 PRO B C 1
ATOM 5230 O O . PRO B 1 193 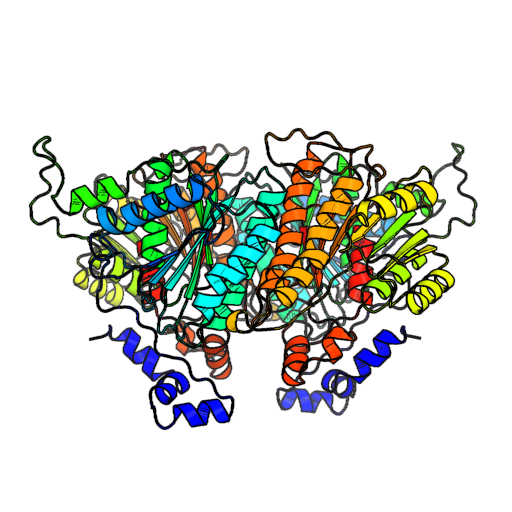? 15.109 -13.773 -5.234 1 96.38 193 PRO B O 1
ATOM 5233 N N . LEU B 1 194 ? 16.719 -14.492 -3.91 1 96.44 194 LEU B N 1
ATOM 5234 C CA . LEU B 1 194 ? 17.734 -13.758 -4.664 1 96.44 194 LEU B CA 1
ATOM 5235 C C . LEU B 1 194 ? 17.891 -14.344 -6.066 1 96.44 194 LEU B C 1
ATOM 5237 O O . LEU B 1 194 ? 17.875 -13.602 -7.055 1 96.44 194 LEU B O 1
ATOM 5241 N N . ALA B 1 195 ? 17.969 -15.648 -6.145 1 96.94 195 ALA B N 1
ATOM 5242 C CA . ALA B 1 195 ? 18.141 -16.297 -7.441 1 96.94 195 ALA B CA 1
ATOM 5243 C C . ALA B 1 195 ? 16.969 -16 -8.367 1 96.94 195 ALA B C 1
ATOM 5245 O O . ALA B 1 195 ? 17.156 -15.609 -9.516 1 96.94 195 ALA B O 1
ATOM 5246 N N . PHE B 1 196 ? 15.781 -16.156 -7.875 1 98.06 196 PHE B N 1
ATOM 5247 C CA . PHE B 1 196 ? 14.586 -15.984 -8.688 1 98.06 196 PHE B CA 1
ATOM 5248 C C . PHE B 1 196 ? 14.539 -14.586 -9.289 1 98.06 196 PHE B C 1
ATOM 5250 O O . PHE B 1 196 ? 14.281 -14.422 -10.484 1 98.06 196 PHE B O 1
ATOM 5257 N N . LEU B 1 197 ? 14.828 -13.555 -8.422 1 98.62 197 LEU B N 1
ATOM 5258 C CA . LEU B 1 197 ? 14.711 -12.172 -8.883 1 98.62 197 LEU B CA 1
ATOM 5259 C C . LEU B 1 197 ? 15.844 -11.82 -9.844 1 98.62 197 LEU B C 1
ATOM 5261 O O . LEU B 1 197 ? 15.773 -10.805 -10.539 1 98.62 197 LEU B O 1
ATOM 5265 N N . LEU B 1 198 ? 16.828 -12.656 -9.969 1 98 198 LEU B N 1
ATOM 5266 C CA . LEU B 1 198 ? 17.922 -12.445 -10.914 1 98 198 LEU B CA 1
ATOM 5267 C C . LEU B 1 198 ? 17.656 -13.172 -12.227 1 98 198 LEU B C 1
ATOM 5269 O O . LEU B 1 198 ? 18.391 -12.984 -13.203 1 98 198 LEU B O 1
ATOM 5273 N N . LEU B 1 199 ? 16.609 -13.977 -12.273 1 97.5 199 LEU B N 1
ATOM 5274 C CA . LEU B 1 199 ? 16.328 -14.789 -13.453 1 97.5 199 LEU B CA 1
ATOM 5275 C C . LEU B 1 199 ? 15.43 -14.039 -14.43 1 97.5 199 LEU B C 1
ATOM 5277 O O . LEU B 1 199 ? 14.727 -13.102 -14.039 1 97.5 199 LEU B O 1
ATOM 5281 N N . HIS B 1 200 ? 15.422 -14.469 -15.656 1 95.38 200 HIS B N 1
ATOM 5282 C CA . HIS B 1 200 ? 14.57 -13.914 -16.703 1 95.38 200 HIS B CA 1
ATOM 5283 C C . HIS B 1 200 ? 13.094 -14.172 -16.406 1 95.38 200 HIS B C 1
ATOM 5285 O O . HIS B 1 200 ? 12.227 -13.438 -16.875 1 95.38 200 HIS B O 1
ATOM 5291 N N . GLU B 1 201 ? 12.852 -15.18 -15.555 1 96.75 201 GLU B N 1
ATOM 5292 C CA . GLU B 1 201 ? 11.484 -15.562 -15.219 1 96.75 201 GLU B CA 1
ATOM 5293 C C . GLU B 1 201 ? 10.797 -14.484 -14.391 1 96.75 201 GLU B C 1
ATOM 5295 O O . GLU B 1 201 ? 9.57 -14.477 -14.266 1 96.75 201 GLU B O 1
ATOM 5300 N N . SER B 1 202 ? 11.578 -13.547 -13.805 1 98.06 202 SER B N 1
ATOM 5301 C CA . SER B 1 202 ? 11.008 -12.461 -13.023 1 98.06 202 SER B CA 1
ATOM 5302 C C . SER B 1 202 ? 10.891 -11.18 -13.844 1 98.06 202 SER B C 1
ATOM 5304 O O . SER B 1 202 ? 10.82 -10.078 -13.297 1 98.06 202 SER B O 1
ATOM 5306 N N . ALA B 1 203 ? 10.781 -11.266 -15.164 1 97.44 203 ALA B N 1
ATOM 5307 C CA . ALA B 1 203 ? 10.891 -10.156 -16.094 1 97.44 203 ALA B CA 1
ATOM 5308 C C . ALA B 1 203 ? 9.781 -9.133 -15.875 1 97.44 203 ALA B C 1
ATOM 5310 O O . ALA B 1 203 ? 9.938 -7.957 -16.203 1 97.44 203 ALA B O 1
ATOM 5311 N N . PHE B 1 204 ? 8.656 -9.586 -15.305 1 97.94 204 PHE B N 1
ATOM 5312 C CA . PHE B 1 204 ? 7.527 -8.672 -15.148 1 97.94 204 PHE B CA 1
ATOM 5313 C C . PHE B 1 204 ? 7.324 -8.312 -13.68 1 97.94 204 PHE B C 1
ATOM 5315 O O . PHE B 1 204 ? 6.254 -7.844 -13.289 1 97.94 204 PHE B O 1
ATOM 5322 N N . ILE B 1 205 ? 8.32 -8.625 -12.828 1 98.5 205 ILE B N 1
ATOM 5323 C CA . ILE B 1 205 ? 8.352 -8.258 -11.414 1 98.5 205 ILE B CA 1
ATOM 5324 C C . ILE B 1 205 ? 9.367 -7.145 -11.195 1 98.5 205 ILE B C 1
ATOM 5326 O O . ILE B 1 205 ? 10.578 -7.371 -11.289 1 98.5 205 ILE B O 1
ATOM 5330 N N . SER B 1 206 ? 8.875 -5.953 -10.891 1 98.19 206 SER B N 1
ATOM 5331 C CA . SER B 1 206 ? 9.75 -4.805 -10.688 1 98.19 206 SER B CA 1
ATOM 5332 C C . SER B 1 206 ? 9.266 -3.932 -9.539 1 98.19 206 SER B C 1
ATOM 5334 O O . SER B 1 206 ? 8.062 -3.879 -9.258 1 98.19 206 SER B O 1
ATOM 5336 N N . GLY B 1 207 ? 10.203 -3.348 -8.82 1 97.31 207 GLY B N 1
ATOM 5337 C CA . GLY B 1 207 ? 9.875 -2.445 -7.723 1 97.31 207 GLY B CA 1
ATOM 5338 C C . GLY B 1 207 ? 9.352 -3.16 -6.496 1 97.31 207 GLY B C 1
ATOM 5339 O O . GLY B 1 207 ? 8.68 -2.553 -5.656 1 97.31 207 GLY B O 1
ATOM 5340 N N . GLN B 1 208 ? 9.562 -4.461 -6.418 1 97.5 208 GLN B N 1
ATOM 5341 C CA . GLN B 1 208 ? 8.961 -5.234 -5.34 1 97.5 208 GLN B CA 1
ATOM 5342 C C . GLN B 1 208 ? 9.953 -5.457 -4.203 1 97.5 208 GLN B C 1
ATOM 5344 O O . GLN B 1 208 ? 11.164 -5.5 -4.43 1 97.5 208 GLN B O 1
ATOM 5349 N N . LYS B 1 209 ? 9.438 -5.469 -3.07 1 96.81 209 LYS B N 1
ATOM 5350 C CA . LYS B 1 209 ? 10.141 -5.863 -1.855 1 96.81 209 LYS B CA 1
ATOM 5351 C C . LYS B 1 209 ? 9.672 -7.23 -1.368 1 96.81 209 LYS B C 1
ATOM 5353 O O . LYS B 1 209 ? 8.484 -7.438 -1.117 1 96.81 209 LYS B O 1
ATOM 5358 N N . ILE B 1 210 ? 10.547 -8.219 -1.318 1 97.44 210 ILE B N 1
ATOM 5359 C CA . ILE B 1 210 ? 10.266 -9.516 -0.707 1 97.44 210 ILE B CA 1
ATOM 5360 C C . ILE B 1 210 ? 10.945 -9.602 0.658 1 97.44 210 ILE B C 1
ATOM 5362 O O . ILE B 1 210 ? 12.164 -9.492 0.757 1 97.44 210 ILE B O 1
ATOM 5366 N N . THR B 1 211 ? 10.172 -9.734 1.678 1 95.44 211 THR B N 1
ATOM 5367 C CA . THR B 1 211 ? 10.688 -9.883 3.031 1 95.44 211 THR B CA 1
ATOM 5368 C C . THR B 1 211 ? 10.891 -11.352 3.381 1 95.44 211 THR B C 1
ATOM 5370 O O . THR B 1 211 ? 9.992 -12.172 3.168 1 95.44 211 THR B O 1
ATOM 5373 N N . VAL B 1 212 ? 12.031 -11.664 3.844 1 93.12 212 VAL B N 1
ATOM 5374 C CA . VAL B 1 212 ? 12.344 -13.023 4.25 1 93.12 212 VAL B CA 1
ATOM 5375 C C . VAL B 1 212 ? 12.508 -13.094 5.766 1 93.12 212 VAL B C 1
ATOM 5377 O O . VAL B 1 212 ? 13.305 -12.352 6.344 1 93.12 212 VAL B O 1
ATOM 5380 N N . GLU B 1 213 ? 11.688 -13.844 6.367 1 87.44 213 GLU B N 1
ATOM 5381 C CA . GLU B 1 213 ? 11.797 -14.07 7.805 1 87.44 213 GLU B CA 1
ATOM 5382 C C . GLU B 1 213 ? 12.688 -15.266 8.117 1 87.44 213 GLU B C 1
ATOM 5384 O O . GLU B 1 213 ? 12.648 -16.281 7.41 1 87.44 213 GLU B O 1
ATOM 5389 N N . LEU B 1 214 ? 13.531 -14.898 9.242 1 75.12 214 LEU B N 1
ATOM 5390 C CA . LEU B 1 214 ? 14.406 -15.984 9.68 1 75.12 214 LEU B CA 1
ATOM 5391 C C . LEU B 1 214 ? 13.734 -16.812 10.773 1 75.12 214 LEU B C 1
ATOM 5393 O O . LEU B 1 214 ? 13.016 -16.266 11.617 1 75.12 214 LEU B O 1
ATOM 5397 N N . GLY B 1 215 ? 13.25 -17.953 10.57 1 60.84 215 GLY B N 1
ATOM 5398 C CA . GLY B 1 215 ? 12.656 -18.797 11.602 1 60.84 215 GLY B CA 1
ATOM 5399 C C . GLY B 1 215 ? 12.43 -20.234 11.148 1 60.84 215 GLY B C 1
ATOM 5400 O O . GLY B 1 215 ? 12.883 -20.625 10.07 1 60.84 215 GLY B O 1
ATOM 5401 N N . ALA B 1 216 ? 11.859 -20.891 12.102 1 50.69 216 ALA B N 1
ATOM 5402 C CA . ALA B 1 216 ? 11.758 -22.344 12.039 1 50.69 216 ALA B CA 1
ATOM 5403 C C . ALA B 1 216 ? 11.258 -22.797 10.664 1 50.69 216 ALA B C 1
ATOM 5405 O O . ALA B 1 216 ? 11.617 -23.875 10.195 1 50.69 216 ALA B O 1
ATOM 5406 N N . GLY B 1 217 ? 10.484 -22.125 10.008 1 51.72 217 GLY B N 1
ATOM 5407 C CA . GLY B 1 217 ? 9.984 -22.688 8.758 1 51.72 217 GLY B CA 1
ATOM 5408 C C . GLY B 1 217 ? 11 -22.609 7.633 1 51.72 217 GLY B C 1
ATOM 5409 O O . GLY B 1 217 ? 10.734 -23.078 6.523 1 51.72 217 GLY B O 1
ATOM 5410 N N . SER B 1 218 ? 11.953 -21.75 7.949 1 53.19 218 SER B N 1
ATOM 5411 C CA . SER B 1 218 ? 12.977 -21.594 6.922 1 53.19 218 SER B CA 1
ATOM 5412 C C . SER B 1 218 ? 13.789 -22.875 6.766 1 53.19 218 SER B C 1
ATOM 5414 O O . SER B 1 218 ? 14.812 -22.891 6.078 1 53.19 218 SER B O 1
ATOM 5416 N N . SER B 1 219 ? 13.375 -23.891 7.547 1 50.97 219 SER B N 1
ATOM 5417 C CA . SER B 1 219 ? 14.375 -24.906 7.855 1 50.97 219 SER B CA 1
ATOM 5418 C C . SER B 1 219 ? 14.859 -25.609 6.59 1 50.97 219 SER B C 1
ATOM 5420 O O . SER B 1 219 ? 15.672 -26.547 6.656 1 50.97 219 SER B O 1
ATOM 5422 N N . GLY B 1 220 ? 14.039 -25.984 5.539 1 54.88 220 GLY B N 1
ATOM 5423 C CA . GLY B 1 220 ? 14.812 -26.844 4.648 1 54.88 220 GLY B CA 1
ATOM 5424 C C . GLY B 1 220 ? 15.977 -26.109 3.99 1 54.88 220 GLY B C 1
ATOM 5425 O O . GLY B 1 220 ? 15.914 -24.906 3.775 1 54.88 220 GLY B O 1
ATOM 5426 N N . ASP B 1 221 ? 17.141 -26.484 4.336 1 67.69 221 ASP B N 1
ATOM 5427 C CA . ASP B 1 221 ? 18.344 -25.969 3.664 1 67.69 221 ASP B CA 1
ATOM 5428 C C . ASP B 1 221 ? 18.203 -26.078 2.146 1 67.69 221 ASP B C 1
ATOM 5430 O O . ASP B 1 221 ? 18.438 -27.141 1.571 1 67.69 221 ASP B O 1
ATOM 5434 N N . PHE B 1 222 ? 17.562 -24.984 1.487 1 77.31 222 PHE B N 1
ATOM 5435 C CA . PHE B 1 222 ? 17.375 -24.938 0.043 1 77.31 222 PHE B CA 1
ATOM 5436 C C . PHE B 1 222 ? 18.656 -25.344 -0.683 1 77.31 222 PHE B C 1
ATOM 5438 O O . PHE B 1 222 ? 18.609 -26.062 -1.679 1 77.31 222 PHE B O 1
ATOM 5445 N N . CYS B 1 223 ? 19.703 -24.938 -0.143 1 77.31 223 CYS B N 1
ATOM 5446 C CA . CYS B 1 223 ? 20.984 -25.266 -0.777 1 77.31 223 CYS B CA 1
ATOM 5447 C C . CYS B 1 223 ? 21.281 -26.75 -0.678 1 77.31 223 CYS B C 1
ATOM 5449 O O . CYS B 1 223 ? 21.766 -27.359 -1.632 1 77.31 223 CYS B O 1
ATOM 5451 N N . ALA B 1 224 ? 20.875 -27.266 0.497 1 75.69 224 ALA B N 1
ATOM 5452 C CA . ALA B 1 224 ? 21.047 -28.703 0.65 1 75.69 224 ALA B CA 1
ATOM 5453 C C . ALA B 1 224 ? 20.094 -29.469 -0.277 1 75.69 224 ALA B C 1
ATOM 5455 O O . ALA B 1 224 ? 20.469 -30.484 -0.857 1 75.69 224 ALA B O 1
ATOM 5456 N N . TRP B 1 225 ? 18.953 -28.969 -0.399 1 76.62 225 TRP B N 1
ATOM 5457 C CA . TRP B 1 225 ? 17.969 -29.562 -1.302 1 76.62 225 TRP B CA 1
ATOM 5458 C C . TRP B 1 225 ? 18.453 -29.516 -2.746 1 76.62 225 TRP B C 1
ATOM 5460 O O . TRP B 1 225 ? 18.375 -30.5 -3.471 1 76.62 225 TRP B O 1
ATOM 5470 N N . LEU B 1 226 ? 18.969 -28.438 -3.143 1 78 226 LEU B N 1
ATOM 5471 C CA . LEU B 1 226 ? 19.516 -28.281 -4.492 1 78 226 LEU B CA 1
ATOM 5472 C C . LEU B 1 226 ? 20.609 -29.297 -4.762 1 78 226 LEU B C 1
ATOM 5474 O O . LEU B 1 226 ? 20.656 -29.906 -5.832 1 78 226 LEU B O 1
ATOM 5478 N N . GLU B 1 227 ? 21.438 -29.438 -3.758 1 77.69 227 GLU B N 1
ATOM 5479 C CA . GLU B 1 227 ? 22.547 -30.375 -3.887 1 77.69 227 GLU B CA 1
ATOM 5480 C C . GLU B 1 227 ? 22.031 -31.812 -4.047 1 77.69 227 GLU B C 1
ATOM 5482 O O . GLU B 1 227 ? 22.625 -32.594 -4.789 1 77.69 227 GLU B O 1
ATOM 5487 N N . SER B 1 228 ? 20.922 -32.031 -3.439 1 76.56 228 SER B N 1
ATOM 5488 C CA . SER B 1 228 ? 20.344 -33.375 -3.52 1 76.56 228 SER B CA 1
ATOM 5489 C C . SER B 1 228 ? 19.781 -33.656 -4.906 1 76.56 228 SER B C 1
ATOM 5491 O O . SER B 1 228 ? 19.672 -34.812 -5.32 1 76.56 228 SER B O 1
ATOM 5493 N N . LEU B 1 229 ? 19.438 -32.594 -5.555 1 75.19 229 LEU B N 1
ATOM 5494 C CA . LEU B 1 229 ? 18.844 -32.75 -6.883 1 75.19 229 LEU B CA 1
ATOM 5495 C C . LEU B 1 229 ? 19.938 -32.938 -7.938 1 75.19 229 LEU B C 1
ATOM 5497 O O . LEU B 1 229 ? 19.656 -33.406 -9.039 1 75.19 229 LEU B O 1
ATOM 5501 N N . THR B 1 230 ? 21.156 -32.406 -7.684 1 69.12 230 THR B N 1
ATOM 5502 C CA . THR B 1 230 ? 22.234 -32.438 -8.664 1 69.12 230 THR B CA 1
ATOM 5503 C C . THR B 1 230 ? 23.156 -33.625 -8.422 1 69.12 230 THR B C 1
ATOM 5505 O O . THR B 1 230 ? 24.031 -33.938 -9.234 1 69.12 230 THR B O 1
ATOM 5508 N N . GLY B 1 231 ? 22.844 -34.594 -7.648 1 60.12 231 GLY B N 1
ATOM 5509 C CA . GLY B 1 231 ? 23.656 -35.781 -7.359 1 60.12 231 GLY B CA 1
ATOM 5510 C C . GLY B 1 231 ? 24.953 -35.438 -6.66 1 60.12 231 GLY B C 1
ATOM 5511 O O . GLY B 1 231 ? 25.828 -36.312 -6.527 1 60.12 231 GLY B O 1
ATOM 5512 N N . ALA B 1 232 ? 25.422 -34.25 -6.426 1 47.12 232 ALA B N 1
ATOM 5513 C CA . ALA B 1 232 ? 26.734 -33.969 -5.852 1 47.12 232 ALA B CA 1
ATOM 5514 C C . ALA B 1 232 ? 26.797 -34.438 -4.395 1 47.12 232 ALA B C 1
ATOM 5516 O O . ALA B 1 232 ? 27.797 -34.188 -3.709 1 47.12 232 ALA B O 1
ATOM 5517 N N . ALA B 1 233 ? 25.781 -34.656 -3.607 1 43.69 233 ALA B N 1
ATOM 5518 C CA . ALA B 1 233 ? 25.906 -35.188 -2.256 1 43.69 233 ALA B CA 1
ATOM 5519 C C . ALA B 1 233 ? 26.656 -36.531 -2.266 1 43.69 233 ALA B C 1
ATOM 5521 O O . ALA B 1 233 ? 26.625 -37.25 -3.258 1 43.69 233 ALA B O 1
ATOM 5522 N N . ASN B 1 234 ? 27.484 -36.781 -1.018 1 36.84 234 ASN B N 1
ATOM 5523 C CA . ASN B 1 234 ? 28.25 -37.938 -0.586 1 36.84 234 ASN B CA 1
ATOM 5524 C C . ASN B 1 234 ? 27.484 -39.25 -0.811 1 36.84 234 ASN B C 1
ATOM 5526 O O . ASN B 1 234 ? 26.266 -39.219 -0.968 1 36.84 234 ASN B O 1
ATOM 5530 N N . ASN B 1 235 ? 28.156 -40.562 -0.588 1 31.53 235 ASN B N 1
ATOM 5531 C CA . ASN B 1 235 ? 28.078 -42 -0.443 1 31.53 235 ASN B CA 1
ATOM 5532 C C . ASN B 1 235 ? 26.891 -42.406 0.427 1 31.53 235 ASN B C 1
ATOM 5534 O O . ASN B 1 235 ? 26.75 -43.594 0.782 1 31.53 235 ASN B O 1
ATOM 5538 N N . ASP B 1 236 ? 26.531 -41.781 1.558 1 29.92 236 ASP B N 1
ATOM 5539 C CA . ASP B 1 236 ? 25.797 -42.625 2.488 1 29.92 236 ASP B CA 1
ATOM 5540 C C . ASP B 1 236 ? 24.422 -42.969 1.921 1 29.92 236 ASP B C 1
ATOM 5542 O O . ASP B 1 236 ? 24.094 -44.156 1.784 1 29.92 236 ASP B O 1
ATOM 5546 N N . THR B 1 237 ? 23.234 -42.594 2.74 1 31.08 237 THR B N 1
ATOM 5547 C CA . THR B 1 237 ? 22.047 -43.406 2.891 1 31.08 237 THR B CA 1
ATOM 5548 C C . THR B 1 237 ? 21.281 -43.5 1.573 1 31.08 237 THR B C 1
ATOM 5550 O O . THR B 1 237 ? 21.516 -42.688 0.659 1 31.08 237 THR B O 1
ATOM 5553 N N . SER B 1 238 ? 19.922 -44.344 1.582 1 30.2 238 SER B N 1
ATOM 5554 C CA . SER B 1 238 ? 18.875 -45.094 0.894 1 30.2 238 SER B CA 1
ATOM 5555 C C . SER B 1 238 ? 18.094 -44.219 -0.058 1 30.2 238 SER B C 1
ATOM 5557 O O . SER B 1 238 ? 17.172 -44.688 -0.728 1 30.2 238 SER B O 1
ATOM 5559 N N . ARG B 1 239 ? 17.938 -42.938 0.303 1 35.81 239 ARG B N 1
ATOM 5560 C CA . ARG B 1 239 ? 16.969 -42.438 -0.661 1 35.81 239 ARG B CA 1
ATOM 5561 C C . ARG B 1 239 ? 17.594 -42.25 -2.035 1 35.81 239 ARG B C 1
ATOM 5563 O O . ARG B 1 239 ? 18.234 -41.219 -2.297 1 35.81 239 ARG B O 1
ATOM 5570 N N . THR B 1 240 ? 18.172 -43.406 -2.533 1 30.56 240 THR B N 1
ATOM 5571 C CA . THR B 1 240 ? 18.609 -43.469 -3.928 1 30.56 240 THR B CA 1
ATOM 5572 C C . THR B 1 240 ? 17.547 -42.844 -4.84 1 30.56 240 THR B C 1
ATOM 5574 O O . THR B 1 240 ? 16.484 -43.438 -5.051 1 30.56 240 THR B O 1
ATOM 5577 N N . LEU B 1 241 ? 17.328 -41.594 -4.754 1 34.62 241 LEU B N 1
ATOM 5578 C CA . LEU B 1 241 ? 16.484 -41.094 -5.82 1 34.62 241 LEU B CA 1
ATOM 5579 C C . LEU B 1 241 ? 16.938 -41.625 -7.176 1 34.62 241 LEU B C 1
ATOM 5581 O O . LEU B 1 241 ? 18.125 -41.812 -7.406 1 34.62 241 LEU B O 1
ATOM 5585 N N . SER B 1 242 ? 16.141 -42.5 -7.832 1 32.5 242 SER B N 1
ATOM 5586 C CA . SER B 1 242 ? 16.422 -42.969 -9.18 1 32.5 242 SER B CA 1
ATOM 5587 C C . SER B 1 242 ? 17.125 -41.875 -10.008 1 32.5 242 SER B C 1
ATOM 5589 O O . SER B 1 242 ? 16.922 -40.688 -9.766 1 32.5 242 SER B O 1
ATOM 5591 N N . PRO B 1 243 ? 18.172 -42.219 -10.688 1 35.5 243 PRO B N 1
ATOM 5592 C CA . PRO B 1 243 ? 18.906 -41.406 -11.641 1 35.5 243 PRO B CA 1
ATOM 5593 C C . PRO B 1 243 ? 18 -40.438 -12.398 1 35.5 243 PRO B C 1
ATOM 5595 O O . PRO B 1 243 ? 18.453 -39.406 -12.883 1 35.5 243 PRO B O 1
ATOM 5598 N N . ALA B 1 244 ? 16.812 -40.906 -12.734 1 36.69 244 ALA B N 1
ATOM 5599 C CA . ALA B 1 244 ? 15.938 -40.062 -13.547 1 36.69 244 ALA B CA 1
ATOM 5600 C C . ALA B 1 244 ? 15.516 -38.812 -12.797 1 36.69 244 ALA B C 1
ATOM 5602 O O . ALA B 1 244 ? 14.688 -38.031 -13.281 1 36.69 244 ALA B O 1
ATOM 5603 N N . ALA B 1 245 ? 15.594 -38.75 -11.555 1 45.09 245 ALA B N 1
ATOM 5604 C CA . ALA B 1 245 ? 15.234 -37.531 -10.805 1 45.09 245 ALA B CA 1
ATOM 5605 C C . ALA B 1 245 ? 15.93 -36.312 -11.375 1 45.09 245 ALA B C 1
ATOM 5607 O O . ALA B 1 245 ? 17.094 -36.062 -11.078 1 45.09 245 ALA B O 1
ATOM 5608 N N . GLU B 1 246 ? 15.742 -36.031 -12.648 1 54.56 246 GLU B N 1
ATOM 5609 C CA . GLU B 1 246 ? 16.094 -34.875 -13.469 1 54.56 246 GLU B CA 1
ATOM 5610 C C . GLU B 1 246 ? 15.852 -33.562 -12.711 1 54.56 246 GLU B C 1
ATOM 5612 O O . GLU B 1 246 ? 14.883 -33.438 -11.961 1 54.56 246 GLU B O 1
ATOM 5617 N N . GLY B 1 247 ? 16.844 -32.594 -12.477 1 79.69 247 GLY B N 1
ATOM 5618 C CA . GLY B 1 247 ? 17.188 -31.234 -12.148 1 79.69 247 GLY B CA 1
ATOM 5619 C C . GLY B 1 247 ? 15.984 -30.297 -12.188 1 79.69 247 GLY B C 1
ATOM 5620 O O . GLY B 1 247 ? 16.047 -29.234 -12.789 1 79.69 247 GLY B O 1
ATOM 5621 N N . LYS B 1 248 ? 14.797 -30.891 -11.578 1 90.94 248 LYS B N 1
ATOM 5622 C CA . LYS B 1 248 ? 13.625 -30.016 -11.531 1 90.94 248 LYS B CA 1
ATOM 5623 C C . LYS B 1 248 ? 13.266 -29.656 -10.094 1 90.94 248 LYS B C 1
ATOM 5625 O O . LYS B 1 248 ? 13.328 -30.5 -9.203 1 90.94 248 LYS B O 1
ATOM 5630 N N . LEU B 1 249 ? 12.781 -28.531 -9.852 1 92.44 249 LEU B N 1
ATOM 5631 C CA . LEU B 1 249 ? 12.711 -27.953 -8.508 1 92.44 249 LEU B CA 1
ATOM 5632 C C . LEU B 1 249 ? 11.5 -28.5 -7.75 1 92.44 249 LEU B C 1
ATOM 5634 O O . LEU B 1 249 ? 11.445 -28.406 -6.52 1 92.44 249 LEU B O 1
ATOM 5638 N N . LEU B 1 250 ? 10.477 -29.094 -8.453 1 95.62 250 LEU B N 1
ATOM 5639 C CA . LEU B 1 250 ? 9.289 -29.562 -7.762 1 95.62 250 LEU B CA 1
ATOM 5640 C C . LEU B 1 250 ? 9.094 -31.062 -7.977 1 95.62 250 LEU B C 1
ATOM 5642 O O . LEU B 1 250 ? 7.965 -31.562 -7.922 1 95.62 250 LEU B O 1
ATOM 5646 N N . ILE B 1 251 ? 10.164 -31.734 -8.258 1 93.19 251 ILE B N 1
ATOM 5647 C CA . ILE B 1 251 ? 10.109 -33.188 -8.445 1 93.19 251 ILE B CA 1
ATOM 5648 C C . ILE B 1 251 ? 9.539 -33.844 -7.195 1 93.19 251 ILE B C 1
ATOM 5650 O O . ILE B 1 251 ? 9.922 -33.5 -6.074 1 93.19 251 ILE B O 1
ATOM 5654 N N . GLY B 1 252 ? 8.555 -34.719 -7.406 1 92.94 252 GLY B N 1
ATOM 5655 C CA . GLY B 1 252 ? 7.969 -35.469 -6.316 1 92.94 252 GLY B CA 1
ATOM 5656 C C . GLY B 1 252 ? 6.887 -34.719 -5.57 1 92.94 252 GLY B C 1
ATOM 5657 O O . GLY B 1 252 ? 6.258 -35.25 -4.656 1 92.94 252 GLY B O 1
ATOM 5658 N N . LYS B 1 253 ? 6.637 -33.531 -5.941 1 96 253 LYS B N 1
ATOM 5659 C CA . LYS B 1 253 ? 5.625 -32.719 -5.273 1 96 253 LYS B CA 1
ATOM 5660 C C . LYS B 1 253 ? 4.266 -32.875 -5.949 1 96 253 LYS B C 1
ATOM 5662 O O . LYS B 1 253 ? 4.191 -33.125 -7.152 1 96 253 LYS B O 1
ATOM 5667 N N . THR B 1 254 ? 3.207 -32.781 -5.184 1 98.62 254 THR B N 1
ATOM 5668 C CA . THR B 1 254 ? 1.843 -32.75 -5.699 1 98.62 254 THR B CA 1
ATOM 5669 C C . THR B 1 254 ? 1.192 -31.406 -5.488 1 98.62 254 THR B C 1
ATOM 5671 O O . THR B 1 254 ? 1.146 -30.891 -4.363 1 98.62 254 THR B O 1
ATOM 5674 N N . CYS B 1 255 ? 0.708 -30.766 -6.539 1 98.81 255 CYS B N 1
ATOM 5675 C CA . CYS B 1 255 ? 0.124 -29.438 -6.512 1 98.81 255 CYS B CA 1
ATOM 5676 C C . CYS B 1 255 ? -1.325 -29.469 -6.98 1 98.81 255 CYS B C 1
ATOM 5678 O O . CYS B 1 255 ? -1.64 -30.078 -8 1 98.81 255 CYS B O 1
ATOM 5680 N N . LEU B 1 256 ? -2.201 -28.875 -6.227 1 98.94 256 LEU B N 1
ATOM 5681 C CA . LEU B 1 256 ? -3.578 -28.641 -6.652 1 98.94 256 LEU B CA 1
ATOM 5682 C C . LEU B 1 256 ? -3.752 -27.234 -7.199 1 98.94 256 LEU B C 1
ATOM 5684 O O . LEU B 1 256 ? -3.352 -26.25 -6.559 1 98.94 256 LEU B O 1
ATOM 5688 N N . VAL B 1 257 ? -4.301 -27.062 -8.375 1 98.94 257 VAL B N 1
ATOM 5689 C CA . VAL B 1 257 ? -4.547 -25.766 -9 1 98.94 257 VAL B CA 1
ATOM 5690 C C . VAL B 1 257 ? -6.027 -25.641 -9.336 1 98.94 257 VAL B C 1
ATOM 5692 O O . VAL B 1 257 ? -6.57 -26.422 -10.117 1 98.94 257 VAL B O 1
ATOM 5695 N N . THR B 1 258 ? -6.672 -24.641 -8.781 1 98.88 258 THR B N 1
ATOM 5696 C CA . THR B 1 258 ? -8.07 -24.391 -9.117 1 98.88 258 THR B CA 1
ATOM 5697 C C . THR B 1 258 ? -8.18 -23.422 -10.289 1 98.88 258 THR B C 1
ATOM 5699 O O . THR B 1 258 ? -7.344 -22.516 -10.445 1 98.88 258 THR B O 1
ATOM 5702 N N . GLY B 1 259 ? -9.219 -23.547 -11.102 1 98.12 259 GLY B N 1
ATOM 5703 C CA . GLY B 1 259 ? -9.422 -22.703 -12.266 1 98.12 259 GLY B CA 1
ATOM 5704 C C . GLY B 1 259 ? -8.32 -22.844 -13.305 1 98.12 259 GLY B C 1
ATOM 5705 O O . GLY B 1 259 ? -7.773 -21.844 -13.773 1 98.12 259 GLY B O 1
ATOM 5706 N N . CYS B 1 260 ? -7.918 -24.062 -13.727 1 96.38 260 CYS B N 1
ATOM 5707 C CA . CYS B 1 260 ? -6.648 -24.156 -14.438 1 96.38 260 CYS B CA 1
ATOM 5708 C C . CYS B 1 260 ? -6.867 -24.531 -15.898 1 96.38 260 CYS B C 1
ATOM 5710 O O . CYS B 1 260 ? -5.914 -24.828 -16.609 1 96.38 260 CYS B O 1
ATOM 5712 N N . SER B 1 261 ? -8.109 -24.359 -16.469 1 95.69 261 SER B N 1
ATOM 5713 C CA . SER B 1 261 ? -8.383 -24.828 -17.828 1 95.69 261 SER B CA 1
ATOM 5714 C C . SER B 1 261 ? -7.91 -23.812 -18.875 1 95.69 261 SER B C 1
ATOM 5716 O O . SER B 1 261 ? -7.809 -24.141 -20.062 1 95.69 261 SER B O 1
ATOM 5718 N N . ARG B 1 262 ? -7.699 -22.578 -18.5 1 93.19 262 ARG B N 1
ATOM 5719 C CA . ARG B 1 262 ? -7.277 -21.562 -19.453 1 93.19 262 ARG B CA 1
ATOM 5720 C C . ARG B 1 262 ? -6.527 -20.438 -18.766 1 93.19 262 ARG B C 1
ATOM 5722 O O . ARG B 1 262 ? -6.465 -20.375 -17.531 1 93.19 262 ARG B O 1
ATOM 5729 N N . GLY B 1 263 ? -5.918 -19.625 -19.562 1 95.19 263 GLY B N 1
ATOM 5730 C CA . GLY B 1 263 ? -5.336 -18.375 -19.078 1 95.19 263 GLY B CA 1
ATOM 5731 C C . GLY B 1 263 ? -4.23 -18.594 -18.062 1 95.19 263 GLY B C 1
ATOM 5732 O O . GLY B 1 263 ? -3.32 -19.391 -18.281 1 95.19 263 GLY B O 1
ATOM 5733 N N . ILE B 1 264 ? -4.316 -17.812 -16.984 1 97.31 264 ILE B N 1
ATOM 5734 C CA . ILE B 1 264 ? -3.305 -17.828 -15.938 1 97.31 264 ILE B CA 1
ATOM 5735 C C . ILE B 1 264 ? -3.246 -19.219 -15.297 1 97.31 264 ILE B C 1
ATOM 5737 O O . ILE B 1 264 ? -2.162 -19.766 -15.078 1 97.31 264 ILE B O 1
ATOM 5741 N N . GLY B 1 265 ? -4.41 -19.828 -15.062 1 98.38 265 GLY B N 1
ATOM 5742 C CA . GLY B 1 265 ? -4.457 -21.141 -14.453 1 98.38 265 GLY B CA 1
ATOM 5743 C C . GLY B 1 265 ? -3.775 -22.219 -15.289 1 98.38 265 GLY B C 1
ATOM 5744 O O . GLY B 1 265 ? -3.033 -23.047 -14.758 1 98.38 265 GLY B O 1
ATOM 5745 N N . ALA B 1 266 ? -4.012 -22.172 -16.562 1 98.31 266 ALA B N 1
ATOM 5746 C CA . ALA B 1 266 ? -3.383 -23.141 -17.469 1 98.31 266 ALA B CA 1
ATOM 5747 C C . ALA B 1 266 ? -1.867 -22.969 -17.484 1 98.31 266 ALA B C 1
ATOM 5749 O O . ALA B 1 266 ? -1.126 -23.953 -17.469 1 98.31 266 ALA B O 1
ATOM 5750 N N . ALA B 1 267 ? -1.448 -21.719 -17.453 1 97.81 267 ALA B N 1
ATOM 5751 C CA . ALA B 1 267 ? -0.015 -21.438 -17.438 1 97.81 267 ALA B CA 1
ATOM 5752 C C . ALA B 1 267 ? 0.624 -21.922 -16.141 1 97.81 267 ALA B C 1
ATOM 5754 O O . ALA B 1 267 ? 1.731 -22.469 -16.156 1 97.81 267 ALA B O 1
ATOM 5755 N N . ILE B 1 268 ? -0.086 -21.766 -15.039 1 98.75 268 ILE B N 1
ATOM 5756 C CA . ILE B 1 268 ? 0.417 -22.203 -13.75 1 98.75 268 ILE B CA 1
ATOM 5757 C C . ILE B 1 268 ? 0.543 -23.734 -13.742 1 98.75 268 ILE B C 1
ATOM 5759 O O . ILE B 1 268 ? 1.593 -24.266 -13.383 1 98.75 268 ILE B O 1
ATOM 5763 N N . ALA B 1 269 ? -0.483 -24.422 -14.164 1 98.75 269 ALA B N 1
ATOM 5764 C CA . ALA B 1 269 ? -0.466 -25.875 -14.188 1 98.75 269 ALA B CA 1
ATOM 5765 C C . ALA B 1 269 ? 0.667 -26.406 -15.07 1 98.75 269 ALA B C 1
ATOM 5767 O O . ALA B 1 269 ? 1.396 -27.312 -14.68 1 98.75 269 ALA B O 1
ATOM 5768 N N . THR B 1 270 ? 0.801 -25.797 -16.219 1 98.5 270 THR B N 1
ATOM 5769 C CA . THR B 1 270 ? 1.837 -26.203 -17.172 1 98.5 270 THR B CA 1
ATOM 5770 C C . THR B 1 270 ? 3.225 -26 -16.562 1 98.5 270 THR B C 1
ATOM 5772 O O . THR B 1 270 ? 4.082 -26.875 -16.656 1 98.5 270 THR B O 1
ATOM 5775 N N . ARG B 1 271 ? 3.441 -24.859 -15.945 1 98.19 271 ARG B N 1
ATOM 5776 C CA . ARG B 1 271 ? 4.734 -24.531 -15.352 1 98.19 271 ARG B CA 1
ATOM 5777 C C . ARG B 1 271 ? 5.055 -25.484 -14.203 1 98.19 271 ARG B C 1
ATOM 5779 O O . ARG B 1 271 ? 6.176 -25.984 -14.094 1 98.19 271 ARG B O 1
ATOM 5786 N N . LEU B 1 272 ? 4.086 -25.75 -13.312 1 98.62 272 LEU B N 1
ATOM 5787 C CA . LEU B 1 272 ? 4.312 -26.641 -12.18 1 98.62 272 LEU B CA 1
ATOM 5788 C C . LEU B 1 272 ? 4.652 -28.047 -12.656 1 98.62 272 LEU B C 1
ATOM 5790 O O . LEU B 1 272 ? 5.551 -28.688 -12.109 1 98.62 272 LEU B O 1
ATOM 5794 N N . ALA B 1 273 ? 3.998 -28.547 -13.672 1 98.38 273 ALA B N 1
ATOM 5795 C CA . ALA B 1 273 ? 4.301 -29.844 -14.25 1 98.38 273 ALA B CA 1
ATOM 5796 C C . ALA B 1 273 ? 5.707 -29.875 -14.844 1 98.38 273 ALA B C 1
ATOM 5798 O O . ALA B 1 273 ? 6.445 -30.844 -14.672 1 98.38 273 ALA B O 1
ATOM 5799 N N . ALA B 1 274 ? 6.031 -28.812 -15.523 1 97.19 274 ALA B N 1
ATOM 5800 C CA . ALA B 1 274 ? 7.359 -28.703 -16.125 1 97.19 274 ALA B CA 1
ATOM 5801 C C . ALA B 1 274 ? 8.445 -28.719 -15.055 1 97.19 274 ALA B C 1
ATOM 5803 O O . ALA B 1 274 ? 9.57 -29.156 -15.305 1 97.19 274 ALA B O 1
ATOM 5804 N N . GLU B 1 275 ? 8.078 -28.203 -13.883 1 97.06 275 GLU B N 1
ATOM 5805 C CA . GLU B 1 275 ? 9.016 -28.203 -12.758 1 97.06 275 GLU B CA 1
ATOM 5806 C C . GLU B 1 275 ? 9.078 -29.578 -12.086 1 97.06 275 GLU B C 1
ATOM 5808 O O . GLU B 1 275 ? 9.805 -29.766 -11.109 1 97.06 275 GLU B O 1
ATOM 5813 N N . GLY B 1 276 ? 8.242 -30.562 -12.516 1 96.25 276 GLY B N 1
ATOM 5814 C CA . GLY B 1 276 ? 8.32 -31.922 -12.023 1 96.25 276 GLY B CA 1
ATOM 5815 C C . GLY B 1 276 ? 7.184 -32.312 -11.102 1 96.25 276 GLY B C 1
ATOM 5816 O O . GLY B 1 276 ? 7.102 -33.438 -10.633 1 96.25 276 GLY B O 1
ATOM 5817 N N . ALA B 1 277 ? 6.262 -31.438 -10.906 1 98 277 ALA B N 1
ATOM 5818 C CA . ALA B 1 277 ? 5.164 -31.703 -9.977 1 98 277 ALA B CA 1
ATOM 5819 C C . ALA B 1 277 ? 4.066 -32.531 -10.641 1 98 277 ALA B C 1
ATOM 5821 O O . ALA B 1 277 ? 3.865 -32.438 -11.859 1 98 277 ALA B O 1
ATOM 5822 N N . ARG B 1 278 ? 3.469 -33.312 -9.859 1 98.31 278 ARG B N 1
ATOM 5823 C CA . ARG B 1 278 ? 2.164 -33.844 -10.234 1 98.31 278 ARG B CA 1
ATOM 5824 C C . ARG B 1 278 ? 1.061 -32.812 -10.008 1 98.31 278 ARG B C 1
ATOM 5826 O O . ARG B 1 278 ? 0.901 -32.312 -8.898 1 98.31 278 ARG B O 1
ATOM 5833 N N . VAL B 1 279 ? 0.25 -32.562 -11.016 1 98.81 279 VAL B N 1
ATOM 5834 C CA . VAL B 1 279 ? -0.748 -31.516 -10.922 1 98.81 279 VAL B CA 1
ATOM 5835 C C . VAL B 1 279 ? -2.145 -32.125 -10.828 1 98.81 279 VAL B C 1
ATOM 5837 O O . VAL B 1 279 ? -2.512 -32.969 -11.641 1 98.81 279 VAL B O 1
ATOM 5840 N N . LEU B 1 280 ? -2.855 -31.812 -9.812 1 98.88 280 LEU B N 1
ATOM 5841 C CA . LEU B 1 280 ? -4.297 -32 -9.719 1 98.88 280 LEU B CA 1
ATOM 5842 C C . LEU B 1 280 ? -5.043 -30.734 -10.148 1 98.88 280 LEU B C 1
ATOM 5844 O O . LEU B 1 280 ? -4.984 -29.719 -9.461 1 98.88 280 LEU B O 1
ATOM 5848 N N . GLY B 1 281 ? -5.734 -30.812 -11.289 1 98.81 281 GLY B N 1
ATOM 5849 C CA . GLY B 1 281 ? -6.387 -29.641 -11.859 1 98.81 281 GLY B CA 1
ATOM 5850 C C . GLY B 1 281 ? -7.887 -29.641 -11.641 1 98.81 281 GLY B C 1
ATOM 5851 O O . GLY B 1 281 ? -8.555 -30.656 -11.805 1 98.81 281 GLY B O 1
ATOM 5852 N N . VAL B 1 282 ? -8.414 -28.469 -11.242 1 98.88 282 VAL B N 1
ATOM 5853 C CA . VAL B 1 282 ? -9.844 -28.312 -10.984 1 98.88 282 VAL B CA 1
ATOM 5854 C C . VAL B 1 282 ? -10.406 -27.188 -11.844 1 98.88 282 VAL B C 1
ATOM 5856 O O . VAL B 1 282 ? -9.766 -26.141 -11.992 1 98.88 282 VAL B O 1
ATOM 5859 N N . ASP B 1 283 ? -11.539 -27.344 -12.414 1 98.69 283 ASP B N 1
ATOM 5860 C CA . ASP B 1 283 ? -12.312 -26.281 -13.055 1 98.69 283 ASP B CA 1
ATOM 5861 C C . ASP B 1 283 ? -13.797 -26.656 -13.109 1 98.69 283 ASP B C 1
ATOM 5863 O O . ASP B 1 283 ? -14.188 -27.75 -12.719 1 98.69 283 ASP B O 1
ATOM 5867 N N . VAL B 1 284 ? -14.586 -25.719 -13.539 1 98.44 284 VAL B N 1
ATOM 5868 C CA . VAL B 1 284 ? -16.031 -25.891 -13.586 1 98.44 284 VAL B CA 1
ATOM 5869 C C . VAL B 1 284 ? -16.391 -26.922 -14.664 1 98.44 284 VAL B C 1
ATOM 5871 O O . VAL B 1 284 ? -15.664 -27.094 -15.633 1 98.44 284 VAL B O 1
ATOM 5874 N N . PRO B 1 285 ? -17.562 -27.578 -14.547 1 97.69 285 PRO B N 1
ATOM 5875 C CA . PRO B 1 285 ? -17.984 -28.594 -15.516 1 97.69 285 PRO B CA 1
ATOM 5876 C C . PRO B 1 285 ? -18.031 -28.062 -16.953 1 97.69 285 PRO B C 1
ATOM 5878 O O . PRO B 1 285 ? -17.734 -28.797 -17.891 1 97.69 285 PRO B O 1
ATOM 5881 N N . GLY B 1 286 ? -18.344 -26.844 -17.141 1 97.19 286 GLY B N 1
ATOM 5882 C CA . GLY B 1 286 ? -18.406 -26.234 -18.469 1 97.19 286 GLY B CA 1
ATOM 5883 C C . GLY B 1 286 ? -17.062 -26.188 -19.156 1 97.19 286 GLY B C 1
ATOM 5884 O O . GLY B 1 286 ? -16.984 -26.031 -20.375 1 97.19 286 GLY B O 1
ATOM 5885 N N . ALA B 1 287 ? -16.016 -26.328 -18.406 1 97.25 287 ALA B N 1
ATOM 5886 C CA . ALA B 1 287 ? -14.664 -26.266 -18.938 1 97.25 287 ALA B CA 1
ATOM 5887 C C . ALA B 1 287 ? -14.016 -27.641 -18.938 1 97.25 287 ALA B C 1
ATOM 5889 O O . ALA B 1 287 ? -12.797 -27.766 -19.109 1 97.25 287 ALA B O 1
ATOM 5890 N N . CYS B 1 288 ? -14.727 -28.719 -18.797 1 97.38 288 CYS B N 1
ATOM 5891 C CA . CYS B 1 288 ? -14.242 -30.062 -18.562 1 97.38 288 CYS B CA 1
ATOM 5892 C C . CYS B 1 288 ? -13.359 -30.531 -19.719 1 97.38 288 CYS B C 1
ATOM 5894 O O . CYS B 1 288 ? -12.312 -31.156 -19.5 1 97.38 288 CYS B O 1
ATOM 5896 N N . GLN B 1 289 ? -13.719 -30.266 -20.938 1 97.88 289 GLN B N 1
ATOM 5897 C CA . GLN B 1 289 ? -12.953 -30.703 -22.094 1 97.88 289 GLN B CA 1
ATOM 5898 C C . GLN B 1 289 ? -11.562 -30.078 -22.109 1 97.88 289 GLN B C 1
ATOM 5900 O O . GLN B 1 289 ? -10.562 -30.781 -22.281 1 97.88 289 GLN B O 1
ATOM 5905 N N . ARG B 1 290 ? -11.555 -28.766 -21.906 1 97.69 290 ARG B N 1
ATOM 5906 C CA . ARG B 1 290 ? -10.273 -28.062 -21.875 1 97.69 290 ARG B CA 1
ATOM 5907 C C . ARG B 1 290 ? -9.422 -28.531 -20.703 1 97.69 290 ARG B C 1
ATOM 5909 O O . ARG B 1 290 ? -8.211 -28.703 -20.828 1 97.69 290 ARG B O 1
ATOM 5916 N N . LEU B 1 291 ? -10.07 -28.703 -19.609 1 98.44 291 LEU B N 1
ATOM 5917 C CA . LEU B 1 291 ? -9.383 -29.172 -18.406 1 98.44 291 LEU B CA 1
ATOM 5918 C C . LEU B 1 291 ? -8.758 -30.547 -18.641 1 98.44 291 LEU B C 1
ATOM 5920 O O . LEU B 1 291 ? -7.582 -30.75 -18.344 1 98.44 291 LEU B O 1
ATOM 5924 N N . THR B 1 292 ? -9.508 -31.484 -19.141 1 98.31 292 THR B N 1
ATOM 5925 C CA . THR B 1 292 ? -9.047 -32.844 -19.375 1 98.31 292 THR B CA 1
ATOM 5926 C C . THR B 1 292 ? -7.898 -32.875 -20.375 1 98.31 292 THR B C 1
ATOM 5928 O O . THR B 1 292 ? -6.906 -33.562 -20.188 1 98.31 292 THR B O 1
ATOM 5931 N N . ALA B 1 293 ? -8.062 -32.094 -21.406 1 98.44 293 ALA B N 1
ATOM 5932 C CA . ALA B 1 293 ? -7.012 -32.031 -22.422 1 98.44 293 ALA B CA 1
ATOM 5933 C C . ALA B 1 293 ? -5.703 -31.531 -21.812 1 98.44 293 ALA B C 1
ATOM 5935 O O . ALA B 1 293 ? -4.633 -32.062 -22.094 1 98.44 293 ALA B O 1
ATOM 5936 N N . LEU B 1 294 ? -5.793 -30.469 -21 1 98.31 294 LEU B N 1
ATOM 5937 C CA . LEU B 1 294 ? -4.594 -29.922 -20.375 1 98.31 294 LEU B CA 1
ATOM 5938 C C . LEU B 1 294 ? -3.961 -30.922 -19.422 1 98.31 294 LEU B C 1
ATOM 5940 O O . LEU B 1 294 ? -2.74 -31.109 -19.422 1 98.31 294 LEU B O 1
ATOM 5944 N N . MET B 1 295 ? -4.766 -31.609 -18.641 1 98.38 295 MET B N 1
ATOM 5945 C CA . MET B 1 295 ? -4.242 -32.562 -17.672 1 98.38 295 MET B CA 1
ATOM 5946 C C . MET B 1 295 ? -3.588 -33.75 -18.375 1 98.38 295 MET B C 1
ATOM 5948 O O . MET B 1 295 ? -2.574 -34.281 -17.906 1 98.38 295 MET B O 1
ATOM 5952 N N . GLU B 1 296 ? -4.129 -34.156 -19.453 1 98.31 296 GLU B N 1
ATOM 5953 C CA . GLU B 1 296 ? -3.496 -35.219 -20.25 1 98.31 296 GLU B CA 1
ATOM 5954 C C . GLU B 1 296 ? -2.143 -34.75 -20.781 1 98.31 296 GLU B C 1
ATOM 5956 O O . GLU B 1 296 ? -1.17 -35.5 -20.766 1 98.31 296 GLU B O 1
ATOM 5961 N N . GLU B 1 297 ? -2.156 -33.562 -21.203 1 97.69 297 GLU B N 1
ATOM 5962 C CA . GLU B 1 297 ? -0.939 -32.969 -21.781 1 97.69 297 GLU B CA 1
ATOM 5963 C C . GLU B 1 297 ? 0.175 -32.906 -20.734 1 97.69 297 GLU B C 1
ATOM 5965 O O . GLU B 1 297 ? 1.336 -33.188 -21.047 1 97.69 297 GLU B O 1
ATOM 5970 N N . VAL B 1 298 ? -0.163 -32.562 -19.5 1 97.62 298 VAL B N 1
ATOM 5971 C CA . VAL B 1 298 ? 0.878 -32.281 -18.531 1 97.62 298 VAL B CA 1
ATOM 5972 C C . VAL B 1 298 ? 1.056 -33.5 -17.594 1 97.62 298 VAL B C 1
ATOM 5974 O O . VAL B 1 298 ? 1.856 -33.438 -16.656 1 97.62 298 VAL B O 1
ATOM 5977 N N . GLY B 1 299 ? 0.306 -34.562 -17.812 1 97.38 299 GLY B N 1
ATOM 5978 C CA . GLY B 1 299 ? 0.39 -35.75 -16.969 1 97.38 299 GLY B CA 1
ATOM 5979 C C . GLY B 1 299 ? -0.276 -35.562 -15.625 1 97.38 299 GLY B C 1
ATOM 5980 O O . GLY B 1 299 ? 0.192 -36.094 -14.617 1 97.38 299 GLY B O 1
ATOM 5981 N N . GLY B 1 300 ? -1.305 -34.719 -15.57 1 98.38 300 GLY B N 1
ATOM 5982 C CA . GLY B 1 300 ? -2.027 -34.469 -14.336 1 98.38 300 GLY B CA 1
ATOM 5983 C C . GLY B 1 300 ? -3.354 -35.188 -14.258 1 98.38 300 GLY B C 1
ATOM 5984 O O . GLY B 1 300 ? -3.613 -36.125 -15.047 1 98.38 300 GLY B O 1
ATOM 5985 N N . THR B 1 301 ? -4.078 -34.875 -13.234 1 98.69 301 THR B N 1
ATOM 5986 C CA . THR B 1 301 ? -5.402 -35.438 -13.008 1 98.69 301 THR B CA 1
ATOM 5987 C C . THR B 1 301 ? -6.457 -34.344 -12.938 1 98.69 301 THR B C 1
ATOM 5989 O O . THR B 1 301 ? -6.273 -33.344 -12.242 1 98.69 301 THR B O 1
ATOM 5992 N N . ALA B 1 302 ? -7.527 -34.531 -13.672 1 98.62 302 ALA B N 1
ATOM 5993 C CA . ALA B 1 302 ? -8.594 -33.562 -13.758 1 98.62 302 ALA B CA 1
ATOM 5994 C C . ALA B 1 302 ? -9.711 -33.844 -12.766 1 98.62 302 ALA B C 1
ATOM 5996 O O . ALA B 1 302 ? -10.055 -35 -12.547 1 98.62 302 ALA B O 1
ATOM 5997 N N . PHE B 1 303 ? -10.242 -32.812 -12.172 1 98.69 303 PHE B N 1
ATOM 5998 C CA . PHE B 1 303 ? -11.43 -32.844 -11.328 1 98.69 303 PHE B CA 1
ATOM 5999 C C . PHE B 1 303 ? -12.414 -31.766 -11.711 1 98.69 303 PHE B C 1
ATOM 6001 O O . PHE B 1 303 ? -12.156 -30.578 -11.469 1 98.69 303 PHE B O 1
ATOM 6008 N N . SER B 1 304 ? -13.492 -32.094 -12.352 1 98.44 304 SER B N 1
ATOM 6009 C CA . SER B 1 304 ? -14.508 -31.141 -12.789 1 98.44 304 SER B CA 1
ATOM 6010 C C . SER B 1 304 ? -15.5 -30.844 -11.672 1 98.44 304 SER B C 1
ATOM 6012 O O . SER B 1 304 ? -16.312 -31.688 -11.305 1 98.44 304 SER B O 1
ATOM 6014 N N . GLN B 1 305 ? -15.438 -29.578 -11.125 1 98.25 305 GLN B N 1
ATOM 6015 C CA . GLN B 1 305 ? -16.25 -29.188 -9.984 1 98.25 305 GLN B CA 1
ATOM 6016 C C . GLN B 1 305 ? -16.406 -27.672 -9.898 1 98.25 305 GLN B C 1
ATOM 6018 O O . GLN B 1 305 ? -15.422 -26.938 -9.984 1 98.25 305 GLN B O 1
ATOM 6023 N N . ASP B 1 306 ? -17.656 -27.219 -9.852 1 98.31 306 ASP B N 1
ATOM 6024 C CA . ASP B 1 306 ? -17.906 -25.828 -9.477 1 98.31 306 ASP B CA 1
ATOM 6025 C C . ASP B 1 306 ? -17.672 -25.609 -7.984 1 98.31 306 ASP B C 1
ATOM 6027 O O . ASP B 1 306 ? -18.453 -26.078 -7.156 1 98.31 306 ASP B O 1
ATOM 6031 N N . LEU B 1 307 ? -16.688 -24.859 -7.691 1 98 307 LEU B N 1
ATOM 6032 C CA . LEU B 1 307 ? -16.234 -24.734 -6.312 1 98 307 LEU B CA 1
ATOM 6033 C C . LEU B 1 307 ? -17.172 -23.828 -5.516 1 98 307 LEU B C 1
ATOM 6035 O O . LEU B 1 307 ? -17.109 -23.797 -4.285 1 98 307 LEU B O 1
ATOM 6039 N N . ALA B 1 308 ? -18.047 -23.094 -6.176 1 96.75 308 ALA B N 1
ATOM 6040 C CA . ALA B 1 308 ? -19.016 -22.234 -5.488 1 96.75 308 ALA B CA 1
ATOM 6041 C C . ALA B 1 308 ? -20.234 -23.047 -5.039 1 96.75 308 ALA B C 1
ATOM 6043 O O . ALA B 1 308 ? -21.047 -22.562 -4.258 1 96.75 308 ALA B O 1
ATOM 6044 N N . GLU B 1 309 ? -20.328 -24.266 -5.469 1 97.12 309 GLU B N 1
ATOM 6045 C CA . GLU B 1 309 ? -21.469 -25.109 -5.117 1 97.12 309 GLU B CA 1
ATOM 6046 C C . GLU B 1 309 ? -21.359 -25.609 -3.676 1 97.12 309 GLU B C 1
ATOM 6048 O O . GLU B 1 309 ? -20.266 -25.828 -3.168 1 97.12 309 GLU B O 1
ATOM 6053 N N . GLU B 1 310 ? -22.531 -25.844 -3.119 1 95.31 310 GLU B N 1
ATOM 6054 C CA . GLU B 1 310 ? -22.578 -26.422 -1.774 1 95.31 310 GLU B CA 1
ATOM 6055 C C . GLU B 1 310 ? -21.938 -27.797 -1.742 1 95.31 310 GLU B C 1
ATOM 6057 O O . GLU B 1 310 ? -22.219 -28.641 -2.602 1 95.31 310 GLU B O 1
ATOM 6062 N N . GLY B 1 311 ? -21.031 -28 -0.851 1 96.75 311 GLY B N 1
ATOM 6063 C CA . GLY B 1 311 ? -20.406 -29.312 -0.667 1 96.75 311 GLY B CA 1
ATOM 6064 C C . GLY B 1 311 ? -19.188 -29.516 -1.543 1 96.75 311 GLY B C 1
ATOM 6065 O O . GLY B 1 311 ? -18.516 -30.547 -1.44 1 96.75 311 GLY B O 1
ATOM 6066 N N . ALA B 1 312 ? -18.922 -28.578 -2.391 1 98.19 312 ALA B N 1
ATOM 6067 C CA . ALA B 1 312 ? -17.797 -28.719 -3.299 1 98.19 312 ALA B CA 1
ATOM 6068 C C . ALA B 1 312 ? -16.5 -28.938 -2.527 1 98.19 312 ALA B C 1
ATOM 6070 O O . ALA B 1 312 ? -15.625 -29.703 -2.965 1 98.19 312 ALA B O 1
ATOM 6071 N N . GLU B 1 313 ? -16.281 -28.25 -1.336 1 96.81 313 GLU B N 1
ATOM 6072 C CA . GLU B 1 313 ? -15.07 -28.375 -0.542 1 96.81 313 GLU B CA 1
ATOM 6073 C C . GLU B 1 313 ? -14.883 -29.812 -0.035 1 96.81 313 GLU B C 1
ATOM 6075 O O . GLU B 1 313 ? -13.75 -30.297 0.046 1 96.81 313 GLU B O 1
ATOM 6080 N N . ARG B 1 314 ? -15.953 -30.5 0.281 1 96.88 314 ARG B N 1
ATOM 6081 C CA . ARG B 1 314 ? -15.875 -31.875 0.754 1 96.88 314 ARG B CA 1
ATOM 6082 C C . ARG B 1 314 ? -15.523 -32.812 -0.384 1 96.88 314 ARG B C 1
ATOM 6084 O O . ARG B 1 314 ? -14.711 -33.75 -0.208 1 96.88 314 ARG B O 1
ATOM 6091 N N . ARG B 1 315 ? -16.141 -32.625 -1.514 1 98.31 315 ARG B N 1
ATOM 6092 C CA . ARG B 1 315 ? -15.828 -33.469 -2.672 1 98.31 315 ARG B CA 1
ATOM 6093 C C . ARG B 1 315 ? -14.375 -33.281 -3.1 1 98.31 315 ARG B C 1
ATOM 6095 O O . ARG B 1 315 ? -13.703 -34.25 -3.469 1 98.31 315 ARG B O 1
ATOM 6102 N N . LEU B 1 316 ? -13.93 -32.031 -3.016 1 98.38 316 LEU B N 1
ATOM 6103 C CA . LEU B 1 316 ? -12.539 -31.766 -3.354 1 98.38 316 LEU B CA 1
ATOM 6104 C C . LEU B 1 316 ? -11.594 -32.438 -2.355 1 98.38 316 LEU B C 1
ATOM 6106 O O . LEU B 1 316 ? -10.547 -32.969 -2.74 1 98.38 316 LEU B O 1
ATOM 6110 N N . ARG B 1 317 ? -11.961 -32.344 -1.097 1 97.44 317 ARG B N 1
ATOM 6111 C CA . ARG B 1 317 ? -11.18 -33 -0.067 1 97.44 317 ARG B CA 1
ATOM 6112 C C . ARG B 1 317 ? -11.062 -34.5 -0.359 1 97.44 317 ARG B C 1
ATOM 6114 O O . ARG B 1 317 ? -9.969 -35.062 -0.299 1 97.44 317 ARG B O 1
ATOM 6121 N N . ASP B 1 318 ? -12.188 -35.125 -0.688 1 97.81 318 ASP B N 1
ATOM 6122 C CA . ASP B 1 318 ? -12.203 -36.562 -1.001 1 97.81 318 ASP B CA 1
ATOM 6123 C C . ASP B 1 318 ? -11.328 -36.875 -2.213 1 97.81 318 ASP B C 1
ATOM 6125 O O . ASP B 1 318 ? -10.617 -37.875 -2.234 1 97.81 318 ASP B O 1
ATOM 6129 N N . PHE B 1 319 ? -11.422 -36.062 -3.141 1 98.44 319 PHE B N 1
ATOM 6130 C CA . PHE B 1 319 ? -10.609 -36.188 -4.344 1 98.44 319 PHE B CA 1
ATOM 6131 C C . PHE B 1 319 ? -9.125 -36.156 -4.004 1 98.44 319 PHE B C 1
ATOM 6133 O O . PHE B 1 319 ? -8.352 -37 -4.477 1 98.44 319 PHE B O 1
ATOM 6140 N N . VAL B 1 320 ? -8.68 -35.188 -3.146 1 98.38 320 VAL B N 1
ATOM 6141 C CA . VAL B 1 320 ? -7.281 -35.062 -2.756 1 98.38 320 VAL B CA 1
ATOM 6142 C C . VAL B 1 320 ? -6.836 -36.281 -1.962 1 98.38 320 VAL B C 1
ATOM 6144 O O . VAL B 1 320 ? -5.758 -36.812 -2.203 1 98.38 320 VAL B O 1
ATOM 6147 N N . LEU B 1 321 ? -7.699 -36.781 -1.061 1 97.31 321 LEU B N 1
ATOM 6148 C CA . LEU B 1 321 ? -7.387 -37.938 -0.255 1 97.31 321 LEU B CA 1
ATOM 6149 C C . LEU B 1 321 ? -7.156 -39.156 -1.141 1 97.31 321 LEU B C 1
ATOM 6151 O O . LEU B 1 321 ? -6.316 -40 -0.833 1 97.31 321 LEU B O 1
ATOM 6155 N N . ALA B 1 322 ? -7.832 -39.188 -2.217 1 97.94 322 ALA B N 1
ATOM 6156 C CA . ALA B 1 322 ? -7.766 -40.344 -3.104 1 97.94 322 ALA B CA 1
ATOM 6157 C C . ALA B 1 322 ? -6.574 -40.25 -4.051 1 97.94 322 ALA B C 1
ATOM 6159 O O . ALA B 1 322 ? -5.945 -41.25 -4.375 1 97.94 322 ALA B O 1
ATOM 6160 N N . GLU B 1 323 ? -6.273 -39.031 -4.504 1 97.75 323 GLU B N 1
ATOM 6161 C CA . GLU B 1 323 ? -5.367 -38.906 -5.641 1 97.75 323 GLU B CA 1
ATOM 6162 C C . GLU B 1 323 ? -3.965 -38.531 -5.188 1 97.75 323 GLU B C 1
ATOM 6164 O O . GLU B 1 323 ? -2.98 -38.844 -5.855 1 97.75 323 GLU B O 1
ATOM 6169 N N . ALA B 1 324 ? -3.83 -37.781 -4.109 1 97.25 324 ALA B N 1
ATOM 6170 C CA . ALA B 1 324 ? -2.521 -37.312 -3.65 1 97.25 324 ALA B CA 1
ATOM 6171 C C . ALA B 1 324 ? -1.825 -38.406 -2.824 1 97.25 324 ALA B C 1
ATOM 6173 O O . ALA B 1 324 ? -2.467 -39.094 -2.029 1 97.25 324 ALA B O 1
ATOM 6174 N N . PRO B 1 325 ? -0.497 -38.5 -2.984 1 95.12 325 PRO B N 1
ATOM 6175 C CA . PRO B 1 325 ? 0.227 -39.406 -2.092 1 95.12 325 PRO B CA 1
ATOM 6176 C C . PRO B 1 325 ? 0.003 -39.094 -0.616 1 95.12 325 PRO B C 1
ATOM 6178 O O . PRO B 1 325 ? 0.148 -37.938 -0.2 1 95.12 325 PRO B O 1
ATOM 6181 N N . ALA B 1 326 ? -0.403 -40.156 0.133 1 93.75 326 ALA B N 1
ATOM 6182 C CA . ALA B 1 326 ? -0.681 -40.062 1.564 1 93.75 326 ALA B CA 1
ATOM 6183 C C . ALA B 1 326 ? -1.835 -39.094 1.836 1 93.75 326 ALA B C 1
ATOM 6185 O O . ALA B 1 326 ? -2.02 -38.625 2.967 1 93.75 326 ALA B O 1
ATOM 6186 N N . GLY B 1 327 ? -2.479 -38.688 0.755 1 96.06 327 GLY B N 1
ATOM 6187 C CA . GLY B 1 327 ? -3.645 -37.844 0.888 1 96.06 327 GLY B CA 1
ATOM 6188 C C . GLY B 1 327 ? -3.295 -36.406 1.203 1 96.06 327 GLY B C 1
ATOM 6189 O O . GLY B 1 327 ? -4.094 -35.688 1.806 1 96.06 327 GLY B O 1
ATOM 6190 N N . LYS B 1 328 ? -2.078 -36 0.892 1 96.62 328 LYS B N 1
ATOM 6191 C CA . LYS B 1 328 ? -1.63 -34.656 1.255 1 96.62 328 LYS B CA 1
ATOM 6192 C C . LYS B 1 328 ? -1.005 -33.938 0.06 1 96.62 328 LYS B C 1
ATOM 6194 O O . LYS B 1 328 ? -0.41 -34.594 -0.81 1 96.62 328 LYS B O 1
ATOM 6199 N N . LEU B 1 329 ? -1.163 -32.688 0.095 1 98.12 329 LEU B N 1
ATOM 6200 C CA . LEU B 1 329 ? -0.617 -31.828 -0.951 1 98.12 329 LEU B CA 1
ATOM 6201 C C . LEU B 1 329 ? 0.682 -31.172 -0.494 1 98.12 329 LEU B C 1
ATOM 6203 O O . LEU B 1 329 ? 0.906 -31 0.707 1 98.12 329 LEU B O 1
ATOM 6207 N N . ASP B 1 330 ? 1.5 -30.844 -1.486 1 97.38 330 ASP B N 1
ATOM 6208 C CA . ASP B 1 330 ? 2.66 -29.984 -1.235 1 97.38 330 ASP B CA 1
ATOM 6209 C C . ASP B 1 330 ? 2.348 -28.531 -1.55 1 97.38 330 ASP B C 1
ATOM 6211 O O . ASP B 1 330 ? 2.891 -27.625 -0.917 1 97.38 330 ASP B O 1
ATOM 6215 N N . CYS B 1 331 ? 1.513 -28.281 -2.541 1 98.56 331 CYS B N 1
ATOM 6216 C CA . CYS B 1 331 ? 1.138 -26.922 -2.92 1 98.56 331 CYS B CA 1
ATOM 6217 C C . CYS B 1 331 ? -0.354 -26.828 -3.219 1 98.56 331 CYS B C 1
ATOM 6219 O O . CYS B 1 331 ? -0.924 -27.734 -3.832 1 98.56 331 CYS B O 1
ATOM 6221 N N . LEU B 1 332 ? -0.958 -25.781 -2.736 1 98.81 332 LEU B N 1
ATOM 6222 C CA . LEU B 1 332 ? -2.352 -25.438 -2.988 1 98.81 332 LEU B CA 1
ATOM 6223 C C . LEU B 1 332 ? -2.463 -24.047 -3.625 1 98.81 332 LEU B C 1
ATOM 6225 O O . LEU B 1 332 ? -2.182 -23.047 -2.975 1 98.81 332 LEU B O 1
ATOM 6229 N N . ILE B 1 333 ? -2.877 -24 -4.902 1 98.94 333 ILE B N 1
ATOM 6230 C CA . ILE B 1 333 ? -2.988 -22.75 -5.629 1 98.94 333 ILE B CA 1
ATOM 6231 C C . ILE B 1 333 ? -4.461 -22.406 -5.852 1 98.94 333 ILE B C 1
ATOM 6233 O O . ILE B 1 333 ? -5.16 -23.094 -6.598 1 98.94 333 ILE B O 1
ATOM 6237 N N . HIS B 1 334 ? -4.879 -21.359 -5.195 1 98.88 334 HIS B N 1
ATOM 6238 C CA . HIS B 1 334 ? -6.207 -20.812 -5.43 1 98.88 334 HIS B CA 1
ATOM 6239 C C . HIS B 1 334 ? -6.191 -19.797 -6.562 1 98.88 334 HIS B C 1
ATOM 6241 O O . HIS B 1 334 ? -5.977 -18.609 -6.328 1 98.88 334 HIS B O 1
ATOM 6247 N N . ASN B 1 335 ? -6.508 -20.266 -7.75 1 98.62 335 ASN B N 1
ATOM 6248 C CA . ASN B 1 335 ? -6.477 -19.422 -8.93 1 98.62 335 ASN B CA 1
ATOM 6249 C C . ASN B 1 335 ? -7.883 -19.125 -9.453 1 98.62 335 ASN B C 1
ATOM 6251 O O . ASN B 1 335 ? -8.102 -18.125 -10.133 1 98.62 335 ASN B O 1
ATOM 6255 N N . ALA B 1 336 ? -8.844 -20.016 -9.148 1 98.38 336 ALA B N 1
ATOM 6256 C CA . ALA B 1 336 ? -10.203 -19.828 -9.641 1 98.38 336 ALA B CA 1
ATOM 6257 C C . ALA B 1 336 ? -10.742 -18.453 -9.258 1 98.38 336 ALA B C 1
ATOM 6259 O O . ALA B 1 336 ? -10.539 -18 -8.125 1 98.38 336 ALA B O 1
ATOM 6260 N N . GLY B 1 337 ? -11.312 -17.781 -10.156 1 96.38 337 GLY B N 1
ATOM 6261 C CA . GLY B 1 337 ? -11.906 -16.469 -9.938 1 96.38 337 GLY B CA 1
ATOM 6262 C C . GLY B 1 337 ? -12.688 -15.961 -11.133 1 96.38 337 GLY B C 1
ATOM 6263 O O . GLY B 1 337 ? -12.445 -16.375 -12.266 1 96.38 337 GLY B O 1
ATOM 6264 N N . VAL B 1 338 ? -13.648 -15.102 -10.875 1 96.19 338 VAL B N 1
ATOM 6265 C CA . VAL B 1 338 ? -14.469 -14.508 -11.922 1 96.19 338 VAL B CA 1
ATOM 6266 C C . VAL B 1 338 ? -14.586 -13.008 -11.695 1 96.19 338 VAL B C 1
ATOM 6268 O O . VAL B 1 338 ? -14.266 -12.508 -10.609 1 96.19 338 VAL B O 1
ATOM 6271 N N . THR B 1 339 ? -14.938 -12.281 -12.742 1 94.94 339 THR B N 1
ATOM 6272 C CA . THR B 1 339 ? -15.266 -10.867 -12.664 1 94.94 339 THR B CA 1
ATOM 6273 C C . THR B 1 339 ? -16.688 -10.609 -13.141 1 94.94 339 THR B C 1
ATOM 6275 O O . THR B 1 339 ? -17.203 -11.344 -13.992 1 94.94 339 THR B O 1
ATOM 6278 N N . ARG B 1 340 ? -17.344 -9.758 -12.547 1 96.19 340 ARG B N 1
ATOM 6279 C CA . ARG B 1 340 ? -18.594 -9.125 -12.977 1 96.19 340 ARG B CA 1
ATOM 6280 C C . ARG B 1 340 ? -18.516 -7.609 -12.82 1 96.19 340 ARG B C 1
ATOM 6282 O O . ARG B 1 340 ? -18.891 -7.07 -11.781 1 96.19 340 ARG B O 1
ATOM 6289 N N . ASP B 1 341 ? -18.109 -6.934 -13.898 1 94.62 341 ASP B N 1
ATOM 6290 C CA . ASP B 1 341 ? -17.859 -5.496 -13.82 1 94.62 341 ASP B CA 1
ATOM 6291 C C . ASP B 1 341 ? -19.156 -4.707 -14 1 94.62 341 ASP B C 1
ATOM 6293 O O . ASP B 1 341 ? -19.844 -4.859 -15.008 1 94.62 341 ASP B O 1
ATOM 6297 N N . ARG B 1 342 ? -19.469 -3.949 -12.969 1 96.75 342 ARG B N 1
ATOM 6298 C CA . ARG B 1 342 ? -20.641 -3.07 -12.953 1 96.75 342 ARG B CA 1
ATOM 6299 C C . ARG B 1 342 ? -20.547 -2.066 -11.812 1 96.75 342 ARG B C 1
ATOM 6301 O O . ARG B 1 342 ? -20.109 -2.404 -10.711 1 96.75 342 ARG B O 1
ATOM 6308 N N . THR B 1 343 ? -20.859 -0.801 -12.148 1 97.38 343 THR B N 1
ATOM 6309 C CA . THR B 1 343 ? -20.938 0.112 -11.008 1 97.38 343 THR B CA 1
ATOM 6310 C C . THR B 1 343 ? -21.906 -0.42 -9.953 1 97.38 343 THR B C 1
ATOM 6312 O O . THR B 1 343 ? -22.875 -1.099 -10.281 1 97.38 343 THR B O 1
ATOM 6315 N N . LEU B 1 344 ? -21.641 -0.089 -8.664 1 98.12 344 LEU B N 1
ATOM 6316 C CA . LEU B 1 344 ? -22.453 -0.654 -7.586 1 98.12 344 LEU B CA 1
ATOM 6317 C C . LEU B 1 344 ? -23.922 -0.262 -7.746 1 98.12 344 LEU B C 1
ATOM 6319 O O . LEU B 1 344 ? -24.812 -1.079 -7.516 1 98.12 344 LEU B O 1
ATOM 6323 N N . ARG B 1 345 ? -24.203 0.949 -8.211 1 96.81 345 ARG B N 1
ATOM 6324 C CA . ARG B 1 345 ? -25.562 1.433 -8.367 1 96.81 345 ARG B CA 1
ATOM 6325 C C . ARG B 1 345 ? -26.359 0.553 -9.336 1 96.81 345 ARG B C 1
ATOM 6327 O O . ARG B 1 345 ? -27.578 0.423 -9.219 1 96.81 345 ARG B O 1
ATOM 6334 N N . ARG B 1 346 ? -25.641 -0.077 -10.242 1 97.44 346 ARG B N 1
ATOM 6335 C CA . ARG B 1 346 ? -26.297 -0.868 -11.273 1 97.44 346 ARG B CA 1
ATOM 6336 C C . ARG B 1 346 ? -26.062 -2.359 -11.055 1 97.44 346 ARG B C 1
ATOM 6338 O O . ARG B 1 346 ? -26.609 -3.191 -11.789 1 97.44 346 ARG B O 1
ATOM 6345 N N . MET B 1 347 ? -25.312 -2.697 -10.086 1 97.69 347 MET B N 1
ATOM 6346 C CA . MET B 1 347 ? -24.938 -4.09 -9.883 1 97.69 347 MET B CA 1
ATOM 6347 C C . MET B 1 347 ? -26.078 -4.883 -9.266 1 97.69 347 MET B C 1
ATOM 6349 O O . MET B 1 347 ? -26.688 -4.441 -8.297 1 97.69 347 MET B O 1
ATOM 6353 N N . THR B 1 348 ? -26.422 -6.039 -9.898 1 97.75 348 THR B N 1
ATOM 6354 C CA . THR B 1 348 ? -27.469 -6.895 -9.344 1 97.75 348 THR B CA 1
ATOM 6355 C C . THR B 1 348 ? -26.922 -7.719 -8.18 1 97.75 348 THR B C 1
ATOM 6357 O O . THR B 1 348 ? -25.703 -7.855 -8.023 1 97.75 348 THR B O 1
ATOM 6360 N N . ALA B 1 349 ? -27.797 -8.227 -7.379 1 97.56 349 ALA B N 1
ATOM 6361 C CA . ALA B 1 349 ? -27.406 -9.102 -6.277 1 97.56 349 ALA B CA 1
ATOM 6362 C C . ALA B 1 349 ? -26.672 -10.336 -6.789 1 97.56 349 ALA B C 1
ATOM 6364 O O . ALA B 1 349 ? -25.672 -10.758 -6.203 1 97.56 349 ALA B O 1
ATOM 6365 N N . GLU B 1 350 ? -27.141 -10.867 -7.832 1 97.75 350 GLU B N 1
ATOM 6366 C CA . GLU B 1 350 ? -26.531 -12.07 -8.406 1 97.75 350 GLU B CA 1
ATOM 6367 C C . GLU B 1 350 ? -25.094 -11.812 -8.844 1 97.75 350 GLU B C 1
ATOM 6369 O O . GLU B 1 350 ? -24.219 -12.641 -8.609 1 97.75 350 GLU B O 1
ATOM 6374 N N . GLU B 1 351 ? -24.875 -10.695 -9.453 1 98 351 GLU B N 1
ATOM 6375 C CA . GLU B 1 351 ? -23.547 -10.336 -9.914 1 98 351 GLU B CA 1
ATOM 6376 C C . GLU B 1 351 ? -22.578 -10.18 -8.75 1 98 351 GLU B C 1
ATOM 6378 O O . GLU B 1 351 ? -21.453 -10.664 -8.797 1 98 351 GLU B O 1
ATOM 6383 N N . PHE B 1 352 ? -23 -9.461 -7.727 1 98.5 352 PHE B N 1
ATOM 6384 C CA . PHE B 1 352 ? -22.141 -9.25 -6.57 1 98.5 352 PHE B CA 1
ATOM 6385 C C . PHE B 1 352 ? -21.844 -10.562 -5.859 1 98.5 352 PHE B C 1
ATOM 6387 O O . PHE B 1 352 ? -20.688 -10.891 -5.605 1 98.5 352 PHE B O 1
ATOM 6394 N N . GLU B 1 353 ? -22.828 -11.367 -5.656 1 98 353 GLU B N 1
ATOM 6395 C CA . GLU B 1 353 ? -22.719 -12.57 -4.828 1 98 353 GLU B CA 1
ATOM 6396 C C . GLU B 1 353 ? -21.938 -13.672 -5.551 1 98 353 GLU B C 1
ATOM 6398 O O . GLU B 1 353 ? -21.219 -14.445 -4.922 1 98 353 GLU B O 1
ATOM 6403 N N . GLN B 1 354 ? -22.141 -13.773 -6.816 1 97.88 354 GLN B N 1
ATOM 6404 C CA . GLN B 1 354 ? -21.391 -14.781 -7.57 1 97.88 354 GLN B CA 1
ATOM 6405 C C . GLN B 1 354 ? -19.891 -14.578 -7.414 1 97.88 354 GLN B C 1
ATOM 6407 O O . GLN B 1 354 ? -19.156 -15.539 -7.188 1 97.88 354 GLN B O 1
ATOM 6412 N N . VAL B 1 355 ? -19.438 -13.32 -7.531 1 98.56 355 VAL B N 1
ATOM 6413 C CA . VAL B 1 355 ? -18.016 -13.008 -7.402 1 98.56 355 VAL B CA 1
ATOM 6414 C C . VAL B 1 355 ? -17.547 -13.336 -5.988 1 98.56 355 VAL B C 1
ATOM 6416 O O . VAL B 1 355 ? -16.484 -13.922 -5.805 1 98.56 355 VAL B O 1
ATOM 6419 N N . VAL B 1 356 ? -18.312 -13.031 -4.98 1 98.69 356 VAL B N 1
ATOM 6420 C CA . VAL B 1 356 ? -17.953 -13.281 -3.59 1 98.69 356 VAL B CA 1
ATOM 6421 C C . VAL B 1 356 ? -17.875 -14.781 -3.334 1 98.69 356 VAL B C 1
ATOM 6423 O O . VAL B 1 356 ? -16.938 -15.266 -2.699 1 98.69 356 VAL B O 1
ATOM 6426 N N . LYS B 1 357 ? -18.828 -15.547 -3.883 1 98 357 LYS B N 1
ATOM 6427 C CA . LYS B 1 357 ? -18.906 -16.984 -3.664 1 98 357 LYS B CA 1
ATOM 6428 C C . LYS B 1 357 ? -17.703 -17.703 -4.277 1 98 357 LYS B C 1
ATOM 6430 O O . LYS B 1 357 ? -17.094 -18.562 -3.643 1 98 357 LYS B O 1
ATOM 6435 N N . VAL B 1 358 ? -17.344 -17.312 -5.43 1 98.25 358 VAL B N 1
ATOM 6436 C CA . VAL B 1 358 ? -16.297 -18.016 -6.164 1 98.25 358 VAL B CA 1
ATOM 6437 C C . VAL B 1 358 ? -14.93 -17.547 -5.676 1 98.25 358 VAL B C 1
ATOM 6439 O O . VAL B 1 358 ? -14.07 -18.359 -5.34 1 98.25 358 VAL B O 1
ATOM 6442 N N . ASN B 1 359 ? -14.719 -16.188 -5.609 1 98.69 359 ASN B N 1
ATOM 6443 C CA . ASN B 1 359 ? -13.383 -15.617 -5.406 1 98.69 359 ASN B CA 1
ATOM 6444 C C . ASN B 1 359 ? -12.938 -15.742 -3.949 1 98.69 359 ASN B C 1
ATOM 6446 O O . ASN B 1 359 ? -11.742 -15.766 -3.662 1 98.69 359 ASN B O 1
ATOM 6450 N N . LEU B 1 360 ? -13.906 -15.789 -3.01 1 98.5 360 LEU B N 1
ATOM 6451 C CA . LEU B 1 360 ? -13.5 -15.688 -1.611 1 98.5 360 LEU B CA 1
ATOM 6452 C C . LEU B 1 360 ? -14.094 -16.828 -0.79 1 98.5 360 LEU B C 1
ATOM 6454 O O . LEU B 1 360 ? -13.359 -17.594 -0.157 1 98.5 360 LEU B O 1
ATOM 6458 N N . GLU B 1 361 ? -15.406 -17.031 -0.81 1 97.44 361 GLU B N 1
ATOM 6459 C CA . GLU B 1 361 ? -16.047 -18.031 0.032 1 97.44 361 GLU B CA 1
ATOM 6460 C C . GLU B 1 361 ? -15.531 -19.438 -0.289 1 97.44 361 GLU B C 1
ATOM 6462 O O . GLU B 1 361 ? -15.297 -20.234 0.616 1 97.44 361 GLU B O 1
ATOM 6467 N N . ALA B 1 362 ? -15.406 -19.734 -1.518 1 97.81 362 ALA B N 1
ATOM 6468 C CA . ALA B 1 362 ? -14.898 -21.031 -1.915 1 97.81 362 ALA B CA 1
ATOM 6469 C C . ALA B 1 362 ? -13.516 -21.281 -1.318 1 97.81 362 ALA B C 1
ATOM 6471 O O . ALA B 1 362 ? -13.234 -22.375 -0.815 1 97.81 362 ALA B O 1
ATOM 6472 N N . VAL B 1 363 ? -12.633 -20.297 -1.343 1 97.94 363 VAL B N 1
ATOM 6473 C CA . VAL B 1 363 ? -11.273 -20.406 -0.821 1 97.94 363 VAL B CA 1
ATOM 6474 C C . VAL B 1 363 ? -11.32 -20.688 0.68 1 97.94 363 VAL B C 1
ATOM 6476 O O . VAL B 1 363 ? -10.633 -21.578 1.171 1 97.94 363 VAL B O 1
ATOM 6479 N N . LEU B 1 364 ? -12.125 -19.938 1.394 1 96.44 364 LEU B N 1
ATOM 6480 C CA . LEU B 1 364 ? -12.242 -20.109 2.838 1 96.44 364 LEU B CA 1
ATOM 6481 C C . LEU B 1 364 ? -12.766 -21.5 3.186 1 96.44 364 LEU B C 1
ATOM 6483 O O . LEU B 1 364 ? -12.234 -22.156 4.078 1 96.44 364 LEU B O 1
ATOM 6487 N N . ARG B 1 365 ? -13.75 -21.969 2.443 1 95.44 365 ARG B N 1
ATOM 6488 C CA . ARG B 1 365 ? -14.344 -23.281 2.699 1 95.44 365 ARG B CA 1
ATOM 6489 C C . ARG B 1 365 ? -13.359 -24.406 2.393 1 95.44 365 ARG B C 1
ATOM 6491 O O . ARG B 1 365 ? -13.266 -25.375 3.145 1 95.44 365 ARG B O 1
ATOM 6498 N N . ILE B 1 366 ? -12.664 -24.281 1.334 1 96.88 366 ILE B N 1
ATOM 6499 C CA . ILE B 1 366 ? -11.703 -25.297 0.942 1 96.88 366 ILE B CA 1
ATOM 6500 C C . ILE B 1 366 ? -10.594 -25.391 1.985 1 96.88 366 ILE B C 1
ATOM 6502 O O . ILE B 1 366 ? -10.242 -26.484 2.438 1 96.88 366 ILE B O 1
ATOM 6506 N N . ASN B 1 367 ? -10.031 -24.219 2.369 1 96 367 ASN B N 1
ATOM 6507 C CA . ASN B 1 367 ? -8.953 -24.219 3.346 1 96 367 ASN B CA 1
ATOM 6508 C C . ASN B 1 367 ? -9.406 -24.812 4.68 1 96 367 ASN B C 1
ATOM 6510 O O . ASN B 1 367 ? -8.656 -25.547 5.328 1 96 367 ASN B O 1
ATOM 6514 N N . GLU B 1 368 ? -10.625 -24.5 5.027 1 92.94 368 GLU B N 1
ATOM 6515 C CA . GLU B 1 368 ? -11.172 -25.094 6.242 1 92.94 368 GLU B CA 1
ATOM 6516 C C . GLU B 1 368 ? -11.312 -26.609 6.109 1 92.94 368 GLU B C 1
ATOM 6518 O O . GLU B 1 368 ? -10.914 -27.359 7.004 1 92.94 368 GLU B O 1
ATOM 6523 N N . ALA B 1 369 ? -11.828 -27.062 5.02 1 94.25 369 ALA B N 1
ATOM 6524 C CA . ALA B 1 369 ? -12.008 -28.484 4.77 1 94.25 369 ALA B CA 1
ATOM 6525 C C . ALA B 1 369 ? -10.664 -29.203 4.723 1 94.25 369 ALA B C 1
ATOM 6527 O O . ALA B 1 369 ? -10.594 -30.406 5 1 94.25 369 ALA B O 1
ATOM 6528 N N . PHE B 1 370 ? -9.633 -28.469 4.355 1 95.56 370 PHE B N 1
ATOM 6529 C CA . PHE B 1 370 ? -8.305 -29.047 4.258 1 95.56 370 PHE B CA 1
ATOM 6530 C C . PHE B 1 370 ? -7.59 -29 5.605 1 95.56 370 PHE B C 1
ATOM 6532 O O . PHE B 1 370 ? -6.402 -29.312 5.699 1 95.56 370 PHE B O 1
ATOM 6539 N N . GLY B 1 371 ? -8.281 -28.5 6.637 1 91.69 371 GLY B N 1
ATOM 6540 C CA . GLY B 1 371 ? -7.781 -28.562 8 1 91.69 371 GLY B CA 1
ATOM 6541 C C . GLY B 1 371 ? -6.98 -27.344 8.406 1 91.69 371 GLY B C 1
ATOM 6542 O O . GLY B 1 371 ? -6.316 -27.344 9.445 1 91.69 371 GLY B O 1
ATOM 6543 N N . LEU B 1 372 ? -6.98 -26.312 7.602 1 91.56 372 LEU B N 1
ATOM 6544 C CA . LEU B 1 372 ? -6.27 -25.078 7.965 1 91.56 372 LEU B CA 1
ATOM 6545 C C . LEU B 1 372 ? -7.066 -24.281 8.992 1 91.56 372 LEU B C 1
ATOM 6547 O O . LEU B 1 372 ? -8.289 -24.422 9.086 1 91.56 372 LEU B O 1
ATOM 6551 N N . PRO B 1 373 ? -6.387 -23.406 9.695 1 83.5 373 PRO B N 1
ATOM 6552 C CA . PRO B 1 373 ? -7.074 -22.609 10.719 1 83.5 373 PRO B CA 1
ATOM 6553 C C . PRO B 1 373 ? -8.117 -21.656 10.125 1 83.5 373 PRO B C 1
ATOM 6555 O O . PRO B 1 373 ? -7.898 -21.094 9.055 1 83.5 373 PRO B O 1
ATOM 6558 N N . SER B 1 374 ? -9.289 -21.703 10.438 1 72.38 374 SER B N 1
ATOM 6559 C CA . SER B 1 374 ? -10.32 -20.797 9.93 1 72.38 374 SER B CA 1
ATOM 6560 C C . SER B 1 374 ? -10.664 -19.719 10.961 1 72.38 374 SER B C 1
ATOM 6562 O O . SER B 1 374 ? -11.125 -18.641 10.602 1 72.38 374 SER B O 1
ATOM 6564 N N . HIS B 1 375 ? -11.008 -20.234 12.328 1 55.53 375 HIS B N 1
ATOM 6565 C CA . HIS B 1 375 ? -11.789 -19.453 13.281 1 55.53 375 HIS B CA 1
ATOM 6566 C C . HIS B 1 375 ? -10.938 -18.359 13.914 1 55.53 375 HIS B C 1
ATOM 6568 O O . HIS B 1 375 ? -9.703 -18.469 13.953 1 55.53 375 HIS B O 1
ATOM 6574 N N . THR B 1 376 ? -11.688 -17.062 14.227 1 47.22 376 THR B N 1
ATOM 6575 C CA . THR B 1 376 ? -11.469 -16 15.211 1 47.22 376 THR B CA 1
ATOM 6576 C C . THR B 1 376 ? -11.023 -16.594 16.547 1 47.22 376 THR B C 1
ATOM 6578 O O . THR B 1 376 ? -11.242 -17.781 16.812 1 47.22 376 THR B O 1
ATOM 6581 N N . GLU B 1 377 ? -10.617 -15.883 17.484 1 38.53 377 GLU B N 1
ATOM 6582 C CA . GLU B 1 377 ? -10.609 -15.984 18.938 1 38.53 377 GLU B CA 1
ATOM 6583 C C . GLU B 1 377 ? -11.992 -16.328 19.469 1 38.53 377 GLU B C 1
ATOM 6585 O O . GLU B 1 377 ? -12.984 -15.68 19.125 1 38.53 377 GLU B O 1
ATOM 6590 N N . GLY B 1 378 ? -12.32 -17.484 20.125 1 39.09 378 GLY B N 1
ATOM 6591 C CA . GLY B 1 378 ? -13.336 -18.234 20.844 1 39.09 378 GLY B CA 1
ATOM 6592 C C . GLY B 1 378 ? -13.766 -19.5 20.125 1 39.09 378 GLY B C 1
ATOM 6593 O O . GLY B 1 378 ? -14.477 -20.328 20.688 1 39.09 378 GLY B O 1
ATOM 6594 N N . GLY B 1 379 ? -14.234 -19.469 18.859 1 36.97 379 GLY B N 1
ATOM 6595 C CA . GLY B 1 379 ? -14.672 -20.766 18.359 1 36.97 379 GLY B CA 1
ATOM 6596 C C . GLY B 1 379 ? -13.523 -21.703 18.031 1 36.97 379 GLY B C 1
ATOM 6597 O O . GLY B 1 379 ? -12.695 -21.406 17.172 1 36.97 379 GLY B O 1
ATOM 6598 N N . THR B 1 380 ? -12.938 -22.188 19.031 1 36.38 380 THR B N 1
ATOM 6599 C CA . THR B 1 380 ? -12.109 -23.391 19.016 1 36.38 380 THR B CA 1
ATOM 6600 C C . THR B 1 380 ? -12.547 -24.328 17.875 1 36.38 380 THR B C 1
ATOM 6602 O O . THR B 1 380 ? -13.172 -25.359 18.125 1 36.38 380 THR B O 1
ATOM 6605 N N . LYS B 1 381 ? -13.484 -23.953 17.094 1 39.09 381 LYS B N 1
ATOM 6606 C CA . LYS B 1 381 ? -13.891 -25.172 16.391 1 39.09 381 LYS B CA 1
ATOM 6607 C C . LYS B 1 381 ? -12.68 -25.953 15.906 1 39.09 381 LYS B C 1
ATOM 6609 O O . LYS B 1 381 ? -11.68 -25.359 15.492 1 39.09 381 LYS B O 1
ATOM 6614 N N . SER B 1 382 ? -12.727 -27.062 16.203 1 42.69 382 SER B N 1
ATOM 6615 C CA . SER B 1 382 ? -12.008 -28.297 15.938 1 42.69 382 SER B CA 1
ATOM 6616 C C . SER B 1 382 ? -11.453 -28.328 14.516 1 42.69 382 SER B C 1
ATOM 6618 O O . SER B 1 382 ? -12.086 -27.812 13.586 1 42.69 382 SER B O 1
ATOM 6620 N N . GLN B 1 383 ? -10.219 -28.156 14.469 1 50.22 383 GLN B N 1
ATOM 6621 C CA . GLN B 1 383 ? -9.617 -28.734 13.266 1 50.22 383 GLN B CA 1
ATOM 6622 C C . GLN B 1 383 ? -10.516 -29.812 12.68 1 50.22 383 GLN B C 1
ATOM 6624 O O . GLN B 1 383 ? -10.883 -30.766 13.367 1 50.22 383 GLN B O 1
ATOM 6629 N N . LEU B 1 384 ? -11.492 -29.359 11.742 1 54.62 384 LEU B N 1
ATOM 6630 C CA . LEU B 1 384 ? -12.438 -30.312 11.18 1 54.62 384 LEU B CA 1
ATOM 6631 C C . LEU B 1 384 ? -11.766 -31.656 10.93 1 54.62 384 LEU B C 1
ATOM 6633 O O . LEU B 1 384 ? -12.422 -32.719 10.969 1 54.62 384 LEU B O 1
ATOM 6637 N N . GLY B 1 385 ? -10.375 -31.688 10.703 1 64.12 385 GLY B N 1
ATOM 6638 C CA . GLY B 1 385 ? -9.641 -32.906 10.375 1 64.12 385 GLY B CA 1
ATOM 6639 C C . GLY B 1 385 ? -8.156 -32.656 10.172 1 64.12 385 GLY B C 1
ATOM 6640 O O . GLY B 1 385 ? -7.648 -31.578 10.5 1 64.12 385 GLY B O 1
ATOM 6641 N N . PRO B 1 386 ? -7.574 -33.688 9.844 1 83.88 386 PRO B N 1
ATOM 6642 C CA . PRO B 1 386 ? -6.137 -33.594 9.586 1 83.88 386 PRO B CA 1
ATOM 6643 C C . PRO B 1 386 ? -5.805 -32.562 8.492 1 83.88 386 PRO B C 1
ATOM 6645 O O . PRO B 1 386 ? -6.582 -32.375 7.551 1 83.88 386 PRO B O 1
ATOM 6648 N N . VAL B 1 387 ? -4.824 -31.875 8.672 1 90.69 387 VAL B N 1
ATOM 6649 C CA . VAL B 1 387 ? -4.328 -30.938 7.676 1 90.69 387 VAL B CA 1
ATOM 6650 C C . VAL B 1 387 ? -3.875 -31.688 6.43 1 90.69 387 VAL B C 1
ATOM 6652 O O . VAL B 1 387 ? -3.061 -32.625 6.516 1 90.69 387 VAL B O 1
ATOM 6655 N N . LEU B 1 388 ? -4.395 -31.312 5.324 1 95.5 388 LEU B N 1
ATOM 6656 C CA . LEU B 1 388 ? -4.121 -32.031 4.082 1 95.5 388 LEU B CA 1
ATOM 6657 C C . LEU B 1 388 ? -2.904 -31.438 3.377 1 95.5 388 LEU B C 1
ATOM 6659 O O . LEU B 1 388 ? -2.736 -31.609 2.168 1 95.5 388 LEU B O 1
ATOM 6663 N N . LEU B 1 389 ? -2.086 -30.688 4.027 1 95.5 389 LEU B N 1
ATOM 6664 C CA . LEU B 1 389 ? -0.817 -30.188 3.506 1 95.5 389 LEU B CA 1
ATOM 6665 C C . LEU B 1 389 ? 0.36 -30.828 4.238 1 95.5 389 LEU B C 1
ATOM 6667 O O . LEU B 1 389 ? 0.319 -31 5.457 1 95.5 389 LEU B O 1
ATOM 6671 N N . ASN B 1 390 ? 1.337 -31.234 3.477 1 93.38 390 ASN B N 1
ATOM 6672 C CA . ASN B 1 390 ? 2.582 -31.719 4.059 1 93.38 390 ASN B CA 1
ATOM 6673 C C . ASN B 1 390 ? 3.328 -30.609 4.793 1 93.38 390 ASN B C 1
ATOM 6675 O O . ASN B 1 390 ? 3.082 -29.438 4.555 1 93.38 390 ASN B O 1
ATOM 6679 N N . PRO B 1 391 ? 4.195 -31.078 5.746 1 89.75 391 PRO B N 1
ATOM 6680 C CA . PRO B 1 391 ? 5.133 -30.062 6.234 1 89.75 391 PRO B CA 1
ATOM 6681 C C . PRO B 1 391 ? 5.844 -29.312 5.102 1 89.75 391 PRO B C 1
ATOM 6683 O O . PRO B 1 391 ? 6.117 -29.906 4.055 1 89.75 391 PRO B O 1
ATOM 6686 N N . LEU B 1 392 ? 6.012 -28.016 5.203 1 89.38 392 LEU B N 1
ATOM 6687 C CA . LEU B 1 392 ? 6.648 -27.156 4.219 1 89.38 392 LEU B CA 1
ATOM 6688 C C . LEU B 1 392 ? 5.719 -26.906 3.033 1 89.38 392 LEU B C 1
ATOM 6690 O O . LEU B 1 392 ? 6.176 -26.516 1.954 1 89.38 392 LEU B O 1
ATOM 6694 N N . GLY B 1 393 ? 4.434 -27.234 3.24 1 94.44 393 GLY B N 1
ATOM 6695 C CA . GLY B 1 393 ? 3.451 -26.953 2.205 1 94.44 393 GLY B CA 1
ATOM 6696 C C . GLY B 1 393 ? 3.375 -25.484 1.827 1 94.44 393 GLY B C 1
ATOM 6697 O O . GLY B 1 393 ? 3.801 -24.625 2.594 1 94.44 393 GLY B O 1
ATOM 6698 N N . ARG B 1 394 ? 2.926 -25.234 0.651 1 97 394 ARG B N 1
ATOM 6699 C CA . ARG B 1 394 ? 2.836 -23.891 0.093 1 97 394 ARG B CA 1
ATOM 6700 C C . ARG B 1 394 ? 1.418 -23.578 -0.38 1 97 394 ARG B C 1
ATOM 6702 O O . ARG B 1 394 ? 0.813 -24.391 -1.096 1 97 394 ARG B O 1
ATOM 6709 N N . ILE B 1 395 ? 0.883 -22.438 0.07 1 98.25 395 ILE B N 1
ATOM 6710 C CA . ILE B 1 395 ? -0.406 -21.953 -0.414 1 98.25 395 ILE B CA 1
ATOM 6711 C C . ILE B 1 395 ? -0.217 -20.641 -1.17 1 98.25 395 ILE B C 1
ATOM 6713 O O . ILE B 1 395 ? 0.447 -19.719 -0.679 1 98.25 395 ILE B O 1
ATOM 6717 N N . VAL B 1 396 ? -0.729 -20.547 -2.359 1 98.94 396 VAL B N 1
ATOM 6718 C CA . VAL B 1 396 ? -0.668 -19.328 -3.158 1 98.94 396 VAL B CA 1
ATOM 6719 C C . VAL B 1 396 ? -2.08 -18.891 -3.535 1 98.94 396 VAL B C 1
ATOM 6721 O O . VAL B 1 396 ? -2.871 -19.688 -4.047 1 98.94 396 VAL B O 1
ATOM 6724 N N . LEU B 1 397 ? -2.434 -17.672 -3.227 1 98.88 397 LEU B N 1
ATOM 6725 C CA . LEU B 1 397 ? -3.707 -17.062 -3.588 1 98.88 397 LEU B CA 1
ATOM 6726 C C . LEU B 1 397 ? -3.527 -16.062 -4.723 1 98.88 397 LEU B C 1
ATOM 6728 O O . LEU B 1 397 ? -2.551 -15.305 -4.738 1 98.88 397 LEU B O 1
ATOM 6732 N N . LEU B 1 398 ? -4.422 -16.047 -5.668 1 98.69 398 LEU B N 1
ATOM 6733 C CA . LEU B 1 398 ? -4.379 -15.039 -6.719 1 98.69 398 LEU B CA 1
ATOM 6734 C C . LEU B 1 398 ? -5.27 -13.852 -6.363 1 98.69 398 LEU B C 1
ATOM 6736 O O . LEU B 1 398 ? -6.492 -13.922 -6.523 1 98.69 398 LEU B O 1
ATOM 6740 N N . SER B 1 399 ? -4.633 -12.828 -5.965 1 98.06 399 SER B N 1
ATOM 6741 C CA . SER B 1 399 ? -5.266 -11.539 -5.727 1 98.06 399 SER B CA 1
ATOM 6742 C C . SER B 1 399 ? -5.246 -10.672 -6.98 1 98.06 399 SER B C 1
ATOM 6744 O O . SER B 1 399 ? -5.484 -11.164 -8.086 1 98.06 399 SER B O 1
ATOM 6746 N N . SER B 1 400 ? -5.094 -9.359 -6.797 1 96.56 400 SER B N 1
ATOM 6747 C CA . SER B 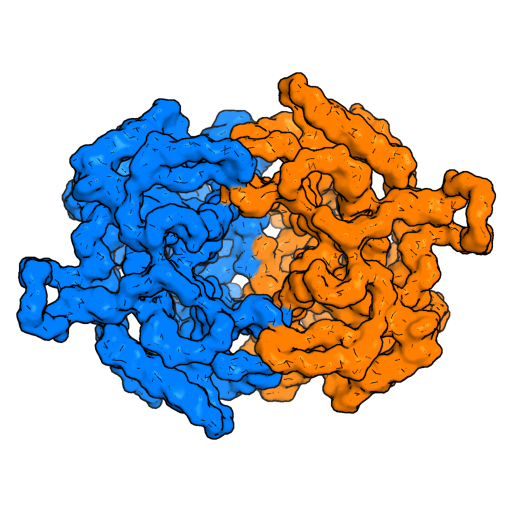1 400 ? -5.066 -8.422 -7.91 1 96.56 400 SER B CA 1
ATOM 6748 C C . SER B 1 400 ? -4.594 -7.043 -7.457 1 96.56 400 SER B C 1
ATOM 6750 O O . SER B 1 400 ? -4.793 -6.66 -6.305 1 96.56 400 SER B O 1
ATOM 6752 N N . ILE B 1 401 ? -3.971 -6.336 -8.375 1 95.38 401 ILE B N 1
ATOM 6753 C CA . ILE B 1 401 ? -3.646 -4.945 -8.07 1 95.38 401 ILE B CA 1
ATOM 6754 C C . ILE B 1 401 ? -4.934 -4.152 -7.848 1 95.38 401 ILE B C 1
ATOM 6756 O O . ILE B 1 401 ? -4.941 -3.162 -7.113 1 95.38 401 ILE B O 1
ATOM 6760 N N . ASN B 1 402 ? -6 -4.609 -8.461 1 94.62 402 ASN B N 1
ATOM 6761 C CA . ASN B 1 402 ? -7.277 -3.945 -8.227 1 94.62 402 ASN B CA 1
ATOM 6762 C C . ASN B 1 402 ? -7.789 -4.199 -6.809 1 94.62 402 ASN B C 1
ATOM 6764 O O . ASN B 1 402 ? -8.602 -3.428 -6.289 1 94.62 402 ASN B O 1
ATOM 6768 N N . GLY B 1 403 ? -7.359 -5.289 -6.191 1 96.38 403 GLY B N 1
ATOM 6769 C CA . GLY B 1 403 ? -7.633 -5.473 -4.773 1 96.38 403 GLY B CA 1
ATOM 6770 C C . GLY B 1 403 ? -6.922 -4.465 -3.893 1 96.38 403 GLY B C 1
ATOM 6771 O O . GLY B 1 403 ? -7.41 -4.121 -2.814 1 96.38 403 GLY B O 1
ATOM 6772 N N . ILE B 1 404 ? -5.816 -3.996 -4.398 1 94.5 404 ILE B N 1
ATOM 6773 C CA . ILE B 1 404 ? -5.008 -3.053 -3.637 1 94.5 404 ILE B CA 1
ATOM 6774 C C . ILE B 1 404 ? -5.551 -1.638 -3.824 1 94.5 404 ILE B C 1
ATOM 6776 O O . ILE B 1 404 ? -5.848 -0.946 -2.848 1 94.5 404 ILE B O 1
ATOM 6780 N N . ALA B 1 405 ? -5.863 -1.249 -5.008 1 93.62 405 ALA B N 1
ATOM 6781 C CA . ALA B 1 405 ? -6.148 0.146 -5.336 1 93.62 405 ALA B CA 1
ATOM 6782 C C . ALA B 1 405 ? -7.652 0.406 -5.367 1 93.62 405 ALA B C 1
ATOM 6784 O O . ALA B 1 405 ? -8.094 1.56 -5.34 1 93.62 405 ALA B O 1
ATOM 6785 N N . GLY B 1 406 ? -8.445 -0.645 -5.398 1 94.62 406 GLY B N 1
ATOM 6786 C CA . GLY B 1 406 ? -9.82 -0.441 -5.828 1 94.62 406 GLY B CA 1
ATOM 6787 C C . GLY B 1 406 ? -9.945 -0.175 -7.316 1 94.62 406 GLY B C 1
ATOM 6788 O O . GLY B 1 406 ? -8.969 0.201 -7.973 1 94.62 406 GLY B O 1
ATOM 6789 N N . ALA B 1 407 ? -11.148 -0.427 -7.836 1 93.62 407 ALA B N 1
ATOM 6790 C CA . ALA B 1 407 ? -11.367 -0.221 -9.266 1 93.62 407 ALA B CA 1
ATOM 6791 C C . ALA B 1 407 ? -12.805 0.207 -9.539 1 93.62 407 ALA B C 1
ATOM 6793 O O . ALA B 1 407 ? -13.75 -0.396 -9.023 1 93.62 407 ALA B O 1
ATOM 6794 N N . PHE B 1 408 ? -12.914 1.291 -10.359 1 94.94 408 PHE B N 1
ATOM 6795 C CA . PHE B 1 408 ? -14.227 1.738 -10.805 1 94.94 408 PHE B CA 1
ATOM 6796 C C . PHE B 1 408 ? -15 0.594 -11.453 1 94.94 408 PHE B C 1
ATOM 6798 O O . PHE B 1 408 ? -14.5 -0.045 -12.383 1 94.94 408 PHE B O 1
ATOM 6805 N N . GLY B 1 409 ? -16.109 0.219 -10.875 1 96.56 409 GLY B N 1
ATOM 6806 C CA . GLY B 1 409 ? -16.969 -0.801 -11.445 1 96.56 409 GLY B CA 1
ATOM 6807 C C . GLY B 1 409 ? -16.641 -2.201 -10.961 1 96.56 409 GLY B C 1
ATOM 6808 O O . GLY B 1 409 ? -17.125 -3.188 -11.523 1 96.56 409 GLY B O 1
ATOM 6809 N N . GLN B 1 410 ? -15.836 -2.27 -9.914 1 97.19 410 GLN B N 1
ATOM 6810 C CA . GLN B 1 410 ? -15.43 -3.586 -9.43 1 97.19 410 GLN B CA 1
ATOM 6811 C C . GLN B 1 410 ? -15.492 -3.652 -7.91 1 97.19 410 GLN B C 1
ATOM 6813 O O . GLN B 1 410 ? -14.602 -4.211 -7.27 1 97.19 410 GLN B O 1
ATOM 6818 N N . THR B 1 411 ? -16.484 -3.096 -7.297 1 98.62 411 THR B N 1
ATOM 6819 C CA . THR B 1 411 ? -16.609 -3.145 -5.844 1 98.62 411 THR B CA 1
ATOM 6820 C C . THR B 1 411 ? -16.594 -4.586 -5.348 1 98.62 411 THR B C 1
ATOM 6822 O O . THR B 1 411 ? -15.953 -4.898 -4.344 1 98.62 411 THR B O 1
ATOM 6825 N N . ASN B 1 412 ? -17.297 -5.5 -6.105 1 98.62 412 ASN B N 1
ATOM 6826 C CA . ASN B 1 412 ? -17.328 -6.918 -5.762 1 98.62 412 ASN B CA 1
ATOM 6827 C C . ASN B 1 412 ? -15.953 -7.562 -5.934 1 98.62 412 ASN B C 1
ATOM 6829 O O . ASN B 1 412 ? -15.43 -8.172 -5.004 1 98.62 412 ASN B O 1
ATOM 6833 N N . TYR B 1 413 ? -15.344 -7.402 -7.027 1 98.31 413 TYR B N 1
ATOM 6834 C CA . TYR B 1 413 ? -14.062 -8.008 -7.359 1 98.31 413 TYR B CA 1
ATOM 6835 C C . TYR B 1 413 ? -12.953 -7.465 -6.465 1 98.31 413 TYR B C 1
ATOM 6837 O O . TYR B 1 413 ? -12.188 -8.234 -5.879 1 98.31 413 TYR B O 1
ATOM 6845 N N . SER B 1 414 ? -12.898 -6.141 -6.324 1 97.75 414 SER B N 1
ATOM 6846 C CA . SER B 1 414 ? -11.875 -5.52 -5.488 1 97.75 414 SER B CA 1
ATOM 6847 C C . SER B 1 414 ? -11.992 -5.98 -4.039 1 97.75 414 SER B C 1
ATOM 6849 O O . SER B 1 414 ? -10.977 -6.234 -3.381 1 97.75 414 SER B O 1
ATOM 6851 N N . PHE B 1 415 ? -13.227 -6.109 -3.605 1 98.69 415 PHE B N 1
ATOM 6852 C CA . PHE B 1 415 ? -13.461 -6.641 -2.268 1 98.69 415 PHE B CA 1
ATOM 6853 C C . PHE B 1 415 ? -12.82 -8.016 -2.111 1 98.69 415 PHE B C 1
ATOM 6855 O O . PHE B 1 415 ? -12 -8.227 -1.214 1 98.69 415 PHE B O 1
ATOM 6862 N N . THR B 1 416 ? -13.078 -8.906 -2.951 1 98.88 416 THR B N 1
ATOM 6863 C CA . THR B 1 416 ? -12.656 -10.297 -2.789 1 98.88 416 THR B CA 1
ATOM 6864 C C . THR B 1 416 ? -11.148 -10.422 -2.922 1 98.88 416 THR B C 1
ATOM 6866 O O . THR B 1 416 ? -10.508 -11.148 -2.158 1 98.88 416 THR B O 1
ATOM 6869 N N . LYS B 1 417 ? -10.57 -9.734 -3.871 1 98.5 417 LYS B N 1
ATOM 6870 C CA . LYS B 1 417 ? -9.133 -9.867 -4.109 1 98.5 417 LYS B CA 1
ATOM 6871 C C . LYS B 1 417 ? -8.328 -9.234 -2.979 1 98.5 417 LYS B C 1
ATOM 6873 O O . LYS B 1 417 ? -7.27 -9.742 -2.602 1 98.5 417 LYS B O 1
ATOM 6878 N N . ALA B 1 418 ? -8.805 -8.172 -2.416 1 98.19 418 ALA B N 1
ATOM 6879 C CA . ALA B 1 418 ? -8.172 -7.59 -1.234 1 98.19 418 ALA B CA 1
ATOM 6880 C C . ALA B 1 418 ? -8.344 -8.5 -0.021 1 98.19 418 ALA B C 1
ATOM 6882 O O . ALA B 1 418 ? -7.434 -8.625 0.803 1 98.19 418 ALA B O 1
ATOM 6883 N N . ALA B 1 419 ? -9.508 -9.055 0.078 1 98.62 419 ALA B N 1
ATOM 6884 C CA . ALA B 1 419 ? -9.766 -9.977 1.186 1 98.62 419 ALA B CA 1
ATOM 6885 C C . ALA B 1 419 ? -8.797 -11.156 1.148 1 98.62 419 ALA B C 1
ATOM 6887 O O . ALA B 1 419 ? -8.359 -11.641 2.195 1 98.62 419 ALA B O 1
ATOM 6888 N N . LEU B 1 420 ? -8.461 -11.625 -0.017 1 98.69 420 LEU B N 1
ATOM 6889 C CA . LEU B 1 420 ? -7.504 -12.719 -0.148 1 98.69 420 LEU B CA 1
ATOM 6890 C C . LEU B 1 420 ? -6.133 -12.305 0.368 1 98.69 420 LEU B C 1
ATOM 6892 O O . LEU B 1 420 ? -5.457 -13.078 1.046 1 98.69 420 LEU B O 1
ATOM 6896 N N . SER B 1 421 ? -5.699 -11.109 0.033 1 97.88 421 SER B N 1
ATOM 6897 C CA . SER B 1 421 ? -4.422 -10.609 0.538 1 97.88 421 SER B CA 1
ATOM 6898 C C . SER B 1 421 ? -4.43 -10.508 2.059 1 97.88 421 SER B C 1
ATOM 6900 O O . SER B 1 421 ? -3.465 -10.898 2.719 1 97.88 421 SER B O 1
ATOM 6902 N N . GLY B 1 422 ? -5.539 -9.945 2.57 1 97.19 422 GLY B N 1
ATOM 6903 C CA . GLY B 1 422 ? -5.668 -9.891 4.016 1 97.19 422 GLY B CA 1
ATOM 6904 C C . GLY B 1 422 ? -5.684 -11.258 4.664 1 97.19 422 GLY B C 1
ATOM 6905 O O . GLY B 1 422 ? -5.109 -11.453 5.738 1 97.19 422 GLY B O 1
ATOM 6906 N N . TYR B 1 423 ? -6.297 -12.203 4.016 1 97.19 423 TYR B N 1
ATOM 6907 C CA . TYR B 1 423 ? -6.355 -13.578 4.488 1 97.19 423 TYR B CA 1
ATOM 6908 C C . TYR B 1 423 ? -4.961 -14.195 4.551 1 97.19 423 TYR B C 1
ATOM 6910 O O . TYR B 1 423 ? -4.605 -14.844 5.539 1 97.19 423 TYR B O 1
ATOM 6918 N N . ALA B 1 424 ? -4.203 -13.992 3.535 1 97.5 424 ALA B N 1
ATOM 6919 C CA . ALA B 1 424 ? -2.842 -14.516 3.49 1 97.5 424 ALA B CA 1
ATOM 6920 C C . ALA B 1 424 ? -2.021 -14.016 4.676 1 97.5 424 ALA B C 1
ATOM 6922 O O . ALA B 1 424 ? -1.345 -14.797 5.344 1 97.5 424 ALA B O 1
ATOM 6923 N N . HIS B 1 425 ? -2.117 -12.758 4.898 1 96.06 425 HIS B N 1
ATOM 6924 C CA . HIS B 1 425 ? -1.348 -12.172 5.992 1 96.06 425 HIS B CA 1
ATOM 6925 C C . HIS B 1 425 ? -1.78 -12.742 7.34 1 96.06 425 HIS B C 1
ATOM 6927 O O . HIS B 1 425 ? -0.94 -13.148 8.141 1 96.06 425 HIS B O 1
ATOM 6933 N N . ALA B 1 426 ? -3.057 -12.773 7.57 1 94.31 426 ALA B N 1
ATOM 6934 C CA . ALA B 1 426 ? -3.588 -13.211 8.859 1 94.31 426 ALA B CA 1
ATOM 6935 C C . ALA B 1 426 ? -3.307 -14.688 9.094 1 94.31 426 ALA B C 1
ATOM 6937 O O . ALA B 1 426 ? -2.875 -15.078 10.18 1 94.31 426 ALA B O 1
ATOM 6938 N N . LEU B 1 427 ? -3.545 -15.469 8.086 1 94.31 427 LEU B N 1
ATOM 6939 C CA . LEU B 1 427 ? -3.318 -16.906 8.242 1 94.31 427 LEU B CA 1
ATOM 6940 C C . LEU B 1 427 ? -1.834 -17.203 8.438 1 94.31 427 LEU B C 1
ATOM 6942 O O . LEU B 1 427 ? -1.472 -18.094 9.203 1 94.31 427 LEU B O 1
ATOM 6946 N N . ALA B 1 428 ? -0.96 -16.516 7.723 1 94.06 428 ALA B N 1
ATOM 6947 C CA . ALA B 1 428 ? 0.477 -16.703 7.898 1 94.06 428 ALA B CA 1
ATOM 6948 C C . ALA B 1 428 ? 0.884 -16.484 9.352 1 94.06 428 ALA B C 1
ATOM 6950 O O . ALA B 1 428 ? 1.716 -17.219 9.891 1 94.06 428 ALA B O 1
ATOM 6951 N N . THR B 1 429 ? 0.277 -15.469 9.945 1 89.88 429 THR B N 1
ATOM 6952 C CA . THR B 1 429 ? 0.584 -15.164 11.344 1 89.88 429 THR B CA 1
ATOM 6953 C C . THR B 1 429 ? 0.184 -16.328 12.25 1 89.88 429 THR B C 1
ATOM 6955 O O . THR B 1 429 ? 0.944 -16.719 13.133 1 89.88 429 THR B O 1
ATOM 6958 N N . VAL B 1 430 ? -0.895 -16.875 11.945 1 88.19 430 VAL B N 1
ATOM 6959 C CA . VAL B 1 430 ? -1.396 -17.969 12.758 1 88.19 430 VAL B CA 1
ATOM 6960 C C . VAL B 1 430 ? -0.558 -19.219 12.508 1 88.19 430 VAL B C 1
ATOM 6962 O O . VAL B 1 430 ? -0.193 -19.938 13.445 1 88.19 430 VAL B O 1
ATOM 6965 N N . LEU B 1 431 ? -0.229 -19.422 11.242 1 88.06 431 LEU B N 1
ATOM 6966 C CA . LEU B 1 431 ? 0.543 -20.609 10.875 1 88.06 431 LEU B CA 1
ATOM 6967 C C . LEU B 1 431 ? 1.942 -20.547 11.477 1 88.06 431 LEU B C 1
ATOM 6969 O O . LEU B 1 431 ? 2.547 -21.594 11.75 1 88.06 431 LEU B O 1
ATOM 6973 N N . SER B 1 432 ? 2.426 -19.391 11.695 1 84.12 432 SER B N 1
ATOM 6974 C CA . SER B 1 432 ? 3.766 -19.25 12.258 1 84.12 432 SER B CA 1
ATOM 6975 C C . SER B 1 432 ? 3.789 -19.641 13.727 1 84.12 432 SER B C 1
ATOM 6977 O O . SER B 1 432 ? 4.848 -19.969 14.273 1 84.12 432 SER B O 1
ATOM 6979 N N . THR B 1 433 ? 2.648 -19.656 14.336 1 78.44 433 THR B N 1
ATOM 6980 C CA . THR B 1 433 ? 2.604 -19.938 15.773 1 78.44 433 THR B CA 1
ATOM 6981 C C . THR B 1 433 ? 1.925 -21.281 16.031 1 78.44 433 THR B C 1
ATOM 6983 O O . THR B 1 433 ? 2.189 -21.922 17.047 1 78.44 433 THR B O 1
ATOM 6986 N N . ARG B 1 434 ? 1.021 -21.5 15.148 1 74.5 434 ARG B N 1
ATOM 6987 C CA . ARG B 1 434 ? 0.227 -22.719 15.32 1 74.5 434 ARG B CA 1
ATOM 6988 C C . ARG B 1 434 ? 0.161 -23.516 14.031 1 74.5 434 ARG B C 1
ATOM 6990 O O . ARG B 1 434 ? 0.288 -22.969 12.938 1 74.5 434 ARG B O 1
ATOM 6997 N N . GLY B 1 435 ? 0.269 -24.781 13.969 1 65.5 435 GLY B N 1
ATOM 6998 C CA . GLY B 1 435 ? 0.111 -25.625 12.797 1 65.5 435 GLY B CA 1
ATOM 6999 C C . GLY B 1 435 ? 1.376 -26.375 12.438 1 65.5 435 GLY B C 1
ATOM 7000 O O . GLY B 1 435 ? 2.367 -26.328 13.164 1 65.5 435 GLY B O 1
ATOM 7001 N N . PRO B 1 436 ? 1.156 -27.125 11.305 1 73.31 436 PRO B N 1
ATOM 7002 C CA . PRO B 1 436 ? 2.354 -27.859 10.875 1 73.31 436 PRO B CA 1
ATOM 7003 C C . PRO B 1 436 ? 3.516 -26.922 10.531 1 73.31 436 PRO B C 1
ATOM 7005 O O . PRO B 1 436 ? 3.301 -25.812 10.023 1 73.31 436 PRO B O 1
ATOM 7008 N N . PRO B 1 437 ? 4.586 -27.391 10.75 1 79.69 437 PRO B N 1
ATOM 7009 C CA . PRO B 1 437 ? 5.75 -26.516 10.602 1 79.69 437 PRO B CA 1
ATOM 7010 C C . PRO B 1 437 ? 6.051 -26.188 9.141 1 79.69 437 PRO B C 1
ATOM 7012 O O . PRO B 1 437 ? 5.965 -27.062 8.273 1 79.69 437 PRO B O 1
ATOM 7015 N N . GLY B 1 438 ? 6.184 -25 8.883 1 87.56 438 GLY B N 1
ATOM 7016 C CA . GLY B 1 438 ? 6.836 -24.578 7.656 1 87.56 438 GLY B CA 1
ATOM 7017 C C . GLY B 1 438 ? 5.855 -24.25 6.543 1 87.56 438 GLY B C 1
ATOM 7018 O O . GLY B 1 438 ? 6.262 -23.938 5.422 1 87.56 438 GLY B O 1
ATOM 7019 N N . ILE B 1 439 ? 4.527 -24.406 6.762 1 92.75 439 ILE B N 1
ATOM 7020 C CA . ILE B 1 439 ? 3.557 -24.047 5.734 1 92.75 439 ILE B CA 1
ATOM 7021 C C . ILE B 1 439 ? 3.551 -22.531 5.527 1 92.75 439 ILE B C 1
ATOM 7023 O O . ILE B 1 439 ? 3.596 -21.766 6.496 1 92.75 439 ILE B O 1
ATOM 7027 N N . THR B 1 440 ? 3.643 -22.125 4.328 1 95 440 THR B N 1
ATOM 7028 C CA . THR B 1 440 ? 3.564 -20.703 4.02 1 95 440 THR B CA 1
ATOM 7029 C C . THR B 1 440 ? 2.316 -20.391 3.193 1 95 440 THR B C 1
ATOM 7031 O O . THR B 1 440 ? 1.741 -21.297 2.572 1 95 440 THR B O 1
ATOM 7034 N N . ILE B 1 441 ? 1.844 -19.219 3.244 1 96.88 441 ILE B N 1
ATOM 7035 C CA . ILE B 1 441 ? 0.761 -18.719 2.406 1 96.88 441 ILE B CA 1
ATOM 7036 C C . ILE B 1 441 ? 1.113 -17.328 1.891 1 96.88 441 ILE B C 1
ATOM 7038 O O . ILE B 1 441 ? 1.565 -16.469 2.656 1 96.88 441 ILE B O 1
ATOM 7042 N N . ASN B 1 442 ? 1 -17.125 0.615 1 98.5 442 ASN B N 1
ATOM 7043 C CA . ASN B 1 442 ? 1.241 -15.828 -0.024 1 98.5 442 ASN B CA 1
ATOM 7044 C C . ASN B 1 442 ? 0.203 -15.539 -1.104 1 98.5 442 ASN B C 1
ATOM 7046 O O . ASN B 1 442 ? -0.472 -16.453 -1.585 1 98.5 442 ASN B O 1
ATOM 7050 N N . ALA B 1 443 ? 0.051 -14.297 -1.4 1 98.81 443 ALA B N 1
ATOM 7051 C CA . ALA B 1 443 ? -0.791 -13.875 -2.518 1 98.81 443 ALA B CA 1
ATOM 7052 C C . ALA B 1 443 ? 0.052 -13.312 -3.656 1 98.81 443 ALA B C 1
ATOM 7054 O O . ALA B 1 443 ? 1.14 -12.773 -3.426 1 98.81 443 ALA B O 1
ATOM 7055 N N . ILE B 1 444 ? -0.368 -13.531 -4.844 1 98.81 444 ILE B N 1
ATOM 7056 C CA . ILE B 1 444 ? 0.129 -12.836 -6.027 1 98.81 444 ILE B CA 1
ATOM 7057 C C . ILE B 1 444 ? -0.918 -11.836 -6.52 1 98.81 444 ILE B C 1
ATOM 7059 O O . ILE B 1 444 ? -2.107 -12.156 -6.578 1 98.81 444 ILE B O 1
ATOM 7063 N N . ALA B 1 445 ? -0.513 -10.641 -6.75 1 97.81 445 ALA B N 1
ATOM 7064 C CA . ALA B 1 445 ? -1.389 -9.617 -7.316 1 97.81 445 ALA B CA 1
ATOM 7065 C C . ALA B 1 445 ? -0.999 -9.297 -8.758 1 97.81 445 ALA B C 1
ATOM 7067 O O . ALA B 1 445 ? -0.144 -8.438 -8.992 1 97.81 445 ALA B O 1
ATOM 7068 N N . PRO B 1 446 ? -1.663 -9.891 -9.719 1 97.06 446 PRO B N 1
ATOM 7069 C CA . PRO B 1 446 ? -1.373 -9.609 -11.125 1 97.06 446 PRO B CA 1
ATOM 7070 C C . PRO B 1 446 ? -1.793 -8.203 -11.547 1 97.06 446 PRO B C 1
ATOM 7072 O O . PRO B 1 446 ? -2.795 -7.68 -11.047 1 97.06 446 PRO B O 1
ATOM 7075 N N . GLY B 1 447 ? -0.969 -7.617 -12.398 1 94.94 447 GLY B N 1
ATOM 7076 C CA . GLY B 1 447 ? -1.409 -6.438 -13.133 1 94.94 447 GLY B CA 1
ATOM 7077 C C . GLY B 1 447 ? -2.191 -6.77 -14.383 1 94.94 447 GLY B C 1
ATOM 7078 O O . GLY B 1 447 ? -3.078 -7.625 -14.367 1 94.94 447 GLY B O 1
ATOM 7079 N N . PHE B 1 448 ? -1.958 -5.996 -15.406 1 93.44 448 PHE B N 1
ATOM 7080 C CA . PHE B 1 448 ? -2.568 -6.293 -16.703 1 93.44 448 PHE B CA 1
ATOM 7081 C C . PHE B 1 448 ? -1.873 -7.473 -17.359 1 93.44 448 PHE B C 1
ATOM 7083 O O . PHE B 1 448 ? -0.72 -7.359 -17.781 1 93.44 448 PHE B O 1
ATOM 7090 N N . ILE B 1 449 ? -2.533 -8.516 -17.391 1 95 449 ILE B N 1
ATOM 7091 C CA . ILE B 1 449 ? -2.012 -9.734 -18.016 1 95 449 ILE B CA 1
ATOM 7092 C C . ILE B 1 449 ? -2.777 -10.023 -19.297 1 95 449 ILE B C 1
ATOM 7094 O O . ILE B 1 449 ? -4.008 -9.961 -19.328 1 95 449 ILE B O 1
ATOM 7098 N N . GLU B 1 450 ? -2.012 -10.312 -20.312 1 91.94 450 GLU B N 1
ATOM 7099 C CA . GLU B 1 450 ? -2.623 -10.633 -21.594 1 91.94 450 GLU B CA 1
ATOM 7100 C C . GLU B 1 450 ? -3.328 -11.984 -21.547 1 91.94 450 GLU B C 1
ATOM 7102 O O . GLU B 1 450 ? -2.682 -13.031 -21.641 1 91.94 450 GLU B O 1
ATOM 7107 N N . THR B 1 451 ? -4.645 -11.977 -21.391 1 89.5 451 THR B N 1
ATOM 7108 C CA . THR B 1 451 ? -5.508 -13.148 -21.359 1 89.5 451 THR B CA 1
ATOM 7109 C C . THR B 1 451 ? -6.801 -12.891 -22.125 1 89.5 451 THR B C 1
ATOM 7111 O O . THR B 1 451 ? -7 -11.797 -22.672 1 89.5 451 THR B O 1
ATOM 7114 N N . ASP B 1 452 ? -7.613 -13.938 -22.203 1 81.44 452 ASP B N 1
ATOM 7115 C CA . ASP B 1 452 ? -8.93 -13.766 -22.797 1 81.44 452 ASP B CA 1
ATOM 7116 C C . ASP B 1 452 ? -9.758 -12.734 -22.031 1 81.44 452 ASP B C 1
ATOM 7118 O O . ASP B 1 452 ? -10.523 -11.977 -22.625 1 81.44 452 ASP B O 1
ATOM 7122 N N . MET B 1 453 ? -9.547 -12.719 -20.781 1 75.69 453 MET B N 1
ATOM 7123 C CA . MET B 1 453 ? -10.25 -11.781 -19.906 1 75.69 453 MET B CA 1
ATOM 7124 C C . MET B 1 453 ? -9.93 -10.336 -20.297 1 75.69 453 MET B C 1
ATOM 7126 O O . MET B 1 453 ? -10.828 -9.516 -20.438 1 75.69 453 MET B O 1
ATOM 7130 N N . THR B 1 454 ? -8.656 -10.031 -20.484 1 82.31 454 THR B N 1
ATOM 7131 C CA . THR B 1 454 ? -8.25 -8.656 -20.75 1 82.31 454 THR B CA 1
ATOM 7132 C C . THR B 1 454 ? -8.438 -8.312 -22.234 1 82.31 454 THR B C 1
ATOM 7134 O O . THR B 1 454 ? -8.5 -7.137 -22.594 1 82.31 454 THR B O 1
ATOM 7137 N N . ARG B 1 455 ? -8.539 -9.297 -23.062 1 80.5 455 ARG B N 1
ATOM 7138 C CA . ARG B 1 455 ? -8.789 -9.07 -24.484 1 80.5 455 ARG B CA 1
ATOM 7139 C C . ARG B 1 455 ? -10.172 -8.461 -24.703 1 80.5 455 ARG B C 1
ATOM 7141 O O . ARG B 1 455 ? -10.398 -7.785 -25.703 1 80.5 455 ARG B O 1
ATOM 7148 N N . ARG B 1 456 ? -11.016 -8.688 -23.734 1 78.56 456 ARG B N 1
ATOM 7149 C CA . ARG B 1 456 ? -12.398 -8.227 -23.875 1 78.56 456 ARG B CA 1
ATOM 7150 C C . ARG B 1 456 ? -12.539 -6.781 -23.406 1 78.56 456 ARG B C 1
ATOM 7152 O O . ARG B 1 456 ? -13.578 -6.152 -23.641 1 78.56 456 ARG B O 1
ATOM 7159 N N . MET B 1 457 ? -11.531 -6.219 -22.906 1 81.81 457 MET B N 1
ATOM 7160 C CA . MET B 1 457 ? -11.586 -4.84 -22.438 1 81.81 457 MET B CA 1
ATOM 7161 C C . MET B 1 457 ? -11.609 -3.859 -23.594 1 81.81 457 MET B C 1
ATOM 7163 O O . MET B 1 457 ? -11.109 -4.164 -24.688 1 81.81 457 MET B O 1
ATOM 7167 N N . PRO B 1 458 ? -12.219 -2.691 -23.312 1 81.62 458 PRO B N 1
ATOM 7168 C CA . PRO B 1 458 ? -12.148 -1.642 -24.328 1 81.62 458 PRO B CA 1
ATOM 7169 C C . PRO B 1 458 ? -10.711 -1.229 -24.656 1 81.62 458 PRO B C 1
ATOM 7171 O O . PRO B 1 458 ? -9.82 -1.398 -23.828 1 81.62 458 PRO B O 1
ATOM 7174 N N . THR B 1 459 ? -10.492 -0.703 -25.812 1 83.31 459 THR B N 1
ATOM 7175 C CA . THR B 1 459 ? -9.18 -0.382 -26.359 1 83.31 459 THR B CA 1
ATOM 7176 C C . THR B 1 459 ? -8.438 0.575 -25.422 1 83.31 459 THR B C 1
ATOM 7178 O O . THR B 1 459 ? -7.246 0.388 -25.156 1 83.31 459 THR B O 1
ATOM 7181 N N . LEU B 1 460 ? -9.156 1.617 -24.938 1 81 460 LEU B N 1
ATOM 7182 C CA . LEU B 1 460 ? -8.508 2.576 -24.047 1 81 460 LEU B CA 1
ATOM 7183 C C . LEU B 1 460 ? -8.078 1.91 -22.734 1 81 460 LEU B C 1
ATOM 7185 O O . LEU B 1 460 ? -7.004 2.195 -22.219 1 81 460 LEU B O 1
ATOM 7189 N N . GLY B 1 461 ? -8.914 1.034 -22.297 1 84.38 461 GLY B N 1
ATOM 7190 C CA . GLY B 1 461 ? -8.57 0.279 -21.109 1 84.38 461 GLY B CA 1
ATOM 7191 C C . GLY B 1 461 ? -7.355 -0.609 -21.297 1 84.38 461 GLY B C 1
ATOM 7192 O O . GLY B 1 461 ? -6.48 -0.663 -20.422 1 84.38 461 GLY B O 1
ATOM 7193 N N . LYS B 1 462 ? -7.281 -1.255 -22.375 1 87.19 462 LYS B N 1
ATOM 7194 C CA . LYS B 1 462 ? -6.133 -2.102 -22.688 1 87.19 462 LYS B CA 1
ATOM 7195 C C . LYS B 1 462 ? -4.855 -1.272 -22.797 1 87.19 462 LYS B C 1
ATOM 7197 O O . LYS B 1 462 ? -3.801 -1.675 -22.312 1 87.19 462 LYS B O 1
ATOM 7202 N N . PHE B 1 463 ? -5.016 -0.141 -23.5 1 86.12 463 PHE B N 1
ATOM 7203 C CA . PHE B 1 463 ? -3.865 0.74 -23.656 1 86.12 463 PHE B CA 1
ATOM 7204 C C . PHE B 1 463 ? -3.33 1.188 -22.297 1 86.12 463 PHE B C 1
ATOM 7206 O O . PHE B 1 463 ? -2.131 1.079 -22.031 1 86.12 463 PHE B O 1
ATOM 7213 N N . LEU B 1 464 ? -4.219 1.603 -21.438 1 84.69 464 LEU B N 1
ATOM 7214 C CA . LEU B 1 464 ? -3.807 2.072 -20.125 1 84.69 464 LEU B CA 1
ATOM 7215 C C . LEU B 1 464 ? -3.242 0.926 -19.297 1 84.69 464 LEU B C 1
ATOM 7217 O O . LEU B 1 464 ? -2.258 1.105 -18.562 1 84.69 464 LEU B O 1
ATOM 7221 N N . GLY B 1 465 ? -3.875 -0.216 -19.406 1 88.12 465 GLY B N 1
ATOM 7222 C CA . GLY B 1 465 ? -3.379 -1.384 -18.703 1 88.12 465 GLY B CA 1
ATOM 7223 C C . GLY B 1 465 ? -1.957 -1.754 -19.078 1 88.12 465 GLY B C 1
ATOM 7224 O O . GLY B 1 465 ? -1.162 -2.148 -18.219 1 88.12 465 GLY B O 1
ATOM 7225 N N . ARG B 1 466 ? -1.642 -1.579 -20.328 1 90.25 466 ARG B N 1
ATOM 7226 C CA . ARG B 1 466 ? -0.33 -1.939 -20.859 1 90.25 466 ARG B CA 1
ATOM 7227 C C . ARG B 1 466 ? 0.707 -0.871 -20.531 1 90.25 466 ARG B C 1
ATOM 7229 O O . ARG B 1 466 ? 1.874 -1.185 -20.297 1 90.25 466 ARG B O 1
ATOM 7236 N N . ARG B 1 467 ? 0.251 0.356 -20.391 1 90 467 ARG B N 1
ATOM 7237 C CA . ARG B 1 467 ? 1.213 1.454 -20.391 1 90 467 ARG B CA 1
ATOM 7238 C C . ARG B 1 467 ? 1.396 2.021 -18.984 1 90 467 ARG B C 1
ATOM 7240 O O . ARG B 1 467 ? 2.371 2.727 -18.719 1 90 467 ARG B O 1
ATOM 7247 N N . ALA B 1 468 ? 0.624 1.651 -18.109 1 89.56 468 ALA B N 1
ATOM 7248 C CA . ALA B 1 468 ? 0.634 2.285 -16.797 1 89.56 468 ALA B CA 1
ATOM 7249 C C . ALA B 1 468 ? 1.573 1.551 -15.844 1 89.56 468 ALA B C 1
ATOM 7251 O O . ALA B 1 468 ? 1.271 1.405 -14.656 1 89.56 468 ALA B O 1
ATOM 7252 N N . ASN B 1 469 ? 2.611 1.015 -16.344 1 92.38 469 ASN B N 1
ATOM 7253 C CA . ASN B 1 469 ? 3.639 0.4 -15.508 1 92.38 469 ASN B CA 1
ATOM 7254 C C . ASN B 1 469 ? 5.043 0.749 -16 1 92.38 469 ASN B C 1
ATOM 7256 O O . ASN B 1 469 ? 5.199 1.336 -17.078 1 92.38 469 ASN B O 1
ATOM 7260 N N . ALA B 1 470 ? 6.051 0.434 -15.25 1 93.44 470 ALA B N 1
ATOM 7261 C CA . ALA B 1 470 ? 7.418 0.89 -15.508 1 93.44 470 ALA B CA 1
ATOM 7262 C C . ALA B 1 470 ? 7.996 0.223 -16.75 1 93.44 470 ALA B C 1
ATOM 7264 O O . ALA B 1 470 ? 8.969 0.709 -17.328 1 93.44 470 ALA B O 1
ATOM 7265 N N . LEU B 1 471 ? 7.395 -0.913 -17.156 1 94.5 471 LEU B N 1
ATOM 7266 C CA . LEU B 1 471 ? 7.883 -1.662 -18.312 1 94.5 471 LEU B CA 1
ATOM 7267 C C . LEU B 1 471 ? 7.059 -1.348 -19.562 1 94.5 471 LEU B C 1
ATOM 7269 O O . LEU B 1 471 ? 7.395 -1.787 -20.656 1 94.5 471 LEU B O 1
ATOM 7273 N N . SER B 1 472 ? 5.949 -0.653 -19.406 1 93 472 SER B N 1
ATOM 7274 C CA . SER B 1 472 ? 5.102 -0.081 -20.453 1 93 472 SER B CA 1
ATOM 7275 C C . SER B 1 472 ? 4.523 -1.167 -21.359 1 93 472 SER B C 1
ATOM 7277 O O . SER B 1 472 ? 4.512 -1.025 -22.578 1 93 472 SER B O 1
ATOM 7279 N N . GLN B 1 473 ? 4.148 -2.266 -20.734 1 92.19 473 GLN B N 1
ATOM 7280 C CA . GLN B 1 473 ? 3.545 -3.377 -21.469 1 92.19 473 GLN B CA 1
ATOM 7281 C C . GLN B 1 473 ? 2.766 -4.293 -20.531 1 92.19 473 GLN B C 1
ATOM 7283 O O . GLN B 1 473 ? 2.863 -4.168 -19.312 1 92.19 473 GLN B O 1
ATOM 7288 N N . GLY B 1 474 ? 1.991 -5.16 -21.109 1 93.5 474 GLY B N 1
ATOM 7289 C CA . GLY B 1 474 ? 1.305 -6.176 -20.328 1 93.5 474 GLY B CA 1
ATOM 7290 C C . GLY B 1 474 ? 2.176 -7.375 -20 1 93.5 474 GLY B C 1
ATOM 7291 O O . GLY B 1 474 ? 3.17 -7.625 -20.688 1 93.5 474 GLY B O 1
ATOM 7292 N N . GLY B 1 475 ? 1.812 -8 -18.938 1 95.62 475 GLY B N 1
ATOM 7293 C CA . GLY B 1 475 ? 2.439 -9.273 -18.625 1 95.62 475 GLY B CA 1
ATOM 7294 C C . GLY B 1 475 ? 1.775 -10.453 -19.328 1 95.62 475 GLY B C 1
ATOM 7295 O O . GLY B 1 475 ? 0.758 -10.281 -20 1 95.62 475 GLY B O 1
ATOM 7296 N N . TYR B 1 476 ? 2.393 -11.578 -19.234 1 94.81 476 TYR B N 1
ATOM 7297 C CA . TYR B 1 476 ? 1.864 -12.82 -19.781 1 94.81 476 TYR B CA 1
ATOM 7298 C C . TYR B 1 476 ? 1.496 -13.797 -18.672 1 94.81 476 TYR B C 1
ATOM 7300 O O . TYR B 1 476 ? 1.969 -13.672 -17.547 1 94.81 476 TYR B O 1
ATOM 7308 N N . PRO B 1 477 ? 0.549 -14.719 -18.984 1 96.38 477 PRO B N 1
ATOM 7309 C CA . PRO B 1 477 ? 0.232 -15.758 -18 1 96.38 477 PRO B CA 1
ATOM 7310 C C . PRO B 1 477 ? 1.476 -16.469 -17.469 1 96.38 477 PRO B C 1
ATOM 7312 O O . PRO B 1 477 ? 1.525 -16.828 -16.297 1 96.38 477 PRO B O 1
ATOM 7315 N N . GLU B 1 478 ? 2.539 -16.547 -18.266 1 96.5 478 GLU B N 1
ATOM 7316 C CA . GLU B 1 478 ? 3.785 -17.203 -17.891 1 96.5 478 GLU B CA 1
ATOM 7317 C C . GLU B 1 478 ? 4.5 -16.438 -16.781 1 96.5 478 GLU B C 1
ATOM 7319 O O . GLU B 1 478 ? 5.242 -17.016 -15.984 1 96.5 478 GLU B O 1
ATOM 7324 N N . ASP B 1 479 ? 4.293 -15.086 -16.75 1 97.88 479 ASP B N 1
ATOM 7325 C CA . ASP B 1 479 ? 4.871 -14.289 -15.68 1 97.88 479 ASP B CA 1
ATOM 7326 C C . ASP B 1 479 ? 4.281 -14.68 -14.328 1 97.88 479 ASP B C 1
ATOM 7328 O O . ASP B 1 479 ? 5.008 -14.797 -13.336 1 97.88 479 ASP B O 1
ATOM 7332 N N . ILE B 1 480 ? 2.973 -14.898 -14.336 1 98.5 480 ILE B N 1
ATOM 7333 C CA . ILE B 1 480 ? 2.287 -15.305 -13.109 1 98.5 480 ILE B CA 1
ATOM 7334 C C . ILE B 1 480 ? 2.689 -16.734 -12.742 1 98.5 480 ILE B C 1
ATOM 7336 O O . ILE B 1 480 ? 2.906 -17.031 -11.562 1 98.5 480 ILE B O 1
ATOM 7340 N N . ALA B 1 481 ? 2.799 -17.578 -13.734 1 98.56 481 ALA B N 1
ATOM 7341 C CA . ALA B 1 481 ? 3.17 -18.969 -13.516 1 98.56 481 ALA B CA 1
ATOM 7342 C C . ALA B 1 481 ? 4.559 -19.078 -12.891 1 98.56 481 ALA B C 1
ATOM 7344 O O . ALA B 1 481 ? 4.773 -19.875 -11.977 1 98.56 481 ALA B O 1
ATOM 7345 N N . ALA B 1 482 ? 5.504 -18.266 -13.391 1 98.44 482 ALA B N 1
ATOM 7346 C CA . ALA B 1 482 ? 6.859 -18.281 -12.844 1 98.44 482 ALA B CA 1
ATOM 7347 C C . ALA B 1 482 ? 6.863 -17.828 -11.391 1 98.44 482 ALA B C 1
ATOM 7349 O O . ALA B 1 482 ? 7.539 -18.422 -10.547 1 98.44 482 ALA B O 1
ATOM 7350 N N . ALA B 1 483 ? 6.113 -16.797 -11.086 1 98.81 483 ALA B N 1
ATOM 7351 C CA . ALA B 1 483 ? 6.008 -16.312 -9.711 1 98.81 483 ALA B CA 1
ATOM 7352 C C . ALA B 1 483 ? 5.375 -17.375 -8.805 1 98.81 483 ALA B C 1
ATOM 7354 O O . ALA B 1 483 ? 5.793 -17.547 -7.66 1 98.81 483 ALA B O 1
ATOM 7355 N N . THR B 1 484 ? 4.359 -18.047 -9.312 1 98.88 484 THR B N 1
ATOM 7356 C CA . THR B 1 484 ? 3.707 -19.109 -8.547 1 98.88 484 THR B CA 1
ATOM 7357 C C . THR B 1 484 ? 4.684 -20.234 -8.25 1 98.88 484 THR B C 1
ATOM 7359 O O . THR B 1 484 ? 4.773 -20.703 -7.113 1 98.88 484 THR B O 1
ATOM 7362 N N . ALA B 1 485 ? 5.445 -20.688 -9.266 1 98.69 485 ALA B N 1
ATOM 7363 C CA . ALA B 1 485 ? 6.441 -21.734 -9.078 1 98.69 485 ALA B CA 1
ATOM 7364 C C . ALA B 1 485 ? 7.5 -21.312 -8.062 1 98.69 485 ALA B C 1
ATOM 7366 O O . ALA B 1 485 ? 7.938 -22.109 -7.238 1 98.69 485 ALA B O 1
ATOM 7367 N N . PHE B 1 486 ? 7.898 -20.062 -8.148 1 98.19 486 PHE B N 1
ATOM 7368 C CA . PHE B 1 486 ? 8.828 -19.516 -7.168 1 98.19 486 PHE B CA 1
ATOM 7369 C C . PHE B 1 486 ? 8.305 -19.703 -5.75 1 98.19 486 PHE B C 1
ATOM 7371 O O . PHE B 1 486 ? 9.016 -20.203 -4.883 1 98.19 486 PHE B O 1
ATOM 7378 N N . LEU B 1 487 ? 7.078 -19.344 -5.508 1 98.25 487 LEU B N 1
ATOM 7379 C CA . LEU B 1 487 ? 6.5 -19.406 -4.168 1 98.25 487 LEU B CA 1
ATOM 7380 C C . LEU B 1 487 ? 6.25 -20.844 -3.744 1 98.25 487 LEU B C 1
ATOM 7382 O O . LEU B 1 487 ? 6.215 -21.156 -2.551 1 98.25 487 LEU B O 1
ATOM 7386 N N . CYS B 1 488 ? 6.121 -21.781 -4.688 1 97.5 488 CYS B N 1
ATOM 7387 C CA . CYS B 1 488 ? 5.836 -23.188 -4.395 1 97.5 488 CYS B CA 1
ATOM 7388 C C . CYS B 1 488 ? 7.109 -23.938 -4.039 1 97.5 488 CYS B C 1
ATOM 7390 O O . CYS B 1 488 ? 7.051 -25.031 -3.475 1 97.5 488 CYS B O 1
ATOM 7392 N N . CYS B 1 489 ? 8.227 -23.375 -4.352 1 93.31 489 CYS B N 1
ATOM 7393 C CA . CYS B 1 489 ? 9.508 -24.047 -4.156 1 93.31 489 CYS B CA 1
ATOM 7394 C C . CYS B 1 489 ? 9.891 -24.062 -2.686 1 93.31 489 CYS B C 1
ATOM 7396 O O . CYS B 1 489 ? 9.523 -23.172 -1.928 1 93.31 489 CYS B O 1
ATOM 7398 N N . GLU B 1 490 ? 10.68 -25.047 -2.324 1 86.94 490 GLU B N 1
ATOM 7399 C CA . GLU B 1 490 ? 11.141 -25.219 -0.952 1 86.94 490 GLU B CA 1
ATOM 7400 C C . GLU B 1 490 ? 11.953 -24.016 -0.486 1 86.94 490 GLU B C 1
ATOM 7402 O O . GLU B 1 490 ? 11.93 -23.656 0.694 1 86.94 490 GLU B O 1
ATOM 7407 N N . GLY B 1 491 ? 12.578 -23.344 -1.384 1 90.06 491 GLY B N 1
ATOM 7408 C CA . GLY B 1 491 ? 13.414 -22.203 -1.046 1 90.06 491 GLY B CA 1
ATOM 7409 C C . GLY B 1 491 ? 12.617 -21 -0.613 1 90.06 491 GLY B C 1
ATOM 7410 O O . GLY B 1 491 ? 13.18 -20.031 -0.098 1 90.06 491 GLY B O 1
ATOM 7411 N N . SER B 1 492 ? 11.297 -21.047 -0.678 1 93.5 492 SER B N 1
ATOM 7412 C CA . SER B 1 492 ? 10.445 -19.891 -0.356 1 93.5 492 SER B CA 1
ATOM 7413 C C . SER B 1 492 ? 9.898 -20 1.063 1 93.5 492 SER B C 1
ATOM 7415 O O . SER B 1 492 ? 8.93 -19.312 1.407 1 93.5 492 SER B O 1
ATOM 7417 N N . GLY B 1 493 ? 10.508 -20.828 1.927 1 90.38 493 GLY B N 1
ATOM 7418 C CA . GLY B 1 493 ? 10.023 -21.062 3.275 1 90.38 493 GLY B CA 1
ATOM 7419 C C . GLY B 1 493 ? 10.031 -19.828 4.145 1 90.38 493 GLY B C 1
ATOM 7420 O O . GLY B 1 493 ? 9.258 -19.719 5.102 1 90.38 493 GLY B O 1
ATOM 7421 N N . GLY B 1 494 ? 10.914 -18.875 3.842 1 90.19 494 GLY B N 1
ATOM 7422 C CA . GLY B 1 494 ? 10.984 -17.656 4.625 1 90.19 494 GLY B CA 1
ATOM 7423 C C . GLY B 1 494 ? 10.055 -16.562 4.121 1 90.19 494 GLY B C 1
ATOM 7424 O O . GLY B 1 494 ? 9.984 -15.484 4.707 1 90.19 494 GLY B O 1
ATOM 7425 N N . VAL B 1 495 ? 9.32 -16.797 3.041 1 94.75 495 VAL B N 1
ATOM 7426 C CA . VAL B 1 495 ? 8.422 -15.828 2.426 1 94.75 495 VAL B CA 1
ATOM 7427 C C . VAL B 1 495 ? 6.973 -16.219 2.705 1 94.75 495 VAL B C 1
ATOM 7429 O O . VAL B 1 495 ? 6.441 -17.156 2.084 1 94.75 495 VAL B O 1
ATOM 7432 N N . SER B 1 496 ? 6.312 -15.531 3.652 1 95 496 SER B N 1
ATOM 7433 C CA . SER B 1 496 ? 4.938 -15.867 3.994 1 95 496 SER B CA 1
ATOM 7434 C C . SER B 1 496 ? 4.133 -14.625 4.363 1 95 496 SER B C 1
ATOM 7436 O O . SER B 1 496 ? 4.688 -13.648 4.863 1 95 496 SER B O 1
ATOM 7438 N N . GLY B 1 497 ? 2.891 -14.664 4.031 1 96.25 497 GLY B N 1
ATOM 7439 C CA . GLY B 1 497 ? 1.956 -13.625 4.422 1 96.25 497 GLY B CA 1
ATOM 7440 C C . GLY B 1 497 ? 2.084 -12.367 3.584 1 96.25 497 GLY B C 1
ATOM 7441 O O . GLY B 1 497 ? 1.683 -11.281 4.016 1 96.25 497 GLY B O 1
ATOM 7442 N N . GLN B 1 498 ? 2.705 -12.516 2.43 1 97.06 498 GLN B N 1
ATOM 7443 C CA . GLN B 1 498 ? 2.979 -11.344 1.6 1 97.06 498 GLN B CA 1
ATOM 7444 C C . GLN B 1 498 ? 2.158 -11.375 0.313 1 97.06 498 GLN B C 1
ATOM 7446 O O . GLN B 1 498 ? 1.618 -12.422 -0.057 1 97.06 498 GLN B O 1
ATOM 7451 N N . THR B 1 499 ? 1.97 -10.273 -0.243 1 97.38 499 THR B N 1
ATOM 7452 C CA . THR B 1 499 ? 1.403 -10.148 -1.581 1 97.38 499 THR B CA 1
ATOM 7453 C C . THR B 1 499 ? 2.465 -9.695 -2.578 1 97.38 499 THR B C 1
ATOM 7455 O O . THR B 1 499 ? 3 -8.586 -2.465 1 97.38 499 THR B O 1
ATOM 7458 N N . LEU B 1 500 ? 2.826 -10.531 -3.48 1 98 500 LEU B N 1
ATOM 7459 C CA . LEU B 1 500 ? 3.781 -10.211 -4.535 1 98 500 LEU B CA 1
ATOM 7460 C C . LEU B 1 500 ? 3.072 -9.656 -5.766 1 98 500 LEU B C 1
ATOM 7462 O O . LEU B 1 500 ? 2.279 -10.352 -6.402 1 98 500 LEU B O 1
ATOM 7466 N N . ARG B 1 501 ? 3.32 -8.414 -6.09 1 97.25 501 ARG B N 1
ATOM 7467 C CA . ARG B 1 501 ? 2.746 -7.84 -7.305 1 97.25 501 ARG B CA 1
ATOM 7468 C C . ARG B 1 501 ? 3.521 -8.289 -8.539 1 97.25 501 ARG B C 1
ATOM 7470 O O . ARG B 1 501 ? 4.746 -8.164 -8.594 1 97.25 501 ARG B O 1
ATOM 7477 N N . VAL B 1 502 ? 2.889 -8.867 -9.383 1 97.94 502 VAL B N 1
ATOM 7478 C CA . VAL B 1 502 ? 3.42 -9.18 -10.711 1 97.94 502 VAL B CA 1
ATOM 7479 C C . VAL B 1 502 ? 2.717 -8.32 -11.758 1 97.94 502 VAL B C 1
ATOM 7481 O O . VAL B 1 502 ? 1.736 -8.75 -12.367 1 97.94 502 VAL B O 1
ATOM 7484 N N . CYS B 1 503 ? 3.305 -7.098 -11.891 1 96.81 503 CYS B N 1
ATOM 7485 C CA . CYS B 1 503 ? 2.541 -6.102 -12.633 1 96.81 503 CYS B CA 1
ATOM 7486 C C . CYS B 1 503 ? 3.469 -5.121 -13.344 1 96.81 503 CYS B C 1
ATOM 7488 O O . CYS B 1 503 ? 3.047 -4.031 -13.727 1 96.81 503 CYS B O 1
ATOM 7490 N N . GLY B 1 504 ? 4.793 -5.391 -13.406 1 96.44 504 GLY B N 1
ATOM 7491 C CA . GLY B 1 504 ? 5.746 -4.496 -14.039 1 96.44 504 GLY B CA 1
ATOM 7492 C C . GLY B 1 504 ? 5.895 -3.17 -13.32 1 96.44 504 GLY B C 1
ATOM 7493 O O . GLY B 1 504 ? 6.25 -2.162 -13.93 1 96.44 504 GLY B O 1
ATOM 7494 N N . LEU B 1 505 ? 5.465 -3.17 -12.047 1 95.88 505 LEU B N 1
ATOM 7495 C CA . LEU B 1 505 ? 5.406 -1.965 -11.227 1 95.88 505 LEU B CA 1
ATOM 7496 C C . LEU B 1 505 ? 4.359 -0.993 -11.766 1 95.88 505 LEU B C 1
ATOM 7498 O O . LEU B 1 505 ? 4.691 0.127 -12.156 1 95.88 505 LEU B O 1
ATOM 7502 N N . ASN B 1 506 ? 3.168 -1.489 -11.75 1 93.19 506 ASN B N 1
ATOM 7503 C CA . ASN B 1 506 ? 2.016 -0.689 -12.156 1 93.19 506 ASN B CA 1
ATOM 7504 C C . ASN B 1 506 ? 1.813 0.507 -11.227 1 93.19 506 ASN B C 1
ATOM 7506 O O . ASN B 1 506 ? 2.064 0.417 -10.023 1 93.19 506 ASN B O 1
ATOM 7510 N N . ALA B 1 507 ? 1.353 1.628 -11.781 1 85.12 507 ALA B N 1
ATOM 7511 C CA . ALA B 1 507 ? 1.125 2.855 -11.023 1 85.12 507 ALA B CA 1
ATOM 7512 C C . ALA B 1 507 ? 0.062 2.648 -9.945 1 85.12 507 ALA B C 1
ATOM 7514 O O . ALA B 1 507 ? 0.089 3.305 -8.906 1 85.12 507 ALA B O 1
ATOM 7515 N N . VAL B 1 508 ? -0.795 1.763 -10.344 1 72.5 508 VAL B N 1
ATOM 7516 C CA . VAL B 1 508 ? -1.902 1.469 -9.438 1 72.5 508 VAL B CA 1
ATOM 7517 C C . VAL B 1 508 ? -1.446 0.483 -8.367 1 72.5 508 VAL B C 1
ATOM 7519 O O . VAL B 1 508 ? -0.745 -0.487 -8.664 1 72.5 508 VAL B O 1
ATOM 7522 N N . GLY B 1 509 ? -1.703 0.821 -7.227 1 59.56 509 GLY B N 1
ATOM 7523 C CA . GLY B 1 509 ? -1.325 -0.106 -6.172 1 59.56 509 GLY B CA 1
ATOM 7524 C C . GLY B 1 509 ? 0.008 0.231 -5.531 1 59.56 509 GLY B C 1
ATOM 7525 O O . GLY B 1 509 ? 0.746 1.082 -6.031 1 59.56 509 GLY B O 1
ATOM 7526 N N . LYS B 1 510 ? 0.07 0.173 -4.113 1 66.31 510 LYS B N 1
ATOM 7527 C CA . LYS B 1 510 ? 1.145 0.542 -3.195 1 66.31 510 LYS B CA 1
ATOM 7528 C C . LYS B 1 510 ? 2.498 0.529 -3.9 1 66.31 510 LYS B C 1
ATOM 7530 O O . LYS B 1 510 ? 2.723 -0.274 -4.809 1 66.31 510 LYS B O 1
#

InterPro domains:
  IPR002347 Short-chain dehydrogenase/reductase SDR [PF13561] (261-503)
  IPR002347 Short-chain dehydrogenase/reductase SDR [PR00080] (327-338)
  IPR002347 Short-chain dehydrogenase/reductase SDR [PR00080] (393-401)
  IPR002347 Short-chain dehydrogenase/reductase SDR [PR00080] (413-432)
  IPR002347 Short-chain dehydrogenase/reductase SDR [PR00081] (254-271)
  IPR002347 Short-chain dehydrogenase/reductase SDR [PR00081] (327-338)
  IPR002347 Short-chain dehydrogenase/reductase SDR [PR00081] (387-403)
  IPR002347 Short-chain dehydrogenase/reductase SDR [PR00081] (413-432)
  IPR002347 Short-chain dehydrogenase/reductase SDR [PR00081] (437-454)
  IPR002347 Short-chain dehydrogenase/reductase SDR [PR00081] (470-490)
  IPR036291 NAD(P)-binding domain superfamily [SSF51735] (119-215)
  IPR036291 NAD(P)-binding domain superfamily [SSF51735] (252-504)
  IPR057326 Ketoreductase domain [SM00822] (253-447)

Secondary structure (DSSP, 8-state):
---HHHHHHHHH-HHHHHHT-TTTHHHHHHTT---PPPP---S-SS--SSTTTT-EEEEE---SS--HHHHHHHHHHHHIIIIIT--EE---TT-SEEEEE-TT--SHHHHHHHIIIIIHHHHHS--SS-EEEEEEEE-TT-HHHHHHHHHHHHHHHHHHHHHGGGT-EEEEEEEE-SS----HHHHHHHHHHHHHHHSGGGTT--S-EEEEE-SGGG-S-HHHHHHHHHT-S-S--S----TT--S-TTTT-EEEEES-SSHHHHHHHHHHHHTT-EEEEEE-GGGHHHHHHHHHHHT-EEEE--TTSTTHHHHHHHHHHHHSGGG-EEEEEE---------GGG--HHHHHHHHIIIIIHHHHHHHHTT-----TT-----SS--SEEEEEEEEEE--HHHHH--TT-HHHHHHHHHHHHHHHHHHHHHHHSSSTT-EEEEEEE-SB-SHHHHTS-HHHHHHHHHSBTT-S-B-HHHHHHHHHHHHSGGGTT--S-EEEESSSBSBB-/---HHHHHHHHH-HHHHHHT-TTTHHHHHHTT---PPPP---S-SS--SSTTTT-EEEEE---SS--HHHHHHHHHHHHIIIIIT--EE---TT-SEEEEE-TT--SHHHHHHHIIIIIHHHHHS--SS-EEEEEEEE-TT-HHHHHHHHHHHHHHHHHHHHHGGGT-EEEEEEEE-SS----HHHHHHHHHHHHHHHSGGGTT--S-EEEEE-SGGG-S-HHHHHHHHHT-S-S--S----TT--S-TTTT-EEEEES-SSHHHHHHHHHHHHTT-EEEEEE-GGGHHHHHHHHHHHT-EEEE--TTSTTHHHHHHHHHHHHSGGG-EEEEEE---------GGG--HHHHHHHHIIIIIHHHHHHHHTT-----TT-----SS---EEEEEEEEEE--HHHHH--TT-HHHHHHHHHHHHHHHHHHHHHHHSSSTT-EEEEEEE-SB-SHHHHTS-HHHHHHHHHSBTT-S-B-HHHHHHHHHHHHSGGGTT--S-EEEESSSBSBB-

Nearest PDB structures (foldseek):
  6uuv-assembly1_A  TM=8.468E-01  e=1.143E-38  Acinetobacter baumannii
  3v1t-assembly1_C  TM=9.040E-01  e=9.616E-37  Mycobacterium tuberculosis H37Rv
  7tzp-assembly3_G  TM=8.768E-01  e=6.323E-20  Klebsiella pneumoniae subsp. pneumoniae NTUH-K2044
  6t6n-assembly1_A  TM=8.601E-01  e=2.801E-18  Klebsiella pneumoniae 30684/NJST258_2
  3tzq-assembly1_B  TM=9.031E-01  e=7.780E-17  Mycobacterium marinum M

Sequence (1020 aa):
MPPRQQFQAFKDDFFLKLSQNNILRPWLSKFGLPTPVLLDRGTRNHFAVPPLAGCSVAVIGKQSGDSSHAHQTIKILTQLMSTKLGASVECQENCNKVLVDATWVRSPLDVSSLALHSLRSLAARKLKHGRIVILSSYTPSDILSASLSSGLASLVRSLAKEMGGTGTTVNMVVVRVAPFTLSSQTFASIAWPLAFLLLHESAFISGQKITVELGAGSSGDFCAWLESLTGAANNDTSRTLSPAAEGKLLIGKTCLVTGCSRGIGAAIATRLAAEGARVLGVDVPGACQRLTALMEEVGGTAFSQDLAEEGAERRLRDFVLAEAPAGKLDCLIHNAGVTRDRTLRRMTAEEFEQVVKVNLEAVLRINEAFGLPSHTEGGTKSQLGPVLLNPLGRIVLLSSINGIAGAFGQTNYSFTKAALSGYAHALATVLSTRGPPGITINAIAPGFIETDMTRRMPTLGKFLGRRANALSQGGYPEDIAAATAFLCCEGSGGVSGQTLRVCGLNAVGKMPPRQQFQAFKDDFFLKLSQNNILRPWLSKFGLPTPVLLDRGTRNHFAVPPLAGCSVAVIGKQSGDSSHAHQTIKILTQLMSTKLGASVECQENCNKVLVDATWVRSPLDVSSLALHSLRSLAARKLKHGRIVILSSYTPSDILSASLSSGLASLVRSLAKEMGGTGTTVNMVVVRVAPFTLSSQTFASIAWPLAFLLLHESAFISGQKITVELGAGSSGDFCAWLESLTGAANNDTSRTLSPAAEGKLLIGKTCLVTGCSRGIGAAIATRLAAEGARVLGVDVPGACQRLTALMEEVGGTAFSQDLAEEGAERRLRDFVLAEAPAGKLDCLIHNAGVTRDRTLRRMTAEEFEQVVKVNLEAVLRINEAFGLPSHTEGGTKSQLGPVLLNPLGRIVLLSSINGIAGAFGQTNYSFTKAALSGYAHALATVLSTRGPPGITINAIAPGFIETDMTRRMPTLGKFLGRRANALSQGGYPEDIAAATAFLCCEGSGGVSGQTLRVCGLNAVGK